Protein 1ABZ (pdb70)

Solvent-accessible surface area: 3815 Å² total; per-residue (Å²): 136,171,45,102,56,109,23,101,110,119,52,96,72,129,76,77,232,16,136,117,44,126,76,120,51,171,48,88,121,65,132,41,151,61,90,86,141,224

Sequence (38 aa):
DWLKARVEQELQALEARGTDSNAELRAMEAKLKAEIQKDWLKARVEQELQALEARGTDSNAELRAMEAKLKAEIQKDWLKARVEQELQALEARGTDSNAELRAMEAKLKAEIQKDWLKARVEQELQALEARGTDSNAELRAMEAKLKAEIQKDWLKARVEQELQALEARGTDSNAELRAMEAKLKAEIQKDWLKARVEQELQALEARGTDSNAELRAMEAKLKAEIQKDWLKARVEQELQALEARGTDSNAELRAMEAKLKAEIQKDWLKARVEQELQALEARGTDSNAELRAMEAKLKAEIQKDWLKARVEQELQALEARGTDSNAELRAMEAKLKAEIQKDWLKARVEQELQALEARGTDSNAELRAMEAKLKAEIQKDWLKARVEQELQALEARGTDSNAELRAMEAKLKAEIQKDWLKARVEQELQALEARGTDSNAELRAMEAKLKAEIQKDWLKARVEQELQALEARGTDSNAELRAMEAKLKAEIQKDWLKARVEQELQALEARGTDSNAELRAMEAKLKAEIQKDWLKARVEQELQALEARGTDSNAELRAMEAKLKAEIQKDWLKARVEQELQALEARGTDSNAELRAMEAKLKAEIQKDWLKARVEQELQALEARGTDSNAELRAMEAKLKAEIQKDWLKARVEQELQALEARGTDSNAELRAMEAKLKAEIQKDWLKARVEQELQALEARGTDSNAELRAMEAKLKAEIQKDWLKARVEQELQALEARGTDSNAELRAMEAKLKAEIQKDWLKARVEQELQALEARGTDSNAELRAMEAKLKAEIQKDWLKARVEQELQALEARGTDSNAELRAMEAKLKAEIQKDWLKARVEQELQALEARGTDSNAELRAMEAKLKAEIQK

Secondary structure (DSSP, 8-state):
-HHHHHHHHHHHHHHHT-SS-SSHHHHHHHHHHHHHT-

Foldseek 3Di:
DCVLVVVVVVCVVCCVVVVVCPDCVVVVNVCSVVVVVD

Radius of gyration: 10.55 Å; Cα contacts (8 Å, |Δi|>4): 6; chains: 1; bounding box: 30×18×12 Å

Structure (mmCIF, N/CA/C/O backbone):
data_1ABZ
#
_entry.id   1ABZ
#
_cell.length_a   1.000
_cell.length_b   1.000
_cell.length_c   1.000
_cell.angle_alpha   90.00
_cell.angle_beta   90.00
_cell.angle_gamma   90.00
#
_symmetry.space_group_name_H-M   'P 1'
#
loop_
_atom_site.group_PDB
_atom_site.id
_atom_site.type_symbol
_atom_site.label_atom_id
_atom_site.label_alt_id
_atom_site.label_comp_id
_atom_site.label_asym_id
_atom_site.label_entity_id
_atom_site.label_seq_id
_atom_site.pdbx_PDB_ins_code
_atom_site.Cartn_x
_atom_site.Cartn_y
_atom_site.Cartn_z
_atom_site.occupancy
_atom_site.B_iso_or_equiv
_atom_site.auth_seq_id
_atom_site.auth_comp_id
_atom_site.auth_asym_id
_atom_site.auth_atom_id
_atom_site.pdbx_PDB_model_num
ATOM 12 N N . ASP A 1 2 ? 12.626 1.670 6.112 1.00 0.00 1 ASP A N 1
ATOM 13 C CA . ASP A 1 2 ? 11.364 1.894 6.869 1.00 0.00 1 ASP A CA 1
ATOM 14 C C . ASP A 1 2 ? 10.596 3.065 6.252 1.00 0.00 1 ASP A C 1
ATOM 15 O O . ASP A 1 2 ? 9.385 3.045 6.159 1.00 0.00 1 ASP A O 1
ATOM 24 N N . TRP A 1 3 ? 11.288 4.091 5.841 1.00 0.00 2 TRP A N 1
ATOM 25 C CA . TRP A 1 3 ? 10.601 5.265 5.241 1.00 0.00 2 TRP A CA 1
ATOM 26 C C . TRP A 1 3 ? 9.689 4.816 4.102 1.00 0.00 2 TRP A C 1
ATOM 27 O O . TRP A 1 3 ? 8.682 5.433 3.823 1.00 0.00 2 TRP A O 1
ATOM 48 N N . LEU A 1 4 ? 10.040 3.758 3.425 1.00 0.00 3 LEU A N 1
ATOM 49 C CA . LEU A 1 4 ? 9.191 3.299 2.294 1.00 0.00 3 LEU A CA 1
ATOM 50 C C . LEU A 1 4 ? 7.781 3.007 2.795 1.00 0.00 3 LEU A C 1
ATOM 51 O O . LEU A 1 4 ? 6.811 3.303 2.128 1.00 0.00 3 LEU A O 1
ATOM 67 N N . LYS A 1 5 ? 7.649 2.444 3.966 1.00 0.00 4 LYS A N 1
ATOM 68 C CA . LYS A 1 5 ? 6.285 2.163 4.493 1.00 0.00 4 LYS A CA 1
ATOM 69 C C . LYS A 1 5 ? 5.427 3.406 4.265 1.00 0.00 4 LYS A C 1
ATOM 70 O O . LYS A 1 5 ? 4.261 3.323 3.937 1.00 0.00 4 LYS A O 1
ATOM 89 N N . ALA A 1 6 ? 6.017 4.563 4.408 1.00 0.00 5 ALA A N 1
ATOM 90 C CA . ALA A 1 6 ? 5.262 5.821 4.170 1.00 0.00 5 ALA A CA 1
ATOM 91 C C . ALA A 1 6 ? 5.059 5.977 2.661 1.00 0.00 5 ALA A C 1
ATOM 92 O O . ALA A 1 6 ? 3.996 6.339 2.198 1.00 0.00 5 ALA A O 1
ATOM 99 N N . ARG A 1 7 ? 6.077 5.687 1.892 1.00 0.00 6 ARG A N 1
ATOM 100 C CA . ARG A 1 7 ? 5.956 5.796 0.411 1.00 0.00 6 ARG A CA 1
ATOM 101 C C . ARG A 1 7 ? 4.716 5.024 -0.046 1.00 0.00 6 ARG A C 1
ATOM 102 O O . ARG A 1 7 ? 4.092 5.352 -1.036 1.00 0.00 6 ARG A O 1
ATOM 123 N N . VAL A 1 8 ? 4.368 3.987 0.666 1.00 0.00 7 VAL A N 1
ATOM 124 C CA . VAL A 1 8 ? 3.190 3.170 0.286 1.00 0.00 7 VAL A CA 1
ATOM 125 C C . VAL A 1 8 ? 1.909 3.816 0.823 1.00 0.00 7 VAL A C 1
ATOM 126 O O . VAL A 1 8 ? 0.889 3.830 0.163 1.00 0.00 7 VAL A O 1
ATOM 139 N N . GLU A 1 9 ? 1.950 4.349 2.014 1.00 0.00 8 GLU A N 1
ATOM 140 C CA . GLU A 1 9 ? 0.729 4.989 2.582 1.00 0.00 8 GLU A CA 1
ATOM 141 C C . GLU A 1 9 ? 0.254 6.096 1.642 1.00 0.00 8 GLU A C 1
ATOM 142 O O . GLU A 1 9 ? -0.875 6.100 1.194 1.00 0.00 8 GLU A O 1
ATOM 154 N N . GLN A 1 10 ? 1.107 7.033 1.333 1.00 0.00 9 GLN A N 1
ATOM 155 C CA . GLN A 1 10 ? 0.702 8.132 0.417 1.00 0.00 9 GLN A CA 1
ATOM 156 C C . GLN A 1 10 ? 0.197 7.529 -0.896 1.00 0.00 9 GLN A C 1
ATOM 157 O O . GLN A 1 10 ? -0.588 8.125 -1.606 1.00 0.00 9 GLN A O 1
ATOM 171 N N . GLU A 1 11 ? 0.645 6.346 -1.221 1.00 0.00 10 GLU A N 1
ATOM 172 C CA . GLU A 1 11 ? 0.200 5.697 -2.484 1.00 0.00 10 GLU A CA 1
ATOM 173 C C . GLU A 1 11 ? -1.282 5.326 -2.381 1.00 0.00 10 GLU A C 1
ATOM 174 O O . GLU A 1 11 ? -2.111 5.839 -3.105 1.00 0.00 10 GLU A O 1
ATOM 186 N N . LEU A 1 12 ? -1.621 4.433 -1.489 1.00 0.00 11 LEU A N 1
ATOM 187 C CA . LEU A 1 12 ? -3.044 4.026 -1.346 1.00 0.00 11 LEU A CA 1
ATOM 188 C C . LEU A 1 12 ? -3.817 5.094 -0.570 1.00 0.00 11 LEU A C 1
ATOM 189 O O . LEU A 1 12 ? -4.986 4.938 -0.279 1.00 0.00 11 LEU A O 1
ATOM 205 N N . GLN A 1 13 ? -3.175 6.178 -0.229 1.00 0.00 12 GLN A N 1
ATOM 206 C CA . GLN A 1 13 ? -3.879 7.249 0.530 1.00 0.00 12 GLN A CA 1
ATOM 207 C C . GLN A 1 13 ? -4.830 8.000 -0.405 1.00 0.00 12 GLN A C 1
ATOM 208 O O . GLN A 1 13 ? -6.017 8.087 -0.161 1.00 0.00 12 GLN A O 1
ATOM 222 N N . ALA A 1 14 ? -4.316 8.546 -1.473 1.00 0.00 13 ALA A N 1
ATOM 223 C CA . ALA A 1 14 ? -5.184 9.294 -2.423 1.00 0.00 13 ALA A CA 1
ATOM 224 C C . ALA A 1 14 ? -6.045 8.314 -3.222 1.00 0.00 13 ALA A C 1
ATOM 225 O O . ALA A 1 14 ? -7.140 8.635 -3.642 1.00 0.00 13 ALA A O 1
ATOM 232 N N . LEU A 1 15 ? -5.560 7.123 -3.443 1.00 0.00 14 LEU A N 1
ATOM 233 C CA . LEU A 1 15 ? -6.352 6.130 -4.221 1.00 0.00 14 LEU A CA 1
ATOM 234 C C . LEU A 1 15 ? -7.593 5.724 -3.422 1.00 0.00 14 LEU A C 1
ATOM 235 O O . LEU A 1 15 ? -8.710 5.862 -3.880 1.00 0.00 14 LEU A O 1
ATOM 251 N N . GLU A 1 16 ? -7.408 5.220 -2.233 1.00 0.00 15 GLU A N 1
ATOM 252 C CA . GLU A 1 16 ? -8.578 4.804 -1.410 1.00 0.00 15 GLU A CA 1
ATOM 253 C C . GLU A 1 16 ? -9.361 6.041 -0.964 1.00 0.00 15 GLU A C 1
ATOM 254 O O . GLU A 1 16 ? -10.489 5.946 -0.524 1.00 0.00 15 GLU A O 1
ATOM 266 N N . ALA A 1 17 ? -8.773 7.200 -1.071 1.00 0.00 16 ALA A N 1
ATOM 267 C CA . ALA A 1 17 ? -9.488 8.438 -0.649 1.00 0.00 16 ALA A CA 1
ATOM 268 C C . ALA A 1 17 ? -10.643 8.714 -1.615 1.00 0.00 16 ALA A C 1
ATOM 269 O O . ALA A 1 17 ? -11.644 9.298 -1.249 1.00 0.00 16 ALA A O 1
ATOM 276 N N . ARG A 1 18 ? -10.513 8.298 -2.845 1.00 0.00 17 ARG A N 1
ATOM 277 C CA . ARG A 1 18 ? -11.605 8.537 -3.831 1.00 0.00 17 ARG A CA 1
ATOM 278 C C . ARG A 1 18 ? -11.925 7.231 -4.560 1.00 0.00 17 ARG A C 1
ATOM 279 O O . ARG A 1 18 ? -12.298 7.230 -5.717 1.00 0.00 17 ARG A O 1
ATOM 300 N N . GLY A 1 19 ? -11.781 6.118 -3.894 1.00 0.00 18 GLY A N 1
ATOM 301 C CA . GLY A 1 19 ? -12.077 4.814 -4.551 1.00 0.00 18 GLY A CA 1
ATOM 302 C C . GLY A 1 19 ? -13.076 4.028 -3.701 1.00 0.00 18 GLY A C 1
ATOM 303 O O . GLY A 1 19 ? -12.763 3.576 -2.617 1.00 0.00 18 GLY A O 1
ATOM 307 N N . THR A 1 20 ? -14.276 3.858 -4.184 1.00 0.00 19 THR A N 1
ATOM 308 C CA . THR A 1 20 ? -15.293 3.098 -3.403 1.00 0.00 19 THR A CA 1
ATOM 309 C C . THR A 1 20 ? -15.410 1.680 -3.967 1.00 0.00 19 THR A C 1
ATOM 310 O O . THR A 1 20 ? -16.493 1.164 -4.156 1.00 0.00 19 THR A O 1
ATOM 321 N N . ASP A 1 21 ? -14.302 1.046 -4.240 1.00 0.00 20 ASP A N 1
ATOM 322 C CA . ASP A 1 21 ? -14.353 -0.336 -4.795 1.00 0.00 20 ASP A CA 1
ATOM 323 C C . ASP A 1 21 ? -12.998 -1.021 -4.598 1.00 0.00 20 ASP A C 1
ATOM 324 O O . ASP A 1 21 ? -12.385 -1.486 -5.538 1.00 0.00 20 ASP A O 1
ATOM 333 N N . SER A 1 22 ? -12.525 -1.089 -3.383 1.00 0.00 21 SER A N 1
ATOM 334 C CA . SER A 1 22 ? -11.215 -1.743 -3.132 1.00 0.00 21 SER A CA 1
ATOM 335 C C . SER A 1 22 ? -11.056 -2.016 -1.635 1.00 0.00 21 SER A C 1
ATOM 336 O O . SER A 1 22 ? -9.975 -1.916 -1.089 1.00 0.00 21 SER A O 1
ATOM 344 N N . ASN A 1 23 ? -12.122 -2.360 -0.967 1.00 0.00 22 ASN A N 1
ATOM 345 C CA . ASN A 1 23 ? -12.026 -2.638 0.494 1.00 0.00 22 ASN A CA 1
ATOM 346 C C . ASN A 1 23 ? -11.664 -4.103 0.715 1.00 0.00 22 ASN A C 1
ATOM 347 O O . ASN A 1 23 ? -11.775 -4.629 1.805 1.00 0.00 22 ASN A O 1
ATOM 358 N N . ALA A 1 24 ? -11.232 -4.760 -0.315 1.00 0.00 23 ALA A N 1
ATOM 359 C CA . ALA A 1 24 ? -10.856 -6.191 -0.191 1.00 0.00 23 ALA A CA 1
ATOM 360 C C . ALA A 1 24 ? -9.408 -6.382 -0.650 1.00 0.00 23 ALA A C 1
ATOM 361 O O . ALA A 1 24 ? -8.637 -7.088 -0.031 1.00 0.00 23 ALA A O 1
ATOM 368 N N . GLU A 1 25 ? -9.035 -5.759 -1.735 1.00 0.00 24 GLU A N 1
ATOM 369 C CA . GLU A 1 25 ? -7.643 -5.903 -2.238 1.00 0.00 24 GLU A CA 1
ATOM 370 C C . GLU A 1 25 ? -6.666 -5.276 -1.239 1.00 0.00 24 GLU A C 1
ATOM 371 O O . GLU A 1 25 ? -5.467 -5.441 -1.344 1.00 0.00 24 GLU A O 1
ATOM 383 N N . LEU A 1 26 ? -7.168 -4.557 -0.273 1.00 0.00 25 LEU A N 1
ATOM 384 C CA . LEU A 1 26 ? -6.267 -3.918 0.728 1.00 0.00 25 LEU A CA 1
ATOM 385 C C . LEU A 1 26 ? -5.331 -4.970 1.326 1.00 0.00 25 LEU A C 1
ATOM 386 O O . LEU A 1 26 ? -4.144 -4.752 1.466 1.00 0.00 25 LEU A O 1
ATOM 402 N N . ARG A 1 27 ? -5.855 -6.110 1.684 1.00 0.00 26 ARG A N 1
ATOM 403 C CA . ARG A 1 27 ? -4.995 -7.173 2.277 1.00 0.00 26 ARG A CA 1
ATOM 404 C C . ARG A 1 27 ? -3.874 -7.536 1.299 1.00 0.00 26 ARG A C 1
ATOM 405 O O . ARG A 1 27 ? -2.706 -7.374 1.591 1.00 0.00 26 ARG A O 1
ATOM 426 N N . ALA A 1 28 ? -4.221 -8.029 0.143 1.00 0.00 27 ALA A N 1
ATOM 427 C CA . ALA A 1 28 ? -3.176 -8.407 -0.851 1.00 0.00 27 ALA A CA 1
ATOM 428 C C . ALA A 1 28 ? -2.116 -7.305 -0.935 1.00 0.00 27 ALA A C 1
ATOM 429 O O . ALA A 1 28 ? -0.982 -7.550 -1.294 1.00 0.00 27 ALA A O 1
ATOM 436 N N . MET A 1 29 ? -2.475 -6.093 -0.608 1.00 0.00 28 MET A N 1
ATOM 437 C CA . MET A 1 29 ? -1.485 -4.979 -0.673 1.00 0.00 28 MET A CA 1
ATOM 438 C C . MET A 1 29 ? -0.451 -5.141 0.445 1.00 0.00 28 MET A C 1
ATOM 439 O O . MET A 1 29 ? 0.739 -5.179 0.202 1.00 0.00 28 MET A O 1
ATOM 453 N N . GLU A 1 30 ? -0.895 -5.232 1.669 1.00 0.00 29 GLU A N 1
ATOM 454 C CA . GLU A 1 30 ? 0.062 -5.385 2.801 1.00 0.00 29 GLU A CA 1
ATOM 455 C C . GLU A 1 30 ? 1.106 -6.449 2.452 1.00 0.00 29 GLU A C 1
ATOM 456 O O . GLU A 1 30 ? 2.257 -6.350 2.830 1.00 0.00 29 GLU A O 1
ATOM 468 N N . ALA A 1 31 ? 0.715 -7.469 1.737 1.00 0.00 30 ALA A N 1
ATOM 469 C CA . ALA A 1 31 ? 1.683 -8.537 1.370 1.00 0.00 30 ALA A CA 1
ATOM 470 C C . ALA A 1 31 ? 2.860 -7.928 0.605 1.00 0.00 30 ALA A C 1
ATOM 471 O O . ALA A 1 31 ? 4.002 -8.057 0.999 1.00 0.00 30 ALA A O 1
ATOM 478 N N . LYS A 1 32 ? 2.592 -7.271 -0.490 1.00 0.00 31 LYS A N 1
ATOM 479 C CA . LYS A 1 32 ? 3.694 -6.660 -1.284 1.00 0.00 31 LYS A CA 1
ATOM 480 C C . LYS A 1 32 ? 4.436 -5.628 -0.431 1.00 0.00 31 LYS A C 1
ATOM 481 O O . LYS A 1 32 ? 5.575 -5.295 -0.694 1.00 0.00 31 LYS A O 1
ATOM 500 N N . LEU A 1 33 ? 3.800 -5.117 0.587 1.00 0.00 32 LEU A N 1
ATOM 501 C CA . LEU A 1 33 ? 4.469 -4.104 1.452 1.00 0.00 32 LEU A CA 1
ATOM 502 C C . LEU A 1 33 ? 5.869 -4.592 1.837 1.00 0.00 32 LEU A C 1
ATOM 503 O O . LEU A 1 33 ? 6.866 -4.067 1.384 1.00 0.00 32 LEU A O 1
ATOM 519 N N . LYS A 1 34 ? 5.951 -5.588 2.676 1.00 0.00 33 LYS A N 1
ATOM 520 C CA . LYS A 1 34 ? 7.284 -6.106 3.097 1.00 0.00 33 LYS A CA 1
ATOM 521 C C . LYS A 1 34 ? 8.090 -6.525 1.865 1.00 0.00 33 LYS A C 1
ATOM 522 O O . LYS A 1 34 ? 9.299 -6.410 1.835 1.00 0.00 33 LYS A O 1
ATOM 541 N N . ALA A 1 35 ? 7.431 -7.015 0.851 1.00 0.00 34 ALA A N 1
ATOM 542 C CA . ALA A 1 35 ? 8.161 -7.446 -0.375 1.00 0.00 34 ALA A CA 1
ATOM 543 C C . ALA A 1 35 ? 9.062 -6.311 -0.866 1.00 0.00 34 ALA A C 1
ATOM 544 O O . ALA A 1 35 ? 10.143 -6.539 -1.371 1.00 0.00 34 ALA A O 1
ATOM 551 N N . GLU A 1 36 ? 8.625 -5.090 -0.725 1.00 0.00 35 GLU A N 1
ATOM 552 C CA . GLU A 1 36 ? 9.457 -3.943 -1.188 1.00 0.00 35 GLU A CA 1
ATOM 553 C C . GLU A 1 36 ? 10.619 -3.720 -0.216 1.00 0.00 35 GLU A C 1
ATOM 554 O O . GLU A 1 36 ? 11.734 -3.454 -0.619 1.00 0.00 35 GLU A O 1
ATOM 566 N N . ILE A 1 37 ? 10.366 -3.821 1.060 1.00 0.00 36 ILE A N 1
ATOM 567 C CA . ILE A 1 37 ? 11.454 -3.608 2.056 1.00 0.00 36 ILE A CA 1
ATOM 568 C C . ILE A 1 37 ? 12.634 -4.531 1.742 1.00 0.00 36 ILE A C 1
ATOM 569 O O . ILE A 1 37 ? 13.753 -4.279 2.142 1.00 0.00 36 ILE A O 1
ATOM 585 N N . GLN A 1 38 ? 12.395 -5.600 1.033 1.00 0.00 37 GLN A N 1
ATOM 586 C CA . GLN A 1 38 ? 13.501 -6.536 0.701 1.00 0.00 37 GLN A CA 1
ATOM 587 C C . GLN A 1 38 ? 14.226 -6.058 -0.559 1.00 0.00 37 GLN A C 1
ATOM 588 O O . GLN A 1 38 ? 14.566 -6.841 -1.424 1.00 0.00 37 GLN A O 1
ATOM 602 N N . LYS A 1 39 ? 14.466 -4.781 -0.670 1.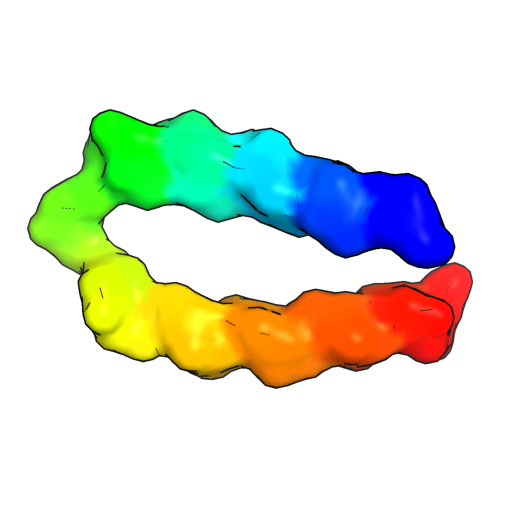00 0.00 38 LYS A N 1
ATOM 603 C CA . LYS A 1 39 ? 15.171 -4.258 -1.875 1.00 0.00 38 LYS A CA 1
ATOM 604 C C . LYS A 1 39 ? 15.061 -2.733 -1.910 1.00 0.00 38 LYS A C 1
ATOM 605 O O . LYS A 1 39 ? 16.043 -2.046 -2.113 1.00 0.00 38 LYS A O 1
ATOM 638 N N . ASP A 1 2 ? 13.273 1.451 3.284 1.00 0.00 1 ASP A N 2
ATOM 639 C CA . ASP A 1 2 ? 12.779 2.124 4.519 1.00 0.00 1 ASP A CA 2
ATOM 640 C C . ASP A 1 2 ? 11.818 3.248 4.135 1.00 0.00 1 ASP A C 2
ATOM 641 O O . ASP A 1 2 ? 10.647 3.208 4.450 1.00 0.00 1 ASP A O 2
ATOM 650 N N . TRP A 1 3 ? 12.301 4.253 3.458 1.00 0.00 2 TRP A N 2
ATOM 651 C CA . TRP A 1 3 ? 11.410 5.368 3.057 1.00 0.00 2 TRP A CA 2
ATOM 652 C C . TRP A 1 3 ? 10.323 4.839 2.121 1.00 0.00 2 TRP A C 2
ATOM 653 O O . TRP A 1 3 ? 9.247 5.392 2.028 1.00 0.00 2 TRP A O 2
ATOM 674 N N . LEU A 1 4 ? 10.611 3.786 1.400 1.00 0.00 3 LEU A N 2
ATOM 675 C CA . LEU A 1 4 ? 9.606 3.245 0.452 1.00 0.00 3 LEU A CA 2
ATOM 676 C C . LEU A 1 4 ? 8.352 2.827 1.226 1.00 0.00 3 LEU A C 2
ATOM 677 O O . LEU A 1 4 ? 7.271 2.771 0.676 1.00 0.00 3 LEU A O 2
ATOM 693 N N . LYS A 1 5 ? 8.472 2.559 2.500 1.00 0.00 4 LYS A N 2
ATOM 694 C CA . LYS A 1 5 ? 7.261 2.186 3.277 1.00 0.00 4 LYS A CA 2
ATOM 695 C C . LYS A 1 5 ? 6.263 3.321 3.098 1.00 0.00 4 LYS A C 2
ATOM 696 O O . LYS A 1 5 ? 5.074 3.120 2.951 1.00 0.00 4 LYS A O 2
ATOM 715 N N . ALA A 1 6 ? 6.770 4.520 3.078 1.00 0.00 5 ALA A N 2
ATOM 716 C CA . ALA A 1 6 ? 5.910 5.710 2.872 1.00 0.00 5 ALA A CA 2
ATOM 717 C C . ALA A 1 6 ? 5.403 5.690 1.426 1.00 0.00 5 ALA A C 2
ATOM 718 O O . ALA A 1 6 ? 4.301 6.107 1.131 1.00 0.00 5 ALA A O 2
ATOM 725 N N . ARG A 1 7 ? 6.209 5.189 0.526 1.00 0.00 6 ARG A N 2
ATOM 726 C CA . ARG A 1 7 ? 5.805 5.111 -0.908 1.00 0.00 6 ARG A CA 2
ATOM 727 C C . ARG A 1 7 ? 4.554 4.238 -1.028 1.00 0.00 6 ARG A C 2
ATOM 728 O O . ARG A 1 7 ? 3.670 4.502 -1.818 1.00 0.00 6 ARG A O 2
ATOM 749 N N . VAL A 1 8 ? 4.482 3.193 -0.249 1.00 0.00 7 VAL A N 2
ATOM 750 C CA . VAL A 1 8 ? 3.304 2.289 -0.308 1.00 0.00 7 VAL A CA 2
ATOM 751 C C . VAL A 1 8 ? 2.112 2.949 0.390 1.00 0.00 7 VAL A C 2
ATOM 752 O O . VAL A 1 8 ? 1.005 2.942 -0.111 1.00 0.00 7 VAL A O 2
ATOM 765 N N . GLU A 1 9 ? 2.330 3.516 1.545 1.00 0.00 8 GLU A N 2
ATOM 766 C CA . GLU A 1 9 ? 1.211 4.174 2.279 1.00 0.00 8 GLU A CA 2
ATOM 767 C C . GLU A 1 9 ? 0.476 5.132 1.339 1.00 0.00 8 GLU A C 2
ATOM 768 O O . GLU A 1 9 ? -0.738 5.152 1.283 1.00 0.00 8 GLU A O 2
ATOM 780 N N . GLN A 1 10 ? 1.200 5.928 0.601 1.00 0.00 9 GLN A N 2
ATOM 781 C CA . GLN A 1 10 ? 0.545 6.885 -0.333 1.00 0.00 9 GLN A CA 2
ATOM 782 C C . GLN A 1 10 ? -0.300 6.115 -1.351 1.00 0.00 9 GLN A C 2
ATOM 783 O O . GLN A 1 10 ? -1.481 6.354 -1.501 1.00 0.00 9 GLN A O 2
ATOM 797 N N . GLU A 1 11 ? 0.301 5.195 -2.056 1.00 0.00 10 GLU A N 2
ATOM 798 C CA . GLU A 1 11 ? -0.460 4.410 -3.070 1.00 0.00 10 GLU A CA 2
ATOM 799 C C . GLU A 1 11 ? -1.784 3.929 -2.470 1.00 0.00 10 GLU A C 2
ATOM 800 O O . GLU A 1 11 ? -2.810 3.939 -3.121 1.00 0.00 10 GLU A O 2
ATOM 812 N N . LEU A 1 12 ? -1.768 3.498 -1.239 1.00 0.00 11 LEU A N 2
ATOM 813 C CA . LEU A 1 12 ? -3.020 3.007 -0.604 1.00 0.00 11 LEU A CA 2
ATOM 814 C C . LEU A 1 12 ? -3.980 4.176 -0.360 1.00 0.00 11 LEU A C 2
ATOM 815 O O . LEU A 1 12 ? -5.177 4.051 -0.523 1.00 0.00 11 LEU A O 2
ATOM 831 N N . GLN A 1 13 ? -3.468 5.310 0.033 1.00 0.00 12 GLN A N 2
ATOM 832 C CA . GLN A 1 13 ? -4.359 6.479 0.290 1.00 0.00 12 GLN A CA 2
ATOM 833 C C . GLN A 1 13 ? -5.046 6.902 -1.010 1.00 0.00 12 GLN A C 2
ATOM 834 O O . GLN A 1 13 ? -6.115 7.480 -0.998 1.00 0.00 12 GLN A O 2
ATOM 848 N N . ALA A 1 14 ? -4.441 6.625 -2.131 1.00 0.00 13 ALA A N 2
ATOM 849 C CA . ALA A 1 14 ? -5.055 7.018 -3.428 1.00 0.00 13 ALA A CA 2
ATOM 850 C C . ALA A 1 14 ? -6.199 6.061 -3.774 1.00 0.00 13 ALA A C 2
ATOM 851 O O . ALA A 1 14 ? -7.314 6.477 -4.018 1.00 0.00 13 ALA A O 2
ATOM 858 N N . LEU A 1 15 ? -5.932 4.785 -3.807 1.00 0.00 14 LEU A N 2
ATOM 859 C CA . LEU A 1 15 ? -7.004 3.807 -4.148 1.00 0.00 14 LEU A CA 2
ATOM 860 C C . LEU A 1 15 ? -7.996 3.691 -2.987 1.00 0.00 14 LEU A C 2
ATOM 861 O O . LEU A 1 15 ? -8.993 3.003 -3.081 1.00 0.00 14 LEU A O 2
ATOM 877 N N . GLU A 1 16 ? -7.733 4.350 -1.892 1.00 0.00 15 GLU A N 2
ATOM 878 C CA . GLU A 1 16 ? -8.668 4.263 -0.733 1.00 0.00 15 GLU A CA 2
ATOM 879 C C . GLU A 1 16 ? -9.295 5.634 -0.459 1.00 0.00 15 GLU A C 2
ATOM 880 O O . GLU A 1 16 ? -10.282 5.744 0.240 1.00 0.00 15 GLU A O 2
ATOM 892 N N . ALA A 1 17 ? -8.730 6.680 -0.997 1.00 0.00 16 ALA A N 2
ATOM 893 C CA . ALA A 1 17 ? -9.294 8.035 -0.757 1.00 0.00 16 ALA A CA 2
ATOM 894 C C . ALA A 1 17 ? -10.340 8.362 -1.827 1.00 0.00 16 ALA A C 2
ATOM 895 O O . ALA A 1 17 ? -10.879 9.450 -1.864 1.00 0.00 16 ALA A O 2
ATOM 902 N N . ARG A 1 18 ? -10.632 7.437 -2.700 1.00 0.00 17 ARG A N 2
ATOM 903 C CA . ARG A 1 18 ? -11.643 7.715 -3.760 1.00 0.00 17 ARG A CA 2
ATOM 904 C C . ARG A 1 18 ? -12.464 6.456 -4.037 1.00 0.00 17 ARG A C 2
ATOM 905 O O . ARG A 1 18 ? -13.046 6.306 -5.093 1.00 0.00 17 ARG A O 2
ATOM 926 N N . GLY A 1 19 ? -12.518 5.556 -3.095 1.00 0.00 18 GLY A N 2
ATOM 927 C CA . GLY A 1 19 ? -13.305 4.303 -3.294 1.00 0.00 18 GLY A CA 2
ATOM 928 C C . GLY A 1 19 ? -13.102 3.788 -4.720 1.00 0.00 18 GLY A C 2
ATOM 929 O O . GLY A 1 19 ? -13.862 4.100 -5.615 1.00 0.00 18 GLY A O 2
ATOM 933 N N . THR A 1 20 ? -12.086 3.000 -4.940 1.00 0.00 19 THR A N 2
ATOM 934 C CA . THR A 1 20 ? -11.842 2.470 -6.310 1.00 0.00 19 THR A CA 2
ATOM 935 C C . THR A 1 20 ? -11.229 1.073 -6.216 1.00 0.00 19 THR A C 2
ATOM 936 O O . THR A 1 20 ? -10.031 0.900 -6.321 1.00 0.00 19 THR A O 2
ATOM 947 N N . ASP A 1 21 ? -12.044 0.074 -6.022 1.00 0.00 20 ASP A N 2
ATOM 948 C CA . ASP A 1 21 ? -11.513 -1.314 -5.924 1.00 0.00 20 ASP A CA 2
ATOM 949 C C . ASP A 1 21 ? -10.508 -1.396 -4.775 1.00 0.00 20 ASP A C 2
ATOM 950 O O . ASP A 1 21 ? -9.351 -1.711 -4.971 1.00 0.00 20 ASP A O 2
ATOM 959 N N . SER A 1 22 ? -10.939 -1.118 -3.576 1.00 0.00 21 SER A N 2
ATOM 960 C CA . SER A 1 22 ? -10.010 -1.185 -2.419 1.00 0.00 21 SER A CA 2
ATOM 961 C C . SER A 1 22 ? -10.808 -1.164 -1.115 1.00 0.00 21 SER A C 2
ATOM 962 O O . SER A 1 22 ? -11.971 -1.514 -1.081 1.00 0.00 21 SER A O 2
ATOM 970 N N . ASN A 1 23 ? -10.189 -0.762 -0.040 1.00 0.00 22 ASN A N 2
ATOM 971 C CA . ASN A 1 23 ? -10.905 -0.724 1.265 1.00 0.00 22 ASN A CA 2
ATOM 972 C C . ASN A 1 23 ? -11.385 -2.130 1.620 1.00 0.00 22 ASN A C 2
ATOM 973 O O . ASN A 1 23 ? -12.223 -2.317 2.479 1.00 0.00 22 ASN A O 2
ATOM 984 N N . ALA A 1 24 ? -10.858 -3.119 0.958 1.00 0.00 23 ALA A N 2
ATOM 985 C CA . ALA A 1 24 ? -11.272 -4.514 1.236 1.00 0.00 23 ALA A CA 2
ATOM 986 C C . ALA A 1 24 ? -10.058 -5.440 1.120 1.00 0.00 23 ALA A C 2
ATOM 987 O O . ALA A 1 24 ? -9.751 -6.196 2.021 1.00 0.00 23 ALA A O 2
ATOM 994 N N . GLU A 1 25 ? -9.370 -5.391 0.011 1.00 0.00 24 GLU A N 2
ATOM 995 C CA . GLU A 1 25 ? -8.184 -6.268 -0.175 1.00 0.00 24 GLU A CA 2
ATOM 996 C C . GLU A 1 25 ? -6.974 -5.673 0.549 1.00 0.00 24 GLU A C 2
ATOM 997 O O . GLU A 1 25 ? -5.866 -6.155 0.422 1.00 0.00 24 GLU A O 2
ATOM 1009 N N . LEU A 1 26 ? -7.171 -4.628 1.306 1.00 0.00 25 LEU A N 2
ATOM 1010 C CA . LEU A 1 26 ? -6.025 -4.010 2.031 1.00 0.00 25 LEU A CA 2
ATOM 1011 C C . LEU A 1 26 ? -5.270 -5.090 2.808 1.00 0.00 25 LEU A C 2
ATOM 1012 O O . LEU A 1 26 ? -4.074 -5.005 3.005 1.00 0.00 25 LEU A O 2
ATOM 1028 N N . ARG A 1 27 ? -5.959 -6.106 3.252 1.00 0.00 26 ARG A N 2
ATOM 1029 C CA . ARG A 1 27 ? -5.278 -7.189 4.015 1.00 0.00 26 ARG A CA 2
ATOM 1030 C C . ARG A 1 27 ? -4.216 -7.846 3.131 1.00 0.00 26 ARG A C 2
ATOM 1031 O O . ARG A 1 27 ? -3.115 -8.118 3.565 1.00 0.00 26 ARG A O 2
ATOM 1052 N N . ALA A 1 28 ? -4.537 -8.106 1.893 1.00 0.00 27 ALA A N 2
ATOM 1053 C CA . ALA A 1 28 ? -3.546 -8.747 0.987 1.00 0.00 27 ALA A CA 2
ATOM 1054 C C . ALA A 1 28 ? -2.327 -7.834 0.833 1.00 0.00 27 ALA A C 2
ATOM 1055 O O . ALA A 1 28 ? -1.202 -8.247 1.033 1.00 0.00 27 ALA A O 2
ATOM 1062 N N . MET A 1 29 ? -2.541 -6.598 0.475 1.00 0.00 28 MET A N 2
ATOM 1063 C CA . MET A 1 29 ? -1.395 -5.660 0.304 1.00 0.00 28 MET A CA 2
ATOM 1064 C C . MET A 1 29 ? -0.612 -5.556 1.614 1.00 0.00 28 MET A C 2
ATOM 1065 O O . MET A 1 29 ? 0.525 -5.128 1.635 1.00 0.00 28 MET A O 2
ATOM 1079 N N . GLU A 1 30 ? -1.207 -5.943 2.709 1.00 0.00 29 GLU A N 2
ATOM 1080 C CA . GLU A 1 30 ? -0.489 -5.863 4.012 1.00 0.00 29 GLU A CA 2
ATOM 1081 C C . GLU A 1 30 ? 0.651 -6.883 4.029 1.00 0.00 29 GLU A C 2
ATOM 1082 O O . GLU A 1 30 ? 1.776 -6.565 4.359 1.00 0.00 29 GLU A O 2
ATOM 1094 N N . ALA A 1 31 ? 0.370 -8.108 3.677 1.00 0.00 30 ALA A N 2
ATOM 1095 C CA . ALA A 1 31 ? 1.434 -9.145 3.672 1.00 0.00 30 ALA A CA 2
ATOM 1096 C C . ALA A 1 31 ? 2.555 -8.725 2.718 1.00 0.00 30 ALA A C 2
ATOM 1097 O O . ALA A 1 31 ? 3.723 -8.812 3.041 1.00 0.00 30 ALA A O 2
ATOM 1104 N N . LYS A 1 32 ? 2.208 -8.274 1.543 1.00 0.00 31 LYS A N 2
ATOM 1105 C CA . LYS A 1 32 ? 3.251 -7.852 0.568 1.00 0.00 31 LYS A CA 2
ATOM 1106 C C . LYS A 1 32 ? 4.065 -6.695 1.152 1.00 0.00 31 LYS A C 2
ATOM 1107 O O . LYS A 1 32 ? 5.168 -6.422 0.722 1.00 0.00 31 LYS A O 2
ATOM 1126 N N . LEU A 1 33 ? 3.528 -6.010 2.125 1.00 0.00 32 LEU A N 2
ATOM 1127 C CA . LEU A 1 33 ? 4.270 -4.868 2.733 1.00 0.00 32 LEU A CA 2
ATOM 1128 C C . LEU A 1 33 ? 5.736 -5.258 2.942 1.00 0.00 32 LEU A C 2
ATOM 1129 O O . LEU A 1 33 ? 6.623 -4.749 2.286 1.00 0.00 32 LEU A O 2
ATOM 1145 N N . LYS A 1 34 ? 5.998 -6.153 3.855 1.00 0.00 33 LYS A N 2
ATOM 1146 C CA . LYS A 1 34 ? 7.406 -6.570 4.109 1.00 0.00 33 LYS A CA 2
ATOM 1147 C C . LYS A 1 34 ? 8.021 -7.134 2.825 1.00 0.00 33 LYS A C 2
ATOM 1148 O O . LYS A 1 34 ? 9.218 -7.084 2.626 1.00 0.00 33 LYS A O 2
ATOM 1167 N N . ALA A 1 35 ? 7.213 -7.675 1.955 1.00 0.00 34 ALA A N 2
ATOM 1168 C CA . ALA A 1 35 ? 7.756 -8.246 0.689 1.00 0.00 34 ALA A CA 2
ATOM 1169 C C . ALA A 1 35 ? 8.605 -7.195 -0.031 1.00 0.00 34 ALA A C 2
ATOM 1170 O O . ALA A 1 35 ? 9.587 -7.511 -0.672 1.00 0.00 34 ALA A O 2
ATOM 1177 N N . GLU A 1 36 ? 8.234 -5.948 0.066 1.00 0.00 35 GLU A N 2
ATOM 1178 C CA . GLU A 1 36 ? 9.020 -4.882 -0.617 1.00 0.00 35 GLU A CA 2
ATOM 1179 C C . GLU A 1 36 ? 10.289 -4.584 0.184 1.00 0.00 35 GLU A C 2
ATOM 1180 O O . GLU A 1 36 ? 11.356 -4.402 -0.369 1.00 0.00 35 GLU A O 2
ATOM 1192 N N . ILE A 1 37 ? 10.183 -4.528 1.483 1.00 0.00 36 ILE A N 2
ATOM 1193 C CA . ILE A 1 37 ? 11.384 -4.237 2.316 1.00 0.00 36 ILE A CA 2
ATOM 1194 C C . ILE A 1 37 ? 12.521 -5.182 1.927 1.00 0.00 36 ILE A C 2
ATOM 1195 O O . ILE A 1 37 ? 13.666 -4.785 1.831 1.00 0.00 36 ILE A O 2
ATOM 1211 N N . GLN A 1 38 ? 12.216 -6.428 1.703 1.00 0.00 37 GLN A N 2
ATOM 1212 C CA . GLN A 1 38 ? 13.280 -7.397 1.319 1.00 0.00 37 GLN A CA 2
ATOM 1213 C C . GLN A 1 38 ? 14.044 -6.859 0.110 1.00 0.00 37 GLN A C 2
ATOM 1214 O O . GLN A 1 38 ? 15.259 -6.880 0.070 1.00 0.00 37 GLN A O 2
ATOM 1228 N N . LYS A 1 39 ? 13.342 -6.377 -0.879 1.00 0.00 38 LYS A N 2
ATOM 1229 C CA . LYS A 1 39 ? 14.025 -5.838 -2.085 1.00 0.00 38 LYS A CA 2
ATOM 1230 C C . LYS A 1 39 ? 14.811 -4.580 -1.710 1.00 0.00 38 LYS A C 2
ATOM 1231 O O . LYS A 1 39 ? 16.000 -4.499 -1.948 1.00 0.00 38 LYS A O 2
ATOM 1264 N N . ASP A 1 2 ? -13.557 2.479 -5.146 1.00 0.00 1 ASP A N 3
ATOM 1265 C CA . ASP A 1 2 ? -12.621 3.033 -6.163 1.00 0.00 1 ASP A CA 3
ATOM 1266 C C . ASP A 1 2 ? -11.77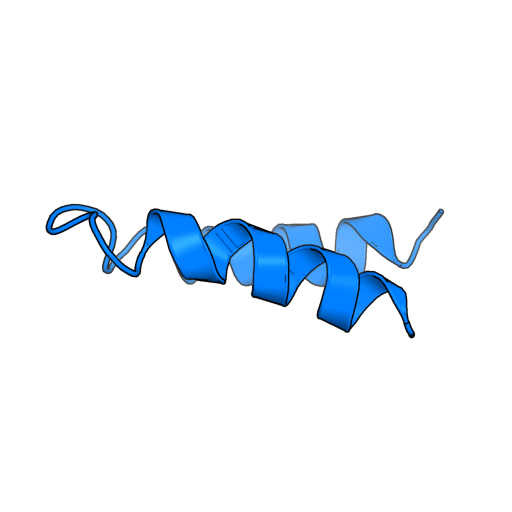7 4.141 -5.533 1.00 0.00 1 ASP A C 3
ATOM 1267 O O . ASP A 1 2 ? -10.584 3.996 -5.356 1.00 0.00 1 ASP A O 3
ATOM 1276 N N . TRP A 1 3 ? -12.378 5.250 -5.196 1.00 0.00 2 TRP A N 3
ATOM 1277 C CA . TRP A 1 3 ? -11.591 6.352 -4.587 1.00 0.00 2 TRP A CA 3
ATOM 1278 C C . TRP A 1 3 ? -10.800 5.816 -3.395 1.00 0.00 2 TRP A C 3
ATOM 1279 O O . TRP A 1 3 ? -9.781 6.361 -3.024 1.00 0.00 2 TRP A O 3
ATOM 1300 N N . LEU A 1 4 ? -11.261 4.757 -2.785 1.00 0.00 3 LEU A N 3
ATOM 1301 C CA . LEU A 1 4 ? -10.529 4.203 -1.626 1.00 0.00 3 LEU A CA 3
ATOM 1302 C C . LEU A 1 4 ? -9.091 3.910 -2.037 1.00 0.00 3 LEU A C 3
ATOM 1303 O O . LEU A 1 4 ? -8.164 4.230 -1.333 1.00 0.00 3 LEU A O 3
ATOM 1319 N N . LYS A 1 5 ? -8.906 3.297 -3.176 1.00 0.00 4 LYS A N 3
ATOM 1320 C CA . LYS A 1 5 ? -7.526 2.978 -3.640 1.00 0.00 4 LYS A CA 3
ATOM 1321 C C . LYS A 1 5 ? -6.611 4.163 -3.335 1.00 0.00 4 LYS A C 3
ATOM 1322 O O . LYS A 1 5 ? -5.457 4.001 -2.990 1.00 0.00 4 LYS A O 3
ATOM 1341 N N . ALA A 1 6 ? -7.128 5.354 -3.443 1.00 0.00 5 ALA A N 3
ATOM 1342 C CA . ALA A 1 6 ? -6.307 6.558 -3.143 1.00 0.00 5 ALA A CA 3
ATOM 1343 C C . ALA A 1 6 ? -6.052 6.620 -1.633 1.00 0.00 5 ALA A C 3
ATOM 1344 O O . ALA A 1 6 ? -4.938 6.812 -1.188 1.00 0.00 5 ALA A O 3
ATOM 1351 N N . ARG A 1 7 ? -7.080 6.450 -0.843 1.00 0.00 6 ARG A N 3
ATOM 1352 C CA . ARG A 1 7 ? -6.906 6.488 0.637 1.00 0.00 6 ARG A CA 3
ATOM 1353 C C . ARG A 1 7 ? -5.811 5.498 1.044 1.00 0.00 6 ARG A C 3
ATOM 1354 O O . ARG A 1 7 ? -4.947 5.801 1.842 1.00 0.00 6 ARG A O 3
ATOM 1375 N N . VAL A 1 8 ? -5.856 4.311 0.504 1.00 0.00 7 VAL A N 3
ATOM 1376 C CA . VAL A 1 8 ? -4.846 3.282 0.848 1.00 0.00 7 VAL A CA 3
ATOM 1377 C C . VAL A 1 8 ? -3.497 3.657 0.232 1.00 0.00 7 VAL A C 3
ATOM 1378 O O . VAL A 1 8 ? -2.452 3.333 0.759 1.00 0.00 7 VAL A O 3
ATOM 1391 N N . GLU A 1 9 ? -3.511 4.338 -0.881 1.00 0.00 8 GLU A N 3
ATOM 1392 C CA . GLU A 1 9 ? -2.228 4.732 -1.526 1.00 0.00 8 GLU A CA 3
ATOM 1393 C C . GLU A 1 9 ? -1.534 5.788 -0.664 1.00 0.00 8 GLU A C 3
ATOM 1394 O O . GLU A 1 9 ? -0.324 5.900 -0.656 1.00 0.00 8 GLU A O 3
ATOM 1406 N N . GLN A 1 10 ? -2.291 6.562 0.065 1.00 0.00 9 GLN A N 3
ATOM 1407 C CA . GLN A 1 10 ? -1.677 7.606 0.927 1.00 0.00 9 GLN A CA 3
ATOM 1408 C C . GLN A 1 10 ? -0.928 6.935 2.080 1.00 0.00 9 GLN A C 3
ATOM 1409 O O . GLN A 1 10 ? 0.231 7.207 2.323 1.00 0.00 9 GLN A O 3
ATOM 1423 N N . GLU A 1 11 ? -1.582 6.058 2.792 1.00 0.00 10 GLU A N 3
ATOM 1424 C CA . GLU A 1 11 ? -0.911 5.369 3.927 1.00 0.00 10 GLU A CA 3
ATOM 1425 C C . GLU A 1 11 ? 0.303 4.596 3.409 1.00 0.00 10 GLU A C 3
ATOM 1426 O O . GLU A 1 11 ? 1.379 4.662 3.970 1.00 0.00 10 GLU A O 3
ATOM 1438 N N . LEU A 1 12 ? 0.142 3.865 2.340 1.00 0.00 11 LEU A N 3
ATOM 1439 C CA . LEU A 1 12 ? 1.287 3.092 1.787 1.00 0.00 11 LEU A CA 3
ATOM 1440 C C . LEU A 1 12 ? 2.415 4.054 1.410 1.00 0.00 11 LEU A C 3
ATOM 1441 O O . LEU A 1 12 ? 3.571 3.684 1.365 1.00 0.00 11 LEU A O 3
ATOM 1457 N N . GLN A 1 13 ? 2.087 5.288 1.138 1.00 0.00 12 GLN A N 3
ATOM 1458 C CA . GLN A 1 13 ? 3.138 6.275 0.762 1.00 0.00 12 GLN A CA 3
ATOM 1459 C C . GLN A 1 13 ? 4.073 6.508 1.951 1.00 0.00 12 GLN A C 3
ATOM 1460 O O . GLN A 1 13 ? 5.269 6.638 1.794 1.00 0.00 12 GLN A O 3
ATOM 1474 N N . ALA A 1 14 ? 3.536 6.566 3.139 1.00 0.00 13 ALA A N 3
ATOM 1475 C CA . ALA A 1 14 ? 4.393 6.796 4.334 1.00 0.00 13 ALA A CA 3
ATOM 1476 C C . ALA A 1 14 ? 5.245 5.553 4.608 1.00 0.00 13 ALA A C 3
ATOM 1477 O O . ALA A 1 14 ? 6.266 5.623 5.262 1.00 0.00 13 ALA A O 3
ATOM 1484 N N . LEU A 1 15 ? 4.833 4.417 4.114 1.00 0.00 14 LEU A N 3
ATOM 1485 C CA . LEU A 1 15 ? 5.620 3.173 4.350 1.00 0.00 14 LEU A CA 3
ATOM 1486 C C . LEU A 1 15 ? 6.868 3.178 3.464 1.00 0.00 14 LEU A C 3
ATOM 1487 O O . LEU A 1 15 ? 7.983 3.142 3.945 1.00 0.00 14 LEU A O 3
ATOM 1503 N N . GLU A 1 16 ? 6.690 3.219 2.172 1.00 0.00 15 GLU A N 3
ATOM 1504 C CA . GLU A 1 16 ? 7.867 3.222 1.258 1.00 0.00 15 GLU A CA 3
ATOM 1505 C C . GLU A 1 16 ? 8.483 4.623 1.215 1.00 0.00 15 GLU A C 3
ATOM 1506 O O . GLU A 1 16 ? 9.506 4.841 0.597 1.00 0.00 15 GLU A O 3
ATOM 1518 N N . ALA A 1 17 ? 7.870 5.574 1.867 1.00 0.00 16 ALA A N 3
ATOM 1519 C CA . ALA A 1 17 ? 8.425 6.957 1.860 1.00 0.00 16 ALA A CA 3
ATOM 1520 C C . ALA A 1 17 ? 9.696 7.003 2.709 1.00 0.00 16 ALA A C 3
ATOM 1521 O O . ALA A 1 17 ? 10.698 7.565 2.313 1.00 0.00 16 ALA A O 3
ATOM 1528 N N . ARG A 1 18 ? 9.665 6.418 3.875 1.00 0.00 17 ARG A N 3
ATOM 1529 C CA . ARG A 1 18 ? 10.874 6.432 4.746 1.00 0.00 17 ARG A CA 3
ATOM 1530 C C . ARG A 1 18 ? 11.769 5.243 4.396 1.00 0.00 17 ARG A C 3
ATOM 1531 O O . ARG A 1 18 ? 12.318 4.590 5.262 1.00 0.00 17 ARG A O 3
ATOM 1552 N N . GLY A 1 19 ? 11.923 4.956 3.132 1.00 0.00 18 GLY A N 3
ATOM 1553 C CA . GLY A 1 19 ? 12.783 3.809 2.728 1.00 0.00 18 GLY A CA 3
ATOM 1554 C C . GLY A 1 19 ? 12.460 2.594 3.597 1.00 0.00 18 GLY A C 3
ATOM 1555 O O . GLY A 1 19 ? 11.554 1.836 3.311 1.00 0.00 18 GLY A O 3
ATOM 1559 N N . THR A 1 20 ? 13.195 2.399 4.658 1.00 0.00 19 THR A N 3
ATOM 1560 C CA . THR A 1 20 ? 12.930 1.230 5.542 1.00 0.00 19 THR A CA 3
ATOM 1561 C C . THR A 1 20 ? 13.201 -0.059 4.767 1.00 0.00 19 THR A C 3
ATOM 1562 O O . THR A 1 20 ? 12.613 -1.089 5.028 1.00 0.00 19 THR A O 3
ATOM 1573 N N . ASP A 1 21 ? 14.089 -0.010 3.812 1.00 0.00 20 ASP A N 3
ATOM 1574 C CA . ASP A 1 21 ? 14.397 -1.231 3.019 1.00 0.00 20 ASP A CA 3
ATOM 1575 C C . ASP A 1 21 ? 13.090 -1.889 2.578 1.00 0.00 20 ASP A C 3
ATOM 1576 O O . ASP A 1 21 ? 12.907 -3.084 2.703 1.00 0.00 20 ASP A O 3
ATOM 1585 N N . SER A 1 22 ? 12.180 -1.112 2.062 1.00 0.00 21 SER A N 3
ATOM 1586 C CA . SER A 1 22 ? 10.883 -1.673 1.609 1.00 0.00 21 SER A CA 3
ATOM 1587 C C . SER A 1 22 ? 10.825 -1.657 0.080 1.00 0.00 21 SER A C 3
ATOM 1588 O O . SER A 1 22 ? 9.780 -1.843 -0.513 1.00 0.00 21 SER A O 3
ATOM 1596 N N . ASN A 1 23 ? 11.939 -1.436 -0.565 1.00 0.00 22 ASN A N 3
ATOM 1597 C CA . ASN A 1 23 ? 11.945 -1.408 -2.055 1.00 0.00 22 ASN A CA 3
ATOM 1598 C C . ASN A 1 23 ? 12.173 -2.821 -2.594 1.00 0.00 22 ASN A C 3
ATOM 1599 O O . ASN A 1 23 ? 12.585 -3.009 -3.721 1.00 0.00 22 ASN A O 3
ATOM 1610 N N . ALA A 1 24 ? 11.901 -3.814 -1.796 1.00 0.00 23 ALA A N 3
ATOM 1611 C CA . ALA A 1 24 ? 12.092 -5.216 -2.251 1.00 0.00 23 ALA A CA 3
ATOM 1612 C C . ALA A 1 24 ? 10.750 -5.946 -2.204 1.00 0.00 23 ALA A C 3
ATOM 1613 O O . ALA A 1 24 ? 10.418 -6.719 -3.080 1.00 0.00 23 ALA A O 3
ATOM 1620 N N . GLU A 1 25 ? 9.975 -5.704 -1.183 1.00 0.00 24 GLU A N 3
ATOM 1621 C CA . GLU A 1 25 ? 8.656 -6.374 -1.067 1.00 0.00 24 GLU A CA 3
ATOM 1622 C C . GLU A 1 25 ? 7.602 -5.565 -1.829 1.00 0.00 24 GLU A C 3
ATOM 1623 O O . GLU A 1 25 ? 6.415 -5.750 -1.649 1.00 0.00 24 GLU A O 3
ATOM 1635 N N . LEU A 1 26 ? 8.028 -4.668 -2.676 1.00 0.00 25 LEU A N 3
ATOM 1636 C CA . LEU A 1 26 ? 7.052 -3.845 -3.447 1.00 0.00 25 LEU A CA 3
ATOM 1637 C C . LEU A 1 26 ? 6.049 -4.761 -4.152 1.00 0.00 25 LEU A C 3
ATOM 1638 O O . LEU A 1 26 ? 4.932 -4.375 -4.430 1.00 0.00 25 LEU A O 3
ATOM 1654 N N . ARG A 1 27 ? 6.440 -5.971 -4.447 1.00 0.00 26 ARG A N 3
ATOM 1655 C CA . ARG A 1 27 ? 5.507 -6.905 -5.138 1.00 0.00 26 ARG A CA 3
ATOM 1656 C C . ARG A 1 27 ? 4.560 -7.535 -4.115 1.00 0.00 26 ARG A C 3
ATOM 1657 O O . ARG A 1 27 ? 3.418 -7.824 -4.410 1.00 0.00 26 ARG A O 3
ATOM 1678 N N . ALA A 1 28 ? 5.025 -7.756 -2.915 1.00 0.00 27 ALA A N 3
ATOM 1679 C CA . ALA A 1 28 ? 4.152 -8.371 -1.881 1.00 0.00 27 ALA A CA 3
ATOM 1680 C C . ALA A 1 28 ? 3.161 -7.330 -1.355 1.00 0.00 27 ALA A C 3
ATOM 1681 O O . ALA A 1 28 ? 2.212 -7.654 -0.670 1.00 0.00 27 ALA A O 3
ATOM 1688 N N . MET A 1 29 ? 3.375 -6.081 -1.665 1.00 0.00 28 MET A N 3
ATOM 1689 C CA . MET A 1 29 ? 2.446 -5.022 -1.178 1.00 0.00 28 MET A CA 3
ATOM 1690 C C . MET A 1 29 ? 1.109 -5.132 -1.915 1.00 0.00 28 MET A C 3
ATOM 1691 O O . MET A 1 29 ? 0.055 -4.959 -1.336 1.00 0.00 28 MET A O 3
ATOM 1705 N N . GLU A 1 30 ? 1.143 -5.417 -3.188 1.00 0.00 29 GLU A N 3
ATOM 1706 C CA . GLU A 1 30 ? -0.126 -5.536 -3.960 1.00 0.00 29 GLU A CA 3
ATOM 1707 C C . GLU A 1 30 ? -1.001 -6.631 -3.346 1.00 0.00 29 GLU A C 3
ATOM 1708 O O . GLU A 1 30 ? -2.213 -6.544 -3.350 1.00 0.00 29 GLU A O 3
ATOM 1720 N N . ALA A 1 31 ? -0.399 -7.663 -2.824 1.00 0.00 30 ALA A N 3
ATOM 1721 C CA . ALA A 1 31 ? -1.194 -8.763 -2.218 1.00 0.00 30 ALA A CA 3
ATOM 1722 C C . ALA A 1 31 ? -2.036 -8.218 -1.061 1.00 0.00 30 ALA A C 3
ATOM 1723 O O . ALA A 1 31 ? -3.250 -8.233 -1.103 1.00 0.00 30 ALA A O 3
ATOM 1730 N N . LYS A 1 32 ? -1.400 -7.743 -0.025 1.00 0.00 31 LYS A N 3
ATOM 1731 C CA . LYS A 1 32 ? -2.161 -7.206 1.137 1.00 0.00 31 LYS A CA 3
ATOM 1732 C C . LYS A 1 32 ? -3.056 -6.050 0.686 1.00 0.00 31 LYS A C 3
ATOM 1733 O O . LYS A 1 32 ? -4.065 -5.760 1.298 1.00 0.00 31 LYS A O 3
ATOM 1752 N N . LEU A 1 33 ? -2.697 -5.384 -0.377 1.00 0.00 32 LEU A N 3
ATOM 1753 C CA . LEU A 1 33 ? -3.531 -4.247 -0.858 1.00 0.00 32 LEU A CA 3
ATOM 1754 C C . LEU A 1 33 ? -4.984 -4.705 -1.006 1.00 0.00 32 LEU A C 3
ATOM 1755 O O . LEU A 1 33 ? -5.891 -4.107 -0.463 1.00 0.00 32 LEU A O 3
ATOM 1771 N N . LYS A 1 34 ? -5.214 -5.762 -1.737 1.00 0.00 33 LYS A N 3
ATOM 1772 C CA . LYS A 1 34 ? -6.608 -6.254 -1.915 1.00 0.00 33 LYS A CA 3
ATOM 1773 C C . LYS A 1 34 ? -7.234 -6.512 -0.543 1.00 0.00 33 LYS A C 3
ATOM 1774 O O . LYS A 1 34 ? -8.423 -6.350 -0.351 1.00 0.00 33 LYS A O 3
ATOM 1793 N N . ALA A 1 35 ? -6.442 -6.913 0.414 1.00 0.00 34 ALA A N 3
ATOM 1794 C CA . ALA A 1 35 ? -6.989 -7.181 1.773 1.00 0.00 34 ALA A CA 3
ATOM 1795 C C . ALA A 1 35 ? -7.448 -5.866 2.406 1.00 0.00 34 ALA A C 3
ATOM 1796 O O . ALA A 1 35 ? -8.402 -5.826 3.158 1.00 0.00 34 ALA A O 3
ATOM 1803 N N . GLU A 1 36 ? -6.777 -4.787 2.107 1.00 0.00 35 GLU A N 3
ATOM 1804 C CA . GLU A 1 36 ? -7.177 -3.476 2.690 1.00 0.00 35 GLU A CA 3
ATOM 1805 C C . GLU A 1 36 ? -8.544 -3.072 2.138 1.00 0.00 35 GLU A C 3
ATOM 1806 O O . GLU A 1 36 ? -9.450 -2.738 2.877 1.00 0.00 35 GLU A O 3
ATOM 1818 N N . ILE A 1 37 ? -8.701 -3.098 0.842 1.00 0.00 36 ILE A N 3
ATOM 1819 C CA . ILE A 1 37 ? -10.009 -2.714 0.242 1.00 0.00 36 ILE A CA 3
ATOM 1820 C C . ILE A 1 37 ? -11.119 -3.583 0.835 1.00 0.00 36 ILE A C 3
ATOM 1821 O O . ILE A 1 37 ? -12.229 -3.134 1.043 1.00 0.00 36 ILE A O 3
ATOM 1837 N N . GLN A 1 38 ? -10.829 -4.825 1.108 1.00 0.00 37 GLN A N 3
ATOM 1838 C CA . GLN A 1 38 ? -11.868 -5.724 1.686 1.00 0.00 37 GLN A CA 3
ATOM 1839 C C . GLN A 1 38 ? -12.490 -5.060 2.916 1.00 0.00 37 GLN A C 3
ATOM 1840 O O . GLN A 1 38 ? -13.688 -4.871 2.992 1.00 0.00 37 GLN A O 3
ATOM 1854 N N . LYS A 1 39 ? -11.686 -4.706 3.882 1.00 0.00 38 LYS A N 3
ATOM 1855 C CA . LYS A 1 39 ? -12.234 -4.056 5.106 1.00 0.00 38 LYS A CA 3
ATOM 1856 C C . LYS A 1 39 ? -13.257 -2.992 4.704 1.00 0.00 38 LYS A C 3
ATOM 1857 O O . LYS A 1 39 ? -14.378 -3.003 5.172 1.00 0.00 38 LYS A O 3
ATOM 1890 N N . ASP A 1 2 ? 13.464 2.352 3.613 1.00 0.00 1 ASP A N 4
ATOM 1891 C CA . ASP A 1 2 ? 12.695 2.949 4.747 1.00 0.00 1 ASP A CA 4
ATOM 1892 C C . ASP A 1 2 ? 11.802 4.078 4.227 1.00 0.00 1 ASP A C 4
ATOM 1893 O O . ASP A 1 2 ? 10.597 4.045 4.376 1.00 0.00 1 ASP A O 4
ATOM 1902 N N . TRP A 1 3 ? 12.379 5.080 3.622 1.00 0.00 2 TRP A N 4
ATOM 1903 C CA . TRP A 1 3 ? 11.561 6.205 3.099 1.00 0.00 2 TRP A CA 4
ATOM 1904 C C . TRP A 1 3 ? 10.390 5.657 2.279 1.00 0.00 2 TRP A C 4
ATOM 1905 O O . TRP A 1 3 ? 9.333 6.251 2.211 1.00 0.00 2 TRP A O 4
ATOM 1926 N N . LEU A 1 4 ? 10.584 4.539 1.636 1.00 0.00 3 LEU A N 4
ATOM 1927 C CA . LEU A 1 4 ? 9.501 3.957 0.797 1.00 0.00 3 LEU A CA 4
ATOM 1928 C C . LEU A 1 4 ? 8.248 3.737 1.641 1.00 0.00 3 LEU A C 4
ATOM 1929 O O . LEU A 1 4 ? 7.152 4.044 1.225 1.00 0.00 3 LEU A O 4
ATOM 1945 N N . LYS A 1 5 ? 8.396 3.208 2.823 1.00 0.00 4 LYS A N 4
ATOM 1946 C CA . LYS A 1 5 ? 7.199 2.978 3.679 1.00 0.00 4 LYS A CA 4
ATOM 1947 C C . LYS A 1 5 ? 6.394 4.273 3.767 1.00 0.00 4 LYS A C 4
ATOM 1948 O O . LYS A 1 5 ? 5.186 4.260 3.890 1.00 0.00 4 LYS A O 4
ATOM 1967 N N . ALA A 1 6 ? 7.058 5.393 3.700 1.00 0.00 5 ALA A N 4
ATOM 1968 C CA . ALA A 1 6 ? 6.338 6.692 3.773 1.00 0.00 5 ALA A CA 4
ATOM 1969 C C . ALA A 1 6 ? 5.789 7.047 2.389 1.00 0.00 5 ALA A C 4
ATOM 1970 O O . ALA A 1 6 ? 4.715 7.599 2.260 1.00 0.00 5 ALA A O 4
ATOM 1977 N N . ARG A 1 7 ? 6.521 6.739 1.352 1.00 0.00 6 ARG A N 4
ATOM 1978 C CA . ARG A 1 7 ? 6.048 7.062 -0.017 1.00 0.00 6 ARG A CA 4
ATOM 1979 C C . ARG A 1 7 ? 5.241 5.887 -0.582 1.00 0.00 6 ARG A C 4
ATOM 1980 O O . ARG A 1 7 ? 4.866 5.882 -1.738 1.00 0.00 6 ARG A O 4
ATOM 2001 N N . VAL A 1 8 ? 4.972 4.891 0.219 1.00 0.00 7 VAL A N 4
ATOM 2002 C CA . VAL A 1 8 ? 4.196 3.728 -0.282 1.00 0.00 7 VAL A CA 4
ATOM 2003 C C . VAL A 1 8 ? 2.703 3.978 -0.065 1.00 0.00 7 VAL A C 4
ATOM 2004 O O . VAL A 1 8 ? 1.897 3.801 -0.956 1.00 0.00 7 VAL A O 4
ATOM 2017 N N . GLU A 1 9 ? 2.327 4.387 1.113 1.00 0.00 8 GLU A N 4
ATOM 2018 C CA . GLU A 1 9 ? 0.887 4.648 1.384 1.00 0.00 8 GLU A CA 4
ATOM 2019 C C . GLU A 1 9 ? 0.430 5.861 0.570 1.00 0.00 8 GLU A C 4
ATOM 2020 O O . GLU A 1 9 ? -0.743 6.043 0.313 1.00 0.00 8 GLU A O 4
ATOM 2032 N N . GLN A 1 10 ? 1.350 6.694 0.167 1.00 0.00 9 GLN A N 4
ATOM 2033 C CA . GLN A 1 10 ? 0.975 7.895 -0.624 1.00 0.00 9 GLN A CA 4
ATOM 2034 C C . GLN A 1 10 ? 0.620 7.486 -2.056 1.00 0.00 9 GLN A C 4
ATOM 2035 O O . GLN A 1 10 ? -0.389 7.894 -2.595 1.00 0.00 9 GLN A O 4
ATOM 2049 N N . GLU A 1 11 ? 1.444 6.689 -2.679 1.00 0.00 10 GLU A N 4
ATOM 2050 C CA . GLU A 1 11 ? 1.156 6.264 -4.076 1.00 0.00 10 GLU A CA 4
ATOM 2051 C C . GLU A 1 11 ? -0.082 5.363 -4.101 1.00 0.00 10 GLU A C 4
ATOM 2052 O O . GLU A 1 11 ? -0.859 5.389 -5.035 1.00 0.00 10 GLU A O 4
ATOM 2064 N N . LEU A 1 12 ? -0.272 4.562 -3.088 1.00 0.00 11 LEU A N 4
ATOM 2065 C CA . LEU A 1 12 ? -1.454 3.661 -3.064 1.00 0.00 11 LEU A CA 4
ATOM 2066 C C . LEU A 1 12 ? -2.698 4.442 -2.632 1.00 0.00 11 LEU A C 4
ATOM 2067 O O . LEU A 1 12 ? -3.813 3.987 -2.793 1.00 0.00 11 LEU A O 4
ATOM 2083 N N . GLN A 1 13 ? -2.519 5.610 -2.080 1.00 0.00 12 GLN A N 4
ATOM 2084 C CA . GLN A 1 13 ? -3.697 6.407 -1.636 1.00 0.00 12 GLN A CA 4
ATOM 2085 C C . GLN A 1 13 ? -4.621 6.666 -2.830 1.00 0.00 12 GLN A C 4
ATOM 2086 O O . GLN A 1 13 ? -5.775 7.012 -2.671 1.00 0.00 12 GLN A O 4
ATOM 2100 N N . ALA A 1 14 ? -4.122 6.502 -4.025 1.00 0.00 13 ALA A N 4
ATOM 2101 C CA . ALA A 1 14 ? -4.965 6.738 -5.228 1.00 0.00 13 ALA A CA 4
ATOM 2102 C C . ALA A 1 14 ? -5.977 5.600 -5.381 1.00 0.00 13 ALA A C 4
ATOM 2103 O O . ALA A 1 14 ? -7.170 5.795 -5.260 1.00 0.00 13 ALA A O 4
ATOM 2110 N N . LEU A 1 15 ? -5.509 4.412 -5.652 1.00 0.00 14 LEU A N 4
ATOM 2111 C CA . LEU A 1 15 ? -6.440 3.260 -5.820 1.00 0.00 14 LEU A CA 4
ATOM 2112 C C . LEU A 1 15 ? -7.319 3.122 -4.575 1.00 0.00 14 LEU A C 4
ATOM 2113 O O . LEU A 1 15 ? -8.512 2.911 -4.668 1.00 0.00 14 LEU A O 4
ATOM 2129 N N . GLU A 1 16 ? -6.742 3.236 -3.410 1.00 0.00 15 GLU A N 4
ATOM 2130 C CA . GLU A 1 16 ? -7.549 3.107 -2.163 1.00 0.00 15 GLU A CA 4
ATOM 2131 C C . GLU A 1 16 ? -8.470 4.320 -2.023 1.00 0.00 15 GLU A C 4
ATOM 2132 O O . GLU A 1 16 ? -9.534 4.239 -1.441 1.00 0.00 15 GLU A O 4
ATOM 2144 N N . ALA A 1 17 ? -8.072 5.444 -2.551 1.00 0.00 16 ALA A N 4
ATOM 2145 C CA . ALA A 1 17 ? -8.927 6.659 -2.446 1.00 0.00 16 ALA A CA 4
ATOM 2146 C C . ALA A 1 17 ? -10.278 6.389 -3.110 1.00 0.00 16 ALA A C 4
ATOM 2147 O O . ALA A 1 17 ? -11.308 6.851 -2.658 1.00 0.00 16 ALA A O 4
ATOM 2154 N N . ARG A 1 18 ? -10.283 5.644 -4.181 1.00 0.00 17 ARG A N 4
ATOM 2155 C CA . ARG A 1 18 ? -11.566 5.342 -4.875 1.00 0.00 17 ARG A CA 4
ATOM 2156 C C . ARG A 1 18 ? -11.438 4.010 -5.617 1.00 0.00 17 ARG A C 4
ATOM 2157 O O . ARG A 1 18 ? -11.447 3.961 -6.831 1.00 0.00 17 ARG A O 4
ATOM 2178 N N . GLY A 1 19 ? -11.315 2.928 -4.896 1.00 0.00 18 GLY A N 4
ATOM 2179 C CA . GLY A 1 19 ? -11.183 1.601 -5.562 1.00 0.00 18 GLY A CA 4
ATOM 2180 C C . GLY A 1 19 ? -12.382 0.722 -5.199 1.00 0.00 18 GLY A C 4
ATOM 2181 O O . GLY A 1 19 ? -12.302 -0.490 -5.219 1.00 0.00 18 GLY A O 4
ATOM 2185 N N . THR A 1 20 ? -13.493 1.321 -4.870 1.00 0.00 19 THR A N 4
ATOM 2186 C CA . THR A 1 20 ? -14.693 0.514 -4.509 1.00 0.00 19 THR A CA 4
ATOM 2187 C C . THR A 1 20 ? -14.488 -0.116 -3.129 1.00 0.00 19 THR A C 4
ATOM 2188 O O . THR A 1 20 ? -14.120 -1.267 -3.012 1.00 0.00 19 THR A O 4
ATOM 2199 N N . ASP A 1 21 ? -14.722 0.631 -2.084 1.00 0.00 20 ASP A N 4
ATOM 2200 C CA . ASP A 1 21 ? -14.540 0.073 -0.714 1.00 0.00 20 ASP A CA 4
ATOM 2201 C C . ASP A 1 21 ? -13.236 -0.728 -0.658 1.00 0.00 20 ASP A C 4
ATOM 2202 O O . ASP A 1 21 ? -13.226 -1.891 -0.309 1.00 0.00 20 ASP A O 4
ATOM 2211 N N . SER A 1 22 ? -12.137 -0.115 -1.004 1.00 0.00 21 SER A N 4
ATOM 2212 C CA . SER A 1 22 ? -10.840 -0.840 -0.977 1.00 0.00 21 SER A CA 4
ATOM 2213 C C . SER A 1 22 ? -10.280 -0.851 0.448 1.00 0.00 21 SER A C 4
ATOM 2214 O O . SER A 1 22 ? -9.146 -1.223 0.674 1.00 0.00 21 SER A O 4
ATOM 2222 N N . ASN A 1 23 ? -11.062 -0.448 1.413 1.00 0.00 22 ASN A N 4
ATOM 2223 C CA . ASN A 1 23 ? -10.563 -0.439 2.817 1.00 0.00 22 ASN A CA 4
ATOM 2224 C C . ASN A 1 23 ? -10.828 -1.799 3.462 1.00 0.00 22 ASN A C 4
ATOM 2225 O O . ASN A 1 23 ? -10.850 -1.932 4.670 1.00 0.00 22 ASN A O 4
ATOM 2236 N N . ALA A 1 24 ? -11.022 -2.809 2.665 1.00 0.00 23 ALA A N 4
ATOM 2237 C CA . ALA A 1 24 ? -11.279 -4.162 3.221 1.00 0.00 23 ALA A CA 4
ATOM 2238 C C . ALA A 1 24 ? -10.177 -5.113 2.753 1.00 0.00 23 ALA A C 4
ATOM 2239 O O . ALA A 1 24 ? -9.612 -5.857 3.531 1.00 0.00 23 ALA A O 4
ATOM 2246 N N . GLU A 1 25 ? -9.864 -5.090 1.486 1.00 0.00 24 GLU A N 4
ATOM 2247 C CA . GLU A 1 25 ? -8.798 -5.983 0.963 1.00 0.00 24 GLU A CA 4
ATOM 2248 C C . GLU A 1 25 ? -7.433 -5.473 1.432 1.00 0.00 24 GLU A C 4
ATOM 2249 O O . GLU A 1 25 ? -6.432 -6.153 1.319 1.00 0.00 24 GLU A O 4
ATOM 2261 N N . LEU A 1 26 ? -7.385 -4.278 1.956 1.00 0.00 25 LEU A N 4
ATOM 2262 C CA . LEU A 1 26 ? -6.086 -3.723 2.431 1.00 0.00 25 LEU A CA 4
ATOM 2263 C C . LEU A 1 26 ? -5.337 -4.790 3.232 1.00 0.00 25 LEU A C 4
ATOM 2264 O O . LEU A 1 26 ? -4.126 -4.774 3.324 1.00 0.00 25 LEU A O 4
ATOM 2280 N N . ARG A 1 27 ? -6.048 -5.718 3.813 1.00 0.00 26 ARG A N 4
ATOM 2281 C CA . ARG A 1 27 ? -5.374 -6.784 4.605 1.00 0.00 26 ARG A CA 4
ATOM 2282 C C . ARG A 1 27 ? -4.353 -7.502 3.723 1.00 0.00 26 ARG A C 4
ATOM 2283 O O . ARG A 1 27 ? -3.166 -7.479 3.983 1.00 0.00 26 ARG A O 4
ATOM 2304 N N . ALA A 1 28 ? -4.805 -8.142 2.680 1.00 0.00 27 ALA A N 4
ATOM 2305 C CA . ALA A 1 28 ? -3.863 -8.862 1.780 1.00 0.00 27 ALA A CA 4
ATOM 2306 C C . ALA A 1 28 ? -2.862 -7.869 1.186 1.00 0.00 27 ALA A C 4
ATOM 2307 O O . ALA A 1 28 ? -1.743 -8.217 0.868 1.00 0.00 27 ALA A O 4
ATOM 2314 N N . MET A 1 29 ? -3.255 -6.633 1.033 1.00 0.00 28 MET A N 4
ATOM 2315 C CA . MET A 1 29 ? -2.323 -5.622 0.460 1.00 0.00 28 MET A CA 4
ATOM 2316 C C . MET A 1 29 ? -1.075 -5.522 1.340 1.00 0.00 28 MET A C 4
ATOM 2317 O O . MET A 1 29 ? 0.020 -5.309 0.859 1.00 0.00 28 MET A O 4
ATOM 2331 N N . GLU A 1 30 ? -1.231 -5.674 2.628 1.00 0.00 29 GLU A N 4
ATOM 2332 C CA . GLU A 1 30 ? -0.053 -5.587 3.535 1.00 0.00 29 GLU A CA 4
ATOM 2333 C C . GLU A 1 30 ? 0.953 -6.680 3.169 1.00 0.00 29 GLU A C 4
ATOM 2334 O O . GLU A 1 30 ? 2.146 -6.453 3.133 1.00 0.00 29 GLU A O 4
ATOM 2346 N N . ALA A 1 31 ? 0.480 -7.865 2.895 1.00 0.00 30 ALA A N 4
ATOM 2347 C CA . ALA A 1 31 ? 1.406 -8.970 2.529 1.00 0.00 30 ALA A CA 4
ATOM 2348 C C . ALA A 1 31 ? 2.256 -8.543 1.332 1.00 0.00 30 ALA A C 4
ATOM 2349 O O . ALA A 1 31 ? 3.470 -8.581 1.375 1.00 0.00 30 ALA A O 4
ATOM 2356 N N . LYS A 1 32 ? 1.628 -8.136 0.263 1.00 0.00 31 LYS A N 4
ATOM 2357 C CA . LYS A 1 32 ? 2.398 -7.706 -0.935 1.00 0.00 31 LYS A CA 4
ATOM 2358 C C . LYS A 1 32 ? 3.250 -6.486 -0.581 1.00 0.00 31 LYS A C 4
ATOM 2359 O O . LYS A 1 32 ? 4.209 -6.169 -1.256 1.00 0.00 31 LYS A O 4
ATOM 2378 N N . LEU A 1 33 ? 2.908 -5.799 0.474 1.00 0.00 32 LEU A N 4
ATOM 2379 C CA . LEU A 1 33 ? 3.696 -4.602 0.870 1.00 0.00 32 LEU A CA 4
ATOM 2380 C C . LEU A 1 33 ? 5.136 -5.018 1.178 1.00 0.00 32 LEU A C 4
ATOM 2381 O O . LEU A 1 33 ? 6.080 -4.369 0.772 1.00 0.00 32 LEU A O 4
ATOM 2397 N N . LYS A 1 34 ? 5.313 -6.096 1.892 1.00 0.00 33 LYS A N 4
ATOM 2398 C CA . LYS A 1 34 ? 6.692 -6.550 2.223 1.00 0.00 33 LYS A CA 4
ATOM 2399 C C . LYS A 1 34 ? 7.500 -6.704 0.933 1.00 0.00 33 LYS A C 4
ATOM 2400 O O . LYS A 1 34 ? 8.637 -6.285 0.847 1.00 0.00 33 LYS A O 4
ATOM 2419 N N . ALA A 1 35 ? 6.920 -7.301 -0.071 1.00 0.00 34 ALA A N 4
ATOM 2420 C CA . ALA A 1 35 ? 7.652 -7.481 -1.356 1.00 0.00 34 ALA A CA 4
ATOM 2421 C C . ALA A 1 35 ? 8.025 -6.111 -1.926 1.00 0.00 34 ALA A C 4
ATOM 2422 O O . ALA A 1 35 ? 9.063 -5.942 -2.534 1.00 0.00 34 ALA A O 4
ATOM 2429 N N . GLU A 1 36 ? 7.187 -5.130 -1.732 1.00 0.00 35 GLU A N 4
ATOM 2430 C CA . GLU A 1 36 ? 7.496 -3.773 -2.261 1.00 0.00 35 GLU A CA 4
ATOM 2431 C C . GLU A 1 36 ? 8.751 -3.234 -1.570 1.00 0.00 35 GLU A C 4
ATOM 2432 O O . GLU A 1 36 ? 9.614 -2.651 -2.196 1.00 0.00 35 GLU A O 4
ATOM 2444 N N . ILE A 1 37 ? 8.861 -3.426 -0.283 1.00 0.00 36 ILE A N 4
ATOM 2445 C CA . ILE A 1 37 ? 10.061 -2.927 0.444 1.00 0.00 36 ILE A CA 4
ATOM 2446 C C . ILE A 1 37 ? 11.322 -3.478 -0.220 1.00 0.00 36 ILE A C 4
ATOM 2447 O O . ILE A 1 37 ? 12.197 -2.740 -0.627 1.00 0.00 36 ILE A O 4
ATOM 2463 N N . GLN A 1 38 ? 11.420 -4.771 -0.331 1.00 0.00 37 GLN A N 4
ATOM 2464 C CA . GLN A 1 38 ? 12.622 -5.376 -0.970 1.00 0.00 37 GLN A CA 4
ATOM 2465 C C . GLN A 1 38 ? 12.864 -4.711 -2.326 1.00 0.00 37 GLN A C 4
ATOM 2466 O O . GLN A 1 38 ? 13.878 -4.079 -2.546 1.00 0.00 37 GLN A O 4
ATOM 2480 N N . LYS A 1 39 ? 11.941 -4.849 -3.238 1.00 0.00 38 LYS A N 4
ATOM 2481 C CA . LYS A 1 39 ? 12.118 -4.226 -4.577 1.00 0.00 38 LYS A CA 4
ATOM 2482 C C . LYS A 1 39 ? 12.045 -2.703 -4.445 1.00 0.00 38 LYS A C 4
ATOM 2483 O O . LYS A 1 39 ? 11.246 -2.063 -5.099 1.00 0.00 38 LYS A O 4
ATOM 2516 N N . ASP A 1 2 ? 13.769 -1.512 5.206 1.00 0.00 1 ASP A N 5
ATOM 2517 C CA . ASP A 1 2 ? 13.083 -1.265 6.498 1.00 0.00 1 ASP A CA 5
ATOM 2518 C C . ASP A 1 2 ? 12.474 0.138 6.490 1.00 0.00 1 ASP A C 5
ATOM 2519 O O . ASP A 1 2 ? 11.302 0.317 6.758 1.00 0.00 1 ASP A O 5
ATOM 2528 N N . TRP A 1 3 ? 13.258 1.136 6.186 1.00 0.00 2 TRP A N 5
ATOM 2529 C CA . TRP A 1 3 ? 12.722 2.522 6.163 1.00 0.00 2 TRP A CA 5
ATOM 2530 C C . TRP A 1 3 ? 11.443 2.564 5.326 1.00 0.00 2 TRP A C 5
ATOM 2531 O O . TRP A 1 3 ? 10.511 3.283 5.627 1.00 0.00 2 TRP A O 5
ATOM 2552 N N . LEU A 1 4 ? 11.411 1.815 4.260 1.00 0.00 3 LEU A N 5
ATOM 2553 C CA . LEU A 1 4 ? 10.215 1.821 3.378 1.00 0.00 3 LEU A CA 5
ATOM 2554 C C . LEU A 1 4 ? 8.972 1.461 4.186 1.00 0.00 3 LEU A C 5
ATOM 2555 O O . LEU A 1 4 ? 7.930 2.060 4.028 1.00 0.00 3 LEU A O 5
ATOM 2571 N N . LYS A 1 5 ? 9.068 0.495 5.055 1.00 0.00 4 LYS A N 5
ATOM 2572 C CA . LYS A 1 5 ? 7.877 0.122 5.866 1.00 0.00 4 LYS A CA 5
ATOM 2573 C C . LYS A 1 5 ? 7.270 1.391 6.464 1.00 0.00 4 LYS A C 5
ATOM 2574 O O . LYS A 1 5 ? 6.070 1.512 6.609 1.00 0.00 4 LYS A O 5
ATOM 2593 N N . ALA A 1 6 ? 8.096 2.343 6.808 1.00 0.00 5 ALA A N 5
ATOM 2594 C CA . ALA A 1 6 ? 7.576 3.611 7.392 1.00 0.00 5 ALA A CA 5
ATOM 2595 C C . ALA A 1 6 ? 6.868 4.426 6.305 1.00 0.00 5 ALA A C 5
ATOM 2596 O O . ALA A 1 6 ? 5.727 4.818 6.456 1.00 0.00 5 ALA A O 5
ATOM 2603 N N . ARG A 1 7 ? 7.535 4.689 5.214 1.00 0.00 6 ARG A N 5
ATOM 2604 C CA . ARG A 1 7 ? 6.903 5.482 4.124 1.00 0.00 6 ARG A CA 5
ATOM 2605 C C . ARG A 1 7 ? 5.904 4.612 3.356 1.00 0.00 6 ARG A C 5
ATOM 2606 O O . ARG A 1 7 ? 5.308 5.045 2.389 1.00 0.00 6 ARG A O 5
ATOM 2627 N N . VAL A 1 8 ? 5.716 3.389 3.771 1.00 0.00 7 VAL A N 5
ATOM 2628 C CA . VAL A 1 8 ? 4.762 2.501 3.061 1.00 0.00 7 VAL A CA 5
ATOM 2629 C C . VAL A 1 8 ? 3.371 2.637 3.685 1.00 0.00 7 VAL A C 5
ATOM 2630 O O . VAL A 1 8 ? 2.366 2.574 3.004 1.00 0.00 7 VAL A O 5
ATOM 2643 N N . GLU A 1 9 ? 3.304 2.821 4.975 1.00 0.00 8 GLU A N 5
ATOM 2644 C CA . GLU A 1 9 ? 1.979 2.959 5.640 1.00 0.00 8 GLU A CA 5
ATOM 2645 C C . GLU A 1 9 ? 1.296 4.241 5.157 1.00 0.00 8 GLU A C 5
ATOM 2646 O O . GLU A 1 9 ? 0.138 4.238 4.790 1.00 0.00 8 GLU A O 5
ATOM 2658 N N . GLN A 1 10 ? 2.003 5.338 5.157 1.00 0.00 9 GLN A N 5
ATOM 2659 C CA . GLN A 1 10 ? 1.393 6.616 4.701 1.00 0.00 9 GLN A CA 5
ATOM 2660 C C . GLN A 1 10 ? 0.978 6.495 3.234 1.00 0.00 9 GLN A C 5
ATOM 2661 O O . GLN A 1 10 ? -0.044 7.007 2.826 1.00 0.00 9 GLN A O 5
ATOM 2675 N N . GLU A 1 11 ? 1.764 5.822 2.436 1.00 0.00 10 GLU A N 5
ATOM 2676 C CA . GLU A 1 11 ? 1.412 5.672 0.997 1.00 0.00 10 GLU A CA 5
ATOM 2677 C C . GLU A 1 11 ? 0.059 4.968 0.871 1.00 0.00 10 GLU A C 5
ATOM 2678 O O . GLU A 1 11 ? -0.797 5.377 0.111 1.00 0.00 10 GLU A O 5
ATOM 2690 N N . LEU A 1 12 ? -0.139 3.908 1.607 1.00 0.00 11 LEU A N 5
ATOM 2691 C CA . LEU A 1 12 ? -1.432 3.172 1.529 1.00 0.00 11 LEU A CA 5
ATOM 2692 C C . LEU A 1 12 ? -2.588 4.120 1.855 1.00 0.00 11 LEU A C 5
ATOM 2693 O O . LEU A 1 12 ? -3.636 4.069 1.242 1.00 0.00 11 LEU A O 5
ATOM 2709 N N . GLN A 1 13 ? -2.408 4.979 2.818 1.00 0.00 12 GLN A N 5
ATOM 2710 C CA . GLN A 1 13 ? -3.498 5.925 3.186 1.00 0.00 12 GLN A CA 5
ATOM 2711 C C . GLN A 1 13 ? -3.571 7.048 2.150 1.00 0.00 12 GLN A C 5
ATOM 2712 O O . GLN A 1 13 ? -4.584 7.700 1.997 1.00 0.00 12 GLN A O 5
ATOM 2726 N N . ALA A 1 14 ? -2.503 7.278 1.437 1.00 0.00 13 ALA A N 5
ATOM 2727 C CA . ALA A 1 14 ? -2.508 8.355 0.412 1.00 0.00 13 ALA A CA 5
ATOM 2728 C C . ALA A 1 14 ? -3.502 7.996 -0.694 1.00 0.00 13 ALA A C 5
ATOM 2729 O O . ALA A 1 14 ? -4.078 8.856 -1.329 1.00 0.00 13 ALA A O 5
ATOM 2736 N N . LEU A 1 15 ? -3.706 6.728 -0.927 1.00 0.00 14 LEU A N 5
ATOM 2737 C CA . LEU A 1 15 ? -4.662 6.309 -1.989 1.00 0.00 14 LEU A CA 5
ATOM 2738 C C . LEU A 1 15 ? -6.093 6.421 -1.461 1.00 0.00 14 LEU A C 5
ATOM 2739 O O . LEU A 1 15 ? -7.016 6.711 -2.196 1.00 0.00 14 LEU A O 5
ATOM 2755 N N . GLU A 1 16 ? -6.285 6.192 -0.191 1.00 0.00 15 GLU A N 5
ATOM 2756 C CA . GLU A 1 16 ? -7.657 6.283 0.384 1.00 0.00 15 GLU A CA 5
ATOM 2757 C C . GLU A 1 16 ? -8.169 7.719 0.264 1.00 0.00 15 GLU A C 5
ATOM 2758 O O . GLU A 1 16 ? -9.270 7.959 -0.191 1.00 0.00 15 GLU A O 5
ATOM 2770 N N . ALA A 1 17 ? -7.381 8.677 0.669 1.00 0.00 16 ALA A N 5
ATOM 2771 C CA . ALA A 1 17 ? -7.826 10.096 0.579 1.00 0.00 16 ALA A CA 5
ATOM 2772 C C . ALA A 1 17 ? -7.958 10.500 -0.891 1.00 0.00 16 ALA A C 5
ATOM 2773 O O . ALA A 1 17 ? -8.458 11.560 -1.210 1.00 0.00 16 ALA A O 5
ATOM 2780 N N . ARG A 1 18 ? -7.513 9.665 -1.790 1.00 0.00 17 ARG A N 5
ATOM 2781 C CA . ARG A 1 18 ? -7.615 10.004 -3.237 1.00 0.00 17 ARG A CA 5
ATOM 2782 C C . ARG A 1 18 ? -8.745 9.195 -3.875 1.00 0.00 17 ARG A C 5
ATOM 2783 O O . ARG A 1 18 ? -8.672 8.809 -5.025 1.00 0.00 17 ARG A O 5
ATOM 2804 N N . GLY A 1 19 ? -9.791 8.933 -3.141 1.00 0.00 18 GLY A N 5
ATOM 2805 C CA . GLY A 1 19 ? -10.921 8.148 -3.712 1.00 0.00 18 GLY A CA 5
ATOM 2806 C C . GLY A 1 19 ? -11.699 7.469 -2.584 1.00 0.00 18 GLY A C 5
ATOM 2807 O O . GLY A 1 19 ? -11.130 7.005 -1.616 1.00 0.00 18 GLY A O 5
ATOM 2811 N N . THR A 1 20 ? -12.997 7.404 -2.704 1.00 0.00 19 THR A N 5
ATOM 2812 C CA . THR A 1 20 ? -13.814 6.753 -1.642 1.00 0.00 19 THR A CA 5
ATOM 2813 C C . THR A 1 20 ? -14.469 5.490 -2.206 1.00 0.00 19 THR A C 5
ATOM 2814 O O . THR A 1 20 ? -15.292 4.866 -1.566 1.00 0.00 19 THR A O 5
ATOM 2825 N N . ASP A 1 21 ? -14.107 5.108 -3.399 1.00 0.00 20 ASP A N 5
ATOM 2826 C CA . ASP A 1 21 ? -14.703 3.886 -4.006 1.00 0.00 20 ASP A CA 5
ATOM 2827 C C . ASP A 1 21 ? -13.591 2.881 -4.314 1.00 0.00 20 ASP A C 5
ATOM 2828 O O . ASP A 1 21 ? -13.422 2.454 -5.439 1.00 0.00 20 ASP A O 5
ATOM 2837 N N . SER A 1 22 ? -12.830 2.502 -3.324 1.00 0.00 21 SER A N 5
ATOM 2838 C CA . SER A 1 22 ? -11.730 1.530 -3.562 1.00 0.00 21 SER A CA 5
ATOM 2839 C C . SER A 1 22 ? -11.037 1.206 -2.237 1.00 0.00 21 SER A C 5
ATOM 2840 O O . SER A 1 22 ? -9.856 0.924 -2.197 1.00 0.00 21 SER A O 5
ATOM 2848 N N . ASN A 1 23 ? -11.760 1.242 -1.151 1.00 0.00 22 ASN A N 5
ATOM 2849 C CA . ASN A 1 23 ? -11.136 0.934 0.167 1.00 0.00 22 ASN A CA 5
ATOM 2850 C C . ASN A 1 23 ? -11.291 -0.553 0.473 1.00 0.00 22 ASN A C 5
ATOM 2851 O O . ASN A 1 23 ? -11.095 -0.998 1.585 1.00 0.00 22 ASN A O 5
ATOM 2862 N N . ALA A 1 24 ? -11.641 -1.316 -0.513 1.00 0.00 23 ALA A N 5
ATOM 2863 C CA . ALA A 1 24 ? -11.815 -2.778 -0.307 1.00 0.00 23 ALA A CA 5
ATOM 2864 C C . ALA A 1 24 ? -10.708 -3.532 -1.047 1.00 0.00 23 ALA A C 5
ATOM 2865 O O . ALA A 1 24 ? -10.335 -4.629 -0.679 1.00 0.00 23 ALA A O 5
ATOM 2872 N N . GLU A 1 25 ? -10.182 -2.953 -2.091 1.00 0.00 24 GLU A N 5
ATOM 2873 C CA . GLU A 1 25 ? -9.105 -3.629 -2.858 1.00 0.00 24 GLU A CA 5
ATOM 2874 C C . GLU A 1 25 ? -7.746 -3.299 -2.238 1.00 0.00 24 GLU A C 5
ATOM 2875 O O . GLU A 1 25 ? -6.709 -3.557 -2.817 1.00 0.00 24 GLU A O 5
ATOM 2887 N N . LEU A 1 26 ? -7.739 -2.729 -1.063 1.00 0.00 25 LEU A N 5
ATOM 2888 C CA . LEU A 1 26 ? -6.445 -2.383 -0.411 1.00 0.00 25 LEU A CA 5
ATOM 2889 C C . LEU A 1 26 ? -5.661 -3.665 -0.121 1.00 0.00 25 LEU A C 5
ATOM 2890 O O . LEU A 1 26 ? -4.464 -3.639 0.086 1.00 0.00 25 LEU A O 5
ATOM 2906 N N . ARG A 1 27 ? -6.325 -4.787 -0.105 1.00 0.00 26 ARG A N 5
ATOM 2907 C CA . ARG A 1 27 ? -5.617 -6.067 0.170 1.00 0.00 26 ARG A CA 5
ATOM 2908 C C . ARG A 1 27 ? -4.862 -6.512 -1.083 1.00 0.00 26 ARG A C 5
ATOM 2909 O O . ARG A 1 27 ? -3.867 -7.206 -1.007 1.00 0.00 26 ARG A O 5
ATOM 2930 N N . ALA A 1 28 ? -5.327 -6.118 -2.237 1.00 0.00 27 ALA A N 5
ATOM 2931 C CA . ALA A 1 28 ? -4.637 -6.520 -3.492 1.00 0.00 27 ALA A CA 5
ATOM 2932 C C . ALA A 1 28 ? -3.227 -5.928 -3.511 1.00 0.00 27 ALA A C 5
ATOM 2933 O O . ALA A 1 28 ? -2.252 -6.631 -3.687 1.00 0.00 27 ALA A O 5
ATOM 2940 N N . MET A 1 29 ? -3.110 -4.642 -3.328 1.00 0.00 28 MET A N 5
ATOM 2941 C CA . MET A 1 29 ? -1.760 -4.010 -3.335 1.00 0.00 28 MET A CA 5
ATOM 2942 C C . MET A 1 29 ? -0.974 -4.478 -2.109 1.00 0.00 28 MET A C 5
ATOM 2943 O O . MET A 1 29 ? 0.232 -4.345 -2.043 1.00 0.00 28 MET A O 5
ATOM 2957 N N . GLU A 1 30 ? -1.650 -5.021 -1.136 1.00 0.00 29 GLU A N 5
ATOM 2958 C CA . GLU A 1 30 ? -0.947 -5.495 0.090 1.00 0.00 29 GLU A CA 5
ATOM 2959 C C . GLU A 1 30 ? -0.011 -6.655 -0.263 1.00 0.00 29 GLU A C 5
ATOM 2960 O O . GLU A 1 30 ? 1.102 -6.732 0.217 1.00 0.00 29 GLU A O 5
ATOM 2972 N N . ALA A 1 31 ? -0.452 -7.559 -1.094 1.00 0.00 30 ALA A N 5
ATOM 2973 C CA . ALA A 1 31 ? 0.412 -8.710 -1.469 1.00 0.00 30 ALA A CA 5
ATOM 2974 C C . ALA A 1 31 ? 1.686 -8.201 -2.149 1.00 0.00 30 ALA A C 5
ATOM 2975 O O . ALA A 1 31 ? 2.777 -8.345 -1.634 1.00 0.00 30 ALA A O 5
ATOM 2982 N N . LYS A 1 32 ? 1.555 -7.610 -3.304 1.00 0.00 31 LYS A N 5
ATOM 2983 C CA . LYS A 1 32 ? 2.756 -7.096 -4.021 1.00 0.00 31 LYS A CA 5
ATOM 2984 C C . LYS A 1 32 ? 3.553 -6.172 -3.097 1.00 0.00 31 LYS A C 5
ATOM 2985 O O . LYS A 1 32 ? 4.746 -6.003 -3.253 1.00 0.00 31 LYS A O 5
ATOM 3004 N N . LEU A 1 33 ? 2.905 -5.570 -2.139 1.00 0.00 32 LEU A N 5
ATOM 3005 C CA . LEU A 1 33 ? 3.626 -4.654 -1.211 1.00 0.00 32 LEU A CA 5
ATOM 3006 C C . LEU A 1 33 ? 4.831 -5.378 -0.606 1.00 0.00 32 LEU A C 5
ATOM 3007 O O . LEU A 1 33 ? 5.967 -5.071 -0.906 1.00 0.00 32 LEU A O 5
ATOM 3023 N N . LYS A 1 34 ? 4.593 -6.335 0.249 1.00 0.00 33 LYS A N 5
ATOM 3024 C CA . LYS A 1 34 ? 5.724 -7.074 0.878 1.00 0.00 33 LYS A CA 5
ATOM 3025 C C . LYS A 1 34 ? 6.555 -7.774 -0.202 1.00 0.00 33 LYS A C 5
ATOM 3026 O O . LYS A 1 34 ? 7.645 -8.247 0.052 1.00 0.00 33 LYS A O 5
ATOM 3045 N N . ALA A 1 35 ? 6.048 -7.851 -1.403 1.00 0.00 34 ALA A N 5
ATOM 3046 C CA . ALA A 1 35 ? 6.809 -8.528 -2.491 1.00 0.00 34 ALA A CA 5
ATOM 3047 C C . ALA A 1 35 ? 7.880 -7.583 -3.043 1.00 0.00 34 ALA A C 5
ATOM 3048 O O . ALA A 1 35 ? 8.918 -8.012 -3.508 1.00 0.00 34 ALA A O 5
ATOM 3055 N N . GLU A 1 36 ? 7.639 -6.302 -3.003 1.00 0.00 35 GLU A N 5
ATOM 3056 C CA . GLU A 1 36 ? 8.645 -5.340 -3.533 1.00 0.00 35 GLU A CA 5
ATOM 3057 C C . GLU A 1 36 ? 9.623 -4.947 -2.423 1.00 0.00 35 GLU A C 5
ATOM 3058 O O . GLU A 1 36 ? 10.769 -4.632 -2.676 1.00 0.00 35 GLU A O 5
ATOM 3070 N N . ILE A 1 37 ? 9.182 -4.959 -1.196 1.00 0.00 36 ILE A N 5
ATOM 3071 C CA . ILE A 1 37 ? 10.089 -4.581 -0.077 1.00 0.00 36 ILE A CA 5
ATOM 3072 C C . ILE A 1 37 ? 11.443 -5.270 -0.259 1.00 0.00 36 ILE A C 5
ATOM 3073 O O . ILE A 1 37 ? 12.473 -4.744 0.111 1.00 0.00 36 ILE A O 5
ATOM 3089 N N . GLN A 1 38 ? 11.449 -6.444 -0.827 1.00 0.00 37 GLN A N 5
ATOM 3090 C CA . GLN A 1 38 ? 12.734 -7.166 -1.033 1.00 0.00 37 GLN A CA 5
ATOM 3091 C C . GLN A 1 38 ? 13.640 -6.348 -1.956 1.00 0.00 37 GLN A C 5
ATOM 3092 O O . GLN A 1 38 ? 14.728 -5.956 -1.585 1.00 0.00 37 GLN A O 5
ATOM 3106 N N . LYS A 1 39 ? 13.199 -6.088 -3.157 1.00 0.00 38 LYS A N 5
ATOM 3107 C CA . LYS A 1 39 ? 14.034 -5.298 -4.104 1.00 0.00 38 LYS A CA 5
ATOM 3108 C C . LYS A 1 39 ? 14.339 -3.926 -3.497 1.00 0.00 38 LYS A C 5
ATOM 3109 O O . LYS A 1 39 ? 15.309 -3.292 -3.861 1.00 0.00 38 LYS A O 5
ATOM 3142 N N . ASP A 1 2 ? 12.608 4.736 -5.181 1.00 0.00 1 ASP A N 6
ATOM 3143 C CA . ASP A 1 2 ? 12.639 3.730 -4.085 1.00 0.00 1 ASP A CA 6
ATOM 3144 C C . ASP A 1 2 ? 12.460 4.430 -2.736 1.00 0.00 1 ASP A C 6
ATOM 3145 O O . ASP A 1 2 ? 11.914 3.872 -1.804 1.00 0.00 1 ASP A O 6
ATOM 3154 N N . TRP A 1 3 ? 12.923 5.644 -2.621 1.00 0.00 2 TRP A N 6
ATOM 3155 C CA . TRP A 1 3 ? 12.788 6.377 -1.334 1.00 0.00 2 TRP A CA 6
ATOM 3156 C C . TRP A 1 3 ? 11.341 6.316 -0.847 1.00 0.00 2 TRP A C 6
ATOM 3157 O O . TRP A 1 3 ? 11.074 6.179 0.330 1.00 0.00 2 TRP A O 6
ATOM 3178 N N . LEU A 1 4 ? 10.406 6.445 -1.744 1.00 0.00 3 LEU A N 6
ATOM 3179 C CA . LEU A 1 4 ? 8.981 6.421 -1.331 1.00 0.00 3 LEU A CA 6
ATOM 3180 C C . LEU A 1 4 ? 8.673 5.082 -0.673 1.00 0.00 3 LEU A C 6
ATOM 3181 O O . LEU A 1 4 ? 7.938 5.011 0.291 1.00 0.00 3 LEU A O 6
ATOM 3197 N N . LYS A 1 5 ? 9.239 4.018 -1.173 1.00 0.00 4 LYS A N 6
ATOM 3198 C CA . LYS A 1 5 ? 8.984 2.691 -0.554 1.00 0.00 4 LYS A CA 6
ATOM 3199 C C . LYS A 1 5 ? 9.122 2.840 0.959 1.00 0.00 4 LYS A C 6
ATOM 3200 O O . LYS A 1 5 ? 8.435 2.194 1.726 1.00 0.00 4 LYS A O 6
ATOM 3219 N N . ALA A 1 6 ? 10.004 3.701 1.392 1.00 0.00 5 ALA A N 6
ATOM 3220 C CA . ALA A 1 6 ? 10.187 3.911 2.854 1.00 0.00 5 ALA A CA 6
ATOM 3221 C C . ALA A 1 6 ? 8.949 4.610 3.431 1.00 0.00 5 ALA A C 6
ATOM 3222 O O . ALA A 1 6 ? 8.446 4.238 4.473 1.00 0.00 5 ALA A O 6
ATOM 3229 N N . ARG A 1 7 ? 8.455 5.621 2.764 1.00 0.00 6 ARG A N 6
ATOM 3230 C CA . ARG A 1 7 ? 7.256 6.341 3.277 1.00 0.00 6 ARG A CA 6
ATOM 3231 C C . ARG A 1 7 ? 5.982 5.704 2.719 1.00 0.00 6 ARG A C 6
ATOM 3232 O O . ARG A 1 7 ? 4.898 6.229 2.874 1.00 0.00 6 ARG A O 6
ATOM 3253 N N . VAL A 1 8 ? 6.099 4.580 2.066 1.00 0.00 7 VAL A N 6
ATOM 3254 C CA . VAL A 1 8 ? 4.892 3.925 1.501 1.00 0.00 7 VAL A CA 6
ATOM 3255 C C . VAL A 1 8 ? 4.259 3.017 2.557 1.00 0.00 7 VAL A C 6
ATOM 3256 O O . VAL A 1 8 ? 3.057 2.849 2.604 1.00 0.00 7 VAL A O 6
ATOM 3269 N N . GLU A 1 9 ? 5.057 2.433 3.408 1.00 0.00 8 GLU A N 6
ATOM 3270 C CA . GLU A 1 9 ? 4.494 1.542 4.461 1.00 0.00 8 GLU A CA 6
ATOM 3271 C C . GLU A 1 9 ? 3.662 2.378 5.436 1.00 0.00 8 GLU A C 6
ATOM 3272 O O . GLU A 1 9 ? 2.477 2.160 5.600 1.00 0.00 8 GLU A O 6
ATOM 3284 N N . GLN A 1 10 ? 4.269 3.337 6.080 1.00 0.00 9 GLN A N 6
ATOM 3285 C CA . GLN A 1 10 ? 3.507 4.187 7.038 1.00 0.00 9 GLN A CA 6
ATOM 3286 C C . GLN A 1 10 ? 2.235 4.696 6.359 1.00 0.00 9 GLN A C 6
ATOM 3287 O O . GLN A 1 10 ? 1.243 4.974 7.002 1.00 0.00 9 GLN A O 6
ATOM 3301 N N . GLU A 1 11 ? 2.259 4.824 5.061 1.00 0.00 10 GLU A N 6
ATOM 3302 C CA . GLU A 1 11 ? 1.058 5.319 4.335 1.00 0.00 10 GLU A CA 6
ATOM 3303 C C . GLU A 1 11 ? -0.097 4.328 4.506 1.00 0.00 10 GLU A C 6
ATOM 3304 O O . GLU A 1 11 ? -1.107 4.636 5.108 1.00 0.00 10 GLU A O 6
ATOM 3316 N N . LEU A 1 12 ? 0.040 3.144 3.975 1.00 0.00 11 LEU A N 6
ATOM 3317 C CA . LEU A 1 12 ? -1.050 2.140 4.100 1.00 0.00 11 LEU A CA 6
ATOM 3318 C C . LEU A 1 12 ? -1.002 1.485 5.482 1.00 0.00 11 LEU A C 6
ATOM 3319 O O . LEU A 1 12 ? -1.727 0.551 5.761 1.00 0.00 11 LEU A O 6
ATOM 3335 N N . GLN A 1 13 ? -0.153 1.963 6.350 1.00 0.00 12 GLN A N 6
ATOM 3336 C CA . GLN A 1 13 ? -0.063 1.362 7.710 1.00 0.00 12 GLN A CA 6
ATOM 3337 C C . GLN A 1 13 ? -1.356 1.642 8.480 1.00 0.00 12 GLN A C 6
ATOM 3338 O O . GLN A 1 13 ? -1.915 0.767 9.110 1.00 0.00 12 GLN A O 6
ATOM 3352 N N . ALA A 1 14 ? -1.834 2.855 8.434 1.00 0.00 13 ALA A N 6
ATOM 3353 C CA . ALA A 1 14 ? -3.088 3.191 9.162 1.00 0.00 13 ALA A CA 6
ATOM 3354 C C . ALA A 1 14 ? -4.258 2.415 8.555 1.00 0.00 13 ALA A C 6
ATOM 3355 O O . ALA A 1 14 ? -5.308 2.288 9.153 1.00 0.00 13 ALA A O 6
ATOM 3362 N N . LEU A 1 15 ? -4.088 1.898 7.369 1.00 0.00 14 LEU A N 6
ATOM 3363 C CA . LEU A 1 15 ? -5.192 1.134 6.723 1.00 0.00 14 LEU A CA 6
ATOM 3364 C C . LEU A 1 15 ? -5.237 -0.287 7.288 1.00 0.00 14 LEU A C 6
ATOM 3365 O O . LEU A 1 15 ? -6.228 -0.711 7.849 1.00 0.00 14 LEU A O 6
ATOM 3381 N N . GLU A 1 16 ? -4.174 -1.029 7.140 1.00 0.00 15 GLU A N 6
ATOM 3382 C CA . GLU A 1 16 ? -4.160 -2.425 7.663 1.00 0.00 15 GLU A CA 6
ATOM 3383 C C . GLU A 1 16 ? -3.990 -2.407 9.184 1.00 0.00 15 GLU A C 6
ATOM 3384 O O . GLU A 1 16 ? -4.040 -3.432 9.835 1.00 0.00 15 GLU A O 6
ATOM 3396 N N . ALA A 1 17 ? -3.786 -1.253 9.758 1.00 0.00 16 ALA A N 6
ATOM 3397 C CA . ALA A 1 17 ? -3.610 -1.176 11.234 1.00 0.00 16 ALA A CA 6
ATOM 3398 C C . ALA A 1 17 ? -4.978 -1.054 11.909 1.00 0.00 16 ALA A C 6
ATOM 3399 O O . ALA A 1 17 ? -5.099 -1.177 13.112 1.00 0.00 16 ALA A O 6
ATOM 3406 N N . ARG A 1 18 ? -6.010 -0.810 11.147 1.00 0.00 17 ARG A N 6
ATOM 3407 C CA . ARG A 1 18 ? -7.366 -0.678 11.752 1.00 0.00 17 ARG A CA 6
ATOM 3408 C C . ARG A 1 18 ? -8.069 -2.037 11.736 1.00 0.00 17 ARG A C 6
ATOM 3409 O O . ARG A 1 18 ? -9.281 -2.120 11.744 1.00 0.00 17 ARG A O 6
ATOM 3430 N N . GLY A 1 19 ? -7.316 -3.102 11.720 1.00 0.00 18 GLY A N 6
ATOM 3431 C CA . GLY A 1 19 ? -7.934 -4.460 11.711 1.00 0.00 18 GLY A CA 6
ATOM 3432 C C . GLY A 1 19 ? -9.119 -4.491 10.741 1.00 0.00 18 GLY A C 6
ATOM 3433 O O . GLY A 1 19 ? -10.230 -4.145 11.091 1.00 0.00 18 GLY A O 6
ATOM 3437 N N . THR A 1 20 ? -8.892 -4.914 9.527 1.00 0.00 19 THR A N 6
ATOM 3438 C CA . THR A 1 20 ? -10.006 -4.978 8.537 1.00 0.00 19 THR A CA 6
ATOM 3439 C C . THR A 1 20 ? -9.764 -6.144 7.577 1.00 0.00 19 THR A C 6
ATOM 3440 O O . THR A 1 20 ? -9.563 -5.955 6.394 1.00 0.00 19 THR A O 6
ATOM 3451 N N . ASP A 1 21 ? -9.776 -7.350 8.080 1.00 0.00 20 ASP A N 6
ATOM 3452 C CA . ASP A 1 21 ? -9.541 -8.530 7.201 1.00 0.00 20 ASP A CA 6
ATOM 3453 C C . ASP A 1 21 ? -8.386 -8.229 6.247 1.00 0.00 20 ASP A C 6
ATOM 3454 O O . ASP A 1 21 ? -8.460 -8.486 5.061 1.00 0.00 20 ASP A O 6
ATOM 3463 N N . SER A 1 22 ? -7.320 -7.682 6.758 1.00 0.00 21 SER A N 6
ATOM 3464 C CA . SER A 1 22 ? -6.157 -7.358 5.894 1.00 0.00 21 SER A CA 6
ATOM 3465 C C . SER A 1 22 ? -5.254 -8.587 5.766 1.00 0.00 21 SER A C 6
ATOM 3466 O O . SER A 1 22 ? -4.202 -8.534 5.161 1.00 0.00 21 SER A O 6
ATOM 3474 N N . ASN A 1 23 ? -5.654 -9.693 6.333 1.00 0.00 22 ASN A N 6
ATOM 3475 C CA . ASN A 1 23 ? -4.814 -10.920 6.242 1.00 0.00 22 ASN A CA 6
ATOM 3476 C C . ASN A 1 23 ? -5.224 -11.725 5.010 1.00 0.00 22 ASN A C 6
ATOM 3477 O O . ASN A 1 23 ? -4.982 -12.912 4.920 1.00 0.00 22 ASN A O 6
ATOM 3488 N N . ALA A 1 24 ? -5.847 -11.086 4.061 1.00 0.00 23 ALA A N 6
ATOM 3489 C CA . ALA A 1 24 ? -6.280 -11.803 2.836 1.00 0.00 23 ALA A CA 6
ATOM 3490 C C . ALA A 1 24 ? -5.839 -11.020 1.597 1.00 0.00 23 ALA A C 6
ATOM 3491 O O . ALA A 1 24 ? -5.355 -11.583 0.635 1.00 0.00 23 ALA A O 6
ATOM 3498 N N . GLU A 1 25 ? -6.008 -9.725 1.610 1.00 0.00 24 GLU A N 6
ATOM 3499 C CA . GLU A 1 25 ? -5.608 -8.906 0.434 1.00 0.00 24 GLU A CA 6
ATOM 3500 C C . GLU A 1 25 ? -4.122 -8.547 0.530 1.00 0.00 24 GLU A C 6
ATOM 3501 O O . GLU A 1 25 ? -3.656 -7.627 -0.112 1.00 0.00 24 GLU A O 6
ATOM 3513 N N . LEU A 1 26 ? -3.372 -9.262 1.324 1.00 0.00 25 LEU A N 6
ATOM 3514 C CA . LEU A 1 26 ? -1.920 -8.953 1.454 1.00 0.00 25 LEU A CA 6
ATOM 3515 C C . LEU A 1 26 ? -1.216 -9.235 0.125 1.00 0.00 25 LEU A C 6
ATOM 3516 O O . LEU A 1 26 ? -0.248 -8.591 -0.225 1.00 0.00 25 LEU A O 6
ATOM 3532 N N . ARG A 1 27 ? -1.693 -10.198 -0.615 1.00 0.00 26 ARG A N 6
ATOM 3533 C CA . ARG A 1 27 ? -1.050 -10.527 -1.917 1.00 0.00 26 ARG A CA 6
ATOM 3534 C C . ARG A 1 27 ? -1.500 -9.523 -2.982 1.00 0.00 26 ARG A C 6
ATOM 3535 O O . ARG A 1 27 ? -0.751 -9.173 -3.873 1.00 0.00 26 ARG A O 6
ATOM 3556 N N . ALA A 1 28 ? -2.718 -9.064 -2.903 1.00 0.00 27 ALA A N 6
ATOM 3557 C CA . ALA A 1 28 ? -3.216 -8.093 -3.913 1.00 0.00 27 ALA A CA 6
ATOM 3558 C C . ALA A 1 28 ? -2.627 -6.706 -3.637 1.00 0.00 27 ALA A C 6
ATOM 3559 O O . ALA A 1 28 ? -2.498 -5.889 -4.526 1.00 0.00 27 ALA A O 6
ATOM 3566 N N . MET A 1 29 ? -2.274 -6.433 -2.411 1.00 0.00 28 MET A N 6
ATOM 3567 C CA . MET A 1 29 ? -1.701 -5.098 -2.079 1.00 0.00 28 MET A CA 6
ATOM 3568 C C . MET A 1 29 ? -0.353 -4.923 -2.783 1.00 0.00 28 MET A C 6
ATOM 3569 O O . MET A 1 29 ? 0.046 -3.824 -3.114 1.00 0.00 28 MET A O 6
ATOM 3583 N N . GLU A 1 30 ? 0.354 -5.995 -3.010 1.00 0.00 29 GLU A N 6
ATOM 3584 C CA . GLU A 1 30 ? 1.677 -5.886 -3.687 1.00 0.00 29 GLU A CA 6
ATOM 3585 C C . GLU A 1 30 ? 1.491 -5.328 -5.101 1.00 0.00 29 GLU A C 6
ATOM 3586 O O . GLU A 1 30 ? 2.207 -4.444 -5.528 1.00 0.00 29 GLU A O 6
ATOM 3598 N N . ALA A 1 31 ? 0.541 -5.842 -5.832 1.00 0.00 30 ALA A N 6
ATOM 3599 C CA . ALA A 1 31 ? 0.315 -5.349 -7.216 1.00 0.00 30 ALA A CA 6
ATOM 3600 C C . ALA A 1 31 ? -0.147 -3.890 -7.181 1.00 0.00 30 ALA A C 6
ATOM 3601 O O . ALA A 1 31 ? 0.384 -3.044 -7.874 1.00 0.00 30 ALA A O 6
ATOM 3608 N N . LYS A 1 32 ? -1.139 -3.589 -6.387 1.00 0.00 31 LYS A N 6
ATOM 3609 C CA . LYS A 1 32 ? -1.641 -2.189 -6.315 1.00 0.00 31 LYS A CA 6
ATOM 3610 C C . LYS A 1 32 ? -0.553 -1.274 -5.745 1.00 0.00 31 LYS A C 6
ATOM 3611 O O . LYS A 1 32 ? -0.653 -0.064 -5.808 1.00 0.00 31 LYS A O 6
ATOM 3630 N N . LEU A 1 33 ? 0.482 -1.838 -5.188 1.00 0.00 32 LEU A N 6
ATOM 3631 C CA . LEU A 1 33 ? 1.569 -0.997 -4.614 1.00 0.00 32 LEU A CA 6
ATOM 3632 C C . LEU A 1 33 ? 2.218 -0.165 -5.724 1.00 0.00 32 LEU A C 6
ATOM 3633 O O . LEU A 1 33 ? 2.453 1.017 -5.571 1.00 0.00 32 LEU A O 6
ATOM 3649 N N . LYS A 1 34 ? 2.515 -0.777 -6.838 1.00 0.00 33 LYS A N 6
ATOM 3650 C CA . LYS A 1 34 ? 3.154 -0.032 -7.956 1.00 0.00 33 LYS A CA 6
ATOM 3651 C C . LYS A 1 34 ? 2.114 0.838 -8.670 1.00 0.00 33 LYS A C 6
ATOM 3652 O O . LYS A 1 34 ? 2.408 1.490 -9.652 1.00 0.00 33 LYS A O 6
ATOM 3671 N N . ALA A 1 35 ? 0.899 0.849 -8.193 1.00 0.00 34 ALA A N 6
ATOM 3672 C CA . ALA A 1 35 ? -0.151 1.670 -8.854 1.00 0.00 34 ALA A CA 6
ATOM 3673 C C . ALA A 1 35 ? -0.147 3.087 -8.274 1.00 0.00 34 ALA A C 6
ATOM 3674 O O . ALA A 1 35 ? -0.161 4.063 -8.998 1.00 0.00 34 ALA A O 6
ATOM 3681 N N . GLU A 1 36 ? -0.136 3.210 -6.975 1.00 0.00 35 GLU A N 6
ATOM 3682 C CA . GLU A 1 36 ? -0.140 4.566 -6.355 1.00 0.00 35 GLU A CA 6
ATOM 3683 C C . GLU A 1 36 ? 1.241 5.209 -6.502 1.00 0.00 35 GLU A C 6
ATOM 3684 O O . GLU A 1 36 ? 1.381 6.415 -6.454 1.00 0.00 35 GLU A O 6
ATOM 3696 N N . ILE A 1 37 ? 2.262 4.416 -6.674 1.00 0.00 36 ILE A N 6
ATOM 3697 C CA . ILE A 1 37 ? 3.630 4.985 -6.817 1.00 0.00 36 ILE A CA 6
ATOM 3698 C C . ILE A 1 37 ? 3.728 5.776 -8.123 1.00 0.00 36 ILE A C 6
ATOM 3699 O O . ILE A 1 37 ? 4.300 6.847 -8.170 1.00 0.00 36 ILE A O 6
ATOM 3715 N N . GLN A 1 38 ? 3.178 5.255 -9.183 1.00 0.00 37 GLN A N 6
ATOM 3716 C CA . GLN A 1 38 ? 3.244 5.973 -10.487 1.00 0.00 37 GLN A CA 6
ATOM 3717 C C . GLN A 1 38 ? 2.816 7.430 -10.291 1.00 0.00 37 GLN A C 6
ATOM 3718 O O . GLN A 1 38 ? 3.500 8.347 -10.699 1.00 0.00 37 GLN A O 6
ATOM 3732 N N . LYS A 1 39 ? 1.688 7.651 -9.672 1.00 0.00 38 LYS A N 6
ATOM 3733 C CA . LYS A 1 39 ? 1.220 9.047 -9.455 1.00 0.00 38 LYS A CA 6
ATOM 3734 C C . LYS A 1 39 ? 2.180 9.768 -8.507 1.00 0.00 38 LYS A C 6
ATOM 3735 O O . LYS A 1 39 ? 2.895 10.663 -8.914 1.00 0.00 38 LYS A O 6
ATOM 3768 N N . ASP A 1 2 ? -13.964 1.996 -6.283 1.00 0.00 1 ASP A N 7
ATOM 3769 C CA . ASP A 1 2 ? -12.529 1.639 -6.408 1.00 0.00 1 ASP A CA 7
ATOM 3770 C C . ASP A 1 2 ? -11.658 2.832 -6.003 1.00 0.00 1 ASP A C 7
ATOM 3771 O O . ASP A 1 2 ? -10.446 2.764 -6.034 1.00 0.00 1 ASP A O 7
ATOM 3780 N N . TRP A 1 3 ? -12.262 3.928 -5.633 1.00 0.00 2 TRP A N 7
ATOM 3781 C CA . TRP A 1 3 ? -11.465 5.120 -5.239 1.00 0.00 2 TRP A CA 7
ATOM 3782 C C . TRP A 1 3 ? -10.475 4.747 -4.138 1.00 0.00 2 TRP A C 7
ATOM 3783 O O . TRP A 1 3 ? -9.390 5.286 -4.057 1.00 0.00 2 TRP A O 7
ATOM 3804 N N . LEU A 1 4 ? -10.845 3.843 -3.276 1.00 0.00 3 LEU A N 7
ATOM 3805 C CA . LEU A 1 4 ? -9.925 3.459 -2.172 1.00 0.00 3 LEU A CA 7
ATOM 3806 C C . LEU A 1 4 ? -8.605 2.959 -2.753 1.00 0.00 3 LEU A C 7
ATOM 3807 O O . LEU A 1 4 ? -7.550 3.212 -2.210 1.00 0.00 3 LEU A O 7
ATOM 3823 N N . LYS A 1 5 ? -8.644 2.267 -3.858 1.00 0.00 4 LYS A N 7
ATOM 3824 C CA . LYS A 1 5 ? -7.370 1.786 -4.459 1.00 0.00 4 LYS A CA 7
ATOM 3825 C C . LYS A 1 5 ? -6.395 2.960 -4.486 1.00 0.00 4 LYS A C 7
ATOM 3826 O O . LYS A 1 5 ? -5.218 2.815 -4.221 1.00 0.00 4 LYS A O 7
ATOM 3845 N N . ALA A 1 6 ? -6.891 4.132 -4.780 1.00 0.00 5 ALA A N 7
ATOM 3846 C CA . ALA A 1 6 ? -6.015 5.332 -4.797 1.00 0.00 5 ALA A CA 7
ATOM 3847 C C . ALA A 1 6 ? -5.654 5.681 -3.351 1.00 0.00 5 ALA A C 7
ATOM 3848 O O . ALA A 1 6 ? -4.538 6.055 -3.047 1.00 0.00 5 ALA A O 7
ATOM 3855 N N . ARG A 1 7 ? -6.596 5.544 -2.455 1.00 0.00 6 ARG A N 7
ATOM 3856 C CA . ARG A 1 7 ? -6.323 5.845 -1.022 1.00 0.00 6 ARG A CA 7
ATOM 3857 C C . ARG A 1 7 ? -5.076 5.078 -0.576 1.00 0.00 6 ARG A C 7
ATOM 3858 O O . ARG A 1 7 ? -4.293 5.550 0.224 1.00 0.00 6 ARG A O 7
ATOM 3879 N N . VAL A 1 8 ? -4.897 3.889 -1.084 1.00 0.00 7 VAL A N 7
ATOM 3880 C CA . VAL A 1 8 ? -3.722 3.072 -0.695 1.00 0.00 7 VAL A CA 7
ATOM 3881 C C . VAL A 1 8 ? -2.485 3.531 -1.472 1.00 0.00 7 VAL A C 7
ATOM 3882 O O . VAL A 1 8 ? -1.374 3.470 -0.982 1.00 0.00 7 VAL A O 7
ATOM 3895 N N . GLU A 1 9 ? -2.667 3.982 -2.682 1.00 0.00 8 GLU A N 7
ATOM 3896 C CA . GLU A 1 9 ? -1.501 4.436 -3.494 1.00 0.00 8 GLU A CA 7
ATOM 3897 C C . GLU A 1 9 ? -0.838 5.642 -2.823 1.00 0.00 8 GLU A C 7
ATOM 3898 O O . GLU A 1 9 ? 0.321 5.605 -2.462 1.00 0.00 8 GLU A O 7
ATOM 3910 N N . GLN A 1 10 ? -1.563 6.714 -2.662 1.00 0.00 9 GLN A N 7
ATOM 3911 C CA . GLN A 1 10 ? -0.972 7.926 -2.024 1.00 0.00 9 GLN A CA 7
ATOM 3912 C C . GLN A 1 10 ? -0.302 7.544 -0.701 1.00 0.00 9 GLN A C 7
ATOM 3913 O O . GLN A 1 10 ? 0.687 8.129 -0.305 1.00 0.00 9 GLN A O 7
ATOM 3927 N N . GLU A 1 11 ? -0.833 6.573 -0.012 1.00 0.00 10 GLU A N 7
ATOM 3928 C CA . GLU A 1 11 ? -0.230 6.162 1.286 1.00 0.00 10 GLU A CA 7
ATOM 3929 C C . GLU A 1 11 ? 1.164 5.573 1.051 1.00 0.00 10 GLU A C 7
ATOM 3930 O O . GLU A 1 11 ? 2.142 6.028 1.609 1.00 0.00 10 GLU A O 7
ATOM 3942 N N . LEU A 1 12 ? 1.261 4.557 0.238 1.00 0.00 11 LEU A N 7
ATOM 3943 C CA . LEU A 1 12 ? 2.588 3.932 -0.024 1.00 0.00 11 LEU A CA 7
ATOM 3944 C C . LEU A 1 12 ? 3.563 4.982 -0.562 1.00 0.00 11 LEU A C 7
ATOM 3945 O O . LEU A 1 12 ? 4.765 4.823 -0.482 1.00 0.00 11 LEU A O 7
ATOM 3961 N N . GLN A 1 13 ? 3.060 6.051 -1.114 1.00 0.00 12 GLN A N 7
ATOM 3962 C CA . GLN A 1 13 ? 3.964 7.102 -1.660 1.00 0.00 12 GLN A CA 7
ATOM 3963 C C . GLN A 1 13 ? 4.826 7.681 -0.536 1.00 0.00 12 GLN A C 7
ATOM 3964 O O . GLN A 1 13 ? 6.035 7.748 -0.640 1.00 0.00 12 GLN A O 7
ATOM 3978 N N . ALA A 1 14 ? 4.215 8.107 0.536 1.00 0.00 13 ALA A N 7
ATOM 3979 C CA . ALA A 1 14 ? 4.997 8.688 1.660 1.00 0.00 13 ALA A CA 7
ATOM 3980 C C . ALA A 1 14 ? 5.684 7.571 2.450 1.00 0.00 13 ALA A C 7
ATOM 3981 O O . ALA A 1 14 ? 6.721 7.773 3.050 1.00 0.00 13 ALA A O 7
ATOM 3988 N N . LEU A 1 15 ? 5.114 6.398 2.462 1.00 0.00 14 LEU A N 7
ATOM 3989 C CA . LEU A 1 15 ? 5.737 5.276 3.221 1.00 0.00 14 LEU A CA 7
ATOM 3990 C C . LEU A 1 15 ? 7.112 4.953 2.631 1.00 0.00 14 LEU A C 7
ATOM 3991 O O . LEU A 1 15 ? 8.066 4.727 3.348 1.00 0.00 14 LEU A O 7
ATOM 4007 N N . GLU A 1 16 ? 7.224 4.927 1.331 1.00 0.00 15 GLU A N 7
ATOM 4008 C CA . GLU A 1 16 ? 8.541 4.615 0.704 1.00 0.00 15 GLU A CA 7
ATOM 4009 C C . GLU A 1 16 ? 9.433 5.857 0.741 1.00 0.00 15 GLU A C 7
ATOM 4010 O O . GLU A 1 16 ? 10.638 5.771 0.613 1.00 0.00 15 GLU A O 7
ATOM 4022 N N . ALA A 1 17 ? 8.853 7.012 0.913 1.00 0.00 16 ALA A N 7
ATOM 4023 C CA . ALA A 1 17 ? 9.670 8.257 0.956 1.00 0.00 16 ALA A CA 7
ATOM 4024 C C . ALA A 1 17 ? 10.852 8.060 1.909 1.00 0.00 16 ALA A C 7
ATOM 4025 O O . ALA A 1 17 ? 11.998 8.200 1.529 1.00 0.00 16 ALA A O 7
ATOM 4032 N N . ARG A 1 18 ? 10.584 7.736 3.144 1.00 0.00 17 ARG A N 7
ATOM 4033 C CA . ARG A 1 18 ? 11.693 7.530 4.119 1.00 0.00 17 ARG A CA 7
ATOM 4034 C C . ARG A 1 18 ? 11.371 6.327 5.007 1.00 0.00 17 ARG A C 7
ATOM 4035 O O . ARG A 1 18 ? 11.174 6.458 6.199 1.00 0.00 17 ARG A O 7
ATOM 4056 N N . GLY A 1 19 ? 11.315 5.154 4.437 1.00 0.00 18 GLY A N 7
ATOM 4057 C CA . GLY A 1 19 ? 11.003 3.945 5.250 1.00 0.00 18 GLY A CA 7
ATOM 4058 C C . GLY A 1 19 ? 12.279 3.438 5.924 1.00 0.00 18 GLY A C 7
ATOM 4059 O O . GLY A 1 19 ? 12.873 4.114 6.740 1.00 0.00 18 GLY A O 7
ATOM 4063 N N . THR A 1 20 ? 12.704 2.251 5.590 1.00 0.00 19 THR A N 7
ATOM 4064 C CA . THR A 1 20 ? 13.940 1.699 6.212 1.00 0.00 19 THR A CA 7
ATOM 4065 C C . THR A 1 20 ? 14.080 0.222 5.842 1.00 0.00 19 THR A C 7
ATOM 4066 O O . THR A 1 20 ? 13.594 -0.649 6.535 1.00 0.00 19 THR A O 7
ATOM 4077 N N . ASP A 1 21 ? 14.737 -0.067 4.752 1.00 0.00 20 ASP A N 7
ATOM 4078 C CA . ASP A 1 21 ? 14.904 -1.489 4.339 1.00 0.00 20 ASP A CA 7
ATOM 4079 C C . ASP A 1 21 ? 13.529 -2.099 4.058 1.00 0.00 20 ASP A C 7
ATOM 4080 O O . ASP A 1 21 ? 13.098 -3.016 4.728 1.00 0.00 20 ASP A O 7
ATOM 4089 N N . SER A 1 22 ? 12.837 -1.598 3.071 1.00 0.00 21 SER A N 7
ATOM 4090 C CA . SER A 1 22 ? 11.493 -2.149 2.748 1.00 0.00 21 SER A CA 7
ATOM 4091 C C . SER A 1 22 ? 10.926 -1.429 1.522 1.00 0.00 21 SER A C 7
ATOM 4092 O O . SER A 1 22 ? 9.760 -1.094 1.472 1.00 0.00 21 SER A O 7
ATOM 4100 N N . ASN A 1 23 ? 11.743 -1.190 0.532 1.00 0.00 22 ASN A N 7
ATOM 4101 C CA . ASN A 1 23 ? 11.247 -0.494 -0.690 1.00 0.00 22 ASN A CA 7
ATOM 4102 C C . ASN A 1 23 ? 10.992 -1.516 -1.792 1.00 0.00 22 ASN A C 7
ATOM 4103 O O . ASN A 1 23 ? 10.846 -1.182 -2.951 1.00 0.00 22 ASN A O 7
ATOM 4114 N N . ALA A 1 24 ? 10.939 -2.759 -1.431 1.00 0.00 23 ALA A N 7
ATOM 4115 C CA . ALA A 1 24 ? 10.696 -3.825 -2.436 1.00 0.00 23 ALA A CA 7
ATOM 4116 C C . ALA A 1 24 ? 9.430 -4.600 -2.062 1.00 0.00 23 ALA A C 7
ATOM 4117 O O . ALA A 1 24 ? 8.638 -4.960 -2.909 1.00 0.00 23 ALA A O 7
ATOM 4124 N N . GLU A 1 25 ? 9.236 -4.859 -0.798 1.00 0.00 24 GLU A N 7
ATOM 4125 C CA . GLU A 1 25 ? 8.024 -5.610 -0.368 1.00 0.00 24 GLU A CA 7
ATOM 4126 C C . GLU A 1 25 ? 6.770 -4.835 -0.778 1.00 0.00 24 GLU A C 7
ATOM 4127 O O . GLU A 1 25 ? 5.682 -5.375 -0.822 1.00 0.00 24 GLU A O 7
ATOM 4139 N N . LEU A 1 26 ? 6.912 -3.573 -1.075 1.00 0.00 25 LEU A N 7
ATOM 4140 C CA . LEU A 1 26 ? 5.729 -2.760 -1.477 1.00 0.00 25 LEU A CA 7
ATOM 4141 C C . LEU A 1 26 ? 5.005 -3.441 -2.641 1.00 0.00 25 LEU A C 7
ATOM 4142 O O . LEU A 1 26 ? 3.815 -3.280 -2.822 1.00 0.00 25 LEU A O 7
ATOM 4158 N N . ARG A 1 27 ? 5.712 -4.199 -3.433 1.00 0.00 26 ARG A N 7
ATOM 4159 C CA . ARG A 1 27 ? 5.059 -4.886 -4.582 1.00 0.00 26 ARG A CA 7
ATOM 4160 C C . ARG A 1 27 ? 4.246 -6.076 -4.070 1.00 0.00 26 ARG A C 7
ATOM 4161 O O . ARG A 1 27 ? 3.150 -6.334 -4.527 1.00 0.00 26 ARG A O 7
ATOM 4182 N N . ALA A 1 28 ? 4.775 -6.805 -3.126 1.00 0.00 27 ALA A N 7
ATOM 4183 C CA . ALA A 1 28 ? 4.037 -7.978 -2.588 1.00 0.00 27 ALA A CA 7
ATOM 4184 C C . ALA A 1 28 ? 2.814 -7.504 -1.799 1.00 0.00 27 ALA A C 7
ATOM 4185 O O . ALA A 1 28 ? 1.869 -8.242 -1.599 1.00 0.00 27 ALA A O 7
ATOM 4192 N N . MET A 1 29 ? 2.823 -6.280 -1.345 1.00 0.00 28 MET A N 7
ATOM 4193 C CA . MET A 1 29 ? 1.660 -5.766 -0.567 1.00 0.00 28 MET A CA 7
ATOM 4194 C C . MET A 1 29 ? 0.409 -5.768 -1.447 1.00 0.00 28 MET A C 7
ATOM 4195 O O . MET A 1 29 ? -0.701 -5.873 -0.964 1.00 0.00 28 MET A O 7
ATOM 4209 N N . GLU A 1 30 ? 0.577 -5.648 -2.735 1.00 0.00 29 GLU A N 7
ATOM 4210 C CA . GLU A 1 30 ? -0.604 -5.639 -3.645 1.00 0.00 29 GLU A CA 7
ATOM 4211 C C . GLU A 1 30 ? -1.460 -6.882 -3.394 1.00 0.00 29 GLU A C 7
ATOM 4212 O O . GLU A 1 30 ? -2.672 -6.813 -3.342 1.00 0.00 29 GLU A O 7
ATOM 4224 N N . ALA A 1 31 ? -0.841 -8.020 -3.246 1.00 0.00 30 ALA A N 7
ATOM 4225 C CA . ALA A 1 31 ? -1.615 -9.268 -3.007 1.00 0.00 30 ALA A CA 7
ATOM 4226 C C . ALA A 1 31 ? -2.524 -9.093 -1.788 1.00 0.00 30 ALA A C 7
ATOM 4227 O O . ALA A 1 31 ? -3.681 -9.467 -1.806 1.00 0.00 30 ALA A O 7
ATOM 4234 N N . LYS A 1 32 ? -2.009 -8.541 -0.724 1.00 0.00 31 LYS A N 7
ATOM 4235 C CA . LYS A 1 32 ? -2.837 -8.356 0.497 1.00 0.00 31 LYS A CA 7
ATOM 4236 C C . LYS A 1 32 ? -3.747 -7.135 0.338 1.00 0.00 31 LYS A C 7
ATOM 4237 O O . LYS A 1 32 ? -4.692 -6.956 1.081 1.00 0.00 31 LYS A O 7
ATOM 4256 N N . LEU A 1 33 ? -3.472 -6.291 -0.617 1.00 0.00 32 LEU A N 7
ATOM 4257 C CA . LEU A 1 33 ? -4.326 -5.084 -0.809 1.00 0.00 32 LEU A CA 7
ATOM 4258 C C . LEU A 1 33 ? -5.795 -5.503 -0.892 1.00 0.00 32 LEU A C 7
ATOM 4259 O O . LEU A 1 33 ? -6.670 -4.837 -0.376 1.00 0.00 32 LEU A O 7
ATOM 4275 N N . LYS A 1 34 ? -6.074 -6.601 -1.540 1.00 0.00 33 LYS A N 7
ATOM 4276 C CA . LYS A 1 34 ? -7.485 -7.057 -1.658 1.00 0.00 33 LYS A CA 7
ATOM 4277 C C . LYS A 1 34 ? -8.034 -7.405 -0.272 1.00 0.00 33 LYS A C 7
ATOM 4278 O O . LYS A 1 34 ? -9.102 -6.970 0.110 1.00 0.00 33 LYS A O 7
ATOM 4297 N N . ALA A 1 35 ? -7.314 -8.189 0.483 1.00 0.00 34 ALA A N 7
ATOM 4298 C CA . ALA A 1 35 ? -7.799 -8.567 1.842 1.00 0.00 34 ALA A CA 7
ATOM 4299 C C . ALA A 1 35 ? -7.964 -7.311 2.700 1.00 0.00 34 ALA A C 7
ATOM 4300 O O . ALA A 1 35 ? -8.588 -7.339 3.742 1.00 0.00 34 ALA A O 7
ATOM 4307 N N . GLU A 1 36 ? -7.410 -6.209 2.274 1.00 0.00 35 GLU A N 7
ATOM 4308 C CA . GLU A 1 36 ? -7.538 -4.957 3.070 1.00 0.00 35 GLU A CA 7
ATOM 4309 C C . GLU A 1 36 ? -8.884 -4.296 2.766 1.00 0.00 35 GLU A C 7
ATOM 4310 O O . GLU A 1 36 ? -9.495 -3.686 3.621 1.00 0.00 35 GLU A O 7
ATOM 4322 N N . ILE A 1 37 ? -9.350 -4.413 1.553 1.00 0.00 36 ILE A N 7
ATOM 4323 C CA . ILE A 1 37 ? -10.655 -3.793 1.191 1.00 0.00 36 ILE A CA 7
ATOM 4324 C C . ILE A 1 37 ? -11.736 -4.263 2.166 1.00 0.00 36 ILE A C 7
ATOM 4325 O O . ILE A 1 37 ? -12.698 -3.566 2.422 1.00 0.00 36 ILE A O 7
ATOM 4341 N N . GLN A 1 38 ? -11.588 -5.439 2.711 1.00 0.00 37 GLN A N 7
ATOM 4342 C CA . GLN A 1 38 ? -12.610 -5.949 3.668 1.00 0.00 37 GLN A CA 7
ATOM 4343 C C . GLN A 1 38 ? -12.837 -4.913 4.770 1.00 0.00 37 GLN A C 7
ATOM 4344 O O . GLN A 1 38 ? -13.951 -4.504 5.030 1.00 0.00 37 GLN A O 7
ATOM 4358 N N . LYS A 1 39 ? -11.789 -4.483 5.420 1.00 0.00 38 LYS A N 7
ATOM 4359 C CA . LYS A 1 39 ? -11.947 -3.472 6.503 1.00 0.00 38 LYS A CA 7
ATOM 4360 C C . LYS A 1 39 ? -12.762 -2.288 5.979 1.00 0.00 38 LYS A C 7
ATOM 4361 O O . LYS A 1 39 ? -13.072 -1.375 6.719 1.00 0.00 38 LYS A O 7
ATOM 4394 N N . ASP A 1 2 ? 9.052 11.077 -2.490 1.00 0.00 1 ASP A N 8
ATOM 4395 C CA . ASP A 1 2 ? 7.766 11.153 -1.744 1.00 0.00 1 ASP A CA 8
ATOM 4396 C C . ASP A 1 2 ? 6.601 10.881 -2.699 1.00 0.00 1 ASP A C 8
ATOM 4397 O O . ASP A 1 2 ? 5.660 10.190 -2.362 1.00 0.00 1 ASP A O 8
ATOM 4406 N N . TRP A 1 3 ? 6.650 11.424 -3.885 1.00 0.00 2 TRP A N 8
ATOM 4407 C CA . TRP A 1 3 ? 5.541 11.199 -4.851 1.00 0.00 2 TRP A CA 8
ATOM 4408 C C . TRP A 1 3 ? 5.185 9.711 -4.891 1.00 0.00 2 TRP A C 8
ATOM 4409 O O . TRP A 1 3 ? 4.043 9.338 -5.067 1.00 0.00 2 TRP A O 8
ATOM 4430 N N . LEU A 1 4 ? 6.165 8.862 -4.750 1.00 0.00 3 LEU A N 8
ATOM 4431 C CA . LEU A 1 4 ? 5.901 7.399 -4.801 1.00 0.00 3 LEU A CA 8
ATOM 4432 C C . LEU A 1 4 ? 4.847 7.030 -3.760 1.00 0.00 3 LEU A C 8
ATOM 4433 O O . LEU A 1 4 ? 3.913 6.311 -4.043 1.00 0.00 3 LEU A O 8
ATOM 4449 N N . LYS A 1 5 ? 4.983 7.517 -2.560 1.00 0.00 4 LYS A N 8
ATOM 4450 C CA . LYS A 1 5 ? 3.976 7.187 -1.513 1.00 0.00 4 LYS A CA 8
ATOM 4451 C C . LYS A 1 5 ? 2.574 7.390 -2.088 1.00 0.00 4 LYS A C 8
ATOM 4452 O O . LYS A 1 5 ? 1.645 6.680 -1.755 1.00 0.00 4 LYS A O 8
ATOM 4471 N N . ALA A 1 6 ? 2.415 8.354 -2.951 1.00 0.00 5 ALA A N 8
ATOM 4472 C CA . ALA A 1 6 ? 1.076 8.604 -3.552 1.00 0.00 5 ALA A CA 8
ATOM 4473 C C . ALA A 1 6 ? 0.820 7.589 -4.669 1.00 0.00 5 ALA A C 8
ATOM 4474 O O . ALA A 1 6 ? -0.282 7.107 -4.840 1.00 0.00 5 ALA A O 8
ATOM 4481 N N . ARG A 1 7 ? 1.828 7.265 -5.435 1.00 0.00 6 ARG A N 8
ATOM 4482 C CA . ARG A 1 7 ? 1.638 6.290 -6.540 1.00 0.00 6 ARG A CA 8
ATOM 4483 C C . ARG A 1 7 ? 1.902 4.870 -6.032 1.00 0.00 6 ARG A C 8
ATOM 4484 O O . ARG A 1 7 ? 1.944 3.927 -6.797 1.00 0.00 6 ARG A O 8
ATOM 4505 N N . VAL A 1 8 ? 2.077 4.706 -4.749 1.00 0.00 7 VAL A N 8
ATOM 4506 C CA . VAL A 1 8 ? 2.332 3.349 -4.205 1.00 0.00 7 VAL A CA 8
ATOM 4507 C C . VAL A 1 8 ? 1.001 2.692 -3.843 1.00 0.00 7 VAL A C 8
ATOM 4508 O O . VAL A 1 8 ? 0.540 1.788 -4.509 1.00 0.00 7 VAL A O 8
ATOM 4521 N N . GLU A 1 9 ? 0.375 3.142 -2.791 1.00 0.00 8 GLU A N 8
ATOM 4522 C CA . GLU A 1 9 ? -0.929 2.544 -2.391 1.00 0.00 8 GLU A CA 8
ATOM 4523 C C . GLU A 1 9 ? -1.842 2.460 -3.616 1.00 0.00 8 GLU A C 8
ATOM 4524 O O . GLU A 1 9 ? -2.756 1.661 -3.668 1.00 0.00 8 GLU A O 8
ATOM 4536 N N . GLN A 1 10 ? -1.603 3.281 -4.602 1.00 0.00 9 GLN A N 8
ATOM 4537 C CA . GLN A 1 10 ? -2.454 3.254 -5.821 1.00 0.00 9 GLN A CA 8
ATOM 4538 C C . GLN A 1 10 ? -2.230 1.944 -6.579 1.00 0.00 9 GLN A C 8
ATOM 4539 O O . GLN A 1 10 ? -3.162 1.221 -6.875 1.00 0.00 9 GLN A O 8
ATOM 4553 N N . GLU A 1 11 ? -1.004 1.632 -6.902 1.00 0.00 10 GLU A N 8
ATOM 4554 C CA . GLU A 1 11 ? -0.727 0.372 -7.645 1.00 0.00 10 GLU A CA 8
ATOM 4555 C C . GLU A 1 11 ? -1.153 -0.831 -6.797 1.00 0.00 10 GLU A C 8
ATOM 4556 O O . GLU A 1 11 ? -1.714 -1.787 -7.296 1.00 0.00 10 GLU A O 8
ATOM 4568 N N . LEU A 1 12 ? -0.886 -0.793 -5.521 1.00 0.00 11 LEU A N 8
ATOM 4569 C CA . LEU A 1 12 ? -1.267 -1.932 -4.642 1.00 0.00 11 LEU A CA 8
ATOM 4570 C C . LEU A 1 12 ? -2.790 -1.982 -4.488 1.00 0.00 11 LEU A C 8
ATOM 4571 O O . LEU A 1 12 ? -3.350 -2.989 -4.103 1.00 0.00 11 LEU A O 8
ATOM 4587 N N . GLN A 1 13 ? -3.464 -0.904 -4.780 1.00 0.00 12 GLN A N 8
ATOM 4588 C CA . GLN A 1 13 ? -4.948 -0.894 -4.642 1.00 0.00 12 GLN A CA 8
ATOM 4589 C C . GLN A 1 13 ? -5.558 -1.978 -5.535 1.00 0.00 12 GLN A C 8
ATOM 4590 O O . GLN A 1 13 ? -6.658 -2.437 -5.302 1.00 0.00 12 GLN A O 8
ATOM 4604 N N . ALA A 1 14 ? -4.854 -2.390 -6.553 1.00 0.00 13 ALA A N 8
ATOM 4605 C CA . ALA A 1 14 ? -5.395 -3.442 -7.456 1.00 0.00 13 ALA A CA 8
ATOM 4606 C C . ALA A 1 14 ? -5.522 -4.758 -6.687 1.00 0.00 13 ALA A C 8
ATOM 4607 O O . ALA A 1 14 ? -6.602 -5.289 -6.521 1.00 0.00 13 ALA A O 8
ATOM 4614 N N . LEU A 1 15 ? -4.428 -5.289 -6.214 1.00 0.00 14 LEU A N 8
ATOM 4615 C CA . LEU A 1 15 ? -4.491 -6.569 -5.456 1.00 0.00 14 LEU A CA 8
ATOM 4616 C C . LEU A 1 15 ? -5.227 -6.337 -4.135 1.00 0.00 14 LEU A C 8
ATOM 4617 O O . LEU A 1 15 ? -5.650 -7.266 -3.477 1.00 0.00 14 LEU A O 8
ATOM 4633 N N . GLU A 1 16 ? -5.385 -5.102 -3.746 1.00 0.00 15 GLU A N 8
ATOM 4634 C CA . GLU A 1 16 ? -6.097 -4.807 -2.471 1.00 0.00 15 GLU A CA 8
ATOM 4635 C C . GLU A 1 16 ? -7.597 -5.030 -2.670 1.00 0.00 15 GLU A C 8
ATOM 4636 O O . GLU A 1 16 ? -8.338 -5.219 -1.726 1.00 0.00 15 GLU A O 8
ATOM 4648 N N . ALA A 1 17 ? -8.047 -5.010 -3.894 1.00 0.00 16 ALA A N 8
ATOM 4649 C CA . ALA A 1 17 ? -9.496 -5.222 -4.161 1.00 0.00 16 ALA A CA 8
ATOM 4650 C C . ALA A 1 17 ? -9.954 -6.522 -3.496 1.00 0.00 16 ALA A C 8
ATOM 4651 O O . ALA A 1 17 ? -10.529 -6.515 -2.426 1.00 0.00 16 ALA A O 8
ATOM 4658 N N . ARG A 1 18 ? -9.699 -7.640 -4.119 1.00 0.00 17 ARG A N 8
ATOM 4659 C CA . ARG A 1 18 ? -10.115 -8.941 -3.522 1.00 0.00 17 ARG A CA 8
ATOM 4660 C C . ARG A 1 18 ? -11.578 -8.864 -3.076 1.00 0.00 17 ARG A C 8
ATOM 4661 O O . ARG A 1 18 ? -11.995 -9.552 -2.166 1.00 0.00 17 ARG A O 8
ATOM 4682 N N . GLY A 1 19 ? -12.361 -8.036 -3.711 1.00 0.00 18 GLY A N 8
ATOM 4683 C CA . GLY A 1 19 ? -13.797 -7.923 -3.323 1.00 0.00 18 GLY A CA 8
ATOM 4684 C C . GLY A 1 19 ? -13.915 -7.211 -1.974 1.00 0.00 18 GLY A C 8
ATOM 4685 O O . GLY A 1 19 ? -13.262 -6.217 -1.726 1.00 0.00 18 GLY A O 8
ATOM 4689 N N . THR A 1 20 ? -14.748 -7.711 -1.101 1.00 0.00 19 THR A N 8
ATOM 4690 C CA . THR A 1 20 ? -14.913 -7.063 0.231 1.00 0.00 19 THR A CA 8
ATOM 4691 C C . THR A 1 20 ? -14.278 -7.941 1.311 1.00 0.00 19 THR A C 8
ATOM 4692 O O . THR A 1 20 ? -14.942 -8.404 2.216 1.00 0.00 19 THR A O 8
ATOM 4703 N N . ASP A 1 21 ? -12.997 -8.173 1.225 1.00 0.00 20 ASP A N 8
ATOM 4704 C CA . ASP A 1 21 ? -12.326 -9.020 2.250 1.00 0.00 20 ASP A CA 8
ATOM 4705 C C . ASP A 1 21 ? -10.880 -8.557 2.429 1.00 0.00 20 ASP A C 8
ATOM 4706 O O . ASP A 1 21 ? -9.947 -9.251 2.076 1.00 0.00 20 ASP A O 8
ATOM 4715 N N . SER A 1 22 ? -10.686 -7.388 2.977 1.00 0.00 21 SER A N 8
ATOM 4716 C CA . SER A 1 22 ? -9.299 -6.883 3.179 1.00 0.00 21 SER A CA 8
ATOM 4717 C C . SER A 1 22 ? -9.341 -5.395 3.535 1.00 0.00 21 SER A C 8
ATOM 4718 O O . SER A 1 22 ? -8.508 -4.622 3.107 1.00 0.00 21 SER A O 8
ATOM 4726 N N . ASN A 1 23 ? -10.303 -4.987 4.318 1.00 0.00 22 ASN A N 8
ATOM 4727 C CA . ASN A 1 23 ? -10.392 -3.549 4.701 1.00 0.00 22 ASN A CA 8
ATOM 4728 C C . ASN A 1 23 ? -9.658 -3.330 6.024 1.00 0.00 22 ASN A C 8
ATOM 4729 O O . ASN A 1 23 ? -9.887 -2.363 6.722 1.00 0.00 22 ASN A O 8
ATOM 4740 N N . ALA A 1 24 ? -8.777 -4.224 6.371 1.00 0.00 23 ALA A N 8
ATOM 4741 C CA . ALA A 1 24 ? -8.025 -4.080 7.644 1.00 0.00 23 ALA A CA 8
ATOM 4742 C C . ALA A 1 24 ? -6.522 -4.138 7.358 1.00 0.00 23 ALA A C 8
ATOM 4743 O O . ALA A 1 24 ? -5.747 -3.379 7.904 1.00 0.00 23 ALA A O 8
ATOM 4750 N N . GLU A 1 25 ? -6.105 -5.035 6.506 1.00 0.00 24 GLU A N 8
ATOM 4751 C CA . GLU A 1 25 ? -4.654 -5.143 6.185 1.00 0.00 24 GLU A CA 8
ATOM 4752 C C . GLU A 1 25 ? -4.152 -3.805 5.638 1.00 0.00 24 GLU A C 8
ATOM 4753 O O . GLU A 1 25 ? -2.975 -3.507 5.683 1.00 0.00 24 GLU A O 8
ATOM 4765 N N . LEU A 1 26 ? -5.036 -2.999 5.118 1.00 0.00 25 LEU A N 8
ATOM 4766 C CA . LEU A 1 26 ? -4.615 -1.681 4.564 1.00 0.00 25 LEU A CA 8
ATOM 4767 C C . LEU A 1 26 ? -3.766 -0.937 5.596 1.00 0.00 25 LEU A C 8
ATOM 4768 O O . LEU A 1 26 ? -2.842 -0.225 5.257 1.00 0.00 25 LEU A O 8
ATOM 4784 N N . ARG A 1 27 ? -4.075 -1.091 6.854 1.00 0.00 26 ARG A N 8
ATOM 4785 C CA . ARG A 1 27 ? -3.289 -0.389 7.906 1.00 0.00 26 ARG A CA 8
ATOM 4786 C C . ARG A 1 27 ? -1.939 -1.085 8.089 1.00 0.00 26 ARG A C 8
ATOM 4787 O O . ARG A 1 27 ? -0.913 -0.446 8.211 1.00 0.00 26 ARG A O 8
ATOM 4808 N N . ALA A 1 28 ? -1.931 -2.389 8.115 1.00 0.00 27 ALA A N 8
ATOM 4809 C CA . ALA A 1 28 ? -0.652 -3.125 8.296 1.00 0.00 27 ALA A CA 8
ATOM 4810 C C . ALA A 1 28 ? 0.227 -2.948 7.055 1.00 0.00 27 ALA A C 8
ATOM 4811 O O . ALA A 1 28 ? 1.374 -3.348 7.034 1.00 0.00 27 ALA A O 8
ATOM 4818 N N . MET A 1 29 ? -0.300 -2.355 6.019 1.00 0.00 28 MET A N 8
ATOM 4819 C CA . MET A 1 29 ? 0.509 -2.159 4.784 1.00 0.00 28 MET A CA 8
ATOM 4820 C C . MET A 1 29 ? 1.524 -1.036 5.009 1.00 0.00 28 MET A C 8
ATOM 4821 O O . MET A 1 29 ? 2.689 -1.166 4.690 1.00 0.00 28 MET A O 8
ATOM 4835 N N . GLU A 1 30 ? 1.091 0.068 5.554 1.00 0.00 29 GLU A N 8
ATOM 4836 C CA . GLU A 1 30 ? 2.032 1.198 5.797 1.00 0.00 29 GLU A CA 8
ATOM 4837 C C . GLU A 1 30 ? 3.301 0.672 6.472 1.00 0.00 29 GLU A C 8
ATOM 4838 O O . GLU A 1 30 ? 4.354 1.271 6.387 1.00 0.00 29 GLU A O 8
ATOM 4850 N N . ALA A 1 31 ? 3.208 -0.443 7.145 1.00 0.00 30 ALA A N 8
ATOM 4851 C CA . ALA A 1 31 ? 4.403 -1.004 7.827 1.00 0.00 30 ALA A CA 8
ATOM 4852 C C . ALA A 1 31 ? 5.464 -1.371 6.788 1.00 0.00 30 ALA A C 8
ATOM 4853 O O . ALA A 1 31 ? 6.504 -0.749 6.702 1.00 0.00 30 ALA A O 8
ATOM 4860 N N . LYS A 1 32 ? 5.209 -2.381 6.003 1.00 0.00 31 LYS A N 8
ATOM 4861 C CA . LYS A 1 32 ? 6.200 -2.796 4.974 1.00 0.00 31 LYS A CA 8
ATOM 4862 C C . LYS A 1 32 ? 6.369 -1.683 3.937 1.00 0.00 31 LYS A C 8
ATOM 4863 O O . LYS A 1 32 ? 7.285 -1.701 3.140 1.00 0.00 31 LYS A O 8
ATOM 4882 N N . LEU A 1 33 ? 5.491 -0.719 3.935 1.00 0.00 32 LEU A N 8
ATOM 4883 C CA . LEU A 1 33 ? 5.607 0.386 2.944 1.00 0.00 32 LEU A CA 8
ATOM 4884 C C . LEU A 1 33 ? 6.971 1.063 3.084 1.00 0.00 32 LEU A C 8
ATOM 4885 O O . LEU A 1 33 ? 7.679 1.254 2.118 1.00 0.00 32 LEU A O 8
ATOM 4901 N N . LYS A 1 34 ? 7.341 1.436 4.279 1.00 0.00 33 LYS A N 8
ATOM 4902 C CA . LYS A 1 34 ? 8.654 2.111 4.478 1.00 0.00 33 LYS A CA 8
ATOM 4903 C C . LYS A 1 34 ? 9.797 1.155 4.125 1.00 0.00 33 LYS A C 8
ATOM 4904 O O . LYS A 1 34 ? 10.929 1.563 3.961 1.00 0.00 33 LYS A O 8
ATOM 4923 N N . ALA A 1 35 ? 9.515 -0.113 4.014 1.00 0.00 34 ALA A N 8
ATOM 4924 C CA . ALA A 1 35 ? 10.592 -1.088 3.679 1.00 0.00 34 ALA A CA 8
ATOM 4925 C C . ALA A 1 35 ? 11.009 -0.921 2.215 1.00 0.00 34 ALA A C 8
ATOM 4926 O O . ALA A 1 35 ? 12.179 -0.827 1.901 1.00 0.00 34 ALA A O 8
ATOM 4933 N N . GLU A 1 36 ? 10.064 -0.892 1.315 1.00 0.00 35 GLU A N 8
ATOM 4934 C CA . GLU A 1 36 ? 10.412 -0.740 -0.126 1.00 0.00 35 GLU A CA 8
ATOM 4935 C C . GLU A 1 36 ? 10.682 0.733 -0.443 1.00 0.00 35 GLU A C 8
ATOM 4936 O O . GLU A 1 36 ? 11.520 1.058 -1.260 1.00 0.00 35 GLU A O 8
ATOM 4948 N N . ILE A 1 37 ? 9.976 1.625 0.193 1.00 0.00 36 ILE A N 8
ATOM 4949 C CA . ILE A 1 37 ? 10.186 3.076 -0.073 1.00 0.00 36 ILE A CA 8
ATOM 4950 C C . ILE A 1 37 ? 11.658 3.433 0.151 1.00 0.00 36 ILE A C 8
ATOM 4951 O O . ILE A 1 37 ? 12.145 4.431 -0.342 1.00 0.00 36 ILE A O 8
ATOM 4967 N N . GLN A 1 38 ? 12.369 2.629 0.894 1.00 0.00 37 GLN A N 8
ATOM 4968 C CA . GLN A 1 38 ? 13.807 2.927 1.149 1.00 0.00 37 GLN A CA 8
ATOM 4969 C C . GLN A 1 38 ? 14.493 3.309 -0.165 1.00 0.00 37 GLN A C 8
ATOM 4970 O O . GLN A 1 38 ? 15.387 4.130 -0.192 1.00 0.00 37 GLN A O 8
ATOM 4984 N N . LYS A 1 39 ? 14.082 2.720 -1.254 1.00 0.00 38 LYS A N 8
ATOM 4985 C CA . LYS A 1 39 ? 14.711 3.050 -2.561 1.00 0.00 38 LYS A CA 8
ATOM 4986 C C . LYS A 1 39 ? 13.883 2.441 -3.694 1.00 0.00 38 LYS A C 8
ATOM 4987 O O . LYS A 1 39 ? 13.926 1.248 -3.920 1.00 0.00 38 LYS A O 8
ATOM 5020 N N . ASP A 1 2 ? 13.956 5.457 2.840 1.00 0.00 1 ASP A N 9
ATOM 5021 C CA . ASP A 1 2 ? 12.910 5.645 3.883 1.00 0.00 1 ASP A CA 9
ATOM 5022 C C . ASP A 1 2 ? 11.805 6.557 3.342 1.00 0.00 1 ASP A C 9
ATOM 5023 O O . ASP A 1 2 ? 10.640 6.384 3.643 1.00 0.00 1 ASP A O 9
ATOM 5032 N N . TRP A 1 3 ? 12.162 7.532 2.550 1.00 0.00 2 TRP A N 9
ATOM 5033 C CA . TRP A 1 3 ? 11.137 8.458 1.996 1.00 0.00 2 TRP A CA 9
ATOM 5034 C C . TRP A 1 3 ? 9.954 7.660 1.443 1.00 0.00 2 TRP A C 9
ATOM 5035 O O . TRP A 1 3 ? 8.817 8.080 1.515 1.00 0.00 2 TRP A O 9
ATOM 5056 N N . LEU A 1 4 ? 10.224 6.522 0.867 1.00 0.00 3 LEU A N 9
ATOM 5057 C CA . LEU A 1 4 ? 9.131 5.703 0.281 1.00 0.00 3 LEU A CA 9
ATOM 5058 C C . LEU A 1 4 ? 8.092 5.390 1.352 1.00 0.00 3 LEU A C 9
ATOM 5059 O O . LEU A 1 4 ? 6.909 5.524 1.133 1.00 0.00 3 LEU A O 9
ATOM 5075 N N . LYS A 1 5 ? 8.520 4.974 2.509 1.00 0.00 4 LYS A N 9
ATOM 5076 C CA . LYS A 1 5 ? 7.541 4.657 3.585 1.00 0.00 4 LYS A CA 9
ATOM 5077 C C . LYS A 1 5 ? 6.560 5.822 3.734 1.00 0.00 4 LYS A C 9
ATOM 5078 O O . LYS A 1 5 ? 5.418 5.642 4.107 1.00 0.00 4 LYS A O 9
ATOM 5097 N N . ALA A 1 6 ? 6.997 7.015 3.443 1.00 0.00 5 ALA A N 9
ATOM 5098 C CA . ALA A 1 6 ? 6.093 8.190 3.564 1.00 0.00 5 ALA A CA 9
ATOM 5099 C C . ALA A 1 6 ? 5.222 8.299 2.309 1.00 0.00 5 ALA A C 9
ATOM 5100 O O . ALA A 1 6 ? 4.056 8.633 2.380 1.00 0.00 5 ALA A O 9
ATOM 5107 N N . ARG A 1 7 ? 5.778 8.025 1.159 1.00 0.00 6 ARG A N 9
ATOM 5108 C CA . ARG A 1 7 ? 4.982 8.119 -0.093 1.00 0.00 6 ARG A CA 9
ATOM 5109 C C . ARG A 1 7 ? 4.290 6.783 -0.373 1.00 0.00 6 ARG A C 9
ATOM 5110 O O . ARG A 1 7 ? 3.644 6.610 -1.387 1.00 0.00 6 ARG A O 9
ATOM 5131 N N . VAL A 1 8 ? 4.413 5.836 0.517 1.00 0.00 7 VAL A N 9
ATOM 5132 C CA . VAL A 1 8 ? 3.761 4.521 0.293 1.00 0.00 7 VAL A CA 9
ATOM 5133 C C . VAL A 1 8 ? 2.353 4.542 0.889 1.00 0.00 7 VAL A C 9
ATOM 5134 O O . VAL A 1 8 ? 1.409 4.063 0.293 1.00 0.00 7 VAL A O 9
ATOM 5147 N N . GLU A 1 9 ? 2.203 5.096 2.060 1.00 0.00 8 GLU A N 9
ATOM 5148 C CA . GLU A 1 9 ? 0.855 5.149 2.690 1.00 0.00 8 GLU A CA 9
ATOM 5149 C C . GLU A 1 9 ? -0.094 5.932 1.782 1.00 0.00 8 GLU A C 9
ATOM 5150 O O . GLU A 1 9 ? -1.138 5.447 1.394 1.00 0.00 8 GLU A O 9
ATOM 5162 N N . GLN A 1 10 ? 0.263 7.138 1.436 1.00 0.00 9 GLN A N 9
ATOM 5163 C CA . GLN A 1 10 ? -0.616 7.948 0.549 1.00 0.00 9 GLN A CA 9
ATOM 5164 C C . GLN A 1 10 ? -0.851 7.189 -0.758 1.00 0.00 9 GLN A C 9
ATOM 5165 O O . GLN A 1 10 ? -1.914 7.253 -1.343 1.00 0.00 9 GLN A O 9
ATOM 5179 N N . GLU A 1 11 ? 0.135 6.469 -1.220 1.00 0.00 10 GLU A N 9
ATOM 5180 C CA . GLU A 1 11 ? -0.029 5.705 -2.486 1.00 0.00 10 GLU A CA 9
ATOM 5181 C C . GLU A 1 11 ? -1.220 4.753 -2.354 1.00 0.00 10 GLU A C 9
ATOM 5182 O O . GLU A 1 11 ? -2.155 4.803 -3.128 1.00 0.00 10 GLU A O 9
ATOM 5194 N N . LEU A 1 12 ? -1.192 3.885 -1.379 1.00 0.00 11 LEU A N 9
ATOM 5195 C CA . LEU A 1 12 ? -2.319 2.932 -1.197 1.00 0.00 11 LEU A CA 9
ATOM 5196 C C . LEU A 1 12 ? -3.583 3.704 -0.813 1.00 0.00 11 LEU A C 9
ATOM 5197 O O . LEU A 1 12 ? -4.672 3.165 -0.801 1.00 0.00 11 LEU A O 9
ATOM 5213 N N . GLN A 1 13 ? -3.446 4.963 -0.497 1.00 0.00 12 GLN A N 9
ATOM 5214 C CA . GLN A 1 13 ? -4.638 5.771 -0.111 1.00 0.00 12 GLN A CA 9
ATOM 5215 C C . GLN A 1 13 ? -5.596 5.873 -1.299 1.00 0.00 12 GLN A C 9
ATOM 5216 O O . GLN A 1 13 ? -6.799 5.935 -1.136 1.00 0.00 12 GLN A O 9
ATOM 5230 N N . ALA A 1 14 ? -5.074 5.897 -2.494 1.00 0.00 13 ALA A N 9
ATOM 5231 C CA . ALA A 1 14 ? -5.952 6.000 -3.691 1.00 0.00 13 ALA A CA 9
ATOM 5232 C C . ALA A 1 14 ? -6.839 4.756 -3.791 1.00 0.00 13 ALA A C 9
ATOM 5233 O O . ALA A 1 14 ? -8.020 4.845 -4.061 1.00 0.00 13 ALA A O 9
ATOM 5240 N N . LEU A 1 15 ? -6.279 3.597 -3.579 1.00 0.00 14 LEU A N 9
ATOM 5241 C CA . LEU A 1 15 ? -7.089 2.349 -3.665 1.00 0.00 14 LEU A CA 9
ATOM 5242 C C . LEU A 1 15 ? -8.107 2.314 -2.523 1.00 0.00 14 LEU A C 9
ATOM 5243 O O . LEU A 1 15 ? -9.131 1.665 -2.612 1.00 0.00 14 LEU A O 9
ATOM 5259 N N . GLU A 1 16 ? -7.837 3.004 -1.450 1.00 0.00 15 GLU A N 9
ATOM 5260 C CA . GLU A 1 16 ? -8.791 3.005 -0.305 1.00 0.00 15 GLU A CA 9
ATOM 5261 C C . GLU A 1 16 ? -9.552 4.333 -0.271 1.00 0.00 15 GLU A C 9
ATOM 5262 O O . GLU A 1 16 ? -10.331 4.588 0.625 1.00 0.00 15 GLU A O 9
ATOM 5274 N N . ALA A 1 17 ? -9.330 5.182 -1.236 1.00 0.00 16 ALA A N 9
ATOM 5275 C CA . ALA A 1 17 ? -10.039 6.492 -1.254 1.00 0.00 16 ALA A CA 9
ATOM 5276 C C . ALA A 1 17 ? -11.418 6.323 -1.897 1.00 0.00 16 ALA A C 9
ATOM 5277 O O . ALA A 1 17 ? -12.313 7.117 -1.683 1.00 0.00 16 ALA A O 9
ATOM 5284 N N . ARG A 1 18 ? -11.597 5.298 -2.684 1.00 0.00 17 ARG A N 9
ATOM 5285 C CA . ARG A 1 18 ? -12.918 5.084 -3.339 1.00 0.00 17 ARG A CA 9
ATOM 5286 C C . ARG A 1 18 ? -13.305 3.607 -3.238 1.00 0.00 17 ARG A C 9
ATOM 5287 O O . ARG A 1 18 ? -14.040 3.090 -4.056 1.00 0.00 17 ARG A O 9
ATOM 5308 N N . GLY A 1 19 ? -12.816 2.923 -2.241 1.00 0.00 18 GLY A N 9
ATOM 5309 C CA . GLY A 1 19 ? -13.157 1.481 -2.087 1.00 0.00 18 GLY A CA 9
ATOM 5310 C C . GLY A 1 19 ? -12.761 0.723 -3.355 1.00 0.00 18 GLY A C 9
ATOM 5311 O O . GLY A 1 19 ? -11.598 0.619 -3.690 1.00 0.00 18 GLY A O 9
ATOM 5315 N N . THR A 1 20 ? -13.720 0.189 -4.061 1.00 0.00 19 THR A N 9
ATOM 5316 C CA . THR A 1 20 ? -13.400 -0.565 -5.306 1.00 0.00 19 THR A CA 9
ATOM 5317 C C . THR A 1 20 ? -12.856 -1.945 -4.937 1.00 0.00 19 THR A C 9
ATOM 5318 O O . THR A 1 20 ? -11.813 -2.358 -5.404 1.00 0.00 19 THR A O 9
ATOM 5329 N N . ASP A 1 21 ? -13.554 -2.662 -4.100 1.00 0.00 20 ASP A N 9
ATOM 5330 C CA . ASP A 1 21 ? -13.077 -4.016 -3.700 1.00 0.00 20 ASP A CA 9
ATOM 5331 C C . ASP A 1 21 ? -11.605 -3.934 -3.291 1.00 0.00 20 ASP A C 9
ATOM 5332 O O . ASP A 1 21 ? -10.781 -4.703 -3.743 1.00 0.00 20 ASP A O 9
ATOM 5341 N N . SER A 1 22 ? -11.272 -3.006 -2.438 1.00 0.00 21 SER A N 9
ATOM 5342 C CA . SER A 1 22 ? -9.861 -2.870 -1.999 1.00 0.00 21 SER A CA 9
ATOM 5343 C C . SER A 1 22 ? -9.753 -3.187 -0.505 1.00 0.00 21 SER A C 9
ATOM 5344 O O . SER A 1 22 ? -8.681 -3.170 0.065 1.00 0.00 21 SER A O 9
ATOM 5352 N N . ASN A 1 23 ? -10.855 -3.476 0.134 1.00 0.00 22 ASN A N 9
ATOM 5353 C CA . ASN A 1 23 ? -10.811 -3.791 1.590 1.00 0.00 22 ASN A CA 9
ATOM 5354 C C . ASN A 1 23 ? -10.603 -5.289 1.783 1.00 0.00 22 ASN A C 9
ATOM 5355 O O . ASN A 1 23 ? -10.816 -5.829 2.850 1.00 0.00 22 ASN A O 9
ATOM 5366 N N . ALA A 1 24 ? -10.187 -5.957 0.755 1.00 0.00 23 ALA A N 9
ATOM 5367 C CA . ALA A 1 24 ? -9.956 -7.422 0.856 1.00 0.00 23 ALA A CA 9
ATOM 5368 C C . ALA A 1 24 ? -8.472 -7.719 0.637 1.00 0.00 23 ALA A C 9
ATOM 5369 O O . ALA A 1 24 ? -7.870 -8.488 1.360 1.00 0.00 23 ALA A O 9
ATOM 5376 N N . GLU A 1 25 ? -7.877 -7.116 -0.355 1.00 0.00 24 GLU A N 9
ATOM 5377 C CA . GLU A 1 25 ? -6.436 -7.362 -0.621 1.00 0.00 24 GLU A CA 9
ATOM 5378 C C . GLU A 1 25 ? -5.586 -6.549 0.360 1.00 0.00 24 GLU A C 9
ATOM 5379 O O . GLU A 1 25 ? -4.378 -6.676 0.401 1.00 0.00 24 GLU A O 9
ATOM 5391 N N . LEU A 1 26 ? -6.206 -5.714 1.148 1.00 0.00 25 LEU A N 9
ATOM 5392 C CA . LEU A 1 26 ? -5.432 -4.894 2.122 1.00 0.00 25 LEU A CA 9
ATOM 5393 C C . LEU A 1 26 ? -4.553 -5.809 2.977 1.00 0.00 25 LEU A C 9
ATOM 5394 O O . LEU A 1 26 ? -3.481 -5.431 3.407 1.00 0.00 25 LEU A O 9
ATOM 5410 N N . ARG A 1 27 ? -4.995 -7.011 3.227 1.00 0.00 26 ARG A N 9
ATOM 5411 C CA . ARG A 1 27 ? -4.180 -7.947 4.052 1.00 0.00 26 ARG A CA 9
ATOM 5412 C C . ARG A 1 27 ? -2.976 -8.425 3.238 1.00 0.00 26 ARG A C 9
ATOM 5413 O O . ARG A 1 27 ? -1.858 -8.439 3.713 1.00 0.00 26 ARG A O 9
ATOM 5434 N N . ALA A 1 28 ? -3.200 -8.820 2.015 1.00 0.00 27 ALA A N 9
ATOM 5435 C CA . ALA A 1 28 ? -2.076 -9.302 1.168 1.00 0.00 27 ALA A CA 9
ATOM 5436 C C . ALA A 1 28 ? -1.156 -8.131 0.819 1.00 0.00 27 ALA A C 9
ATOM 5437 O O . ALA A 1 28 ? -0.041 -8.316 0.373 1.00 0.00 27 ALA A O 9
ATOM 5444 N N . MET A 1 29 ? -1.614 -6.925 1.014 1.00 0.00 28 MET A N 9
ATOM 5445 C CA . MET A 1 29 ? -0.764 -5.744 0.690 1.00 0.00 28 MET A CA 9
ATOM 5446 C C . MET A 1 29 ? 0.401 -5.667 1.678 1.00 0.00 28 MET A C 9
ATOM 5447 O O . MET A 1 29 ? 1.504 -5.300 1.324 1.00 0.00 28 MET A O 9
ATOM 5461 N N . GLU A 1 30 ? 0.170 -6.011 2.915 1.00 0.00 29 GLU A N 9
ATOM 5462 C CA . GLU A 1 30 ? 1.272 -5.956 3.915 1.00 0.00 29 GLU A CA 9
ATOM 5463 C C . GLU A 1 30 ? 2.500 -6.670 3.349 1.00 0.00 29 GLU A C 9
ATOM 5464 O O . GLU A 1 30 ? 3.614 -6.199 3.465 1.00 0.00 29 GLU A O 9
ATOM 5476 N N . ALA A 1 31 ? 2.305 -7.804 2.732 1.00 0.00 30 ALA A N 9
ATOM 5477 C CA . ALA A 1 31 ? 3.456 -8.545 2.156 1.00 0.00 30 ALA A CA 9
ATOM 5478 C C . ALA A 1 31 ? 4.088 -7.713 1.039 1.00 0.00 30 ALA A C 9
ATOM 5479 O O . ALA A 1 31 ? 5.287 -7.525 0.993 1.00 0.00 30 ALA A O 9
ATOM 5486 N N . LYS A 1 32 ? 3.288 -7.214 0.136 1.00 0.00 31 LYS A N 9
ATOM 5487 C CA . LYS A 1 32 ? 3.837 -6.397 -0.981 1.00 0.00 31 LYS A CA 9
ATOM 5488 C C . LYS A 1 32 ? 4.639 -5.221 -0.414 1.00 0.00 31 LYS A C 9
ATOM 5489 O O . LYS A 1 32 ? 5.534 -4.705 -1.053 1.00 0.00 31 LYS A O 9
ATOM 5508 N N . LEU A 1 33 ? 4.328 -4.794 0.781 1.00 0.00 32 LEU A N 9
ATOM 5509 C CA . LEU A 1 33 ? 5.077 -3.654 1.381 1.00 0.00 32 LEU A CA 9
ATOM 5510 C C . LEU A 1 33 ? 6.567 -4.003 1.444 1.00 0.00 32 LEU A C 9
ATOM 5511 O O . LEU A 1 33 ? 7.388 -3.380 0.801 1.00 0.00 32 LEU A O 9
ATOM 5527 N N . LYS A 1 34 ? 6.920 -4.996 2.214 1.00 0.00 33 LYS A N 9
ATOM 5528 C CA . LYS A 1 34 ? 8.353 -5.386 2.321 1.00 0.00 33 LYS A CA 9
ATOM 5529 C C . LYS A 1 34 ? 8.877 -5.793 0.942 1.00 0.00 33 LYS A C 9
ATOM 5530 O O . LYS A 1 34 ? 9.975 -5.441 0.556 1.00 0.00 33 LYS A O 9
ATOM 5549 N N . ALA A 1 35 ? 8.103 -6.534 0.198 1.00 0.00 34 ALA A N 9
ATOM 5550 C CA . ALA A 1 35 ? 8.560 -6.963 -1.152 1.00 0.00 34 ALA A CA 9
ATOM 5551 C C . ALA A 1 35 ? 8.966 -5.734 -1.967 1.00 0.00 34 ALA A C 9
ATOM 5552 O O . ALA A 1 35 ? 9.759 -5.819 -2.884 1.00 0.00 34 ALA A O 9
ATOM 5559 N N . GLU A 1 36 ? 8.430 -4.591 -1.639 1.00 0.00 35 GLU A N 9
ATOM 5560 C CA . GLU A 1 36 ? 8.787 -3.357 -2.392 1.00 0.00 35 GLU A CA 9
ATOM 5561 C C . GLU A 1 36 ? 10.162 -2.864 -1.937 1.00 0.00 35 GLU A C 9
ATOM 5562 O O . GLU A 1 36 ? 11.093 -2.786 -2.714 1.00 0.00 35 GLU A O 9
ATOM 5574 N N . ILE A 1 37 ? 10.298 -2.531 -0.683 1.00 0.00 36 ILE A N 9
ATOM 5575 C CA . ILE A 1 37 ? 11.613 -2.044 -0.180 1.00 0.00 36 ILE A CA 9
ATOM 5576 C C . ILE A 1 37 ? 12.726 -2.934 -0.731 1.00 0.00 36 ILE A C 9
ATOM 5577 O O . ILE A 1 37 ? 13.827 -2.486 -0.984 1.00 0.00 36 ILE A O 9
ATOM 5593 N N . GLN A 1 38 ? 12.448 -4.193 -0.921 1.00 0.00 37 GLN A N 9
ATOM 5594 C CA . GLN A 1 38 ? 13.486 -5.114 -1.458 1.00 0.00 37 GLN A CA 9
ATOM 5595 C C . GLN A 1 38 ? 14.042 -4.544 -2.765 1.00 0.00 37 GLN A C 9
ATOM 5596 O O . GLN A 1 38 ? 15.161 -4.076 -2.823 1.00 0.00 37 GLN A O 9
ATOM 5610 N N . LYS A 1 39 ? 13.268 -4.582 -3.816 1.00 0.00 38 LYS A N 9
ATOM 5611 C CA . LYS A 1 39 ? 13.751 -4.046 -5.116 1.00 0.00 38 LYS A CA 9
ATOM 5612 C C . LYS A 1 39 ? 13.807 -2.518 -5.049 1.00 0.00 38 LYS A C 9
ATOM 5613 O O . LYS A 1 39 ? 13.118 -1.841 -5.786 1.00 0.00 38 LYS A O 9
ATOM 5646 N N . ASP A 1 2 ? -14.288 2.201 -2.878 1.00 0.00 1 ASP A N 10
ATOM 5647 C CA . ASP A 1 2 ? -13.424 2.822 -3.915 1.00 0.00 1 ASP A CA 10
ATOM 5648 C C . ASP A 1 2 ? -12.615 3.960 -3.287 1.00 0.00 1 ASP A C 10
ATOM 5649 O O . ASP A 1 2 ? -11.462 4.164 -3.608 1.00 0.00 1 ASP A O 10
ATOM 5658 N N . TRP A 1 3 ? -13.210 4.703 -2.395 1.00 0.00 2 TRP A N 10
ATOM 5659 C CA . TRP A 1 3 ? -12.477 5.821 -1.748 1.00 0.00 2 TRP A CA 10
ATOM 5660 C C . TRP A 1 3 ? -11.232 5.274 -1.045 1.00 0.00 2 TRP A C 10
ATOM 5661 O O . TRP A 1 3 ? -10.196 5.905 -1.004 1.00 0.00 2 TRP A O 10
ATOM 5682 N N . LEU A 1 4 ? -11.348 4.110 -0.466 1.00 0.00 3 LEU A N 10
ATOM 5683 C CA . LEU A 1 4 ? -10.197 3.513 0.266 1.00 0.00 3 LEU A CA 10
A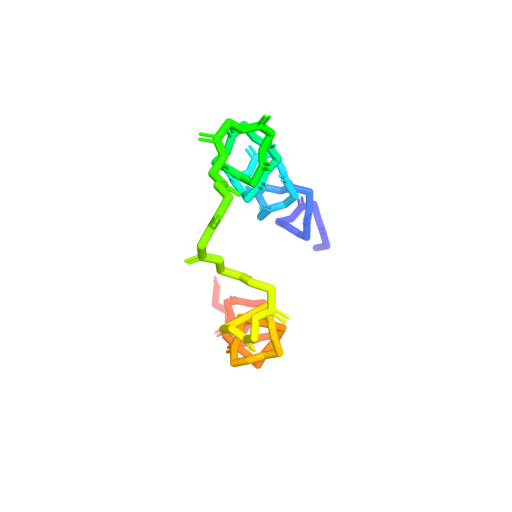TOM 5684 C C . LEU A 1 4 ? -8.985 3.395 -0.657 1.00 0.00 3 LEU A C 10
ATOM 5685 O O . LEU A 1 4 ? -7.858 3.407 -0.212 1.00 0.00 3 L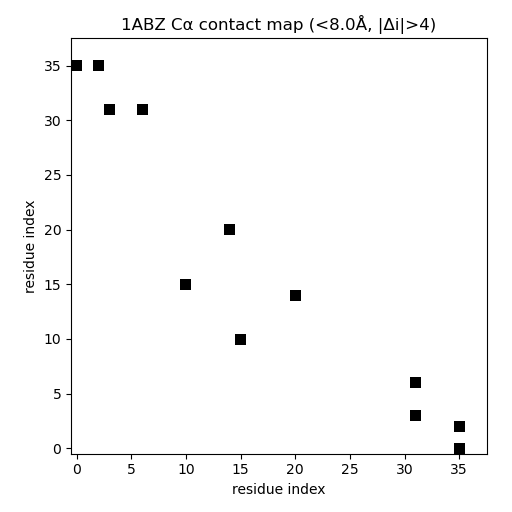EU A O 10
ATOM 5701 N N . LYS A 1 5 ? -9.198 3.282 -1.937 1.00 0.00 4 LYS A N 10
ATOM 5702 C CA . LYS A 1 5 ? -8.039 3.170 -2.865 1.00 0.00 4 LYS A CA 10
ATOM 5703 C C . LYS A 1 5 ? -7.227 4.462 -2.801 1.00 0.00 4 LYS A C 10
ATOM 5704 O O . LYS A 1 5 ? -6.015 4.455 -2.889 1.00 0.00 4 LYS A O 10
ATOM 5723 N N . ALA A 1 6 ? -7.889 5.573 -2.637 1.00 0.00 5 ALA A N 10
ATOM 5724 C CA . ALA A 1 6 ? -7.166 6.871 -2.553 1.00 0.00 5 ALA A CA 10
ATOM 5725 C C . ALA A 1 6 ? -6.566 7.022 -1.155 1.00 0.00 5 ALA A C 10
ATOM 5726 O O . ALA A 1 6 ? -5.405 7.344 -0.996 1.00 0.00 5 ALA A O 10
ATOM 5733 N N . ARG A 1 7 ? -7.352 6.796 -0.138 1.00 0.00 6 ARG A N 10
ATOM 5734 C CA . ARG A 1 7 ? -6.838 6.930 1.251 1.00 0.00 6 ARG A CA 10
ATOM 5735 C C . ARG A 1 7 ? -5.875 5.780 1.567 1.00 0.00 6 ARG A C 10
ATOM 5736 O O . ARG A 1 7 ? -5.200 5.787 2.577 1.00 0.00 6 ARG A O 10
ATOM 5757 N N . VAL A 1 8 ? -5.801 4.794 0.713 1.00 0.00 7 VAL A N 10
ATOM 5758 C CA . VAL A 1 8 ? -4.879 3.657 0.970 1.00 0.00 7 VAL A CA 10
ATOM 5759 C C . VAL A 1 8 ? -3.517 3.954 0.333 1.00 0.00 7 VAL A C 10
ATOM 5760 O O . VAL A 1 8 ? -2.500 3.968 0.998 1.00 0.00 7 VAL A O 10
ATOM 5773 N N . GLU A 1 9 ? -3.491 4.188 -0.950 1.00 0.00 8 GLU A N 10
ATOM 5774 C CA . GLU A 1 9 ? -2.198 4.480 -1.632 1.00 0.00 8 GLU A CA 10
ATOM 5775 C C . GLU A 1 9 ? -1.411 5.510 -0.819 1.00 0.00 8 GLU A C 10
ATOM 5776 O O . GLU A 1 9 ? -0.215 5.394 -0.642 1.00 0.00 8 GLU A O 10
ATOM 5788 N N . GLN A 1 10 ? -2.074 6.518 -0.326 1.00 0.00 9 GLN A N 10
ATOM 5789 C CA . GLN A 1 10 ? -1.370 7.558 0.472 1.00 0.00 9 GLN A CA 10
ATOM 5790 C C . GLN A 1 10 ? -0.780 6.929 1.737 1.00 0.00 9 GLN A C 10
ATOM 5791 O O . GLN A 1 10 ? 0.376 7.123 2.057 1.00 0.00 9 GLN A O 10
ATOM 5805 N N . GLU A 1 11 ? -1.567 6.182 2.461 1.00 0.00 10 GLU A N 10
ATOM 5806 C CA . GLU A 1 11 ? -1.055 5.545 3.707 1.00 0.00 10 GLU A CA 10
ATOM 5807 C C . GLU A 1 11 ? 0.200 4.725 3.395 1.00 0.00 10 GLU A C 10
ATOM 5808 O O . GLU A 1 11 ? 1.124 4.662 4.182 1.00 0.00 10 GLU A O 10
ATOM 5820 N N . LEU A 1 12 ? 0.240 4.089 2.257 1.00 0.00 11 LEU A N 10
ATOM 5821 C CA . LEU A 1 12 ? 1.429 3.269 1.901 1.00 0.00 11 LEU A CA 10
ATOM 5822 C C . LEU A 1 12 ? 2.607 4.180 1.544 1.00 0.00 11 LEU A C 10
ATOM 5823 O O . LEU A 1 12 ? 3.750 3.858 1.799 1.00 0.00 11 LEU A O 10
ATOM 5839 N N . GLN A 1 13 ? 2.340 5.312 0.949 1.00 0.00 12 GLN A N 10
ATOM 5840 C CA . GLN A 1 13 ? 3.449 6.235 0.569 1.00 0.00 12 GLN A CA 10
ATOM 5841 C C . GLN A 1 13 ? 4.161 6.743 1.827 1.00 0.00 12 GLN A C 10
ATOM 5842 O O . GLN A 1 13 ? 5.339 7.040 1.805 1.00 0.00 12 GLN A O 10
ATOM 5856 N N . ALA A 1 14 ? 3.457 6.854 2.921 1.00 0.00 13 ALA A N 10
ATOM 5857 C CA . ALA A 1 14 ? 4.096 7.350 4.171 1.00 0.00 13 ALA A CA 10
ATOM 5858 C C . ALA A 1 14 ? 5.216 6.397 4.597 1.00 0.00 13 ALA A C 10
ATOM 5859 O O . ALA A 1 14 ? 6.354 6.793 4.754 1.00 0.00 13 ALA A O 10
ATOM 5866 N N . LEU A 1 15 ? 4.902 5.145 4.789 1.00 0.00 14 LEU A N 10
ATOM 5867 C CA . LEU A 1 15 ? 5.949 4.171 5.210 1.00 0.00 14 LEU A CA 10
ATOM 5868 C C . LEU A 1 15 ? 6.871 3.865 4.028 1.00 0.00 14 LEU A C 10
ATOM 5869 O O . LEU A 1 15 ? 7.917 3.268 4.184 1.00 0.00 14 LEU A O 10
ATOM 5885 N N . GLU A 1 16 ? 6.492 4.267 2.847 1.00 0.00 15 GLU A N 10
ATOM 5886 C CA . GLU A 1 16 ? 7.349 3.995 1.659 1.00 0.00 15 GLU A CA 10
ATOM 5887 C C . GLU A 1 16 ? 8.245 5.205 1.390 1.00 0.00 15 GLU A C 10
ATOM 5888 O O . GLU A 1 16 ? 9.181 5.137 0.617 1.00 0.00 15 GLU A O 10
ATOM 5900 N N . ALA A 1 17 ? 7.969 6.312 2.023 1.00 0.00 16 ALA A N 10
ATOM 5901 C CA . ALA A 1 17 ? 8.807 7.524 1.804 1.00 0.00 16 ALA A CA 10
ATOM 5902 C C . ALA A 1 17 ? 10.276 7.183 2.066 1.00 0.00 16 ALA A C 10
ATOM 5903 O O . ALA A 1 17 ? 11.149 7.520 1.292 1.00 0.00 16 ALA A O 10
ATOM 5910 N N . ARG A 1 18 ? 10.554 6.516 3.153 1.00 0.00 17 ARG A N 10
ATOM 5911 C CA . ARG A 1 18 ? 11.966 6.154 3.464 1.00 0.00 17 ARG A CA 10
ATOM 5912 C C . ARG A 1 18 ? 11.985 4.945 4.401 1.00 0.00 17 ARG A C 10
ATOM 5913 O O . ARG A 1 18 ? 12.401 5.035 5.539 1.00 0.00 17 ARG A O 10
ATOM 5934 N N . GLY A 1 19 ? 11.535 3.813 3.931 1.00 0.00 18 GLY A N 10
ATOM 5935 C CA . GLY A 1 19 ? 11.523 2.597 4.794 1.00 0.00 18 GLY A CA 10
ATOM 5936 C C . GLY A 1 19 ? 12.839 1.834 4.628 1.00 0.00 18 GLY A C 10
ATOM 5937 O O . GLY A 1 19 ? 12.861 0.621 4.566 1.00 0.00 18 GLY A O 10
ATOM 5941 N N . THR A 1 20 ? 13.937 2.535 4.559 1.00 0.00 19 THR A N 10
ATOM 5942 C CA . THR A 1 20 ? 15.250 1.848 4.401 1.00 0.00 19 THR A CA 10
ATOM 5943 C C . THR A 1 20 ? 15.152 0.803 3.287 1.00 0.00 19 THR A C 10
ATOM 5944 O O . THR A 1 20 ? 15.079 -0.383 3.540 1.00 0.00 19 THR A O 10
ATOM 5955 N N . ASP A 1 21 ? 15.152 1.233 2.055 1.00 0.00 20 ASP A N 10
ATOM 5956 C CA . ASP A 1 21 ? 15.063 0.265 0.925 1.00 0.00 20 ASP A CA 10
ATOM 5957 C C . ASP A 1 21 ? 13.626 -0.245 0.794 1.00 0.00 20 ASP A C 10
ATOM 5958 O O . ASP A 1 21 ? 13.379 -1.434 0.772 1.00 0.00 20 ASP A O 10
ATOM 5967 N N . SER A 1 22 ? 12.676 0.645 0.706 1.00 0.00 21 SER A N 10
ATOM 5968 C CA . SER A 1 22 ? 11.261 0.213 0.576 1.00 0.00 21 SER A CA 10
ATOM 5969 C C . SER A 1 22 ? 10.871 0.166 -0.903 1.00 0.00 21 SER A C 10
ATOM 5970 O O . SER A 1 22 ? 9.707 0.204 -1.248 1.00 0.00 21 SER A O 10
ATOM 5978 N N . ASN A 1 23 ? 11.834 0.084 -1.780 1.00 0.00 22 ASN A N 10
ATOM 5979 C CA . ASN A 1 23 ? 11.513 0.035 -3.235 1.00 0.00 22 ASN A CA 10
ATOM 5980 C C . ASN A 1 23 ? 11.384 -1.422 -3.679 1.00 0.00 22 ASN A C 10
ATOM 5981 O O . ASN A 1 23 ? 11.572 -1.750 -4.833 1.00 0.00 22 ASN A O 10
ATOM 5992 N N . ALA A 1 24 ? 11.067 -2.298 -2.768 1.00 0.00 23 ALA A N 10
ATOM 5993 C CA . ALA A 1 24 ? 10.927 -3.731 -3.128 1.00 0.00 23 ALA A CA 10
ATOM 5994 C C . ALA A 1 24 ? 9.553 -4.235 -2.683 1.00 0.00 23 ALA A C 10
ATOM 5995 O O . ALA A 1 24 ? 8.858 -4.908 -3.418 1.00 0.00 23 ALA A O 10
ATOM 6002 N N . GLU A 1 25 ? 9.156 -3.913 -1.482 1.00 0.00 24 GLU A N 10
ATOM 6003 C CA . GLU A 1 25 ? 7.830 -4.371 -0.988 1.00 0.00 24 GLU A CA 10
ATOM 6004 C C . GLU A 1 25 ? 6.731 -3.827 -1.903 1.00 0.00 24 GLU A C 10
ATOM 6005 O O . GLU A 1 25 ? 5.604 -4.281 -1.874 1.00 0.00 24 GLU A O 10
ATOM 6017 N N . LEU A 1 26 ? 7.051 -2.857 -2.716 1.00 0.00 25 LEU A N 10
ATOM 6018 C CA . LEU A 1 26 ? 6.027 -2.283 -3.633 1.00 0.00 25 LEU A CA 10
ATOM 6019 C C . LEU A 1 26 ? 5.232 -3.416 -4.286 1.00 0.00 25 LEU A C 10
ATOM 6020 O O . LEU A 1 26 ? 4.071 -3.265 -4.610 1.00 0.00 25 LEU A O 10
ATOM 6036 N N . ARG A 1 27 ? 5.848 -4.551 -4.483 1.00 0.00 26 ARG A N 10
ATOM 6037 C CA . ARG A 1 27 ? 5.125 -5.691 -5.115 1.00 0.00 26 ARG A CA 10
ATOM 6038 C C . ARG A 1 27 ? 4.080 -6.238 -4.141 1.00 0.00 26 ARG A C 10
ATOM 6039 O O . ARG A 1 27 ? 2.936 -6.444 -4.493 1.00 0.00 26 ARG A O 10
ATOM 6060 N N . ALA A 1 28 ? 4.466 -6.478 -2.918 1.00 0.00 27 ALA A N 10
ATOM 6061 C CA . ALA A 1 28 ? 3.499 -7.013 -1.921 1.00 0.00 27 ALA A CA 10
ATOM 6062 C C . ALA A 1 28 ? 2.344 -6.026 -1.739 1.00 0.00 27 ALA A C 10
ATOM 6063 O O . ALA A 1 28 ? 1.324 -6.350 -1.164 1.00 0.00 27 ALA A O 10
ATOM 6070 N N . MET A 1 29 ? 2.497 -4.823 -2.220 1.00 0.00 28 MET A N 10
ATOM 6071 C CA . MET A 1 29 ? 1.409 -3.815 -2.070 1.00 0.00 28 MET A CA 10
ATOM 6072 C C . MET A 1 29 ? 0.160 -4.286 -2.818 1.00 0.00 28 MET A C 10
ATOM 6073 O O . MET A 1 29 ? -0.949 -4.138 -2.346 1.00 0.00 28 MET A O 10
ATOM 6087 N N . GLU A 1 30 ? 0.330 -4.846 -3.984 1.00 0.00 29 GLU A N 10
ATOM 6088 C CA . GLU A 1 30 ? -0.850 -5.319 -4.763 1.00 0.00 29 GLU A CA 10
ATOM 6089 C C . GLU A 1 30 ? -1.658 -6.316 -3.927 1.00 0.00 29 GLU A C 10
ATOM 6090 O O . GLU A 1 30 ? -2.865 -6.222 -3.829 1.00 0.00 29 GLU A O 10
ATOM 6102 N N . ALA A 1 31 ? -1.003 -7.273 -3.329 1.00 0.00 30 ALA A N 10
ATOM 6103 C CA . ALA A 1 31 ? -1.730 -8.279 -2.510 1.00 0.00 30 ALA A CA 10
ATOM 6104 C C . ALA A 1 31 ? -2.335 -7.609 -1.272 1.00 0.00 30 ALA A C 10
ATOM 6105 O O . ALA A 1 31 ? -3.419 -7.949 -0.840 1.00 0.00 30 ALA A O 10
ATOM 6112 N N . LYS A 1 32 ? -1.641 -6.669 -0.692 1.00 0.00 31 LYS A N 10
ATOM 6113 C CA . LYS A 1 32 ? -2.173 -5.990 0.522 1.00 0.00 31 LYS A CA 10
ATOM 6114 C C . LYS A 1 32 ? -3.459 -5.233 0.178 1.00 0.00 31 LYS A C 10
ATOM 6115 O O . LYS A 1 32 ? -4.355 -5.116 0.990 1.00 0.00 31 LYS A O 10
ATOM 6134 N N . LEU A 1 33 ? -3.557 -4.713 -1.014 1.00 0.00 32 LEU A N 10
ATOM 6135 C CA . LEU A 1 33 ? -4.785 -3.961 -1.398 1.00 0.00 32 LEU A CA 10
ATOM 6136 C C . LEU A 1 33 ? -6.019 -4.834 -1.158 1.00 0.00 32 LEU A C 10
ATOM 6137 O O . LEU A 1 33 ? -6.901 -4.483 -0.399 1.00 0.00 32 LEU A O 10
ATOM 6153 N N . LYS A 1 34 ? -6.091 -5.967 -1.800 1.00 0.00 33 LYS A N 10
ATOM 6154 C CA . LYS A 1 34 ? -7.268 -6.858 -1.611 1.00 0.00 33 LYS A CA 10
ATOM 6155 C C . LYS A 1 34 ? -7.383 -7.256 -0.138 1.00 0.00 33 LYS A C 10
ATOM 6156 O O . LYS A 1 34 ? -8.429 -7.668 0.324 1.00 0.00 33 LYS A O 10
ATOM 6175 N N . ALA A 1 35 ? -6.316 -7.141 0.604 1.00 0.00 34 ALA A N 10
ATOM 6176 C CA . ALA A 1 35 ? -6.367 -7.517 2.045 1.00 0.00 34 ALA A CA 10
ATOM 6177 C C . ALA A 1 35 ? -7.270 -6.541 2.802 1.00 0.00 34 ALA A C 10
ATOM 6178 O O . ALA A 1 35 ? -7.932 -6.903 3.754 1.00 0.00 34 ALA A O 10
ATOM 6185 N N . GLU A 1 36 ? -7.299 -5.304 2.389 1.00 0.00 35 GLU A N 10
ATOM 6186 C CA . GLU A 1 36 ? -8.155 -4.305 3.086 1.00 0.00 35 GLU A CA 10
ATOM 6187 C C . GLU A 1 36 ? -9.557 -4.306 2.471 1.00 0.00 35 GLU A C 10
ATOM 6188 O O . GLU A 1 36 ? -10.532 -4.618 3.125 1.00 0.00 35 GLU A O 10
ATOM 6200 N N . ILE A 1 37 ? -9.667 -3.953 1.218 1.00 0.00 36 ILE A N 10
ATOM 6201 C CA . ILE A 1 37 ? -11.008 -3.928 0.567 1.00 0.00 36 ILE A CA 10
ATOM 6202 C C . ILE A 1 37 ? -11.739 -5.242 0.845 1.00 0.00 36 ILE A C 10
ATOM 6203 O O . ILE A 1 37 ? -12.944 -5.273 0.999 1.00 0.00 36 ILE A O 10
ATOM 6219 N N . GLN A 1 38 ? -11.021 -6.327 0.910 1.00 0.00 37 GLN A N 10
ATOM 6220 C CA . GLN A 1 38 ? -11.675 -7.638 1.177 1.00 0.00 37 GLN A CA 10
ATOM 6221 C C . GLN A 1 38 ? -12.675 -7.482 2.325 1.00 0.00 37 GLN A C 10
ATOM 6222 O O . GLN A 1 38 ? -13.865 -7.655 2.152 1.00 0.00 37 GLN A O 10
ATOM 6236 N N . LYS A 1 39 ? -12.202 -7.155 3.497 1.00 0.00 38 LYS A N 10
ATOM 6237 C CA . LYS A 1 39 ? -13.124 -6.989 4.651 1.00 0.00 38 LYS A CA 10
ATOM 6238 C C . LYS A 1 39 ? -13.918 -5.691 4.487 1.00 0.00 38 LYS A C 10
ATOM 6239 O O . LYS A 1 39 ? -13.772 -4.773 5.270 1.00 0.00 38 LYS A O 10
ATOM 6272 N N . ASP A 1 2 ? -14.132 2.268 -5.609 1.00 0.00 1 ASP A N 11
ATOM 6273 C CA . ASP A 1 2 ? -12.853 1.983 -6.315 1.00 0.00 1 ASP A CA 11
ATOM 6274 C C . ASP A 1 2 ? -11.837 3.084 -6.004 1.00 0.00 1 ASP A C 11
ATOM 6275 O O . ASP A 1 2 ? -10.663 2.826 -5.827 1.00 0.00 1 ASP A O 11
ATOM 6284 N N . TRP A 1 3 ? -12.276 4.311 -5.947 1.00 0.00 2 TRP A N 11
ATOM 6285 C CA . TRP A 1 3 ? -11.337 5.428 -5.659 1.00 0.00 2 TRP A CA 11
ATOM 6286 C C . TRP A 1 3 ? -10.571 5.151 -4.367 1.00 0.00 2 TRP A C 11
ATOM 6287 O O . TRP A 1 3 ? -9.431 5.541 -4.217 1.00 0.00 2 TRP A O 11
ATOM 6308 N N . LEU A 1 4 ? -11.191 4.499 -3.424 1.00 0.00 3 LEU A N 11
ATOM 6309 C CA . LEU A 1 4 ? -10.495 4.222 -2.142 1.00 0.00 3 LEU A CA 11
ATOM 6310 C C . LEU A 1 4 ? -9.197 3.466 -2.412 1.00 0.00 3 LEU A C 11
ATOM 6311 O O . LEU A 1 4 ? -8.198 3.695 -1.763 1.00 0.00 3 LEU A O 11
ATOM 6327 N N . LYS A 1 5 ? -9.190 2.576 -3.368 1.00 0.00 4 LYS A N 11
ATOM 6328 C CA . LYS A 1 5 ? -7.932 1.838 -3.667 1.00 0.00 4 LYS A CA 11
ATOM 6329 C C . LYS A 1 5 ? -6.794 2.855 -3.725 1.00 0.00 4 LYS A C 11
ATOM 6330 O O . LYS A 1 5 ? -5.707 2.624 -3.232 1.00 0.00 4 LYS A O 11
ATOM 6349 N N . ALA A 1 6 ? -7.055 3.995 -4.307 1.00 0.00 5 ALA A N 11
ATOM 6350 C CA . ALA A 1 6 ? -6.015 5.054 -4.382 1.00 0.00 5 ALA A CA 11
ATOM 6351 C C . ALA A 1 6 ? -5.796 5.612 -2.973 1.00 0.00 5 ALA A C 11
ATOM 6352 O O . ALA A 1 6 ? -4.684 5.873 -2.559 1.00 0.00 5 ALA A O 11
ATOM 6359 N N . ARG A 1 7 ? -6.859 5.784 -2.232 1.00 0.00 6 ARG A N 11
ATOM 6360 C CA . ARG A 1 7 ? -6.733 6.308 -0.842 1.00 0.00 6 ARG A CA 11
ATOM 6361 C C . ARG A 1 7 ? -5.711 5.463 -0.076 1.00 0.00 6 ARG A C 11
ATOM 6362 O O . ARG A 1 7 ? -4.992 5.953 0.771 1.00 0.00 6 ARG A O 11
ATOM 6383 N N . VAL A 1 8 ? -5.659 4.190 -0.363 1.00 0.00 7 VAL A N 11
ATOM 6384 C CA . VAL A 1 8 ? -4.710 3.294 0.344 1.00 0.00 7 VAL A CA 11
ATOM 6385 C C . VAL A 1 8 ? -3.326 3.378 -0.304 1.00 0.00 7 VAL A C 11
ATOM 6386 O O . VAL A 1 8 ? -2.314 3.221 0.349 1.00 0.00 7 VAL A O 11
ATOM 6399 N N . GLU A 1 9 ? -3.274 3.618 -1.585 1.00 0.00 8 GLU A N 11
ATOM 6400 C CA . GLU A 1 9 ? -1.955 3.702 -2.273 1.00 0.00 8 GLU A CA 11
ATOM 6401 C C . GLU A 1 9 ? -1.156 4.882 -1.716 1.00 0.00 8 GLU A C 11
ATOM 6402 O O . GLU A 1 9 ? -0.080 4.716 -1.177 1.00 0.00 8 GLU A O 11
ATOM 6414 N N . GLN A 1 10 ? -1.670 6.074 -1.846 1.00 0.00 9 GLN A N 11
ATOM 6415 C CA . GLN A 1 10 ? -0.935 7.261 -1.327 1.00 0.00 9 GLN A CA 11
ATOM 6416 C C . GLN A 1 10 ? -0.500 7.007 0.118 1.00 0.00 9 GLN A C 11
ATOM 6417 O O . GLN A 1 10 ? 0.560 7.427 0.539 1.00 0.00 9 GLN A O 11
ATOM 6431 N N . GLU A 1 11 ? -1.310 6.328 0.881 1.00 0.00 10 GLU A N 11
ATOM 6432 C CA . GLU A 1 11 ? -0.941 6.054 2.296 1.00 0.00 10 GLU A CA 11
ATOM 6433 C C . GLU A 1 11 ? 0.375 5.273 2.344 1.00 0.00 10 GLU A C 11
ATOM 6434 O O . GLU A 1 11 ? 1.341 5.704 2.942 1.00 0.00 10 GLU A O 11
ATOM 6446 N N . LEU A 1 12 ? 0.420 4.125 1.726 1.00 0.00 11 LEU A N 11
ATOM 6447 C CA . LEU A 1 12 ? 1.670 3.317 1.744 1.00 0.00 11 LEU A CA 11
ATOM 6448 C C . LEU A 1 12 ? 2.781 4.057 0.995 1.00 0.00 11 LEU A C 11
ATOM 6449 O O . LEU A 1 12 ? 3.944 3.725 1.109 1.00 0.00 11 LEU A O 11
ATOM 6465 N N . GLN A 1 13 ? 2.438 5.059 0.231 1.00 0.00 12 GLN A N 11
ATOM 6466 C CA . GLN A 1 13 ? 3.484 5.813 -0.518 1.00 0.00 12 GLN A CA 11
ATOM 6467 C C . GLN A 1 13 ? 4.492 6.397 0.472 1.00 0.00 12 GLN A C 11
ATOM 6468 O O . GLN A 1 13 ? 5.689 6.294 0.288 1.00 0.00 12 GLN A O 11
ATOM 6482 N N . ALA A 1 14 ? 4.020 7.009 1.523 1.00 0.00 13 ALA A N 11
ATOM 6483 C CA . ALA A 1 14 ? 4.949 7.595 2.525 1.00 0.00 13 ALA A CA 11
ATOM 6484 C C . ALA A 1 14 ? 5.628 6.468 3.306 1.00 0.00 13 ALA A C 11
ATOM 6485 O O . ALA A 1 14 ? 6.750 6.597 3.755 1.00 0.00 13 ALA A O 11
ATOM 6492 N N . LEU A 1 15 ? 4.956 5.360 3.468 1.00 0.00 14 LEU A N 11
ATOM 6493 C CA . LEU A 1 15 ? 5.561 4.223 4.217 1.00 0.00 14 LEU A CA 11
ATOM 6494 C C . LEU A 1 15 ? 6.815 3.742 3.485 1.00 0.00 14 LEU A C 11
ATOM 6495 O O . LEU A 1 15 ? 7.797 3.367 4.094 1.00 0.00 14 LEU A O 11
ATOM 6511 N N . GLU A 1 16 ? 6.789 3.752 2.181 1.00 0.00 15 GLU A N 11
ATOM 6512 C CA . GLU A 1 16 ? 7.979 3.297 1.408 1.00 0.00 15 GLU A CA 11
ATOM 6513 C C . GLU A 1 16 ? 8.879 4.497 1.103 1.00 0.00 15 GLU A C 11
ATOM 6514 O O . GLU A 1 16 ? 9.911 4.366 0.476 1.00 0.00 15 GLU A O 11
ATOM 6526 N N . ALA A 1 17 ? 8.497 5.666 1.540 1.00 0.00 16 ALA A N 11
ATOM 6527 C CA . ALA A 1 17 ? 9.332 6.870 1.273 1.00 0.00 16 ALA A CA 11
ATOM 6528 C C . ALA A 1 17 ? 10.572 6.837 2.169 1.00 0.00 16 ALA A C 11
ATOM 6529 O O . ALA A 1 17 ? 11.561 7.488 1.899 1.00 0.00 16 ALA A O 11
ATOM 6536 N N . ARG A 1 18 ? 10.527 6.082 3.232 1.00 0.00 17 ARG A N 11
ATOM 6537 C CA . ARG A 1 18 ? 11.703 6.007 4.143 1.00 0.00 17 ARG A CA 11
ATOM 6538 C C . ARG A 1 18 ? 11.355 5.139 5.353 1.00 0.00 17 ARG A C 11
ATOM 6539 O O . ARG A 1 18 ? 11.082 5.636 6.428 1.00 0.00 17 ARG A O 11
ATOM 6560 N N . GLY A 1 19 ? 11.362 3.844 5.187 1.00 0.00 18 GLY A N 11
ATOM 6561 C CA . GLY A 1 19 ? 11.032 2.944 6.328 1.00 0.00 18 GLY A CA 11
ATOM 6562 C C . GLY A 1 19 ? 12.205 1.997 6.586 1.00 0.00 18 GLY A C 11
ATOM 6563 O O . GLY A 1 19 ? 13.043 2.247 7.429 1.00 0.00 18 GLY A O 11
ATOM 6567 N N . THR A 1 20 ? 12.273 0.909 5.867 1.00 0.00 19 THR A N 11
ATOM 6568 C CA . THR A 1 20 ? 13.395 -0.050 6.076 1.00 0.00 19 THR A CA 11
ATOM 6569 C C . THR A 1 20 ? 13.239 -1.239 5.126 1.00 0.00 19 THR A C 11
ATOM 6570 O O . THR A 1 20 ? 12.563 -2.203 5.428 1.00 0.00 19 THR A O 11
ATOM 6581 N N . ASP A 1 21 ? 13.864 -1.183 3.981 1.00 0.00 20 ASP A N 11
ATOM 6582 C CA . ASP A 1 21 ? 13.756 -2.314 3.016 1.00 0.00 20 ASP A CA 11
ATOM 6583 C C . ASP A 1 21 ? 12.285 -2.579 2.687 1.00 0.00 20 ASP A C 11
ATOM 6584 O O . ASP A 1 21 ? 11.793 -3.679 2.841 1.00 0.00 20 ASP A O 11
ATOM 6593 N N . SER A 1 22 ? 11.577 -1.582 2.232 1.00 0.00 21 SER A N 11
ATOM 6594 C CA . SER A 1 22 ? 10.146 -1.782 1.893 1.00 0.00 21 SER A CA 11
ATOM 6595 C C . SER A 1 22 ? 10.006 -2.051 0.392 1.00 0.00 21 SER A C 11
ATOM 6596 O O . SER A 1 22 ? 8.918 -2.237 -0.115 1.00 0.00 21 SER A O 11
ATOM 6604 N N . ASN A 1 23 ? 11.099 -2.074 -0.323 1.00 0.00 22 ASN A N 11
ATOM 6605 C CA . ASN A 1 23 ? 11.023 -2.332 -1.789 1.00 0.00 22 ASN A CA 11
ATOM 6606 C C . ASN A 1 23 ? 11.223 -3.824 -2.055 1.00 0.00 22 ASN A C 11
ATOM 6607 O O . ASN A 1 23 ? 11.578 -4.232 -3.143 1.00 0.00 22 ASN A O 11
ATOM 6618 N N . ALA A 1 24 ? 10.992 -4.640 -1.067 1.00 0.00 23 ALA A N 11
ATOM 6619 C CA . ALA A 1 24 ? 11.160 -6.104 -1.253 1.00 0.00 23 ALA A CA 11
ATOM 6620 C C . ALA A 1 24 ? 9.831 -6.801 -0.963 1.00 0.00 23 ALA A C 11
ATOM 6621 O O . ALA A 1 24 ? 9.421 -7.702 -1.667 1.00 0.00 23 ALA A O 11
ATOM 6628 N N . GLU A 1 25 ? 9.154 -6.385 0.072 1.00 0.00 24 GLU A N 11
ATOM 6629 C CA . GLU A 1 25 ? 7.851 -7.010 0.416 1.00 0.00 24 GLU A CA 11
ATOM 6630 C C . GLU A 1 25 ? 6.774 -6.519 -0.554 1.00 0.00 24 GLU A C 11
ATOM 6631 O O . GLU A 1 25 ? 5.627 -6.904 -0.465 1.00 0.00 24 GLU A O 11
ATOM 6643 N N . LEU A 1 26 ? 7.135 -5.669 -1.476 1.00 0.00 25 LEU A N 11
ATOM 6644 C CA . LEU A 1 26 ? 6.132 -5.149 -2.448 1.00 0.00 25 LEU A CA 11
ATOM 6645 C C . LEU A 1 26 ? 5.236 -6.291 -2.936 1.00 0.00 25 LEU A C 11
ATOM 6646 O O . LEU A 1 26 ? 4.085 -6.088 -3.267 1.00 0.00 25 LEU A O 11
ATOM 6662 N N . ARG A 1 27 ? 5.750 -7.490 -2.982 1.00 0.00 26 ARG A N 11
ATOM 6663 C CA . ARG A 1 27 ? 4.916 -8.635 -3.450 1.00 0.00 26 ARG A CA 11
ATOM 6664 C C . ARG A 1 27 ? 3.820 -8.920 -2.421 1.00 0.00 26 ARG A C 11
ATOM 6665 O O . ARG A 1 27 ? 2.644 -8.836 -2.714 1.00 0.00 26 ARG A O 11
ATOM 6686 N N . ALA A 1 28 ? 4.195 -9.255 -1.216 1.00 0.00 27 ALA A N 11
ATOM 6687 C CA . ALA A 1 28 ? 3.177 -9.543 -0.170 1.00 0.00 27 ALA A CA 11
ATOM 6688 C C . ALA A 1 28 ? 2.393 -8.268 0.152 1.00 0.00 27 ALA A C 11
ATOM 6689 O O . ALA A 1 28 ? 1.411 -8.296 0.868 1.00 0.00 27 ALA A O 11
ATOM 6696 N N . MET A 1 29 ? 2.818 -7.148 -0.368 1.00 0.00 28 MET A N 11
ATOM 6697 C CA . MET A 1 29 ? 2.098 -5.876 -0.088 1.00 0.00 28 MET A CA 11
ATOM 6698 C C . MET A 1 29 ? 0.804 -5.830 -0.902 1.00 0.00 28 MET A C 11
ATOM 6699 O O . MET A 1 29 ? -0.243 -5.475 -0.398 1.00 0.00 28 MET A O 11
ATOM 6713 N N . GLU A 1 30 ? 0.863 -6.186 -2.158 1.00 0.00 29 GLU A N 11
ATOM 6714 C CA . GLU A 1 30 ? -0.371 -6.159 -2.992 1.00 0.00 29 GLU A CA 11
ATOM 6715 C C . GLU A 1 30 ? -1.464 -6.971 -2.295 1.00 0.00 29 GLU A C 11
ATOM 6716 O O . GLU A 1 30 ? -2.628 -6.622 -2.327 1.00 0.00 29 GLU A O 11
ATOM 6728 N N . ALA A 1 31 ? -1.097 -8.049 -1.659 1.00 0.00 30 ALA A N 11
ATOM 6729 C CA . ALA A 1 31 ? -2.105 -8.881 -0.956 1.00 0.00 30 ALA A CA 11
ATOM 6730 C C . ALA A 1 31 ? -2.761 -8.052 0.150 1.00 0.00 30 ALA A C 11
ATOM 6731 O O . ALA A 1 31 ? -3.969 -7.946 0.227 1.00 0.00 30 ALA A O 11
ATOM 6738 N N . LYS A 1 32 ? -1.972 -7.462 1.006 1.00 0.00 31 LYS A N 11
ATOM 6739 C CA . LYS A 1 32 ? -2.544 -6.638 2.105 1.00 0.00 31 LYS A CA 11
ATOM 6740 C C . LYS A 1 32 ? -3.353 -5.484 1.508 1.00 0.00 31 LYS A C 11
ATOM 6741 O O . LYS A 1 32 ? -4.207 -4.912 2.156 1.00 0.00 31 LYS A O 11
ATOM 6760 N N . LEU A 1 33 ? -3.092 -5.138 0.277 1.00 0.00 32 LEU A N 11
ATOM 6761 C CA . LEU A 1 33 ? -3.845 -4.023 -0.360 1.00 0.00 32 LEU A CA 11
ATOM 6762 C C . LEU A 1 33 ? -5.330 -4.388 -0.433 1.00 0.00 32 LEU A C 11
ATOM 6763 O O . LEU A 1 33 ? -6.179 -3.680 0.071 1.00 0.00 32 LEU A O 11
ATOM 6779 N N . LYS A 1 34 ? -5.650 -5.488 -1.059 1.00 0.00 33 LYS A N 11
ATOM 6780 C CA . LYS A 1 34 ? -7.077 -5.897 -1.167 1.00 0.00 33 LYS A CA 11
ATOM 6781 C C . LYS A 1 34 ? -7.647 -6.152 0.230 1.00 0.00 33 LYS A C 11
ATOM 6782 O O . LYS A 1 34 ? -8.829 -5.993 0.467 1.00 0.00 33 LYS A O 11
ATOM 6801 N N . ALA A 1 35 ? -6.820 -6.549 1.158 1.00 0.00 34 ALA A N 11
ATOM 6802 C CA . ALA A 1 35 ? -7.320 -6.815 2.536 1.00 0.00 34 ALA A CA 11
ATOM 6803 C C . ALA A 1 35 ? -7.852 -5.516 3.146 1.00 0.00 34 ALA A C 11
ATOM 6804 O O . ALA A 1 35 ? -8.924 -5.481 3.717 1.00 0.00 34 ALA A O 11
ATOM 6811 N N . GLU A 1 36 ? -7.112 -4.447 3.029 1.00 0.00 35 GLU A N 11
ATOM 6812 C CA . GLU A 1 36 ? -7.578 -3.153 3.601 1.00 0.00 35 GLU A CA 11
ATOM 6813 C C . GLU A 1 36 ? -8.855 -2.707 2.884 1.00 0.00 35 GLU A C 11
ATOM 6814 O O . GLU A 1 36 ? -9.894 -2.544 3.492 1.00 0.00 35 GLU A O 11
ATOM 6826 N N . ILE A 1 37 ? -8.786 -2.508 1.596 1.00 0.00 36 ILE A N 11
ATOM 6827 C CA . ILE A 1 37 ? -9.994 -2.072 0.841 1.00 0.00 36 ILE A CA 11
ATOM 6828 C C . ILE A 1 37 ? -11.133 -3.066 1.079 1.00 0.00 36 ILE A C 11
ATOM 6829 O O . ILE A 1 37 ? -12.295 -2.741 0.936 1.00 0.00 36 ILE A O 11
ATOM 6845 N N . GLN A 1 38 ? -10.808 -4.277 1.438 1.00 0.00 37 GLN A N 11
ATOM 6846 C CA . GLN A 1 38 ? -11.869 -5.294 1.684 1.00 0.00 37 GLN A CA 11
ATOM 6847 C C . GLN A 1 38 ? -13.006 -4.665 2.493 1.00 0.00 37 GLN A C 11
ATOM 6848 O O . GLN A 1 38 ? -14.169 -4.912 2.242 1.00 0.00 37 GLN A O 11
ATOM 6862 N N . LYS A 1 39 ? -12.680 -3.853 3.462 1.00 0.00 38 LYS A N 11
ATOM 6863 C CA . LYS A 1 39 ? -13.744 -3.211 4.284 1.00 0.00 38 LYS A CA 11
ATOM 6864 C C . LYS A 1 39 ? -14.848 -2.684 3.366 1.00 0.00 38 LYS A C 11
ATOM 6865 O O . LYS A 1 39 ? -16.006 -3.008 3.539 1.00 0.00 38 LYS A O 11
ATOM 6898 N N . ASP A 1 2 ? -14.659 1.092 -4.449 1.00 0.00 1 ASP A N 12
ATOM 6899 C CA . ASP A 1 2 ? -13.502 0.927 -5.371 1.00 0.00 1 ASP A CA 12
ATOM 6900 C C . ASP A 1 2 ? -12.645 2.195 -5.359 1.00 0.00 1 ASP A C 12
ATOM 6901 O O . ASP A 1 2 ? -11.477 2.168 -5.689 1.00 0.00 1 ASP A O 12
ATOM 6910 N N . TRP A 1 3 ? -13.218 3.308 -4.989 1.00 0.00 2 TRP A N 12
ATOM 6911 C CA . TRP A 1 3 ? -12.442 4.576 -4.962 1.00 0.00 2 TRP A CA 12
ATOM 6912 C C . TRP A 1 3 ? -11.253 4.443 -4.006 1.00 0.00 2 TRP A C 12
ATOM 6913 O O . TRP A 1 3 ? -10.181 4.956 -4.253 1.00 0.00 2 TRP A O 12
ATOM 6934 N N . LEU A 1 4 ? -11.450 3.777 -2.902 1.00 0.00 3 LEU A N 12
ATOM 6935 C CA . LEU A 1 4 ? -10.349 3.628 -1.911 1.00 0.00 3 LEU A CA 12
ATOM 6936 C C . LEU A 1 4 ? -9.136 2.967 -2.566 1.00 0.00 3 LEU A C 12
ATOM 6937 O O . LEU A 1 4 ? -8.024 3.100 -2.098 1.00 0.00 3 LEU A O 12
ATOM 6953 N N . LYS A 1 5 ? -9.332 2.262 -3.643 1.00 0.00 4 LYS A N 12
ATOM 6954 C CA . LYS A 1 5 ? -8.173 1.611 -4.315 1.00 0.00 4 LYS A CA 12
ATOM 6955 C C . LYS A 1 5 ? -7.290 2.692 -4.935 1.00 0.00 4 LYS A C 12
ATOM 6956 O O . LYS A 1 5 ? -6.080 2.580 -4.971 1.00 0.00 4 LYS A O 12
ATOM 6975 N N . ALA A 1 6 ? -7.890 3.741 -5.423 1.00 0.00 5 ALA A N 12
ATOM 6976 C CA . ALA A 1 6 ? -7.100 4.838 -6.041 1.00 0.00 5 ALA A CA 12
ATOM 6977 C C . ALA A 1 6 ? -6.624 5.808 -4.955 1.00 0.00 5 ALA A C 12
ATOM 6978 O O . ALA A 1 6 ? -5.605 6.455 -5.094 1.00 0.00 5 ALA A O 12
ATOM 6985 N N . ARG A 1 7 ? -7.355 5.923 -3.877 1.00 0.00 6 ARG A N 12
ATOM 6986 C CA . ARG A 1 7 ? -6.944 6.858 -2.797 1.00 0.00 6 ARG A CA 12
ATOM 6987 C C . ARG A 1 7 ? -6.045 6.136 -1.785 1.00 0.00 6 ARG A C 12
ATOM 6988 O O . ARG A 1 7 ? -5.448 6.754 -0.925 1.00 0.00 6 ARG A O 12
ATOM 7009 N N . VAL A 1 8 ? -5.942 4.837 -1.874 1.00 0.00 7 VAL A N 12
ATOM 7010 C CA . VAL A 1 8 ? -5.084 4.097 -0.912 1.00 0.00 7 VAL A CA 12
ATOM 7011 C C . VAL A 1 8 ? -3.663 3.976 -1.468 1.00 0.00 7 VAL A C 12
ATOM 7012 O O . VAL A 1 8 ? -2.697 3.986 -0.731 1.00 0.00 7 VAL A O 12
ATOM 7025 N N . GLU A 1 9 ? -3.526 3.858 -2.760 1.00 0.00 8 GLU A N 12
ATOM 7026 C CA . GLU A 1 9 ? -2.166 3.732 -3.354 1.00 0.00 8 GLU A CA 12
ATOM 7027 C C . GLU A 1 9 ? -1.407 5.050 -3.188 1.00 0.00 8 GLU A C 12
ATOM 7028 O O . GLU A 1 9 ? -0.223 5.066 -2.915 1.00 0.00 8 GLU A O 12
ATOM 7040 N N . GLN A 1 10 ? -2.078 6.157 -3.352 1.00 0.00 9 GLN A N 12
ATOM 7041 C CA . GLN A 1 10 ? -1.393 7.471 -3.206 1.00 0.00 9 GLN A CA 12
ATOM 7042 C C . GLN A 1 10 ? -0.752 7.566 -1.820 1.00 0.00 9 GLN A C 12
ATOM 7043 O O . GLN A 1 10 ? 0.390 7.958 -1.680 1.00 0.00 9 GLN A O 12
ATOM 7057 N N . GLU A 1 11 ? -1.476 7.215 -0.792 1.00 0.00 10 GLU A N 12
ATOM 7058 C CA . GLU A 1 11 ? -0.905 7.291 0.579 1.00 0.00 10 GLU A CA 12
ATOM 7059 C C . GLU A 1 11 ? 0.232 6.275 0.721 1.00 0.00 10 GLU A C 12
ATOM 7060 O O . GLU A 1 11 ? 1.287 6.579 1.242 1.00 0.00 10 GLU A O 12
ATOM 7072 N N . LEU A 1 12 ? 0.024 5.069 0.266 1.00 0.00 11 LEU A N 12
ATOM 7073 C CA . LEU A 1 12 ? 1.089 4.036 0.379 1.00 0.00 11 LEU A CA 12
ATOM 7074 C C . LEU A 1 12 ? 2.260 4.399 -0.535 1.00 0.00 11 LEU A C 12
ATOM 7075 O O . LEU A 1 12 ? 3.312 3.792 -0.484 1.00 0.00 11 LEU A O 12
ATOM 7091 N N . GLN A 1 13 ? 2.086 5.381 -1.375 1.00 0.00 12 GLN A N 12
ATOM 7092 C CA . GLN A 1 13 ? 3.188 5.778 -2.297 1.00 0.00 12 GLN A CA 12
ATOM 7093 C C . GLN A 1 13 ? 4.275 6.519 -1.514 1.00 0.00 12 GLN A C 12
ATOM 7094 O O . GLN A 1 13 ? 5.434 6.157 -1.549 1.00 0.00 12 GLN A O 12
ATOM 7108 N N . ALA A 1 14 ? 3.910 7.557 -0.813 1.00 0.00 13 ALA A N 12
ATOM 7109 C CA . ALA A 1 14 ? 4.918 8.326 -0.034 1.00 0.00 13 ALA A CA 12
ATOM 7110 C C . ALA A 1 14 ? 5.567 7.419 1.013 1.00 0.00 13 ALA A C 12
ATOM 7111 O O . ALA A 1 14 ? 6.637 7.704 1.516 1.00 0.00 13 ALA A O 12
ATOM 7118 N N . LEU A 1 15 ? 4.931 6.332 1.351 1.00 0.00 14 LEU A N 12
ATOM 7119 C CA . LEU A 1 15 ? 5.515 5.414 2.369 1.00 0.00 14 LEU A CA 12
ATOM 7120 C C . LEU A 1 15 ? 6.655 4.608 1.741 1.00 0.00 14 LEU A C 12
ATOM 7121 O O . LEU A 1 15 ? 7.711 4.453 2.322 1.00 0.00 14 LEU A O 12
ATOM 7137 N N . GLU A 1 16 ? 6.451 4.091 0.560 1.00 0.00 15 GLU A N 12
ATOM 7138 C CA . GLU A 1 16 ? 7.525 3.295 -0.097 1.00 0.00 15 GLU A CA 12
ATOM 7139 C C . GLU A 1 16 ? 8.544 4.240 -0.739 1.00 0.00 15 GLU A C 12
ATOM 7140 O O . GLU A 1 16 ? 9.638 3.844 -1.089 1.00 0.00 15 GLU A O 12
ATOM 7152 N N . ALA A 1 17 ? 8.194 5.488 -0.897 1.00 0.00 16 ALA A N 12
ATOM 7153 C CA . ALA A 1 17 ? 9.143 6.455 -1.515 1.00 0.00 16 ALA A CA 12
ATOM 7154 C C . ALA A 1 17 ? 10.208 6.851 -0.490 1.00 0.00 16 ALA A C 12
ATOM 7155 O O . ALA A 1 17 ? 11.388 6.860 -0.779 1.00 0.00 16 ALA A O 12
ATOM 7162 N N . ARG A 1 18 ? 9.802 7.177 0.706 1.00 0.00 17 ARG A N 12
ATOM 7163 C CA . ARG A 1 18 ? 10.793 7.571 1.747 1.00 0.00 17 ARG A CA 12
ATOM 7164 C C . ARG A 1 18 ? 11.036 6.391 2.689 1.00 0.00 17 ARG A C 12
ATOM 7165 O O . ARG A 1 18 ? 10.958 6.519 3.894 1.00 0.00 17 ARG A O 12
ATOM 7186 N N . GLY A 1 19 ? 11.329 5.240 2.148 1.00 0.00 18 GLY A N 12
ATOM 7187 C CA . GLY A 1 19 ? 11.575 4.053 3.013 1.00 0.00 18 GLY A CA 12
ATOM 7188 C C . GLY A 1 19 ? 13.065 3.715 3.008 1.00 0.00 18 GLY A C 12
ATOM 7189 O O . GLY A 1 19 ? 13.857 4.362 2.352 1.00 0.00 18 GLY A O 12
ATOM 7193 N N . THR A 1 20 ? 13.454 2.704 3.735 1.00 0.00 19 THR A N 12
ATOM 7194 C CA . THR A 1 20 ? 14.893 2.322 3.773 1.00 0.00 19 THR A CA 12
ATOM 7195 C C . THR A 1 20 ? 15.045 0.873 3.309 1.00 0.00 19 THR A C 12
ATOM 7196 O O . THR A 1 20 ? 16.043 0.228 3.568 1.00 0.00 19 THR A O 12
ATOM 7207 N N . ASP A 1 21 ? 14.062 0.355 2.624 1.00 0.00 20 ASP A N 12
ATOM 7208 C CA . ASP A 1 21 ? 14.146 -1.053 2.143 1.00 0.00 20 ASP A CA 12
ATOM 7209 C C . ASP A 1 21 ? 13.074 -1.292 1.078 1.00 0.00 20 ASP A C 12
ATOM 7210 O O . ASP A 1 21 ? 12.300 -2.224 1.160 1.00 0.00 20 ASP A O 12
ATOM 7219 N N . SER A 1 22 ? 13.020 -0.453 0.081 1.00 0.00 21 SER A N 12
ATOM 7220 C CA . SER A 1 22 ? 11.997 -0.626 -0.985 1.00 0.00 21 SER A CA 12
ATOM 7221 C C . SER A 1 22 ? 12.314 -1.877 -1.808 1.00 0.00 21 SER A C 12
ATOM 7222 O O . SER A 1 22 ? 13.164 -2.669 -1.452 1.00 0.00 21 SER A O 12
ATOM 7230 N N . ASN A 1 23 ? 11.634 -2.059 -2.907 1.00 0.00 22 ASN A N 12
ATOM 7231 C CA . ASN A 1 23 ? 11.890 -3.256 -3.757 1.00 0.00 22 ASN A CA 12
ATOM 7232 C C . ASN A 1 23 ? 11.748 -4.520 -2.911 1.00 0.00 22 ASN A C 12
ATOM 7233 O O . ASN A 1 23 ? 12.237 -5.575 -3.261 1.00 0.00 22 ASN A O 12
ATOM 7244 N N . ALA A 1 24 ? 11.085 -4.415 -1.797 1.00 0.00 23 ALA A N 12
ATOM 7245 C CA . ALA A 1 24 ? 10.906 -5.594 -0.916 1.00 0.00 23 ALA A CA 12
ATOM 7246 C C . ALA A 1 24 ? 9.462 -5.640 -0.408 1.00 0.00 23 ALA A C 12
ATOM 7247 O O . ALA A 1 24 ? 8.838 -6.682 -0.375 1.00 0.00 23 ALA A O 12
ATOM 7254 N N . GLU A 1 25 ? 8.928 -4.518 -0.006 1.00 0.00 24 GLU A N 12
ATOM 7255 C CA . GLU A 1 25 ? 7.534 -4.491 0.504 1.00 0.00 24 GLU A CA 12
ATOM 7256 C C . GLU A 1 25 ? 6.551 -4.343 -0.661 1.00 0.00 24 GLU A C 12
ATOM 7257 O O . GLU A 1 25 ? 5.440 -3.885 -0.489 1.00 0.00 24 GLU A O 12
ATOM 7269 N N . LEU A 1 26 ? 6.946 -4.727 -1.845 1.00 0.00 25 LEU A N 12
ATOM 7270 C CA . LEU A 1 26 ? 6.027 -4.605 -3.011 1.00 0.00 25 LEU A CA 12
ATOM 7271 C C . LEU A 1 26 ? 5.022 -5.759 -2.987 1.00 0.00 25 LEU A C 12
ATOM 7272 O O . LEU A 1 26 ? 3.839 -5.560 -2.798 1.00 0.00 25 LEU A O 12
ATOM 7288 N N . ARG A 1 27 ? 5.485 -6.965 -3.173 1.00 0.00 26 ARG A N 12
ATOM 7289 C CA . ARG A 1 27 ? 4.556 -8.130 -3.158 1.00 0.00 26 ARG A CA 12
ATOM 7290 C C . ARG A 1 27 ? 3.868 -8.214 -1.794 1.00 0.00 26 ARG A C 12
ATOM 7291 O O . ARG A 1 27 ? 2.702 -8.541 -1.695 1.00 0.00 26 ARG A O 12
ATOM 7312 N N . ALA A 1 28 ? 4.582 -7.924 -0.741 1.00 0.00 27 ALA A N 12
ATOM 7313 C CA . ALA A 1 28 ? 3.970 -7.988 0.615 1.00 0.00 27 ALA A CA 12
ATOM 7314 C C . ALA A 1 28 ? 2.828 -6.975 0.709 1.00 0.00 27 ALA A C 12
ATOM 7315 O O . ALA A 1 28 ? 1.849 -7.190 1.397 1.00 0.00 27 ALA A O 12
ATOM 7322 N N . MET A 1 29 ? 2.944 -5.870 0.026 1.00 0.00 28 MET A N 12
ATOM 7323 C CA . MET A 1 29 ? 1.865 -4.843 0.079 1.00 0.00 28 MET A CA 12
ATOM 7324 C C . MET A 1 29 ? 0.591 -5.405 -0.555 1.00 0.00 28 MET A C 12
ATOM 7325 O O . MET A 1 29 ? -0.504 -4.965 -0.265 1.00 0.00 28 MET A O 12
ATOM 7339 N N . GLU A 1 30 ? 0.725 -6.370 -1.422 1.00 0.00 29 GLU A N 12
ATOM 7340 C CA . GLU A 1 30 ? -0.478 -6.956 -2.078 1.00 0.00 29 GLU A CA 12
ATOM 7341 C C . GLU A 1 30 ? -1.360 -7.636 -1.027 1.00 0.00 29 GLU A C 12
ATOM 7342 O O . GLU A 1 30 ? -2.551 -7.407 -0.962 1.00 0.00 29 GLU A O 12
ATOM 7354 N N . ALA A 1 31 ? -0.789 -8.475 -0.208 1.00 0.00 30 ALA A N 12
ATOM 7355 C CA . ALA A 1 31 ? -1.597 -9.170 0.828 1.00 0.00 30 ALA A CA 12
ATOM 7356 C C . ALA A 1 31 ? -2.140 -8.151 1.833 1.00 0.00 30 ALA A C 12
ATOM 7357 O O . ALA A 1 31 ? -3.334 -8.028 2.022 1.00 0.00 30 ALA A O 12
ATOM 7364 N N . LYS A 1 32 ? -1.274 -7.424 2.484 1.00 0.00 31 LYS A N 12
ATOM 7365 C CA . LYS A 1 32 ? -1.741 -6.419 3.480 1.00 0.00 31 LYS A CA 12
ATOM 7366 C C . LYS A 1 32 ? -2.721 -5.448 2.817 1.00 0.00 31 LYS A C 12
ATOM 7367 O O . LYS A 1 32 ? -3.493 -4.783 3.480 1.00 0.00 31 LYS A O 12
ATOM 7386 N N . LEU A 1 33 ? -2.694 -5.356 1.516 1.00 0.00 32 LEU A N 12
ATOM 7387 C CA . LEU A 1 33 ? -3.618 -4.424 0.814 1.00 0.00 32 LEU A CA 12
ATOM 7388 C C . LEU A 1 33 ? -5.065 -4.889 1.002 1.00 0.00 32 LEU A C 12
ATOM 7389 O O . LEU A 1 33 ? -5.936 -4.115 1.349 1.00 0.00 32 LEU A O 12
ATOM 7405 N N . LYS A 1 34 ? -5.329 -6.145 0.768 1.00 0.00 33 LYS A N 12
ATOM 7406 C CA . LYS A 1 34 ? -6.715 -6.661 0.922 1.00 0.00 33 LYS A CA 12
ATOM 7407 C C . LYS A 1 34 ? -7.058 -6.809 2.407 1.00 0.00 33 LYS A C 12
ATOM 7408 O O . LYS A 1 34 ? -8.212 -6.824 2.787 1.00 0.00 33 LYS A O 12
ATOM 7427 N N . ALA A 1 35 ? -6.069 -6.928 3.250 1.00 0.00 34 ALA A N 12
ATOM 7428 C CA . ALA A 1 35 ? -6.346 -7.086 4.706 1.00 0.00 34 ALA A CA 12
ATOM 7429 C C . ALA A 1 35 ? -6.653 -5.722 5.332 1.00 0.00 34 ALA A C 12
ATOM 7430 O O . ALA A 1 35 ? -7.377 -5.625 6.303 1.00 0.00 34 ALA A O 12
ATOM 7437 N N . GLU A 1 36 ? -6.107 -4.668 4.791 1.00 0.00 35 GLU A N 12
ATOM 7438 C CA . GLU A 1 36 ? -6.370 -3.319 5.367 1.00 0.00 35 GLU A CA 12
ATOM 7439 C C . GLU A 1 36 ? -7.632 -2.727 4.737 1.00 0.00 35 GLU A C 12
ATOM 7440 O O . GLU A 1 36 ? -8.456 -2.141 5.410 1.00 0.00 35 GLU A O 12
ATOM 7452 N N . ILE A 1 37 ? -7.789 -2.872 3.451 1.00 0.00 36 ILE A N 12
ATOM 7453 C CA . ILE A 1 37 ? -8.994 -2.315 2.778 1.00 0.00 36 ILE A CA 12
ATOM 7454 C C . ILE A 1 37 ? -10.258 -2.869 3.442 1.00 0.00 36 ILE A C 12
ATOM 7455 O O . ILE A 1 37 ? -11.276 -2.210 3.510 1.00 0.00 36 ILE A O 12
ATOM 7471 N N . GLN A 1 38 ? -10.199 -4.077 3.930 1.00 0.00 37 GLN A N 12
ATOM 7472 C CA . GLN A 1 38 ? -11.394 -4.678 4.590 1.00 0.00 37 GLN A CA 12
ATOM 7473 C C . GLN A 1 38 ? -12.045 -3.644 5.512 1.00 0.00 37 GLN A C 12
ATOM 7474 O O . GLN A 1 38 ? -13.253 -3.565 5.615 1.00 0.00 37 GLN A O 12
ATOM 7488 N N . LYS A 1 39 ? -11.255 -2.852 6.183 1.00 0.00 38 LYS A N 12
ATOM 7489 C CA . LYS A 1 39 ? -11.829 -1.827 7.096 1.00 0.00 38 LYS A CA 12
ATOM 7490 C C . LYS A 1 39 ? -10.707 -0.940 7.637 1.00 0.00 38 LYS A C 12
ATOM 7491 O O . LYS A 1 39 ? -10.956 0.146 8.124 1.00 0.00 38 LYS A O 12
ATOM 7524 N N . ASP A 1 2 ? 13.128 4.079 6.375 1.00 0.00 1 ASP A N 13
ATOM 7525 C CA . ASP A 1 2 ? 12.061 4.651 7.241 1.00 0.00 1 ASP A CA 13
ATOM 7526 C C . ASP A 1 2 ? 11.095 5.480 6.393 1.00 0.00 1 ASP A C 13
ATOM 7527 O O . ASP A 1 2 ? 9.905 5.239 6.388 1.00 0.00 1 ASP A O 13
ATOM 7536 N N . TRP A 1 3 ? 11.586 6.460 5.684 1.00 0.00 2 TRP A N 13
ATOM 7537 C CA . TRP A 1 3 ? 10.676 7.292 4.856 1.00 0.00 2 TRP A CA 13
ATOM 7538 C C . TRP A 1 3 ? 9.876 6.396 3.910 1.00 0.00 2 TRP A C 13
ATOM 7539 O O . TRP A 1 3 ? 8.805 6.752 3.462 1.00 0.00 2 TRP A O 13
ATOM 7560 N N . LEU A 1 4 ? 10.390 5.239 3.597 1.00 0.00 3 LEU A N 13
ATOM 7561 C CA . LEU A 1 4 ? 9.657 4.329 2.676 1.00 0.00 3 LEU A CA 13
ATOM 7562 C C . LEU A 1 4 ? 8.214 4.196 3.151 1.00 0.00 3 LEU A C 13
ATOM 7563 O O . LEU A 1 4 ? 7.289 4.184 2.367 1.00 0.00 3 LEU A O 13
ATOM 7579 N N . LYS A 1 5 ? 8.020 4.091 4.434 1.00 0.00 4 LYS A N 13
ATOM 7580 C CA . LYS A 1 5 ? 6.639 3.954 4.971 1.00 0.00 4 LYS A CA 13
ATOM 7581 C C . LYS A 1 5 ? 5.759 5.074 4.412 1.00 0.00 4 LYS A C 13
ATOM 7582 O O . LYS A 1 5 ? 4.636 4.848 4.006 1.00 0.00 4 LYS A O 13
ATOM 7601 N N . ALA A 1 6 ? 6.258 6.278 4.385 1.00 0.00 5 ALA A N 13
ATOM 7602 C CA . ALA A 1 6 ? 5.446 7.407 3.851 1.00 0.00 5 ALA A CA 13
ATOM 7603 C C . ALA A 1 6 ? 5.296 7.263 2.334 1.00 0.00 5 ALA A C 13
ATOM 7604 O O . ALA A 1 6 ? 4.222 7.430 1.790 1.00 0.00 5 ALA A O 13
ATOM 7611 N N . ARG A 1 7 ? 6.364 6.965 1.642 1.00 0.00 6 ARG A N 13
ATOM 7612 C CA . ARG A 1 7 ? 6.275 6.824 0.165 1.00 0.00 6 ARG A CA 13
ATOM 7613 C C . ARG A 1 7 ? 5.619 5.486 -0.195 1.00 0.00 6 ARG A C 13
ATOM 7614 O O . ARG A 1 7 ? 5.404 5.184 -1.352 1.00 0.00 6 ARG A O 13
ATOM 7635 N N . VAL A 1 8 ? 5.295 4.685 0.784 1.00 0.00 7 VAL A N 13
ATOM 7636 C CA . VAL A 1 8 ? 4.652 3.380 0.490 1.00 0.00 7 VAL A CA 13
ATOM 7637 C C . VAL A 1 8 ? 3.133 3.557 0.474 1.00 0.00 7 VAL A C 13
ATOM 7638 O O . VAL A 1 8 ? 2.469 3.221 -0.486 1.00 0.00 7 VAL A O 13
ATOM 7651 N N . GLU A 1 9 ? 2.578 4.087 1.529 1.00 0.00 8 GLU A N 13
ATOM 7652 C CA . GLU A 1 9 ? 1.103 4.290 1.570 1.00 0.00 8 GLU A CA 13
ATOM 7653 C C . GLU A 1 9 ? 0.713 5.351 0.539 1.00 0.00 8 GLU A C 13
ATOM 7654 O O . GLU A 1 9 ? -0.348 5.299 -0.049 1.00 0.00 8 GLU A O 13
ATOM 7666 N N . GLN A 1 10 ? 1.566 6.314 0.316 1.00 0.00 9 GLN A N 13
ATOM 7667 C CA . GLN A 1 10 ? 1.248 7.377 -0.674 1.00 0.00 9 GLN A CA 13
ATOM 7668 C C . GLN A 1 10 ? 1.186 6.766 -2.076 1.00 0.00 9 GLN A C 13
ATOM 7669 O O . GLN A 1 10 ? 0.466 7.232 -2.936 1.00 0.00 9 GLN A O 13
ATOM 7683 N N . GLU A 1 11 ? 1.940 5.727 -2.312 1.00 0.00 10 GLU A N 13
ATOM 7684 C CA . GLU A 1 11 ? 1.929 5.087 -3.654 1.00 0.00 10 GLU A CA 13
ATOM 7685 C C . GLU A 1 11 ? 0.654 4.257 -3.820 1.00 0.00 10 GLU A C 13
ATOM 7686 O O . GLU A 1 11 ? -0.135 4.485 -4.715 1.00 0.00 10 GLU A O 13
ATOM 7698 N N . LEU A 1 12 ? 0.448 3.292 -2.966 1.00 0.00 11 LEU A N 13
ATOM 7699 C CA . LEU A 1 12 ? -0.772 2.443 -3.074 1.00 0.00 11 LEU A CA 13
ATOM 7700 C C . LEU A 1 12 ? -2.024 3.319 -2.968 1.00 0.00 11 LEU A C 13
ATOM 7701 O O . LEU A 1 12 ? -3.079 2.971 -3.459 1.00 0.00 11 LEU A O 13
ATOM 7717 N N . GLN A 1 13 ? -1.917 4.449 -2.325 1.00 0.00 12 GLN A N 13
ATOM 7718 C CA . GLN A 1 13 ? -3.103 5.342 -2.182 1.00 0.00 12 GLN A CA 13
ATOM 7719 C C . GLN A 1 13 ? -3.389 6.040 -3.513 1.00 0.00 12 GLN A C 13
ATOM 7720 O O . GLN A 1 13 ? -4.513 6.392 -3.810 1.00 0.00 12 GLN A O 13
ATOM 7734 N N . ALA A 1 14 ? -2.382 6.247 -4.316 1.00 0.00 13 ALA A N 13
ATOM 7735 C CA . ALA A 1 14 ? -2.597 6.926 -5.623 1.00 0.00 13 ALA A CA 13
ATOM 7736 C C . ALA A 1 14 ? -3.421 6.023 -6.545 1.00 0.00 13 ALA A C 13
ATOM 7737 O O . ALA A 1 14 ? -3.914 6.453 -7.570 1.00 0.00 13 ALA A O 13
ATOM 7744 N N . LEU A 1 15 ? -3.572 4.776 -6.193 1.00 0.00 14 LEU A N 13
ATOM 7745 C CA . LEU A 1 15 ? -4.361 3.849 -7.051 1.00 0.00 14 LEU A CA 13
ATOM 7746 C C . LEU A 1 15 ? -5.830 3.877 -6.625 1.00 0.00 14 LEU A C 13
ATOM 7747 O O . LEU A 1 15 ? -6.726 3.788 -7.441 1.00 0.00 14 LEU A O 13
ATOM 7763 N N . GLU A 1 16 ? -6.084 3.993 -5.351 1.00 0.00 15 GLU A N 13
ATOM 7764 C CA . GLU A 1 16 ? -7.494 4.019 -4.869 1.00 0.00 15 GLU A CA 13
ATOM 7765 C C . GLU A 1 16 ? -8.037 5.449 -4.935 1.00 0.00 15 GLU A C 13
ATOM 7766 O O . GLU A 1 16 ? -9.219 5.681 -4.774 1.00 0.00 15 GLU A O 13
ATOM 7778 N N . ALA A 1 17 ? -7.186 6.410 -5.171 1.00 0.00 16 ALA A N 13
ATOM 7779 C CA . ALA A 1 17 ? -7.660 7.821 -5.245 1.00 0.00 16 ALA A CA 13
ATOM 7780 C C . ALA A 1 17 ? -8.465 8.025 -6.531 1.00 0.00 16 ALA A C 13
ATOM 7781 O O . ALA A 1 17 ? -9.028 9.077 -6.761 1.00 0.00 16 ALA A O 13
ATOM 7788 N N . ARG A 1 18 ? -8.527 7.027 -7.370 1.00 0.00 17 ARG A N 13
ATOM 7789 C CA . ARG A 1 18 ? -9.297 7.165 -8.638 1.00 0.00 17 ARG A CA 13
ATOM 7790 C C . ARG A 1 18 ? -9.953 5.827 -8.984 1.00 0.00 17 ARG A C 13
ATOM 7791 O O . ARG A 1 18 ? -9.668 5.232 -10.004 1.00 0.00 17 ARG A O 13
ATOM 7812 N N . GLY A 1 19 ? -10.827 5.348 -8.142 1.00 0.00 18 GLY A N 13
ATOM 7813 C CA . GLY A 1 19 ? -11.498 4.047 -8.424 1.00 0.00 18 GLY A CA 13
ATOM 7814 C C . GLY A 1 19 ? -12.626 3.824 -7.416 1.00 0.00 18 GLY A C 13
ATOM 7815 O O . GLY A 1 19 ? -12.544 4.238 -6.276 1.00 0.00 18 GLY A O 13
ATOM 7819 N N . THR A 1 20 ? -13.678 3.171 -7.826 1.00 0.00 19 THR A N 13
ATOM 7820 C CA . THR A 1 20 ? -14.810 2.919 -6.892 1.00 0.00 19 THR A CA 13
ATOM 7821 C C . THR A 1 20 ? -15.030 1.411 -6.751 1.00 0.00 19 THR A C 13
ATOM 7822 O O . THR A 1 20 ? -16.103 0.961 -6.403 1.00 0.00 19 THR A O 13
ATOM 7833 N N . ASP A 1 21 ? -14.020 0.627 -7.016 1.00 0.00 20 ASP A N 13
ATOM 7834 C CA . ASP A 1 21 ? -14.171 -0.850 -6.895 1.00 0.00 20 ASP A CA 13
ATOM 7835 C C . ASP A 1 21 ? -12.879 -1.449 -6.335 1.00 0.00 20 ASP A C 13
ATOM 7836 O O . ASP A 1 21 ? -12.208 -2.223 -6.988 1.00 0.00 20 ASP A O 13
ATOM 7845 N N . SER A 1 22 ? -12.527 -1.098 -5.128 1.00 0.00 21 SER A N 13
ATOM 7846 C CA . SER A 1 22 ? -11.282 -1.645 -4.524 1.00 0.00 21 SER A CA 13
ATOM 7847 C C . SER A 1 22 ? -11.207 -1.242 -3.050 1.00 0.00 21 SER A C 13
ATOM 7848 O O . SER A 1 22 ? -10.138 -1.117 -2.486 1.00 0.00 21 SER A O 13
ATOM 7856 N N . ASN A 1 23 ? -12.332 -1.041 -2.419 1.00 0.00 22 ASN A N 13
ATOM 7857 C CA . ASN A 1 23 ? -12.320 -0.651 -0.981 1.00 0.00 22 ASN A CA 13
ATOM 7858 C C . ASN A 1 23 ? -12.521 -1.897 -0.123 1.00 0.00 22 ASN A C 13
ATOM 7859 O O . ASN A 1 23 ? -12.870 -1.821 1.039 1.00 0.00 22 ASN A O 13
ATOM 7870 N N . ALA A 1 24 ? -12.301 -3.045 -0.693 1.00 0.00 23 ALA A N 13
ATOM 7871 C CA . ALA A 1 24 ? -12.472 -4.310 0.069 1.00 0.00 23 ALA A CA 13
ATOM 7872 C C . ALA A 1 24 ? -11.138 -5.060 0.124 1.00 0.00 23 ALA A C 13
ATOM 7873 O O . ALA A 1 24 ? -10.830 -5.728 1.091 1.00 0.00 23 ALA A O 13
ATOM 7880 N N . GLU A 1 25 ? -10.346 -4.957 -0.909 1.00 0.00 24 GLU A N 13
ATOM 7881 C CA . GLU A 1 25 ? -9.038 -5.661 -0.925 1.00 0.00 24 GLU A CA 13
ATOM 7882 C C . GLU A 1 25 ? -7.968 -4.787 -0.260 1.00 0.00 24 GLU A C 13
ATOM 7883 O O . GLU A 1 25 ? -6.793 -4.908 -0.544 1.00 0.00 24 GLU A O 13
ATOM 7895 N N . LEU A 1 26 ? -8.364 -3.907 0.620 1.00 0.00 25 LEU A N 13
ATOM 7896 C CA . LEU A 1 26 ? -7.370 -3.028 1.297 1.00 0.00 25 LEU A CA 13
ATOM 7897 C C . LEU A 1 26 ? -6.711 -3.789 2.449 1.00 0.00 25 LEU A C 13
ATOM 7898 O O . LEU A 1 26 ? -5.656 -3.421 2.925 1.00 0.00 25 LEU A O 13
ATOM 7914 N N . ARG A 1 27 ? -7.325 -4.846 2.904 1.00 0.00 26 ARG A N 13
ATOM 7915 C CA . ARG A 1 27 ? -6.734 -5.627 4.026 1.00 0.00 26 ARG A CA 13
ATOM 7916 C C . ARG A 1 27 ? -5.567 -6.470 3.505 1.00 0.00 26 ARG A C 13
ATOM 7917 O O . ARG A 1 27 ? -4.557 -6.624 4.164 1.00 0.00 26 ARG A O 13
ATOM 7938 N N . ALA A 1 28 ? -5.698 -7.019 2.329 1.00 0.00 27 ALA A N 13
ATOM 7939 C CA . ALA A 1 28 ? -4.600 -7.853 1.768 1.00 0.00 27 ALA A CA 13
ATOM 7940 C C . ALA A 1 28 ? -3.363 -6.985 1.526 1.00 0.00 27 ALA A C 13
ATOM 7941 O O . ALA A 1 28 ? -2.255 -7.477 1.445 1.00 0.00 27 ALA A O 13
ATOM 7948 N N . MET A 1 29 ? -3.543 -5.698 1.410 1.00 0.00 28 MET A N 13
ATOM 7949 C CA . MET A 1 29 ? -2.375 -4.803 1.173 1.00 0.00 28 MET A CA 13
ATOM 7950 C C . MET A 1 29 ? -1.570 -4.660 2.466 1.00 0.00 28 MET A C 13
ATOM 7951 O O . MET A 1 29 ? -0.405 -4.315 2.448 1.00 0.00 28 MET A O 13
ATOM 7965 N N . GLU A 1 30 ? -2.180 -4.923 3.589 1.00 0.00 29 GLU A N 13
ATOM 7966 C CA . GLU A 1 30 ? -1.449 -4.802 4.881 1.00 0.00 29 GLU A CA 13
ATOM 7967 C C . GLU A 1 30 ? -0.241 -5.742 4.875 1.00 0.00 29 GLU A C 13
ATOM 7968 O O . GLU A 1 30 ? 0.880 -5.329 5.098 1.00 0.00 29 GLU A O 13
ATOM 7980 N N . ALA A 1 31 ? -0.460 -7.004 4.625 1.00 0.00 30 ALA A N 13
ATOM 7981 C CA . ALA A 1 31 ? 0.670 -7.967 4.608 1.00 0.00 30 ALA A CA 13
ATOM 7982 C C . ALA A 1 31 ? 1.591 -7.663 3.424 1.00 0.00 30 ALA A C 13
ATOM 7983 O O . ALA A 1 31 ? 2.797 -7.611 3.561 1.00 0.00 30 ALA A O 13
ATOM 7990 N N . LYS A 1 32 ? 1.033 -7.468 2.261 1.00 0.00 31 LYS A N 13
ATOM 7991 C CA . LYS A 1 32 ? 1.875 -7.174 1.069 1.00 0.00 31 LYS A CA 13
ATOM 7992 C C . LYS A 1 32 ? 2.675 -5.890 1.300 1.00 0.00 31 LYS A C 13
ATOM 7993 O O . LYS A 1 32 ? 3.628 -5.609 0.601 1.00 0.00 31 LYS A O 13
ATOM 8012 N N . LEU A 1 33 ? 2.296 -5.107 2.271 1.00 0.00 32 LEU A N 13
ATOM 8013 C CA . LEU A 1 33 ? 3.038 -3.844 2.538 1.00 0.00 32 LEU A CA 13
ATOM 8014 C C . LEU A 1 33 ? 4.520 -4.159 2.755 1.00 0.00 32 LEU A C 13
ATOM 8015 O O . LEU A 1 33 ? 5.368 -3.766 1.979 1.00 0.00 32 LEU A O 13
ATOM 8031 N N . LYS A 1 34 ? 4.839 -4.864 3.806 1.00 0.00 33 LYS A N 13
ATOM 8032 C CA . LYS A 1 34 ? 6.263 -5.202 4.073 1.00 0.00 33 LYS A CA 13
ATOM 8033 C C . LYS A 1 34 ? 6.798 -6.104 2.959 1.00 0.00 33 LYS A C 13
ATOM 8034 O O . LYS A 1 34 ? 7.968 -6.074 2.632 1.00 0.00 33 LYS A O 13
ATOM 8053 N N . ALA A 1 35 ? 5.953 -6.906 2.372 1.00 0.00 34 ALA A N 13
ATOM 8054 C CA . ALA A 1 35 ? 6.419 -7.808 1.281 1.00 0.00 34 ALA A CA 13
ATOM 8055 C C . ALA A 1 35 ? 7.066 -6.978 0.171 1.00 0.00 34 ALA A C 13
ATOM 8056 O O . ALA A 1 35 ? 7.997 -7.412 -0.479 1.00 0.00 34 ALA A O 13
ATOM 8063 N N . GLU A 1 36 ? 6.583 -5.786 -0.054 1.00 0.00 35 GLU A N 13
ATOM 8064 C CA . GLU A 1 36 ? 7.173 -4.935 -1.124 1.00 0.00 35 GLU A CA 13
ATOM 8065 C C . GLU A 1 36 ? 8.464 -4.292 -0.612 1.00 0.00 35 GLU A C 13
ATOM 8066 O O . GLU A 1 36 ? 9.434 -4.168 -1.333 1.00 0.00 35 GLU A O 13
ATOM 8078 N N . ILE A 1 37 ? 8.484 -3.880 0.626 1.00 0.00 36 ILE A N 13
ATOM 8079 C CA . ILE A 1 37 ? 9.713 -3.245 1.178 1.00 0.00 36 ILE A CA 13
ATOM 8080 C C . ILE A 1 37 ? 10.933 -4.094 0.813 1.00 0.00 36 ILE A C 13
ATOM 8081 O O . ILE A 1 37 ? 12.010 -3.583 0.580 1.00 0.00 36 ILE A O 13
ATOM 8097 N N . GLN A 1 38 ? 10.771 -5.387 0.764 1.00 0.00 37 GLN A N 13
ATOM 8098 C CA . GLN A 1 38 ? 11.915 -6.270 0.416 1.00 0.00 37 GLN A CA 13
ATOM 8099 C C . GLN A 1 38 ? 12.221 -6.146 -1.078 1.00 0.00 37 GLN A C 13
ATOM 8100 O O . GLN A 1 38 ? 13.233 -5.599 -1.471 1.00 0.00 37 GLN A O 13
ATOM 8114 N N . LYS A 1 39 ? 11.354 -6.649 -1.913 1.00 0.00 38 LYS A N 13
ATOM 8115 C CA . LYS A 1 39 ? 11.593 -6.561 -3.380 1.00 0.00 38 LYS A CA 13
ATOM 8116 C C . LYS A 1 39 ? 11.894 -5.111 -3.764 1.00 0.00 38 LYS A C 13
ATOM 8117 O O . LYS A 1 39 ? 12.507 -4.854 -4.781 1.00 0.00 38 LYS A O 13
ATOM 8150 N N . ASP A 1 2 ? 12.704 3.972 3.838 1.00 0.00 1 ASP A N 14
ATOM 8151 C CA . ASP A 1 2 ? 11.783 4.506 4.879 1.00 0.00 1 ASP A CA 14
ATOM 8152 C C . ASP A 1 2 ? 10.809 5.496 4.237 1.00 0.00 1 ASP A C 14
ATOM 8153 O O . ASP A 1 2 ? 9.639 5.530 4.561 1.00 0.00 1 ASP A O 14
ATOM 8162 N N . TRP A 1 3 ? 11.286 6.305 3.332 1.00 0.00 2 TRP A N 14
ATOM 8163 C CA . TRP A 1 3 ? 10.397 7.295 2.669 1.00 0.00 2 TRP A CA 14
ATOM 8164 C C . TRP A 1 3 ? 9.189 6.581 2.055 1.00 0.00 2 TRP A C 14
ATOM 8165 O O . TRP A 1 3 ? 8.105 7.123 1.980 1.00 0.00 2 TRP A O 14
ATOM 8186 N N . LEU A 1 4 ? 9.382 5.378 1.591 1.00 0.00 3 LEU A N 14
ATOM 8187 C CA . LEU A 1 4 ? 8.264 4.629 0.952 1.00 0.00 3 LEU A CA 14
ATOM 8188 C C . LEU A 1 4 ? 7.067 4.553 1.898 1.00 0.00 3 LEU A C 14
ATOM 8189 O O . LEU A 1 4 ? 5.934 4.583 1.471 1.00 0.00 3 LEU A O 14
ATOM 8205 N N . LYS A 1 5 ? 7.301 4.449 3.174 1.00 0.00 4 LYS A N 14
ATOM 8206 C CA . LYS A 1 5 ? 6.158 4.369 4.128 1.00 0.00 4 LYS A CA 14
ATOM 8207 C C . LYS A 1 5 ? 5.262 5.596 3.954 1.00 0.00 4 LYS A C 14
ATOM 8208 O O . LYS A 1 5 ? 4.056 5.518 4.073 1.00 0.00 4 LYS A O 14
ATOM 8227 N N . ALA A 1 6 ? 5.842 6.730 3.674 1.00 0.00 5 ALA A N 14
ATOM 8228 C CA . ALA A 1 6 ? 5.024 7.960 3.494 1.00 0.00 5 ALA A CA 14
ATOM 8229 C C . ALA A 1 6 ? 4.400 7.963 2.095 1.00 0.00 5 ALA A C 14
ATOM 8230 O O . ALA A 1 6 ? 3.253 8.323 1.919 1.00 0.00 5 ALA A O 14
ATOM 8237 N N . ARG A 1 7 ? 5.147 7.572 1.098 1.00 0.00 6 ARG A N 14
ATOM 8238 C CA . ARG A 1 7 ? 4.598 7.562 -0.284 1.00 0.00 6 ARG A CA 14
ATOM 8239 C C . ARG A 1 7 ? 3.758 6.300 -0.506 1.00 0.00 6 ARG A C 14
ATOM 8240 O O . ARG A 1 7 ? 3.170 6.115 -1.553 1.00 0.00 6 ARG A O 14
ATOM 8261 N N . VAL A 1 8 ? 3.694 5.432 0.467 1.00 0.00 7 VAL A N 14
ATOM 8262 C CA . VAL A 1 8 ? 2.892 4.192 0.303 1.00 0.00 7 VAL A CA 14
ATOM 8263 C C . VAL A 1 8 ? 1.466 4.432 0.805 1.00 0.00 7 VAL A C 14
ATOM 8264 O O . VAL A 1 8 ? 0.505 3.992 0.208 1.00 0.00 7 VAL A O 14
ATOM 8277 N N . GLU A 1 9 ? 1.324 5.123 1.903 1.00 0.00 8 GLU A N 14
ATOM 8278 C CA . GLU A 1 9 ? -0.036 5.385 2.450 1.00 0.00 8 GLU A CA 14
ATOM 8279 C C . GLU A 1 9 ? -0.844 6.208 1.447 1.00 0.00 8 GLU A C 14
ATOM 8280 O O . GLU A 1 9 ? -1.872 5.779 0.963 1.00 0.00 8 GLU A O 14
ATOM 8292 N N . GLN A 1 10 ? -0.390 7.389 1.134 1.00 0.00 9 GLN A N 14
ATOM 8293 C CA . GLN A 1 10 ? -1.135 8.240 0.164 1.00 0.00 9 GLN A CA 14
ATOM 8294 C C . GLN A 1 10 ? -1.481 7.418 -1.078 1.00 0.00 9 GLN A C 14
ATOM 8295 O O . GLN A 1 10 ? -2.435 7.700 -1.775 1.00 0.00 9 GLN A O 14
ATOM 8309 N N . GLU A 1 11 ? -0.711 6.406 -1.365 1.00 0.00 10 GLU A N 14
ATOM 8310 C CA . GLU A 1 11 ? -0.992 5.572 -2.563 1.00 0.00 10 GLU A CA 14
ATOM 8311 C C . GLU A 1 11 ? -2.282 4.775 -2.350 1.00 0.00 10 GLU A C 14
ATOM 8312 O O . GLU A 1 11 ? -3.257 4.955 -3.052 1.00 0.00 10 GLU A O 14
ATOM 8324 N N . LEU A 1 12 ? -2.291 3.889 -1.393 1.00 0.00 11 LEU A N 14
ATOM 8325 C CA . LEU A 1 12 ? -3.510 3.072 -1.140 1.00 0.00 11 LEU A CA 14
ATOM 8326 C C . LEU A 1 12 ? -4.663 3.973 -0.688 1.00 0.00 11 LEU A C 14
ATOM 8327 O O . LEU A 1 12 ? -5.803 3.555 -0.634 1.00 0.00 11 LEU A O 14
ATOM 8343 N N . GLN A 1 13 ? -4.381 5.204 -0.359 1.00 0.00 12 GLN A N 14
ATOM 8344 C CA . GLN A 1 13 ? -5.467 6.119 0.091 1.00 0.00 12 GLN A CA 14
ATOM 8345 C C . GLN A 1 13 ? -6.177 6.716 -1.126 1.00 0.00 12 GLN A C 14
ATOM 8346 O O . GLN A 1 13 ? -7.390 6.738 -1.201 1.00 0.00 12 GLN A O 14
ATOM 8360 N N . ALA A 1 14 ? -5.432 7.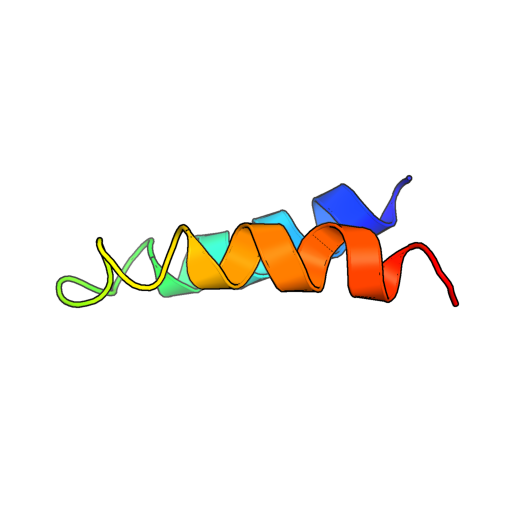204 -2.079 1.00 0.00 13 ALA A N 14
ATOM 8361 C CA . ALA A 1 14 ? -6.061 7.802 -3.287 1.00 0.00 13 ALA A CA 14
ATOM 8362 C C . ALA A 1 14 ? -6.928 6.755 -3.990 1.00 0.00 13 ALA A C 14
ATOM 8363 O O . ALA A 1 14 ? -7.891 7.079 -4.656 1.00 0.00 13 ALA A O 14
ATOM 8370 N N . LEU A 1 15 ? -6.595 5.501 -3.850 1.00 0.00 14 LEU A N 14
ATOM 8371 C CA . LEU A 1 15 ? -7.402 4.439 -4.514 1.00 0.00 14 LEU A CA 14
ATOM 8372 C C . LEU A 1 15 ? -8.788 4.372 -3.868 1.00 0.00 14 LEU A C 14
ATOM 8373 O O . LEU A 1 15 ? -9.788 4.658 -4.495 1.00 0.00 14 LEU A O 14
ATOM 8389 N N . GLU A 1 16 ? -8.855 3.994 -2.620 1.00 0.00 15 GLU A N 14
ATOM 8390 C CA . GLU A 1 16 ? -10.178 3.908 -1.939 1.00 0.00 15 GLU A CA 14
ATOM 8391 C C . GLU A 1 16 ? -10.812 5.299 -1.871 1.00 0.00 15 GLU A C 14
ATOM 8392 O O . GLU A 1 16 ? -11.977 5.446 -1.561 1.00 0.00 15 GLU A O 14
ATOM 8404 N N . ALA A 1 17 ? -10.053 6.321 -2.158 1.00 0.00 16 ALA A N 14
ATOM 8405 C CA . ALA A 1 17 ? -10.613 7.701 -2.109 1.00 0.00 16 ALA A CA 14
ATOM 8406 C C . ALA A 1 17 ? -11.864 7.779 -2.989 1.00 0.00 16 ALA A C 14
ATOM 8407 O O . ALA A 1 17 ? -12.732 8.603 -2.778 1.00 0.00 16 ALA A O 14
ATOM 8414 N N . ARG A 1 18 ? -11.965 6.928 -3.974 1.00 0.00 17 ARG A N 14
ATOM 8415 C CA . ARG A 1 18 ? -13.161 6.957 -4.863 1.00 0.00 17 ARG A CA 14
ATOM 8416 C C . ARG A 1 18 ? -13.146 5.732 -5.779 1.00 0.00 17 ARG A C 14
ATOM 8417 O O . ARG A 1 18 ? -13.227 5.846 -6.986 1.00 0.00 17 ARG A O 14
ATOM 8438 N N . GLY A 1 19 ? -13.044 4.559 -5.216 1.00 0.00 18 GLY A N 14
ATOM 8439 C CA . GLY A 1 19 ? -13.025 3.329 -6.057 1.00 0.00 18 GLY A CA 14
ATOM 8440 C C . GLY A 1 19 ? -14.089 2.352 -5.558 1.00 0.00 18 GLY A C 14
ATOM 8441 O O . GLY A 1 19 ? -14.735 1.673 -6.332 1.00 0.00 18 GLY A O 14
ATOM 8445 N N . THR A 1 20 ? -14.278 2.273 -4.270 1.00 0.00 19 THR A N 14
ATOM 8446 C CA . THR A 1 20 ? -15.301 1.338 -3.723 1.00 0.00 19 THR A CA 14
ATOM 8447 C C . THR A 1 20 ? -15.125 -0.042 -4.361 1.00 0.00 19 THR A C 14
ATOM 8448 O O . THR A 1 20 ? -16.042 -0.838 -4.405 1.00 0.00 19 THR A O 14
ATOM 8459 N N . ASP A 1 21 ? -13.951 -0.335 -4.854 1.00 0.00 20 ASP A N 14
ATOM 8460 C CA . ASP A 1 21 ? -13.719 -1.665 -5.485 1.00 0.00 20 ASP A CA 14
ATOM 8461 C C . ASP A 1 21 ? -12.307 -2.146 -5.154 1.00 0.00 20 ASP A C 14
ATOM 8462 O O . ASP A 1 21 ? -11.567 -2.577 -6.015 1.00 0.00 20 ASP A O 14
ATOM 8471 N N . SER A 1 22 ? -11.931 -2.076 -3.909 1.00 0.00 21 SER A N 14
ATOM 8472 C CA . SER A 1 22 ? -10.570 -2.527 -3.511 1.00 0.00 21 SER A CA 14
ATOM 8473 C C . SER A 1 22 ? -10.345 -2.213 -2.031 1.00 0.00 21 SER A C 14
ATOM 8474 O O . SER A 1 22 ? -9.248 -1.898 -1.614 1.00 0.00 21 SER A O 14
ATOM 8482 N N . ASN A 1 23 ? -11.375 -2.296 -1.234 1.00 0.00 22 ASN A N 14
ATOM 8483 C CA . ASN A 1 23 ? -11.216 -2.003 0.218 1.00 0.00 22 ASN A CA 14
ATOM 8484 C C . ASN A 1 23 ? -10.864 -3.293 0.956 1.00 0.00 22 ASN A C 14
ATOM 8485 O O . ASN A 1 23 ? -11.001 -3.394 2.159 1.00 0.00 22 ASN A O 14
ATOM 8496 N N . ALA A 1 24 ? -10.412 -4.278 0.237 1.00 0.00 23 ALA A N 14
ATOM 8497 C CA . ALA A 1 24 ? -10.046 -5.568 0.877 1.00 0.00 23 ALA A CA 14
ATOM 8498 C C . ALA A 1 24 ? -8.587 -5.905 0.553 1.00 0.00 23 ALA A C 14
ATOM 8499 O O . ALA A 1 24 ? -7.857 -6.409 1.383 1.00 0.00 23 ALA A O 14
ATOM 8506 N N . GLU A 1 25 ? -8.160 -5.633 -0.651 1.00 0.00 24 GLU A N 14
ATOM 8507 C CA . GLU A 1 25 ? -6.756 -5.937 -1.036 1.00 0.00 24 GLU A CA 14
ATOM 8508 C C . GLU A 1 25 ? -5.793 -5.026 -0.268 1.00 0.00 24 GLU A C 14
ATOM 8509 O O . GLU A 1 25 ? -4.590 -5.173 -0.352 1.00 0.00 24 GLU A O 14
ATOM 8521 N N . LEU A 1 26 ? -6.306 -4.085 0.478 1.00 0.00 25 LEU A N 14
ATOM 8522 C CA . LEU A 1 26 ? -5.410 -3.172 1.244 1.00 0.00 25 LEU A CA 14
ATOM 8523 C C . LEU A 1 26 ? -4.571 -3.984 2.234 1.00 0.00 25 LEU A C 14
ATOM 8524 O O . LEU A 1 26 ? -3.373 -3.810 2.336 1.00 0.00 25 LEU A O 14
ATOM 8540 N N . ARG A 1 27 ? -5.191 -4.868 2.968 1.00 0.00 26 ARG A N 14
ATOM 8541 C CA . ARG A 1 27 ? -4.427 -5.686 3.952 1.00 0.00 26 ARG A CA 14
ATOM 8542 C C . ARG A 1 27 ? -3.436 -6.587 3.212 1.00 0.00 26 ARG A C 14
ATOM 8543 O O . ARG A 1 27 ? -2.323 -6.795 3.653 1.00 0.00 26 ARG A O 14
ATOM 8564 N N . ALA A 1 28 ? -3.831 -7.125 2.090 1.00 0.00 27 ALA A N 14
ATOM 8565 C CA . ALA A 1 28 ? -2.913 -8.011 1.325 1.00 0.00 27 ALA A CA 14
ATOM 8566 C C . ALA A 1 28 ? -1.789 -7.176 0.707 1.00 0.00 27 ALA A C 14
ATOM 8567 O O . ALA A 1 28 ? -0.838 -7.703 0.165 1.00 0.00 27 ALA A O 14
ATOM 8574 N N . MET A 1 29 ? -1.891 -5.877 0.781 1.00 0.00 28 MET A N 14
ATOM 8575 C CA . MET A 1 29 ? -0.829 -5.012 0.196 1.00 0.00 28 MET A CA 14
ATOM 8576 C C . MET A 1 29 ? 0.434 -5.098 1.056 1.00 0.00 28 MET A C 14
ATOM 8577 O O . MET A 1 29 ? 1.540 -5.019 0.560 1.00 0.00 28 MET A O 14
ATOM 8591 N N . GLU A 1 30 ? 0.278 -5.259 2.341 1.00 0.00 29 GLU A N 14
ATOM 8592 C CA . GLU A 1 30 ? 1.469 -5.348 3.234 1.00 0.00 29 GLU A CA 14
ATOM 8593 C C . GLU A 1 30 ? 2.418 -6.433 2.718 1.00 0.00 29 GLU A C 14
ATOM 8594 O O . GLU A 1 30 ? 3.623 -6.316 2.820 1.00 0.00 29 GLU A O 14
ATOM 8606 N N . ALA A 1 31 ? 1.884 -7.491 2.171 1.00 0.00 30 ALA A N 14
ATOM 8607 C CA . ALA A 1 31 ? 2.752 -8.583 1.656 1.00 0.00 30 ALA A CA 14
ATOM 8608 C C . ALA A 1 31 ? 3.721 -8.026 0.611 1.00 0.00 30 ALA A C 14
ATOM 8609 O O . ALA A 1 31 ? 4.924 -8.131 0.748 1.00 0.00 30 ALA A O 14
ATOM 8616 N N . LYS A 1 32 ? 3.208 -7.438 -0.435 1.00 0.00 31 LYS A N 14
ATOM 8617 C CA . LYS A 1 32 ? 4.099 -6.879 -1.490 1.00 0.00 31 LYS A CA 14
ATOM 8618 C C . LYS A 1 32 ? 5.021 -5.822 -0.878 1.00 0.00 31 LYS A C 14
ATOM 8619 O O . LYS A 1 32 ? 6.071 -5.518 -1.408 1.00 0.00 31 LYS A O 14
ATOM 8638 N N . LEU A 1 33 ? 4.634 -5.257 0.232 1.00 0.00 32 LEU A N 14
ATOM 8639 C CA . LEU A 1 33 ? 5.483 -4.217 0.876 1.00 0.00 32 LEU A CA 14
ATOM 8640 C C . LEU A 1 33 ? 6.860 -4.801 1.202 1.00 0.00 32 LEU A C 14
ATOM 8641 O O . LEU A 1 33 ? 7.853 -4.453 0.594 1.00 0.00 32 LEU A O 14
ATOM 8657 N N . LYS A 1 34 ? 6.928 -5.682 2.162 1.00 0.00 33 LYS A N 14
ATOM 8658 C CA . LYS A 1 34 ? 8.239 -6.282 2.534 1.00 0.00 33 LYS A CA 14
ATOM 8659 C C . LYS A 1 34 ? 8.838 -7.013 1.329 1.00 0.00 33 LYS A C 14
ATOM 8660 O O . LYS A 1 34 ? 10.002 -7.362 1.321 1.00 0.00 33 LYS A O 14
ATOM 8679 N N . ALA A 1 35 ? 8.055 -7.250 0.313 1.00 0.00 34 ALA A N 14
ATOM 8680 C CA . ALA A 1 35 ? 8.586 -7.961 -0.884 1.00 0.00 34 ALA A CA 14
ATOM 8681 C C . ALA A 1 35 ? 9.532 -7.038 -1.657 1.00 0.00 34 ALA A C 14
ATOM 8682 O O . ALA A 1 35 ? 10.521 -7.473 -2.213 1.00 0.00 34 ALA A O 14
ATOM 8689 N N . GLU A 1 36 ? 9.236 -5.768 -1.700 1.00 0.00 35 GLU A N 14
ATOM 8690 C CA . GLU A 1 36 ? 10.117 -4.823 -2.442 1.00 0.00 35 GLU A CA 14
ATOM 8691 C C . GLU A 1 36 ? 11.253 -4.350 -1.532 1.00 0.00 35 GLU A C 14
ATOM 8692 O O . GLU A 1 36 ? 12.413 -4.423 -1.884 1.00 0.00 35 GLU A O 14
ATOM 8704 N N . ILE A 1 37 ? 10.930 -3.859 -0.366 1.00 0.00 36 ILE A N 14
ATOM 8705 C CA . ILE A 1 37 ? 11.994 -3.377 0.561 1.00 0.00 36 ILE A CA 14
ATOM 8706 C C . ILE A 1 37 ? 13.067 -4.456 0.720 1.00 0.00 36 ILE A C 14
ATOM 8707 O O . ILE A 1 37 ? 14.189 -4.177 1.095 1.00 0.00 36 ILE A O 14
ATOM 8723 N N . GLN A 1 38 ? 12.736 -5.687 0.439 1.00 0.00 37 GLN A N 14
ATOM 8724 C CA . GLN A 1 38 ? 13.742 -6.776 0.577 1.00 0.00 37 GLN A CA 14
ATOM 8725 C C . GLN A 1 38 ? 14.978 -6.433 -0.257 1.00 0.00 37 GLN A C 14
ATOM 8726 O O . GLN A 1 38 ? 16.000 -6.032 0.263 1.00 0.00 37 GLN A O 14
ATOM 8740 N N . LYS A 1 39 ? 14.891 -6.590 -1.549 1.00 0.00 38 LYS A N 14
ATOM 8741 C CA . LYS A 1 39 ? 16.054 -6.278 -2.419 1.00 0.00 38 LYS A CA 14
ATOM 8742 C C . LYS A 1 39 ? 16.147 -4.764 -2.628 1.00 0.00 38 LYS A C 14
ATOM 8743 O O . LYS A 1 39 ? 16.699 -4.308 -3.609 1.00 0.00 38 LYS A O 14
ATOM 8776 N N . ASP A 1 2 ? 14.783 5.945 0.374 1.00 0.00 1 ASP A N 15
ATOM 8777 C CA . ASP A 1 2 ? 13.805 6.846 1.040 1.00 0.00 1 ASP A CA 15
ATOM 8778 C C . ASP A 1 2 ? 12.688 7.193 0.054 1.00 0.00 1 ASP A C 15
ATOM 8779 O O . ASP A 1 2 ? 11.518 7.104 0.369 1.00 0.00 1 ASP A O 15
ATOM 8788 N N . TRP A 1 3 ? 13.040 7.586 -1.139 1.00 0.00 2 TRP A N 15
ATOM 8789 C CA . TRP A 1 3 ? 12.005 7.934 -2.145 1.00 0.00 2 TRP A CA 15
ATOM 8790 C C . TRP A 1 3 ? 11.083 6.738 -2.364 1.00 0.00 2 TRP A C 15
ATOM 8791 O O . TRP A 1 3 ? 9.915 6.879 -2.666 1.00 0.00 2 TRP A O 15
ATOM 8812 N N . LEU A 1 4 ? 11.621 5.558 -2.243 1.00 0.00 3 LEU A N 15
ATOM 8813 C CA . LEU A 1 4 ? 10.819 4.341 -2.467 1.00 0.00 3 LEU A CA 15
ATOM 8814 C C . LEU A 1 4 ? 9.641 4.320 -1.491 1.00 0.00 3 LEU A C 15
ATOM 8815 O O . LEU A 1 4 ? 8.569 3.849 -1.811 1.00 0.00 3 LEU A O 15
ATOM 8831 N N . LYS A 1 5 ? 9.816 4.844 -0.311 1.00 0.00 4 LYS A N 15
ATOM 8832 C CA . LYS A 1 5 ? 8.683 4.863 0.651 1.00 0.00 4 LYS A CA 15
ATOM 8833 C C . LYS A 1 5 ? 7.485 5.501 -0.046 1.00 0.00 4 LYS A C 15
ATOM 8834 O O . LYS A 1 5 ? 6.353 5.102 0.143 1.00 0.00 4 LYS A O 15
ATOM 8853 N N . ALA A 1 6 ? 7.735 6.482 -0.871 1.00 0.00 5 ALA A N 15
ATOM 8854 C CA . ALA A 1 6 ? 6.624 7.141 -1.607 1.00 0.00 5 ALA A CA 15
ATOM 8855 C C . ALA A 1 6 ? 6.041 6.146 -2.612 1.00 0.00 5 ALA A C 15
ATOM 8856 O O . ALA A 1 6 ? 4.848 6.095 -2.830 1.00 0.00 5 ALA A O 15
ATOM 8863 N N . ARG A 1 7 ? 6.876 5.343 -3.219 1.00 0.00 6 ARG A N 15
ATOM 8864 C CA . ARG A 1 7 ? 6.371 4.341 -4.200 1.00 0.00 6 ARG A CA 15
ATOM 8865 C C . ARG A 1 7 ? 5.209 3.573 -3.568 1.00 0.00 6 ARG A C 15
ATOM 8866 O O . ARG A 1 7 ? 4.213 3.293 -4.203 1.00 0.00 6 ARG A O 15
ATOM 8887 N N . VAL A 1 8 ? 5.342 3.222 -2.317 1.00 0.00 7 VAL A N 15
ATOM 8888 C CA . VAL A 1 8 ? 4.264 2.462 -1.631 1.00 0.00 7 VAL A CA 15
ATOM 8889 C C . VAL A 1 8 ? 3.096 3.392 -1.299 1.00 0.00 7 VAL A C 15
ATOM 8890 O O . VAL A 1 8 ? 1.947 3.006 -1.366 1.00 0.00 7 VAL A O 15
ATOM 8903 N N . GLU A 1 9 ? 3.378 4.613 -0.934 1.00 0.00 8 GLU A N 15
ATOM 8904 C CA . GLU A 1 9 ? 2.278 5.557 -0.591 1.00 0.00 8 GLU A CA 15
ATOM 8905 C C . GLU A 1 9 ? 1.329 5.689 -1.781 1.00 0.00 8 GLU A C 15
ATOM 8906 O O . GLU A 1 9 ? 0.155 5.392 -1.689 1.00 0.00 8 GLU A O 15
ATOM 8918 N N . GLN A 1 10 ? 1.830 6.133 -2.898 1.00 0.00 9 GLN A N 15
ATOM 8919 C CA . GLN A 1 10 ? 0.959 6.285 -4.095 1.00 0.00 9 GLN A CA 15
ATOM 8920 C C . GLN A 1 10 ? 0.280 4.950 -4.401 1.00 0.00 9 GLN A C 15
ATOM 8921 O O . GLN A 1 10 ? -0.759 4.899 -5.029 1.00 0.00 9 GLN A O 15
ATOM 8935 N N . GLU A 1 11 ? 0.861 3.867 -3.965 1.00 0.00 10 GLU A N 15
ATOM 8936 C CA . GLU A 1 11 ? 0.255 2.536 -4.231 1.00 0.00 10 GLU A CA 15
ATOM 8937 C C . GLU A 1 11 ? -1.039 2.388 -3.425 1.00 0.00 10 GLU A C 15
ATOM 8938 O O . GLU A 1 11 ? -2.107 2.212 -3.977 1.00 0.00 10 GLU A O 15
ATOM 8950 N N . LEU A 1 12 ? -0.952 2.453 -2.124 1.00 0.00 11 LEU A N 15
ATOM 8951 C CA . LEU A 1 12 ? -2.173 2.310 -1.289 1.00 0.00 11 LEU A CA 15
ATOM 8952 C C . LEU A 1 12 ? -2.947 3.630 -1.268 1.00 0.00 11 LEU A C 15
ATOM 8953 O O . LEU A 1 12 ? -3.933 3.769 -0.573 1.00 0.00 11 LEU A O 15
ATOM 8969 N N . GLN A 1 13 ? -2.509 4.600 -2.023 1.00 0.00 12 GLN A N 15
ATOM 8970 C CA . GLN A 1 13 ? -3.224 5.907 -2.040 1.00 0.00 12 GLN A CA 15
ATOM 8971 C C . GLN A 1 13 ? -4.607 5.724 -2.667 1.00 0.00 12 GLN A C 15
ATOM 8972 O O . GLN A 1 13 ? -5.621 5.908 -2.024 1.00 0.00 12 GLN A O 15
ATOM 8986 N N . ALA A 1 14 ? -4.656 5.369 -3.921 1.00 0.00 13 ALA A N 15
ATOM 8987 C CA . ALA A 1 14 ? -5.968 5.180 -4.593 1.00 0.00 13 ALA A CA 15
ATOM 8988 C C . ALA A 1 14 ? -6.581 3.842 -4.168 1.00 0.00 13 ALA A C 15
ATOM 8989 O O . ALA A 1 14 ? -7.757 3.601 -4.357 1.00 0.00 13 ALA A O 15
ATOM 8996 N N . LEU A 1 15 ? -5.795 2.969 -3.599 1.00 0.00 14 LEU A N 15
ATOM 8997 C CA . LEU A 1 15 ? -6.337 1.648 -3.168 1.00 0.00 14 LEU A CA 15
ATOM 8998 C C . LEU A 1 15 ? -7.335 1.851 -2.026 1.00 0.00 14 LEU A C 15
ATOM 8999 O O . LEU A 1 15 ? -8.364 1.207 -1.968 1.00 0.00 14 LEU A O 15
ATOM 9015 N N . GLU A 1 16 ? -7.042 2.740 -1.117 1.00 0.00 15 GLU A N 15
ATOM 9016 C CA . GLU A 1 16 ? -7.979 2.979 0.017 1.00 0.00 15 GLU A CA 15
ATOM 9017 C C . GLU A 1 16 ? -8.949 4.104 -0.352 1.00 0.00 15 GLU A C 15
ATOM 9018 O O . GLU A 1 16 ? -10.133 4.026 -0.091 1.00 0.00 15 GLU A O 15
ATOM 9030 N N . ALA A 1 17 ? -8.457 5.149 -0.960 1.00 0.00 16 ALA A N 15
ATOM 9031 C CA . ALA A 1 17 ? -9.353 6.275 -1.346 1.00 0.00 16 ALA A CA 15
ATOM 9032 C C . ALA A 1 17 ? -10.489 5.744 -2.223 1.00 0.00 16 ALA A C 15
ATOM 9033 O O . ALA A 1 17 ? -11.648 6.029 -1.995 1.00 0.00 16 ALA A O 15
ATOM 9040 N N . ARG A 1 18 ? -10.165 4.972 -3.224 1.00 0.00 17 ARG A N 15
ATOM 9041 C CA . ARG A 1 18 ? -11.226 4.423 -4.114 1.00 0.00 17 ARG A CA 15
ATOM 9042 C C . ARG A 1 18 ? -10.947 2.943 -4.387 1.00 0.00 17 ARG A C 15
ATOM 9043 O O . ARG A 1 18 ? -10.637 2.554 -5.496 1.00 0.00 17 ARG A O 15
ATOM 9064 N N . GLY A 1 19 ? -11.054 2.115 -3.384 1.00 0.00 18 GLY A N 15
ATOM 9065 C CA . GLY A 1 19 ? -10.795 0.662 -3.587 1.00 0.00 18 GLY A CA 15
ATOM 9066 C C . GLY A 1 19 ? -12.122 -0.073 -3.781 1.00 0.00 18 GLY A C 15
ATOM 9067 O O . GLY A 1 19 ? -12.199 -1.277 -3.635 1.00 0.00 18 GLY A O 15
ATOM 9071 N N . THR A 1 20 ? -13.164 0.644 -4.112 1.00 0.00 19 THR A N 15
ATOM 9072 C CA . THR A 1 20 ? -14.493 -0.003 -4.320 1.00 0.00 19 THR A CA 15
ATOM 9073 C C . THR A 1 20 ? -14.710 -1.094 -3.270 1.00 0.00 19 THR A C 15
ATOM 9074 O O . THR A 1 20 ? -14.632 -2.272 -3.560 1.00 0.00 19 THR A O 15
ATOM 9085 N N . ASP A 1 21 ? -14.980 -0.714 -2.052 1.00 0.00 20 ASP A N 15
ATOM 9086 C CA . ASP A 1 21 ? -15.198 -1.732 -0.986 1.00 0.00 20 ASP A CA 15
ATOM 9087 C C . ASP A 1 21 ? -13.851 -2.321 -0.565 1.00 0.00 20 ASP A C 15
ATOM 9088 O O . ASP A 1 21 ? -13.655 -3.520 -0.580 1.00 0.00 20 ASP A O 15
ATOM 9097 N N . SER A 1 22 ? -12.920 -1.487 -0.192 1.00 0.00 21 SER A N 15
ATOM 9098 C CA . SER A 1 22 ? -11.590 -1.995 0.226 1.00 0.00 21 SER A CA 15
ATOM 9099 C C . SER A 1 22 ? -11.299 -1.557 1.663 1.00 0.00 21 SER A C 15
ATOM 9100 O O . SER A 1 22 ? -10.162 -1.514 2.089 1.00 0.00 21 SER A O 15
ATOM 9108 N N . ASN A 1 23 ? -12.315 -1.231 2.415 1.00 0.00 22 ASN A N 15
ATOM 9109 C CA . ASN A 1 23 ? -12.088 -0.796 3.822 1.00 0.00 22 ASN A CA 15
ATOM 9110 C C . ASN A 1 23 ? -12.055 -2.015 4.739 1.00 0.00 22 ASN A C 15
ATOM 9111 O O . ASN A 1 23 ? -12.119 -1.906 5.947 1.00 0.00 22 ASN A O 15
ATOM 9122 N N . ALA A 1 24 ? -11.952 -3.172 4.166 1.00 0.00 23 ALA A N 15
ATOM 9123 C CA . ALA A 1 24 ? -11.910 -4.414 4.980 1.00 0.00 23 ALA A CA 15
ATOM 9124 C C . ALA A 1 24 ? -10.632 -5.190 4.656 1.00 0.00 23 ALA A C 15
ATOM 9125 O O . ALA A 1 24 ? -9.938 -5.659 5.536 1.00 0.00 23 ALA A O 15
ATOM 9132 N N . GLU A 1 25 ? -10.317 -5.329 3.397 1.00 0.00 24 GLU A N 15
ATOM 9133 C CA . GLU A 1 25 ? -9.089 -6.072 3.013 1.00 0.00 24 GLU A CA 15
ATOM 9134 C C . GLU A 1 25 ? -7.859 -5.191 3.253 1.00 0.00 24 GLU A C 15
ATOM 9135 O O . GLU A 1 25 ? -6.742 -5.584 2.982 1.00 0.00 24 GLU A O 15
ATOM 9147 N N . LEU A 1 26 ? -8.055 -4.002 3.756 1.00 0.00 25 LEU A N 15
ATOM 9148 C CA . LEU A 1 26 ? -6.896 -3.099 4.008 1.00 0.00 25 LEU A CA 15
ATOM 9149 C C . LEU A 1 26 ? -5.885 -3.800 4.918 1.00 0.00 25 LEU A C 15
ATOM 9150 O O . LEU A 1 26 ? -4.726 -3.439 4.966 1.00 0.00 25 LEU A O 15
ATOM 9166 N N . ARG A 1 27 ? -6.313 -4.798 5.639 1.00 0.00 26 ARG A N 15
ATOM 9167 C CA . ARG A 1 27 ? -5.375 -5.519 6.545 1.00 0.00 26 ARG A CA 15
ATOM 9168 C C . ARG A 1 27 ? -4.347 -6.287 5.710 1.00 0.00 26 ARG A C 15
ATOM 9169 O O . ARG A 1 27 ? -3.156 -6.183 5.926 1.00 0.00 26 ARG A O 15
ATOM 9190 N N . ALA A 1 28 ? -4.798 -7.060 4.761 1.00 0.00 27 ALA A N 15
ATOM 9191 C CA . ALA A 1 28 ? -3.849 -7.837 3.915 1.00 0.00 27 ALA A CA 15
ATOM 9192 C C . ALA A 1 28 ? -2.806 -6.895 3.310 1.00 0.00 27 ALA A C 15
ATOM 9193 O O . ALA A 1 28 ? -1.703 -7.296 2.995 1.00 0.00 27 ALA A O 15
ATOM 9200 N N . MET A 1 29 ? -3.144 -5.646 3.141 1.00 0.00 28 MET A N 15
ATOM 9201 C CA . MET A 1 29 ? -2.171 -4.683 2.553 1.00 0.00 28 MET A CA 15
ATOM 9202 C C . MET A 1 29 ? -0.991 -4.495 3.510 1.00 0.00 28 MET A C 15
ATOM 9203 O O . MET A 1 29 ? 0.151 -4.432 3.099 1.00 0.00 28 MET A O 15
ATOM 9217 N N . GLU A 1 30 ? -1.258 -4.401 4.784 1.00 0.00 29 GLU A N 15
ATOM 9218 C CA . GLU A 1 30 ? -0.154 -4.214 5.768 1.00 0.00 29 GLU A CA 15
ATOM 9219 C C . GLU A 1 30 ? 0.895 -5.313 5.584 1.00 0.00 29 GLU A C 15
ATOM 9220 O O . GLU A 1 30 ? 2.082 -5.078 5.701 1.00 0.00 29 GLU A O 15
ATOM 9232 N N . ALA A 1 31 ? 0.468 -6.514 5.307 1.00 0.00 30 ALA A N 15
ATOM 9233 C CA . ALA A 1 31 ? 1.433 -7.630 5.125 1.00 0.00 30 ALA A CA 15
ATOM 9234 C C . ALA A 1 31 ? 2.315 -7.366 3.902 1.00 0.00 30 ALA A C 15
ATOM 9235 O O . ALA A 1 31 ? 3.524 -7.284 4.002 1.00 0.00 30 ALA A O 15
ATOM 9242 N N . LYS A 1 32 ? 1.722 -7.243 2.746 1.00 0.00 31 LYS A N 15
ATOM 9243 C CA . LYS A 1 32 ? 2.523 -6.998 1.516 1.00 0.00 31 LYS A CA 15
ATOM 9244 C C . LYS A 1 32 ? 3.141 -5.598 1.558 1.00 0.00 31 LYS A C 15
ATOM 9245 O O . LYS A 1 32 ? 3.902 -5.222 0.689 1.00 0.00 31 LYS A O 15
ATOM 9264 N N . LEU A 1 33 ? 2.817 -4.817 2.553 1.00 0.00 32 LEU A N 15
ATOM 9265 C CA . LEU A 1 33 ? 3.385 -3.445 2.632 1.00 0.00 32 LEU A CA 15
ATOM 9266 C C . LEU A 1 33 ? 4.850 -3.508 3.073 1.00 0.00 32 LEU A C 15
ATOM 9267 O O . LEU A 1 33 ? 5.750 -3.287 2.290 1.00 0.00 32 LEU A O 15
ATOM 9283 N N . LYS A 1 34 ? 5.097 -3.794 4.323 1.00 0.00 33 LYS A N 15
ATOM 9284 C CA . LYS A 1 34 ? 6.503 -3.855 4.811 1.00 0.00 33 LYS A CA 15
ATOM 9285 C C . LYS A 1 34 ? 7.234 -5.031 4.157 1.00 0.00 33 LYS A C 15
ATOM 9286 O O . LYS A 1 34 ? 8.431 -5.180 4.295 1.00 0.00 33 LYS A O 15
ATOM 9305 N N . ALA A 1 35 ? 6.526 -5.869 3.452 1.00 0.00 34 ALA A N 15
ATOM 9306 C CA . ALA A 1 35 ? 7.187 -7.032 2.800 1.00 0.00 34 ALA A CA 15
ATOM 9307 C C . ALA A 1 35 ? 7.731 -6.620 1.430 1.00 0.00 34 ALA A C 15
ATOM 9308 O O . ALA A 1 35 ? 8.839 -6.960 1.064 1.00 0.00 34 ALA A O 15
ATOM 9315 N N . GLU A 1 36 ? 6.959 -5.898 0.665 1.00 0.00 35 GLU A N 15
ATOM 9316 C CA . GLU A 1 36 ? 7.430 -5.474 -0.684 1.00 0.00 35 GLU A CA 15
ATOM 9317 C C . GLU A 1 36 ? 8.335 -4.246 -0.559 1.00 0.00 35 GLU A C 15
ATOM 9318 O O . GLU A 1 36 ? 9.211 -4.025 -1.371 1.00 0.00 35 GLU A O 15
ATOM 9330 N N . ILE A 1 37 ? 8.127 -3.443 0.447 1.00 0.00 36 ILE A N 15
ATOM 9331 C CA . ILE A 1 37 ? 8.968 -2.230 0.620 1.00 0.00 36 ILE A CA 15
ATOM 9332 C C . ILE A 1 37 ? 10.332 -2.626 1.189 1.00 0.00 36 ILE A C 15
ATOM 9333 O O . ILE A 1 37 ? 11.345 -2.036 0.868 1.00 0.00 36 ILE A O 15
ATOM 9349 N N . GLN A 1 38 ? 10.365 -3.620 2.032 1.00 0.00 37 GLN A N 15
ATOM 9350 C CA . GLN A 1 38 ? 11.663 -4.055 2.623 1.00 0.00 37 GLN A CA 15
ATOM 9351 C C . GLN A 1 38 ? 12.696 -4.234 1.508 1.00 0.00 37 GLN A C 15
ATOM 9352 O O . GLN A 1 38 ? 13.871 -3.989 1.692 1.00 0.00 37 GLN A O 15
ATOM 9366 N N . LYS A 1 39 ? 12.266 -4.662 0.353 1.00 0.00 38 LYS A N 15
ATOM 9367 C CA . LYS A 1 39 ? 13.222 -4.858 -0.773 1.00 0.00 38 LYS A CA 15
ATOM 9368 C C . LYS A 1 39 ? 12.532 -5.635 -1.897 1.00 0.00 38 LYS A C 15
ATOM 9369 O O . LYS A 1 39 ? 12.979 -6.698 -2.280 1.00 0.00 38 LYS A O 15
ATOM 9402 N N . ASP A 1 2 ? -13.887 5.590 1.255 1.00 0.00 1 ASP A N 16
ATOM 9403 C CA . ASP A 1 2 ? -12.931 6.236 0.313 1.00 0.00 1 ASP A CA 16
ATOM 9404 C C . ASP A 1 2 ? -11.713 6.742 1.088 1.00 0.00 1 ASP A C 16
ATOM 9405 O O . ASP A 1 2 ? -10.615 6.796 0.571 1.00 0.00 1 ASP A O 16
ATOM 9414 N N . TRP A 1 3 ? -11.900 7.119 2.324 1.00 0.00 2 TRP A N 16
ATOM 9415 C CA . TRP A 1 3 ? -10.759 7.627 3.130 1.00 0.00 2 TRP A CA 16
ATOM 9416 C C . TRP A 1 3 ? -9.669 6.558 3.224 1.00 0.00 2 TRP A C 16
ATOM 9417 O O . TRP A 1 3 ? -8.497 6.859 3.276 1.00 0.00 2 TRP A O 16
ATOM 9438 N N . LEU A 1 4 ? -10.056 5.314 3.276 1.00 0.00 3 LEU A N 16
ATOM 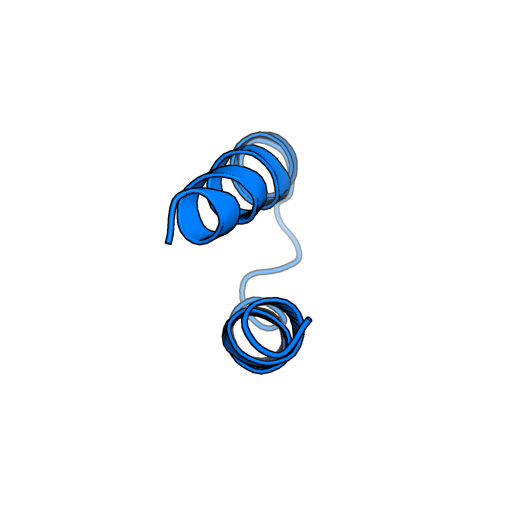9439 C CA . LEU A 1 4 ? -9.054 4.217 3.400 1.00 0.00 3 LEU A CA 16
ATOM 9440 C C . LEU A 1 4 ? -7.994 4.334 2.304 1.00 0.00 3 LEU A C 16
ATOM 9441 O O . LEU A 1 4 ? -6.885 3.864 2.456 1.00 0.00 3 LEU A O 16
ATOM 9457 N N . LYS A 1 5 ? -8.313 4.954 1.206 1.00 0.00 4 LYS A N 16
ATOM 9458 C CA . LYS A 1 5 ? -7.302 5.090 0.119 1.00 0.00 4 LYS A CA 16
ATOM 9459 C C . LYS A 1 5 ? -6.184 6.023 0.588 1.00 0.00 4 LYS A C 16
ATOM 9460 O O . LYS A 1 5 ? -5.020 5.801 0.318 1.00 0.00 4 LYS A O 16
ATOM 9479 N N . ALA A 1 6 ? -6.531 7.066 1.291 1.00 0.00 5 ALA A N 16
ATOM 9480 C CA . ALA A 1 6 ? -5.497 8.018 1.784 1.00 0.00 5 ALA A CA 16
ATOM 9481 C C . ALA A 1 6 ? -4.843 7.456 3.049 1.00 0.00 5 ALA A C 16
ATOM 9482 O O . ALA A 1 6 ? -3.691 7.719 3.335 1.00 0.00 5 ALA A O 16
ATOM 9489 N N . ARG A 1 7 ? -5.574 6.690 3.810 1.00 0.00 6 ARG A N 16
ATOM 9490 C CA . ARG A 1 7 ? -5.015 6.114 5.058 1.00 0.00 6 ARG A CA 16
ATOM 9491 C C . ARG A 1 7 ? -4.173 4.874 4.717 1.00 0.00 6 ARG A C 16
ATOM 9492 O O . ARG A 1 7 ? -3.348 4.437 5.494 1.00 0.00 6 ARG A O 16
ATOM 9513 N N . VAL A 1 8 ? -4.370 4.311 3.556 1.00 0.00 7 VAL A N 16
ATOM 9514 C CA . VAL A 1 8 ? -3.579 3.115 3.167 1.00 0.00 7 VAL A CA 16
ATOM 9515 C C . VAL A 1 8 ? -2.219 3.564 2.631 1.00 0.00 7 VAL A C 16
ATOM 9516 O O . VAL A 1 8 ? -1.210 2.924 2.851 1.00 0.00 7 VAL A O 16
ATOM 9529 N N . GLU A 1 9 ? -2.184 4.665 1.930 1.00 0.00 8 GLU A N 16
ATOM 9530 C CA . GLU A 1 9 ? -0.892 5.162 1.382 1.00 0.00 8 GLU A CA 16
ATOM 9531 C C . GLU A 1 9 ? 0.086 5.403 2.534 1.00 0.00 8 GLU A C 16
ATOM 9532 O O . GLU A 1 9 ? 1.288 5.374 2.359 1.00 0.00 8 GLU A O 16
ATOM 9544 N N . GLN A 1 10 ? -0.422 5.642 3.711 1.00 0.00 9 GLN A N 16
ATOM 9545 C CA . GLN A 1 10 ? 0.471 5.888 4.874 1.00 0.00 9 GLN A CA 16
ATOM 9546 C C . GLN A 1 10 ? 1.268 4.620 5.191 1.00 0.00 9 GLN A C 16
ATOM 9547 O O . GLN A 1 10 ? 2.479 4.599 5.106 1.00 0.00 9 GLN A O 16
ATOM 9561 N N . GLU A 1 11 ? 0.597 3.561 5.558 1.00 0.00 10 GLU A N 16
ATOM 9562 C CA . GLU A 1 11 ? 1.318 2.298 5.884 1.00 0.00 10 GLU A CA 16
ATOM 9563 C C . GLU A 1 11 ? 2.265 1.937 4.737 1.00 0.00 10 GLU A C 16
ATOM 9564 O O . GLU A 1 11 ? 3.393 1.542 4.951 1.00 0.00 10 GLU A O 16
ATOM 9576 N N . LEU A 1 12 ? 1.813 2.066 3.519 1.00 0.00 11 LEU A N 16
ATOM 9577 C CA . LEU A 1 12 ? 2.685 1.726 2.360 1.00 0.00 11 LEU A CA 16
ATOM 9578 C C . LEU A 1 12 ? 3.994 2.513 2.451 1.00 0.00 11 LEU A C 16
ATOM 9579 O O . LEU A 1 12 ? 5.071 1.958 2.362 1.00 0.00 11 LEU A O 16
ATOM 9595 N N . GLN A 1 13 ? 3.911 3.804 2.625 1.00 0.00 12 GLN A N 16
ATOM 9596 C CA . GLN A 1 13 ? 5.152 4.624 2.718 1.00 0.00 12 GLN A CA 16
ATOM 9597 C C . GLN A 1 13 ? 5.959 4.193 3.944 1.00 0.00 12 GLN A C 16
ATOM 9598 O O . GLN A 1 13 ? 7.151 4.414 4.024 1.00 0.00 12 GLN A O 16
ATOM 9612 N N . ALA A 1 14 ? 5.318 3.582 4.903 1.00 0.00 13 ALA A N 16
ATOM 9613 C CA . ALA A 1 14 ? 6.043 3.141 6.124 1.00 0.00 13 ALA A CA 16
ATOM 9614 C C . ALA A 1 14 ? 6.933 1.940 5.792 1.00 0.00 13 ALA A C 16
ATOM 9615 O O . ALA A 1 14 ? 7.983 1.756 6.375 1.00 0.00 13 ALA A O 16
ATOM 9622 N N . LEU A 1 15 ? 6.522 1.119 4.864 1.00 0.00 14 LEU A N 16
ATOM 9623 C CA . LEU A 1 15 ? 7.347 -0.068 4.504 1.00 0.00 14 LEU A CA 16
ATOM 9624 C C . LEU A 1 15 ? 8.506 0.362 3.601 1.00 0.00 14 LEU A C 16
ATOM 9625 O O . LEU A 1 15 ? 9.639 -0.027 3.801 1.00 0.00 14 LEU A O 16
ATOM 9641 N N . GLU A 1 16 ? 8.231 1.162 2.606 1.00 0.00 15 GLU A N 16
ATOM 9642 C CA . GLU A 1 16 ? 9.319 1.613 1.691 1.00 0.00 15 GLU A CA 16
ATOM 9643 C C . GLU A 1 16 ? 10.284 2.522 2.454 1.00 0.00 15 GLU A C 16
ATOM 9644 O O . GLU A 1 16 ? 11.447 2.630 2.118 1.00 0.00 15 GLU A O 16
ATOM 9656 N N . ALA A 1 17 ? 9.812 3.179 3.477 1.00 0.00 16 ALA A N 16
ATOM 9657 C CA . ALA A 1 17 ? 10.701 4.082 4.259 1.00 0.00 16 ALA A CA 16
ATOM 9658 C C . ALA A 1 17 ? 11.737 3.251 5.019 1.00 0.00 16 ALA A C 16
ATOM 9659 O O . ALA A 1 17 ? 12.683 3.776 5.572 1.00 0.00 16 ALA A O 16
ATOM 9666 N N . ARG A 1 18 ? 11.568 1.957 5.054 1.00 0.00 17 ARG A N 16
ATOM 9667 C CA . ARG A 1 18 ? 12.545 1.098 5.782 1.00 0.00 17 ARG A CA 16
ATOM 9668 C C . ARG A 1 18 ? 12.699 -0.237 5.051 1.00 0.00 17 ARG A C 16
ATOM 9669 O O . ARG A 1 18 ? 12.461 -1.291 5.607 1.00 0.00 17 ARG A O 16
ATOM 9690 N N . GLY A 1 19 ? 13.096 -0.203 3.809 1.00 0.00 18 GLY A N 16
ATOM 9691 C CA . GLY A 1 19 ? 13.265 -1.471 3.045 1.00 0.00 18 GLY A CA 16
ATOM 9692 C C . GLY A 1 19 ? 14.370 -1.295 2.002 1.00 0.00 18 GLY A C 16
ATOM 9693 O O . GLY A 1 19 ? 14.396 -0.327 1.269 1.00 0.00 18 GLY A O 16
ATOM 9697 N N . THR A 1 20 ? 15.285 -2.224 1.930 1.00 0.00 19 THR A N 16
ATOM 9698 C CA . THR A 1 20 ? 16.388 -2.107 0.934 1.00 0.00 19 THR A CA 16
ATOM 9699 C C . THR A 1 20 ? 16.242 -3.201 -0.126 1.00 0.00 19 THR A C 16
ATOM 9700 O O . THR A 1 20 ? 17.110 -3.395 -0.954 1.00 0.00 19 THR A O 16
ATOM 9711 N N . ASP A 1 21 ? 15.152 -3.916 -0.108 1.00 0.00 20 ASP A N 16
ATOM 9712 C CA . ASP A 1 21 ? 14.955 -4.996 -1.116 1.00 0.00 20 ASP A CA 16
ATOM 9713 C C . ASP A 1 21 ? 13.460 -5.278 -1.273 1.00 0.00 20 ASP A C 16
ATOM 9714 O O . ASP A 1 21 ? 12.982 -6.346 -0.946 1.00 0.00 20 ASP A O 16
ATOM 9723 N N . SER A 1 22 ? 12.718 -4.330 -1.773 1.00 0.00 21 SER A N 16
ATOM 9724 C CA . SER A 1 22 ? 11.257 -4.544 -1.952 1.00 0.00 21 SER A CA 16
ATOM 9725 C C . SER A 1 22 ? 10.624 -3.283 -2.543 1.00 0.00 21 SER A C 16
ATOM 9726 O O . SER A 1 22 ? 9.484 -2.962 -2.270 1.00 0.00 21 SER A O 16
ATOM 9734 N N . ASN A 1 23 ? 11.353 -2.566 -3.356 1.00 0.00 22 ASN A N 16
ATOM 9735 C CA . ASN A 1 23 ? 10.789 -1.329 -3.965 1.00 0.00 22 ASN A CA 16
ATOM 9736 C C . ASN A 1 23 ? 10.202 -1.666 -5.335 1.00 0.00 22 ASN A C 16
ATOM 9737 O O . ASN A 1 23 ? 10.040 -0.812 -6.183 1.00 0.00 22 ASN A O 16
ATOM 9748 N N . ALA A 1 24 ? 9.883 -2.911 -5.554 1.00 0.00 23 ALA A N 16
ATOM 9749 C CA . ALA A 1 24 ? 9.307 -3.318 -6.860 1.00 0.00 23 ALA A CA 16
ATOM 9750 C C . ALA A 1 24 ? 7.978 -4.037 -6.626 1.00 0.00 23 ALA A C 16
ATOM 9751 O O . ALA A 1 24 ? 7.007 -3.811 -7.320 1.00 0.00 23 ALA A O 16
ATOM 9758 N N . GLU A 1 25 ? 7.927 -4.904 -5.652 1.00 0.00 24 GLU A N 16
ATOM 9759 C CA . GLU A 1 25 ? 6.662 -5.637 -5.373 1.00 0.00 24 GLU A CA 16
ATOM 9760 C C . GLU A 1 25 ? 5.534 -4.631 -5.139 1.00 0.00 24 GLU A C 16
ATOM 9761 O O . GLU A 1 25 ? 4.374 -4.924 -5.352 1.00 0.00 24 GLU A O 16
ATOM 9773 N N . LEU A 1 26 ? 5.864 -3.446 -4.703 1.00 0.00 25 LEU A N 16
ATOM 9774 C CA . LEU A 1 26 ? 4.810 -2.422 -4.458 1.00 0.00 25 LEU A CA 16
ATOM 9775 C C . LEU A 1 26 ? 3.913 -2.314 -5.691 1.00 0.00 25 LEU A C 16
ATOM 9776 O O . LEU A 1 26 ? 2.707 -2.207 -5.585 1.00 0.00 25 LEU A O 16
ATOM 9792 N N . ARG A 1 27 ? 4.489 -2.345 -6.861 1.00 0.00 26 ARG A N 16
ATOM 9793 C CA . ARG A 1 27 ? 3.663 -2.249 -8.097 1.00 0.00 26 ARG A CA 16
ATOM 9794 C C . ARG A 1 27 ? 2.535 -3.279 -8.028 1.00 0.00 26 ARG A C 16
ATOM 9795 O O . ARG A 1 27 ? 1.378 -2.962 -8.219 1.00 0.00 26 ARG A O 16
ATOM 9816 N N . ALA A 1 28 ? 2.863 -4.512 -7.752 1.00 0.00 27 ALA A N 16
ATOM 9817 C CA . ALA A 1 28 ? 1.812 -5.561 -7.668 1.00 0.00 27 ALA A CA 16
ATOM 9818 C C . ALA A 1 28 ? 0.883 -5.258 -6.490 1.00 0.00 27 ALA A C 16
ATOM 9819 O O . ALA A 1 28 ? -0.289 -5.579 -6.513 1.00 0.00 27 ALA A O 16
ATOM 9826 N N . MET A 1 29 ? 1.397 -4.642 -5.460 1.00 0.00 28 MET A N 16
ATOM 9827 C CA . MET A 1 29 ? 0.544 -4.318 -4.282 1.00 0.00 28 MET A CA 16
ATOM 9828 C C . MET A 1 29 ? -0.576 -3.369 -4.712 1.00 0.00 28 MET A C 16
ATOM 9829 O O . MET A 1 29 ? -1.639 -3.343 -4.125 1.00 0.00 28 MET A O 16
ATOM 9843 N N . GLU A 1 30 ? -0.347 -2.590 -5.734 1.00 0.00 29 GLU A N 16
ATOM 9844 C CA . GLU A 1 30 ? -1.402 -1.647 -6.201 1.00 0.00 29 GLU A CA 16
ATOM 9845 C C . GLU A 1 30 ? -2.699 -2.421 -6.437 1.00 0.00 29 GLU A C 16
ATOM 9846 O O . GLU A 1 30 ? -3.751 -2.051 -5.955 1.00 0.00 29 GLU A O 16
ATOM 9858 N N . ALA A 1 31 ? -2.633 -3.497 -7.174 1.00 0.00 30 ALA A N 16
ATOM 9859 C CA . ALA A 1 31 ? -3.856 -4.296 -7.439 1.00 0.00 30 ALA A CA 16
ATOM 9860 C C . ALA A 1 31 ? -4.432 -4.797 -6.112 1.00 0.00 30 ALA A C 16
ATOM 9861 O O . ALA A 1 31 ? -5.628 -4.789 -5.900 1.00 0.00 30 ALA A O 16
ATOM 9868 N N . LYS A 1 32 ? -3.587 -5.234 -5.219 1.00 0.00 31 LYS A N 16
ATOM 9869 C CA . LYS A 1 32 ? -4.080 -5.737 -3.907 1.00 0.00 31 LYS A CA 16
ATOM 9870 C C . LYS A 1 32 ? -4.890 -4.642 -3.209 1.00 0.00 31 LYS A C 16
ATOM 9871 O O . LYS A 1 32 ? -5.756 -4.916 -2.402 1.00 0.00 31 LYS A O 16
ATOM 9890 N N . LEU A 1 33 ? -4.615 -3.401 -3.510 1.00 0.00 32 LEU A N 16
ATOM 9891 C CA . LEU A 1 33 ? -5.368 -2.293 -2.861 1.00 0.00 32 LEU A CA 16
ATOM 9892 C C . LEU A 1 33 ? -6.855 -2.411 -3.205 1.00 0.00 32 LEU A C 16
ATOM 9893 O O . LEU A 1 33 ? -7.710 -2.321 -2.346 1.00 0.00 32 LEU A O 16
ATOM 9909 N N . LYS A 1 34 ? -7.171 -2.605 -4.456 1.00 0.00 33 LYS A N 16
ATOM 9910 C CA . LYS A 1 34 ? -8.600 -2.722 -4.859 1.00 0.00 33 LYS A CA 16
ATOM 9911 C C . LYS A 1 34 ? -9.240 -3.925 -4.160 1.00 0.00 33 LYS A C 16
ATOM 9912 O O . LYS A 1 34 ? -10.435 -3.963 -3.941 1.00 0.00 33 LYS A O 16
ATOM 9931 N N . ALA A 1 35 ? -8.458 -4.910 -3.814 1.00 0.00 34 ALA A N 16
ATOM 9932 C CA . ALA A 1 35 ? -9.028 -6.110 -3.138 1.00 0.00 34 ALA A CA 16
ATOM 9933 C C . ALA A 1 35 ? -9.667 -5.702 -1.808 1.00 0.00 34 ALA A C 16
ATOM 9934 O O . ALA A 1 35 ? -10.589 -6.335 -1.333 1.00 0.00 34 ALA A O 16
ATOM 9941 N N . GLU A 1 36 ? -9.184 -4.654 -1.198 1.00 0.00 35 GLU A N 16
ATOM 9942 C CA . GLU A 1 36 ? -9.766 -4.216 0.101 1.00 0.00 35 GLU A CA 16
ATOM 9943 C C . GLU A 1 36 ? -10.903 -3.220 -0.147 1.00 0.00 35 GLU A C 16
ATOM 9944 O O . GLU A 1 36 ? -12.048 -3.483 0.160 1.00 0.00 35 GLU A O 16
ATOM 9956 N N . ILE A 1 37 ? -10.594 -2.076 -0.694 1.00 0.00 36 ILE A N 16
ATOM 9957 C CA . ILE A 1 37 ? -11.656 -1.061 -0.954 1.00 0.00 36 ILE A CA 16
ATOM 9958 C C . ILE A 1 37 ? -12.861 -1.727 -1.620 1.00 0.00 36 ILE A C 16
ATOM 9959 O O . ILE A 1 37 ? -13.971 -1.239 -1.544 1.00 0.00 36 ILE A O 16
ATOM 9975 N N . GLN A 1 38 ? -12.655 -2.836 -2.276 1.00 0.00 37 GLN A N 16
ATOM 9976 C CA . GLN A 1 38 ? -13.795 -3.524 -2.946 1.00 0.00 37 GLN A CA 16
ATOM 9977 C C . GLN A 1 38 ? -14.989 -3.586 -1.991 1.00 0.00 37 GLN A C 16
ATOM 9978 O O . GLN A 1 38 ? -16.094 -3.221 -2.340 1.00 0.00 37 GLN A O 16
ATOM 9992 N N . LYS A 1 39 ? -14.777 -4.046 -0.789 1.00 0.00 38 LYS A N 16
ATOM 9993 C CA . LYS A 1 39 ? -15.902 -4.131 0.185 1.00 0.00 38 LYS A CA 16
ATOM 9994 C C . LYS A 1 39 ? -16.635 -2.788 0.236 1.00 0.00 38 LYS A C 16
ATOM 9995 O O . LYS A 1 39 ? -17.799 -2.706 -0.103 1.00 0.00 38 LYS A O 16
ATOM 10028 N N . ASP A 1 2 ? 14.689 -2.785 -1.209 1.00 0.00 1 ASP A N 17
ATOM 10029 C CA . ASP A 1 2 ? 14.410 -2.387 0.197 1.00 0.00 1 ASP A CA 17
ATOM 10030 C C . ASP A 1 2 ? 13.968 -0.922 0.242 1.00 0.00 1 ASP A C 17
ATOM 10031 O O . ASP A 1 2 ? 13.012 -0.575 0.907 1.00 0.00 1 ASP A O 17
ATOM 10040 N N . TRP A 1 3 ? 14.659 -0.056 -0.449 1.00 0.00 2 TRP A N 17
ATOM 10041 C CA . TRP A 1 3 ? 14.276 1.379 -0.427 1.00 0.00 2 TRP A CA 17
ATOM 10042 C C . TRP A 1 3 ? 12.794 1.527 -0.775 1.00 0.00 2 TRP A C 17
ATOM 10043 O O . TRP A 1 3 ? 12.162 2.508 -0.436 1.00 0.00 2 TRP A O 17
ATOM 10064 N N . LEU A 1 4 ? 12.237 0.567 -1.459 1.00 0.00 3 LEU A N 17
ATOM 10065 C CA . LEU A 1 4 ? 10.800 0.663 -1.838 1.00 0.00 3 LEU A CA 17
ATOM 10066 C C . LEU A 1 4 ? 9.963 0.873 -0.577 1.00 0.00 3 LEU A C 17
ATOM 10067 O O . LEU A 1 4 ? 9.092 1.718 -0.530 1.00 0.00 3 LEU A O 17
ATOM 10083 N N . LYS A 1 5 ? 10.219 0.103 0.443 1.00 0.00 4 LYS A N 17
ATOM 10084 C CA . LYS A 1 5 ? 9.439 0.247 1.705 1.00 0.00 4 LYS A CA 17
ATOM 10085 C C . LYS A 1 5 ? 9.334 1.728 2.079 1.00 0.00 4 LYS A C 17
ATOM 10086 O O . LYS A 1 5 ? 8.321 2.182 2.572 1.00 0.00 4 LYS A O 17
ATOM 10105 N N . ALA A 1 6 ? 10.371 2.486 1.846 1.00 0.00 5 ALA A N 17
ATOM 10106 C CA . ALA A 1 6 ? 10.322 3.935 2.188 1.00 0.00 5 ALA A CA 17
ATOM 10107 C C . ALA A 1 6 ? 9.477 4.675 1.150 1.00 0.00 5 ALA A C 17
ATOM 10108 O O . ALA A 1 6 ? 8.704 5.554 1.475 1.00 0.00 5 ALA A O 17
ATOM 10115 N N . ARG A 1 7 ? 9.626 4.331 -0.100 1.00 0.00 6 ARG A N 17
ATOM 10116 C CA . ARG A 1 7 ? 8.844 5.014 -1.161 1.00 0.00 6 ARG A CA 17
ATOM 10117 C C . ARG A 1 7 ? 7.494 4.314 -1.348 1.00 0.00 6 ARG A C 17
ATOM 10118 O O . ARG A 1 7 ? 6.752 4.615 -2.261 1.00 0.00 6 ARG A O 17
ATOM 10139 N N . VAL A 1 8 ? 7.170 3.380 -0.497 1.00 0.00 7 VAL A N 17
ATOM 10140 C CA . VAL A 1 8 ? 5.875 2.665 -0.639 1.00 0.00 7 VAL A CA 17
ATOM 10141 C C . VAL A 1 8 ? 4.783 3.407 0.135 1.00 0.00 7 VAL A C 17
ATOM 10142 O O . VAL A 1 8 ? 3.785 3.818 -0.423 1.00 0.00 7 VAL A O 17
ATOM 10155 N N . GLU A 1 9 ? 4.962 3.583 1.416 1.00 0.00 8 GLU A N 17
ATOM 10156 C CA . GLU A 1 9 ? 3.932 4.299 2.222 1.00 0.00 8 GLU A CA 17
ATOM 10157 C C . GLU A 1 9 ? 3.617 5.647 1.568 1.00 0.00 8 GLU A C 17
ATOM 10158 O O . GLU A 1 9 ? 2.472 5.993 1.353 1.00 0.00 8 GLU A O 17
ATOM 10170 N N . GLN A 1 10 ? 4.626 6.411 1.253 1.00 0.00 9 GLN A N 17
ATOM 10171 C CA . GLN A 1 10 ? 4.391 7.737 0.617 1.00 0.00 9 GLN A CA 17
ATOM 10172 C C . GLN A 1 10 ? 3.620 7.555 -0.693 1.00 0.00 9 GLN A C 17
ATOM 10173 O O . GLN A 1 10 ? 2.886 8.425 -1.117 1.00 0.00 9 GLN A O 17
ATOM 10187 N N . GLU A 1 11 ? 3.789 6.435 -1.341 1.00 0.00 10 GLU A N 17
ATOM 10188 C CA . GLU A 1 11 ? 3.077 6.203 -2.627 1.00 0.00 10 GLU A CA 17
ATOM 10189 C C . GLU A 1 11 ? 1.577 6.020 -2.374 1.00 0.00 10 GLU A C 17
ATOM 10190 O O . GLU A 1 11 ? 0.756 6.718 -2.936 1.00 0.00 10 GLU A O 17
ATOM 10202 N N . LEU A 1 12 ? 1.209 5.078 -1.546 1.00 0.00 11 LEU A N 17
ATOM 10203 C CA . LEU A 1 12 ? -0.235 4.846 -1.277 1.00 0.00 11 LEU A CA 17
ATOM 10204 C C . LEU A 1 12 ? -0.722 5.774 -0.162 1.00 0.00 11 LEU A C 17
ATOM 10205 O O . LEU A 1 12 ? -1.736 5.525 0.460 1.00 0.00 11 LEU A O 17
ATOM 10221 N N . GLN A 1 13 ? -0.018 6.841 0.102 1.00 0.00 12 GLN A N 17
ATOM 10222 C CA . GLN A 1 13 ? -0.463 7.767 1.182 1.00 0.00 12 GLN A CA 17
ATOM 10223 C C . GLN A 1 13 ? -1.645 8.604 0.683 1.00 0.00 12 GLN A C 17
ATOM 10224 O O . GLN A 1 13 ? -2.608 8.818 1.392 1.00 0.00 12 GLN A O 17
ATOM 10238 N N . ALA A 1 14 ? -1.582 9.076 -0.533 1.00 0.00 13 ALA A N 17
ATOM 10239 C CA . ALA A 1 14 ? -2.700 9.893 -1.076 1.00 0.00 13 ALA A CA 17
ATOM 10240 C C . ALA A 1 14 ? -3.843 8.970 -1.507 1.00 0.00 13 ALA A C 17
ATOM 10241 O O . ALA A 1 14 ? -4.933 9.415 -1.808 1.00 0.00 13 ALA A O 17
ATOM 10248 N N . LEU A 1 15 ? -3.602 7.687 -1.541 1.00 0.00 14 LEU A N 17
ATOM 10249 C CA . LEU A 1 15 ? -4.674 6.738 -1.955 1.00 0.00 14 LEU A CA 17
ATOM 10250 C C . LEU A 1 15 ? -5.726 6.643 -0.847 1.00 0.00 14 LEU A C 17
ATOM 10251 O O . LEU A 1 15 ? -6.913 6.692 -1.099 1.00 0.00 14 LEU A O 17
ATOM 10267 N N . GLU A 1 16 ? -5.298 6.509 0.379 1.00 0.00 15 GLU A N 17
ATOM 10268 C CA . GLU A 1 16 ? -6.273 6.412 1.501 1.00 0.00 15 GLU A CA 17
ATOM 10269 C C . GLU A 1 16 ? -6.894 7.786 1.759 1.00 0.00 15 GLU A C 17
ATOM 10270 O O . GLU A 1 16 ? -7.966 7.898 2.322 1.00 0.00 15 GLU A O 17
ATOM 10282 N N . ALA A 1 17 ? -6.231 8.833 1.352 1.00 0.00 16 ALA A N 17
ATOM 10283 C CA . ALA A 1 17 ? -6.783 10.199 1.575 1.00 0.00 16 ALA A CA 17
ATOM 10284 C C . ALA A 1 17 ? -8.023 10.398 0.703 1.00 0.00 16 ALA A C 17
ATOM 10285 O O . ALA A 1 17 ? -8.933 11.122 1.056 1.00 0.00 16 ALA A O 17
ATOM 10292 N N . ARG A 1 18 ? -8.067 9.763 -0.436 1.00 0.00 17 ARG A N 17
ATOM 10293 C CA . ARG A 1 18 ? -9.247 9.920 -1.329 1.00 0.00 17 ARG A CA 17
ATOM 10294 C C . ARG A 1 18 ? -9.880 8.552 -1.588 1.00 0.00 17 ARG A C 17
ATOM 10295 O O . ARG A 1 18 ? -10.008 8.119 -2.716 1.00 0.00 17 ARG A O 17
ATOM 10316 N N . GLY A 1 19 ? -10.279 7.868 -0.551 1.00 0.00 18 GLY A N 17
ATOM 10317 C CA . GLY A 1 19 ? -10.905 6.530 -0.738 1.00 0.00 18 GLY A CA 17
ATOM 10318 C C . GLY A 1 19 ? -12.197 6.452 0.077 1.00 0.00 18 GLY A C 17
ATOM 10319 O O . GLY A 1 19 ? -12.204 6.680 1.271 1.00 0.00 18 GLY A O 17
ATOM 10323 N N . THR A 1 20 ? -13.290 6.130 -0.557 1.00 0.00 19 THR A N 17
ATOM 10324 C CA . THR A 1 20 ? -14.580 6.036 0.183 1.00 0.00 19 THR A CA 17
ATOM 10325 C C . THR A 1 20 ? -14.782 4.600 0.665 1.00 0.00 19 THR A C 17
ATOM 10326 O O . THR A 1 20 ? -15.869 4.208 1.042 1.00 0.00 19 THR A O 17
ATOM 10337 N N . ASP A 1 21 ? -13.742 3.813 0.657 1.00 0.00 20 ASP A N 17
ATOM 10338 C CA . ASP A 1 21 ? -13.869 2.402 1.115 1.00 0.00 20 ASP A CA 17
ATOM 10339 C C . ASP A 1 21 ? -12.581 1.982 1.824 1.00 0.00 20 ASP A C 17
ATOM 10340 O O . ASP A 1 21 ? -11.721 1.348 1.246 1.00 0.00 20 ASP A O 17
ATOM 10349 N N . SER A 1 22 ? -12.441 2.329 3.075 1.00 0.00 21 SER A N 17
ATOM 10350 C CA . SER A 1 22 ? -11.214 1.952 3.818 1.00 0.00 21 SER A CA 17
ATOM 10351 C C . SER A 1 22 ? -11.555 1.728 5.293 1.00 0.00 21 SER A C 17
ATOM 10352 O O . SER A 1 22 ? -12.644 1.309 5.632 1.00 0.00 21 SER A O 17
ATOM 10360 N N . ASN A 1 23 ? -10.631 2.002 6.173 1.00 0.00 22 ASN A N 17
ATOM 10361 C CA . ASN A 1 23 ? -10.898 1.802 7.625 1.00 0.00 22 ASN A CA 17
ATOM 10362 C C . ASN A 1 23 ? -11.227 0.334 7.883 1.00 0.00 22 ASN A C 17
ATOM 10363 O O . ASN A 1 23 ? -11.763 -0.026 8.913 1.00 0.00 22 ASN A O 17
ATOM 10374 N N . ALA A 1 24 ? -10.915 -0.513 6.948 1.00 0.00 23 ALA A N 17
ATOM 10375 C CA . ALA A 1 24 ? -11.207 -1.956 7.115 1.00 0.00 23 ALA A CA 17
ATOM 10376 C C . ALA A 1 24 ? -10.100 -2.782 6.456 1.00 0.00 23 ALA A C 17
ATOM 10377 O O . ALA A 1 24 ? -9.543 -3.682 7.052 1.00 0.00 23 ALA A O 17
ATOM 10384 N N . GLU A 1 25 ? -9.786 -2.486 5.224 1.00 0.00 24 GLU A N 17
ATOM 10385 C CA . GLU A 1 25 ? -8.727 -3.251 4.518 1.00 0.00 24 GLU A CA 17
ATOM 10386 C C . GLU A 1 25 ? -7.347 -2.733 4.932 1.00 0.00 24 GLU A C 17
ATOM 10387 O O . GLU A 1 25 ? -6.331 -3.272 4.541 1.00 0.00 24 GLU A O 17
ATOM 10399 N N . LEU A 1 26 ? -7.301 -1.693 5.718 1.00 0.00 25 LEU A N 17
ATOM 10400 C CA . LEU A 1 26 ? -5.983 -1.148 6.151 1.00 0.00 25 LEU A CA 17
ATOM 10401 C C . LEU A 1 26 ? -5.075 -2.299 6.588 1.00 0.00 25 LEU A C 17
ATOM 10402 O O . LEU A 1 26 ? -3.876 -2.265 6.393 1.00 0.00 25 LEU A O 17
ATOM 10418 N N . ARG A 1 27 ? -5.636 -3.320 7.178 1.00 0.00 26 ARG A N 17
ATOM 10419 C CA . ARG A 1 27 ? -4.803 -4.471 7.626 1.00 0.00 26 ARG A CA 17
ATOM 10420 C C . ARG A 1 27 ? -4.382 -5.301 6.411 1.00 0.00 26 ARG A C 17
ATOM 10421 O O . ARG A 1 27 ? -3.235 -5.678 6.272 1.00 0.00 26 ARG A O 17
ATOM 10442 N N . ALA A 1 28 ? -5.300 -5.592 5.530 1.00 0.00 27 ALA A N 17
ATOM 10443 C CA . ALA A 1 28 ? -4.951 -6.399 4.329 1.00 0.00 27 ALA A CA 17
ATOM 10444 C C . ALA A 1 28 ? -3.894 -5.661 3.504 1.00 0.00 27 ALA A C 17
ATOM 10445 O O . ALA A 1 28 ? -3.273 -6.227 2.626 1.00 0.00 27 ALA A O 17
ATOM 10452 N N . MET A 1 29 ? -3.685 -4.403 3.777 1.00 0.00 28 MET A N 17
ATOM 10453 C CA . MET A 1 29 ? -2.669 -3.632 3.006 1.00 0.00 28 MET A CA 17
ATOM 10454 C C . MET A 1 29 ? -1.283 -4.238 3.237 1.00 0.00 28 MET A C 17
ATOM 10455 O O . MET A 1 29 ? -0.482 -4.346 2.330 1.00 0.00 28 MET A O 17
ATOM 10469 N N . GLU A 1 30 ? -0.992 -4.634 4.446 1.00 0.00 29 GLU A N 17
ATOM 10470 C CA . GLU A 1 30 ? 0.341 -5.232 4.735 1.00 0.00 29 GLU A CA 17
ATOM 10471 C C . GLU A 1 30 ? 0.540 -6.480 3.872 1.00 0.00 29 GLU A C 17
ATOM 10472 O O . GLU A 1 30 ? 1.621 -6.745 3.385 1.00 0.00 29 GLU A O 17
ATOM 10484 N N . ALA A 1 31 ? -0.495 -7.251 3.683 1.00 0.00 30 ALA A N 17
ATOM 10485 C CA . ALA A 1 31 ? -0.370 -8.482 2.858 1.00 0.00 30 ALA A CA 17
ATOM 10486 C C . ALA A 1 31 ? 0.059 -8.112 1.436 1.00 0.00 30 ALA A C 17
ATOM 10487 O O . ALA A 1 31 ? 1.101 -8.522 0.966 1.00 0.00 30 ALA A O 17
ATOM 10494 N N . LYS A 1 32 ? -0.741 -7.348 0.744 1.00 0.00 31 LYS A N 17
ATOM 10495 C CA . LYS A 1 32 ? -0.386 -6.961 -0.649 1.00 0.00 31 LYS A CA 17
ATOM 10496 C C . LYS A 1 32 ? 0.902 -6.133 -0.647 1.00 0.00 31 LYS A C 17
ATOM 10497 O O . LYS A 1 32 ? 1.555 -5.988 -1.661 1.00 0.00 31 LYS A O 17
ATOM 10516 N N . LEU A 1 33 ? 1.272 -5.588 0.479 1.00 0.00 32 LEU A N 17
ATOM 10517 C CA . LEU A 1 33 ? 2.518 -4.771 0.536 1.00 0.00 32 LEU A CA 17
ATOM 10518 C C . LEU A 1 33 ? 3.677 -5.561 -0.074 1.00 0.00 32 LEU A C 17
ATOM 10519 O O . LEU A 1 33 ? 4.203 -5.211 -1.111 1.00 0.00 32 LEU A O 17
ATOM 10535 N N . LYS A 1 34 ? 4.081 -6.625 0.564 1.00 0.00 33 LYS A N 17
ATOM 10536 C CA . LYS A 1 34 ? 5.208 -7.437 0.025 1.00 0.00 33 LYS A CA 17
ATOM 10537 C C . LYS A 1 34 ? 4.887 -7.875 -1.405 1.00 0.00 33 LYS A C 17
ATOM 10538 O O . LYS A 1 34 ? 5.763 -8.253 -2.159 1.00 0.00 33 LYS A O 17
ATOM 10557 N N . ALA A 1 35 ? 3.640 -7.828 -1.787 1.00 0.00 34 ALA A N 17
ATOM 10558 C CA . ALA A 1 35 ? 3.269 -8.243 -3.169 1.00 0.00 34 ALA A CA 17
ATOM 10559 C C . ALA A 1 35 ? 3.713 -7.168 -4.163 1.00 0.00 34 ALA A C 17
ATOM 10560 O O . ALA A 1 35 ? 4.175 -7.465 -5.246 1.00 0.00 34 ALA A O 17
ATOM 10567 N N . GLU A 1 36 ? 3.575 -5.921 -3.806 1.00 0.00 35 GLU A N 17
ATOM 10568 C CA . GLU A 1 36 ? 3.988 -4.833 -4.736 1.00 0.00 35 GLU A CA 17
ATOM 10569 C C . GLU A 1 36 ? 5.515 -4.771 -4.808 1.00 0.00 35 GLU A C 17
ATOM 10570 O O . GLU A 1 36 ? 6.096 -4.794 -5.875 1.00 0.00 35 GLU A O 17
ATOM 10582 N N . ILE A 1 37 ? 6.172 -4.690 -3.682 1.00 0.00 36 ILE A N 17
ATOM 10583 C CA . ILE A 1 37 ? 7.659 -4.622 -3.696 1.00 0.00 36 ILE A CA 17
ATOM 10584 C C . ILE A 1 37 ? 8.222 -5.843 -4.425 1.00 0.00 36 ILE A C 17
ATOM 10585 O O . ILE A 1 37 ? 9.243 -5.770 -5.078 1.00 0.00 36 ILE A O 17
ATOM 10601 N N . GLN A 1 38 ? 7.564 -6.964 -4.321 1.00 0.00 37 GLN A N 17
ATOM 10602 C CA . GLN A 1 38 ? 8.063 -8.186 -5.011 1.00 0.00 37 GLN A CA 17
ATOM 10603 C C . GLN A 1 38 ? 8.178 -7.906 -6.510 1.00 0.00 37 GLN A C 17
ATOM 10604 O O . GLN A 1 38 ? 9.229 -8.055 -7.102 1.00 0.00 37 GLN A O 17
ATOM 10618 N N . LYS A 1 39 ? 7.103 -7.501 -7.129 1.00 0.00 38 LYS A N 17
ATOM 10619 C CA . LYS A 1 39 ? 7.146 -7.208 -8.586 1.00 0.00 38 LYS A CA 17
ATOM 10620 C C . LYS A 1 39 ? 7.959 -5.934 -8.825 1.00 0.00 38 LYS A C 17
ATOM 10621 O O . LYS A 1 39 ? 7.465 -4.985 -9.400 1.00 0.00 38 LYS A O 17
ATOM 10654 N N . ASP A 1 2 ? 13.370 4.957 4.812 1.00 0.00 1 ASP A N 18
ATOM 10655 C CA . ASP A 1 2 ? 12.154 5.359 5.568 1.00 0.00 1 ASP A CA 18
ATOM 10656 C C . ASP A 1 2 ? 11.213 6.140 4.646 1.00 0.00 1 ASP A C 18
ATOM 10657 O O . ASP A 1 2 ? 10.009 5.986 4.697 1.00 0.00 1 ASP A O 18
ATOM 10666 N N . TRP A 1 3 ? 11.753 6.982 3.806 1.00 0.00 2 TRP A N 18
ATOM 10667 C CA . TRP A 1 3 ? 10.895 7.776 2.888 1.00 0.00 2 TRP A CA 18
ATOM 10668 C C . TRP A 1 3 ? 10.151 6.848 1.926 1.00 0.00 2 TRP A C 18
ATOM 10669 O O . TRP A 1 3 ? 9.047 7.128 1.510 1.00 0.00 2 TRP A O 18
ATOM 10690 N N . LEU A 1 4 ? 10.761 5.760 1.548 1.00 0.00 3 LEU A N 18
ATOM 10691 C CA . LEU A 1 4 ? 10.101 4.829 0.590 1.00 0.00 3 LEU A CA 18
ATOM 10692 C C . LEU A 1 4 ? 8.776 4.326 1.162 1.00 0.00 3 LEU A C 18
ATOM 10693 O O . LEU A 1 4 ? 7.936 3.826 0.444 1.00 0.00 3 LEU A O 18
ATOM 10709 N N . LYS A 1 5 ? 8.573 4.454 2.443 1.00 0.00 4 LYS A N 18
ATOM 10710 C CA . LYS A 1 5 ? 7.291 3.982 3.034 1.00 0.00 4 LYS A CA 18
ATOM 10711 C C . LYS A 1 5 ? 6.185 4.973 2.677 1.00 0.00 4 LYS A C 18
ATOM 10712 O O . LYS A 1 5 ? 5.038 4.610 2.510 1.00 0.00 4 LYS A O 18
ATOM 10731 N N . ALA A 1 6 ? 6.527 6.225 2.555 1.00 0.00 5 ALA A N 18
ATOM 10732 C CA . ALA A 1 6 ? 5.510 7.249 2.203 1.00 0.00 5 ALA A CA 18
ATOM 10733 C C . ALA A 1 6 ? 5.401 7.358 0.680 1.00 0.00 5 ALA A C 18
ATOM 10734 O O . ALA A 1 6 ? 4.362 7.691 0.145 1.00 0.00 5 ALA A O 18
ATOM 10741 N N . ARG A 1 7 ? 6.468 7.084 -0.023 1.00 0.00 6 ARG A N 18
ATOM 10742 C CA . ARG A 1 7 ? 6.429 7.178 -1.505 1.00 0.00 6 ARG A CA 18
ATOM 10743 C C . ARG A 1 7 ? 5.955 5.847 -2.098 1.00 0.00 6 ARG A C 18
ATOM 10744 O O . ARG A 1 7 ? 5.545 5.776 -3.239 1.00 0.00 6 ARG A O 18
ATOM 10765 N N . VAL A 1 8 ? 6.008 4.792 -1.331 1.00 0.00 7 VAL A N 18
ATOM 10766 C CA . VAL A 1 8 ? 5.562 3.474 -1.847 1.00 0.00 7 VAL A CA 18
ATOM 10767 C C . VAL A 1 8 ? 4.050 3.340 -1.657 1.00 0.00 7 VAL A C 18
ATOM 10768 O O . VAL A 1 8 ? 3.384 2.621 -2.376 1.00 0.00 7 VAL A O 18
ATOM 10781 N N . GLU A 1 9 ? 3.503 4.028 -0.694 1.00 0.00 8 GLU A N 18
ATOM 10782 C CA . GLU A 1 9 ? 2.035 3.942 -0.456 1.00 0.00 8 GLU A CA 18
ATOM 10783 C C . GLU A 1 9 ? 1.291 4.597 -1.621 1.00 0.00 8 GLU A C 18
ATOM 10784 O O . GLU A 1 9 ? 0.376 4.030 -2.183 1.00 0.00 8 GLU A O 18
ATOM 10796 N N . GLN A 1 10 ? 1.675 5.789 -1.986 1.00 0.00 9 GLN A N 18
ATOM 10797 C CA . GLN A 1 10 ? 0.990 6.482 -3.111 1.00 0.00 9 GLN A CA 18
ATOM 10798 C C . GLN A 1 10 ? 1.034 5.602 -4.363 1.00 0.00 9 GLN A C 18
ATOM 10799 O O . GLN A 1 10 ? 0.052 5.452 -5.062 1.00 0.00 9 GLN A O 18
ATOM 10813 N N . GLU A 1 11 ? 2.167 5.023 -4.654 1.00 0.00 10 GLU A N 18
ATOM 10814 C CA . GLU A 1 11 ? 2.274 4.159 -5.861 1.00 0.00 10 GLU A CA 18
ATOM 10815 C C . GLU A 1 11 ? 1.296 2.987 -5.748 1.00 0.00 10 GLU A C 18
ATOM 10816 O O . GLU A 1 11 ? 0.564 2.688 -6.669 1.00 0.00 10 GLU A O 18
ATOM 10828 N N . LEU A 1 12 ? 1.285 2.317 -4.628 1.00 0.00 11 LEU A N 18
ATOM 10829 C CA . LEU A 1 12 ? 0.362 1.162 -4.457 1.00 0.00 11 LEU A CA 18
ATOM 10830 C C . LEU A 1 12 ? -1.089 1.641 -4.536 1.00 0.00 11 LEU A C 18
ATOM 10831 O O . LEU A 1 12 ? -2.006 0.854 -4.660 1.00 0.00 11 LEU A O 18
ATOM 10847 N N . GLN A 1 13 ? -1.308 2.925 -4.459 1.00 0.00 12 GLN A N 18
ATOM 10848 C CA . GLN A 1 13 ? -2.702 3.449 -4.524 1.00 0.00 12 GLN A CA 18
ATOM 10849 C C . GLN A 1 13 ? -3.303 3.159 -5.901 1.00 0.00 12 GLN A C 18
ATOM 10850 O O . GLN A 1 13 ? -4.504 3.181 -6.081 1.00 0.00 12 GLN A O 18
ATOM 10864 N N . ALA A 1 14 ? -2.479 2.887 -6.875 1.00 0.00 13 ALA A N 18
ATOM 10865 C CA . ALA A 1 14 ? -3.005 2.598 -8.236 1.00 0.00 13 ALA A CA 18
ATOM 10866 C C . ALA A 1 14 ? -3.890 1.350 -8.184 1.00 0.00 13 ALA A C 18
ATOM 10867 O O . ALA A 1 14 ? -4.686 1.104 -9.068 1.00 0.00 13 ALA A O 18
ATOM 10874 N N . LEU A 1 15 ? -3.756 0.562 -7.153 1.00 0.00 14 LEU A N 18
ATOM 10875 C CA . LEU A 1 15 ? -4.587 -0.669 -7.041 1.00 0.00 14 LEU A CA 18
ATOM 10876 C C . LEU A 1 15 ? -6.014 -0.290 -6.639 1.00 0.00 14 LEU A C 18
ATOM 10877 O O . LEU A 1 15 ? -6.923 -0.309 -7.445 1.00 0.00 14 LEU A O 18
ATOM 10893 N N . GLU A 1 16 ? -6.218 0.056 -5.397 1.00 0.00 15 GLU A N 18
ATOM 10894 C CA . GLU A 1 16 ? -7.587 0.436 -4.943 1.00 0.00 15 GLU A CA 18
ATOM 10895 C C . GLU A 1 16 ? -8.171 1.476 -5.900 1.00 0.00 15 GLU A C 18
ATOM 10896 O O . GLU A 1 16 ? -9.371 1.642 -5.995 1.00 0.00 15 GLU A O 18
ATOM 10908 N N . ALA A 1 17 ? -7.332 2.179 -6.610 1.00 0.00 16 ALA A N 18
ATOM 10909 C CA . ALA A 1 17 ? -7.840 3.208 -7.559 1.00 0.00 16 ALA A CA 18
ATOM 10910 C C . ALA A 1 17 ? -8.920 2.590 -8.449 1.00 0.00 16 ALA A C 18
ATOM 10911 O O . ALA A 1 17 ? -10.068 2.988 -8.416 1.00 0.00 16 ALA A O 18
ATOM 10918 N N . ARG A 1 18 ? -8.562 1.620 -9.244 1.00 0.00 17 ARG A N 18
ATOM 10919 C CA . ARG A 1 18 ? -9.568 0.976 -10.135 1.00 0.00 17 ARG A CA 18
ATOM 10920 C C . ARG A 1 18 ? -9.963 -0.383 -9.555 1.00 0.00 17 ARG A C 18
ATOM 10921 O O . ARG A 1 18 ? -10.046 -1.370 -10.260 1.00 0.00 17 ARG A O 18
ATOM 10942 N N . GLY A 1 19 ? -10.206 -0.441 -8.274 1.00 0.00 18 GLY A N 18
ATOM 10943 C CA . GLY A 1 19 ? -10.595 -1.736 -7.647 1.00 0.00 18 GLY A CA 18
ATOM 10944 C C . GLY A 1 19 ? -11.606 -1.478 -6.529 1.00 0.00 18 GLY A C 18
ATOM 10945 O O . GLY A 1 19 ? -11.312 -0.819 -5.552 1.00 0.00 18 GLY A O 18
ATOM 10949 N N . THR A 1 20 ? -12.798 -1.992 -6.666 1.00 0.00 19 THR A N 18
ATOM 10950 C CA . THR A 1 20 ? -13.829 -1.775 -5.613 1.00 0.00 19 THR A CA 18
ATOM 10951 C C . THR A 1 20 ? -14.023 -3.066 -4.815 1.00 0.00 19 THR A C 18
ATOM 10952 O O . THR A 1 20 ? -14.991 -3.224 -4.097 1.00 0.00 19 THR A O 18
ATOM 10963 N N . ASP A 1 21 ? -13.110 -3.990 -4.933 1.00 0.00 20 ASP A N 18
ATOM 10964 C CA . ASP A 1 21 ? -13.244 -5.269 -4.180 1.00 0.00 20 ASP A CA 18
ATOM 10965 C C . ASP A 1 21 ? -12.093 -5.392 -3.179 1.00 0.00 20 ASP A C 18
ATOM 10966 O O . ASP A 1 21 ? -11.285 -6.297 -3.256 1.00 0.00 20 ASP A O 18
ATOM 10975 N N . SER A 1 22 ? -12.012 -4.490 -2.238 1.00 0.00 21 SER A N 18
ATOM 10976 C CA . SER A 1 22 ? -10.914 -4.558 -1.234 1.00 0.00 21 SER A CA 18
ATOM 10977 C C . SER A 1 22 ? -11.007 -3.357 -0.290 1.00 0.00 21 SER A C 18
ATOM 10978 O O . SER A 1 22 ? -10.008 -2.806 0.128 1.00 0.00 21 SER A O 18
ATOM 10986 N N . ASN A 1 23 ? -12.198 -2.948 0.051 1.00 0.00 22 ASN A N 18
ATOM 10987 C CA . ASN A 1 23 ? -12.352 -1.785 0.970 1.00 0.00 22 ASN A CA 18
ATOM 10988 C C . ASN A 1 23 ? -12.414 -2.282 2.410 1.00 0.00 22 ASN A C 18
ATOM 10989 O O . ASN A 1 23 ? -12.825 -1.577 3.311 1.00 0.00 22 ASN A O 18
ATOM 11000 N N . ALA A 1 24 ? -12.010 -3.493 2.625 1.00 0.00 23 ALA A N 18
ATOM 11001 C CA . ALA A 1 24 ? -12.036 -4.064 3.996 1.00 0.00 23 ALA A CA 18
ATOM 11002 C C . ALA A 1 24 ? -10.619 -4.469 4.407 1.00 0.00 23 ALA A C 18
ATOM 11003 O O . ALA A 1 24 ? -10.212 -4.282 5.535 1.00 0.00 23 ALA A O 18
ATOM 11010 N N . GLU A 1 25 ? -9.866 -5.024 3.497 1.00 0.00 24 GLU A N 18
ATOM 11011 C CA . GLU A 1 25 ? -8.481 -5.441 3.831 1.00 0.00 24 GLU A CA 18
ATOM 11012 C C . GLU A 1 25 ? -7.541 -4.239 3.709 1.00 0.00 24 GLU A C 18
ATOM 11013 O O . GLU A 1 25 ? -6.335 -4.375 3.751 1.00 0.00 24 GLU A O 18
ATOM 11025 N N . LEU A 1 26 ? -8.086 -3.061 3.559 1.00 0.00 25 LEU A N 18
ATOM 11026 C CA . LEU A 1 26 ? -7.226 -1.850 3.436 1.00 0.00 25 LEU A CA 18
ATOM 11027 C C . LEU A 1 26 ? -6.280 -1.772 4.635 1.00 0.00 25 LEU A C 18
ATOM 11028 O O . LEU A 1 26 ? -5.169 -1.291 4.531 1.00 0.00 25 LEU A O 18
ATOM 11044 N N . ARG A 1 27 ? -6.712 -2.240 5.774 1.00 0.00 26 ARG A N 18
ATOM 11045 C CA . ARG A 1 27 ? -5.837 -2.191 6.978 1.00 0.00 26 ARG A CA 18
ATOM 11046 C C . ARG A 1 27 ? -4.777 -3.290 6.879 1.00 0.00 26 ARG A C 18
ATOM 11047 O O . ARG A 1 27 ? -3.615 -3.072 7.163 1.00 0.00 26 ARG A O 18
ATOM 11068 N N . ALA A 1 28 ? -5.166 -4.470 6.479 1.00 0.00 27 ALA A N 18
ATOM 11069 C CA . ALA A 1 28 ? -4.181 -5.578 6.362 1.00 0.00 27 ALA A CA 18
ATOM 11070 C C . ALA A 1 28 ? -3.198 -5.270 5.231 1.00 0.00 27 ALA A C 18
ATOM 11071 O O . ALA A 1 28 ? -2.173 -5.910 5.095 1.00 0.00 27 ALA A O 18
ATOM 11078 N N . MET A 1 29 ? -3.500 -4.295 4.418 1.00 0.00 28 MET A N 18
ATOM 11079 C CA . MET A 1 29 ? -2.580 -3.948 3.298 1.00 0.00 28 MET A CA 18
ATOM 11080 C C . MET A 1 29 ? -1.284 -3.370 3.866 1.00 0.00 28 MET A C 18
ATOM 11081 O O . MET A 1 29 ? -0.221 -3.531 3.300 1.00 0.00 28 MET A O 18
ATOM 11095 N N . GLU A 1 30 ? -1.361 -2.699 4.982 1.00 0.00 29 GLU A N 18
ATOM 11096 C CA . GLU A 1 30 ? -0.131 -2.114 5.584 1.00 0.00 29 GLU A CA 18
ATOM 11097 C C . GLU A 1 30 ? 0.866 -3.235 5.884 1.00 0.00 29 GLU A C 18
ATOM 11098 O O . GLU A 1 30 ? 2.063 -3.056 5.788 1.00 0.00 29 GLU A O 18
ATOM 11110 N N . ALA A 1 31 ? 0.382 -4.391 6.248 1.00 0.00 30 ALA A N 18
ATOM 11111 C CA . ALA A 1 31 ? 1.297 -5.520 6.553 1.00 0.00 30 ALA A CA 18
ATOM 11112 C C . ALA A 1 31 ? 2.069 -5.908 5.290 1.00 0.00 30 ALA A C 18
ATOM 11113 O O . ALA A 1 31 ? 3.274 -6.058 5.308 1.00 0.00 30 ALA A O 18
ATOM 11120 N N . LYS A 1 32 ? 1.381 -6.076 4.194 1.00 0.00 31 LYS A N 18
ATOM 11121 C CA . LYS A 1 32 ? 2.069 -6.459 2.931 1.00 0.00 31 LYS A CA 18
ATOM 11122 C C . LYS A 1 32 ? 3.048 -5.356 2.523 1.00 0.00 31 LYS A C 18
ATOM 11123 O O . LYS A 1 32 ? 3.964 -5.580 1.757 1.00 0.00 31 LYS A O 18
ATOM 11142 N N . LEU A 1 33 ? 2.860 -4.166 3.021 1.00 0.00 32 LEU A N 18
ATOM 11143 C CA . LEU A 1 33 ? 3.779 -3.052 2.655 1.00 0.00 32 LEU A CA 18
ATOM 11144 C C . LEU A 1 33 ? 5.222 -3.441 2.989 1.00 0.00 32 LEU A C 18
ATOM 11145 O O . LEU A 1 33 ? 6.138 -3.162 2.241 1.00 0.00 32 LEU A O 18
ATOM 11161 N N . LYS A 1 34 ? 5.434 -4.078 4.109 1.00 0.00 33 LYS A N 18
ATOM 11162 C CA . LYS A 1 34 ? 6.819 -4.477 4.489 1.00 0.00 33 LYS A CA 18
ATOM 11163 C C . LYS A 1 34 ? 7.427 -5.347 3.386 1.00 0.00 33 LYS A C 18
ATOM 11164 O O . LYS A 1 34 ? 8.621 -5.337 3.164 1.00 0.00 33 LYS A O 18
ATOM 11183 N N . ALA A 1 35 ? 6.617 -6.102 2.695 1.00 0.00 34 ALA A N 18
ATOM 11184 C CA . ALA A 1 35 ? 7.155 -6.973 1.609 1.00 0.00 34 ALA A CA 18
ATOM 11185 C C . ALA A 1 35 ? 7.818 -6.105 0.536 1.00 0.00 34 ALA A C 18
ATOM 11186 O O . ALA A 1 35 ? 8.795 -6.495 -0.072 1.00 0.00 34 ALA A O 18
ATOM 11193 N N . GLU A 1 36 ? 7.297 -4.933 0.297 1.00 0.00 35 GLU A N 18
ATOM 11194 C CA . GLU A 1 36 ? 7.901 -4.045 -0.738 1.00 0.00 35 GLU A CA 18
ATOM 11195 C C . GLU A 1 36 ? 9.204 -3.446 -0.202 1.00 0.00 35 GLU A C 18
ATOM 11196 O O . GLU A 1 36 ? 10.272 -3.686 -0.731 1.00 0.00 35 GLU A O 18
ATOM 11208 N N . ILE A 1 37 ? 9.128 -2.668 0.844 1.00 0.00 36 ILE A N 18
ATOM 11209 C CA . ILE A 1 37 ? 10.366 -2.056 1.410 1.00 0.00 36 ILE A CA 18
ATOM 11210 C C . ILE A 1 37 ? 11.421 -3.143 1.624 1.00 0.00 36 ILE A C 18
ATOM 11211 O O . ILE A 1 37 ? 12.607 -2.880 1.618 1.00 0.00 36 ILE A O 18
ATOM 11227 N N . GLN A 1 38 ? 11.001 -4.364 1.815 1.00 0.00 37 GLN A N 18
ATOM 11228 C CA . GLN A 1 38 ? 11.983 -5.464 2.030 1.00 0.00 37 GLN A CA 18
ATOM 11229 C C . GLN A 1 38 ? 13.116 -5.343 1.010 1.00 0.00 37 GLN A C 18
ATOM 11230 O O . GLN A 1 38 ? 14.272 -5.218 1.364 1.00 0.00 37 GLN A O 18
ATOM 11244 N N . LYS A 1 39 ? 12.794 -5.380 -0.253 1.00 0.00 38 LYS A N 18
ATOM 11245 C CA . LYS A 1 39 ? 13.851 -5.270 -1.293 1.00 0.00 38 LYS A CA 18
ATOM 11246 C C . LYS A 1 39 ? 14.514 -3.894 -1.205 1.00 0.00 38 LYS A C 18
ATOM 11247 O O . LYS A 1 39 ? 15.696 -3.762 -1.451 1.00 0.00 38 LYS A O 18
ATOM 11280 N N . ASP A 1 2 ? -14.065 -0.849 -2.674 1.00 0.00 1 ASP A N 19
ATOM 11281 C CA . ASP A 1 2 ? -13.641 -0.647 -4.087 1.00 0.00 1 ASP A CA 19
ATOM 11282 C C . ASP A 1 2 ? -12.951 0.712 -4.224 1.00 0.00 1 ASP A C 19
ATOM 11283 O O . ASP A 1 2 ? -11.826 0.805 -4.673 1.00 0.00 1 ASP A O 19
ATOM 11292 N N . TRP A 1 3 ? -13.618 1.766 -3.844 1.00 0.00 2 TRP A N 19
ATOM 11293 C CA . TRP A 1 3 ? -13.004 3.116 -3.953 1.00 0.00 2 TRP A CA 19
ATOM 11294 C C . TRP A 1 3 ? -11.618 3.105 -3.308 1.00 0.00 2 TRP A C 19
ATOM 11295 O O . TRP A 1 3 ? -10.710 3.784 -3.743 1.00 0.00 2 TRP A O 19
ATOM 11316 N N . LEU A 1 4 ? -11.462 2.354 -2.254 1.00 0.00 3 LEU A N 19
ATOM 11317 C CA . LEU A 1 4 ? -10.151 2.309 -1.557 1.00 0.00 3 LEU A CA 19
ATOM 11318 C C . LEU A 1 4 ? -9.052 1.953 -2.552 1.00 0.00 3 LEU A C 19
ATOM 11319 O O . LEU A 1 4 ? -7.986 2.529 -2.541 1.00 0.00 3 LEU A O 19
ATOM 11335 N N . LYS A 1 5 ? -9.300 1.010 -3.416 1.00 0.00 4 LYS A N 19
ATOM 11336 C CA . LYS A 1 5 ? -8.258 0.630 -4.410 1.00 0.00 4 LYS A CA 19
ATOM 11337 C C . LYS A 1 5 ? -7.664 1.899 -5.021 1.00 0.00 4 LYS A C 19
ATOM 11338 O O . LYS A 1 5 ? -6.477 1.988 -5.264 1.00 0.00 4 LYS A O 19
ATOM 11357 N N . ALA A 1 6 ? -8.482 2.885 -5.269 1.00 0.00 5 ALA A N 19
ATOM 11358 C CA . ALA A 1 6 ? -7.966 4.151 -5.861 1.00 0.00 5 ALA A CA 19
ATOM 11359 C C . ALA A 1 6 ? -7.121 4.897 -4.825 1.00 0.00 5 ALA A C 19
ATOM 11360 O O . ALA A 1 6 ? -6.005 5.298 -5.092 1.00 0.00 5 ALA A O 19
ATOM 11367 N N . ARG A 1 7 ? -7.645 5.094 -3.645 1.00 0.00 6 ARG A N 19
ATOM 11368 C CA . ARG A 1 7 ? -6.877 5.820 -2.599 1.00 0.00 6 ARG A CA 19
ATOM 11369 C C . ARG A 1 7 ? -5.833 4.890 -1.974 1.00 0.00 6 ARG A C 19
ATOM 11370 O O . ARG A 1 7 ? -5.148 5.254 -1.039 1.00 0.00 6 ARG A O 19
ATOM 11391 N N . VAL A 1 8 ? -5.701 3.694 -2.482 1.00 0.00 7 VAL A N 19
ATOM 11392 C CA . VAL A 1 8 ? -4.704 2.753 -1.912 1.00 0.00 7 VAL A CA 19
ATOM 11393 C C . VAL A 1 8 ? -3.344 2.978 -2.578 1.00 0.00 7 VAL A C 19
ATOM 11394 O O . VAL A 1 8 ? -2.408 3.440 -1.957 1.00 0.00 7 VAL A O 19
ATOM 11407 N N . GLU A 1 9 ? -3.227 2.658 -3.838 1.00 0.00 8 GLU A N 19
ATOM 11408 C CA . GLU A 1 9 ? -1.926 2.858 -4.536 1.00 0.00 8 GLU A CA 19
ATOM 11409 C C . GLU A 1 9 ? -1.370 4.238 -4.184 1.00 0.00 8 GLU A C 19
ATOM 11410 O O . GLU A 1 9 ? -0.189 4.403 -3.953 1.00 0.00 8 GLU A O 19
ATOM 11422 N N . GLN A 1 10 ? -2.215 5.232 -4.140 1.00 0.00 9 GLN A N 19
ATOM 11423 C CA . GLN A 1 10 ? -1.739 6.600 -3.802 1.00 0.00 9 GLN A CA 19
ATOM 11424 C C . GLN A 1 10 ? -1.176 6.607 -2.379 1.00 0.00 9 GLN A C 19
ATOM 11425 O O . GLN A 1 10 ? -0.101 7.115 -2.129 1.00 0.00 9 GLN A O 19
ATOM 11439 N N . GLU A 1 11 ? -1.895 6.048 -1.444 1.00 0.00 10 GLU A N 19
ATOM 11440 C CA . GLU A 1 11 ? -1.402 6.024 -0.039 1.00 0.00 10 GLU A CA 19
ATOM 11441 C C . GLU A 1 11 ? 0.007 5.427 0.001 1.00 0.00 10 GLU A C 19
ATOM 11442 O O . GLU A 1 11 ? 0.905 5.971 0.612 1.00 0.00 10 GLU A O 19
ATOM 11454 N N . LEU A 1 12 ? 0.207 4.310 -0.643 1.00 0.00 11 LEU A N 19
ATOM 11455 C CA . LEU A 1 12 ? 1.555 3.678 -0.638 1.00 0.00 11 LEU A CA 19
ATOM 11456 C C . LEU A 1 12 ? 2.588 4.668 -1.182 1.00 0.00 11 LEU A C 19
ATOM 11457 O O . LEU A 1 12 ? 3.708 4.728 -0.718 1.00 0.00 11 LEU A O 19
ATOM 11473 N N . GLN A 1 13 ? 2.220 5.444 -2.164 1.00 0.00 12 GLN A N 19
ATOM 11474 C CA . GLN A 1 13 ? 3.181 6.427 -2.738 1.00 0.00 12 GLN A CA 19
ATOM 11475 C C . GLN A 1 13 ? 3.688 7.352 -1.630 1.00 0.00 12 GLN A C 19
ATOM 11476 O O . GLN A 1 13 ? 4.842 7.733 -1.604 1.00 0.00 12 GLN A O 19
ATOM 11490 N N . ALA A 1 14 ? 2.833 7.719 -0.716 1.00 0.00 13 ALA A N 19
ATOM 11491 C CA . ALA A 1 14 ? 3.260 8.620 0.388 1.00 0.00 13 ALA A CA 19
ATOM 11492 C C . ALA A 1 14 ? 4.150 7.851 1.366 1.00 0.00 13 ALA A C 19
ATOM 11493 O O . ALA A 1 14 ? 5.007 8.417 2.016 1.00 0.00 13 ALA A O 19
ATOM 11500 N N . LEU A 1 15 ? 3.953 6.567 1.478 1.00 0.00 14 LEU A N 19
ATOM 11501 C CA . LEU A 1 15 ? 4.785 5.763 2.417 1.00 0.00 14 LEU A CA 19
ATOM 11502 C C . LEU A 1 15 ? 6.227 5.709 1.910 1.00 0.00 14 LEU A C 19
ATOM 11503 O O . LEU A 1 15 ? 7.166 5.688 2.681 1.00 0.00 14 LEU A O 19
ATOM 11519 N N . GLU A 1 16 ? 6.413 5.686 0.619 1.00 0.00 15 GLU A N 19
ATOM 11520 C CA . GLU A 1 16 ? 7.795 5.633 0.067 1.00 0.00 15 GLU A CA 19
ATOM 11521 C C . GLU A 1 16 ? 8.281 7.053 -0.234 1.00 0.00 15 GLU A C 19
ATOM 11522 O O . GLU A 1 16 ? 9.428 7.267 -0.574 1.00 0.00 15 GLU A O 19
ATOM 11534 N N . ALA A 1 17 ? 7.417 8.024 -0.114 1.00 0.00 16 ALA A N 19
ATOM 11535 C CA . ALA A 1 17 ? 7.830 9.428 -0.395 1.00 0.00 16 ALA A CA 19
ATOM 11536 C C . ALA A 1 17 ? 8.761 9.919 0.715 1.00 0.00 16 ALA A C 19
ATOM 11537 O O . ALA A 1 17 ? 9.425 10.928 0.580 1.00 0.00 16 ALA A O 19
ATOM 11544 N N . ARG A 1 18 ? 8.816 9.215 1.813 1.00 0.00 17 ARG A N 19
ATOM 11545 C CA . ARG A 1 18 ? 9.705 9.644 2.930 1.00 0.00 17 ARG A CA 19
ATOM 11546 C C . ARG A 1 18 ? 9.826 8.511 3.950 1.00 0.00 17 ARG A C 19
ATOM 11547 O O . ARG A 1 18 ? 9.578 8.691 5.126 1.00 0.00 17 ARG A O 19
ATOM 11568 N N . GLY A 1 19 ? 10.205 7.343 3.510 1.00 0.00 18 GLY A N 19
ATOM 11569 C CA . GLY A 1 19 ? 10.341 6.200 4.455 1.00 0.00 18 GLY A CA 19
ATOM 11570 C C . GLY A 1 19 ? 11.818 5.989 4.790 1.00 0.00 18 GLY A C 19
ATOM 11571 O O . GLY A 1 19 ? 12.690 6.614 4.220 1.00 0.00 18 GLY A O 19
ATOM 11575 N N . THR A 1 20 ? 12.108 5.111 5.711 1.00 0.00 19 THR A N 19
ATOM 11576 C CA . THR A 1 20 ? 13.529 4.861 6.080 1.00 0.00 19 THR A CA 19
ATOM 11577 C C . THR A 1 20 ? 13.918 3.439 5.669 1.00 0.00 19 THR A C 19
ATOM 11578 O O . THR A 1 20 ? 14.878 2.880 6.160 1.00 0.00 19 THR A O 19
ATOM 11589 N N . ASP A 1 21 ? 13.177 2.850 4.771 1.00 0.00 20 ASP A N 19
ATOM 11590 C CA . ASP A 1 21 ? 13.500 1.465 4.327 1.00 0.00 20 ASP A CA 19
ATOM 11591 C C . ASP A 1 21 ? 12.586 1.084 3.161 1.00 0.00 20 ASP A C 19
ATOM 11592 O O . ASP A 1 21 ? 11.947 0.051 3.170 1.00 0.00 20 ASP A O 19
ATOM 11601 N N . SER A 1 22 ? 12.514 1.918 2.159 1.00 0.00 21 SER A N 19
ATOM 11602 C CA . SER A 1 22 ? 11.640 1.617 0.996 1.00 0.00 21 SER A CA 19
ATOM 11603 C C . SER A 1 22 ? 12.331 0.614 0.068 1.00 0.00 21 SER A C 19
ATOM 11604 O O . SER A 1 22 ? 13.350 0.042 0.402 1.00 0.00 21 SER A O 19
ATOM 11612 N N . ASN A 1 23 ? 11.781 0.398 -1.096 1.00 0.00 22 ASN A N 19
ATOM 11613 C CA . ASN A 1 23 ? 12.396 -0.568 -2.051 1.00 0.00 22 ASN A CA 19
ATOM 11614 C C . ASN A 1 23 ? 12.505 -1.939 -1.389 1.00 0.00 22 ASN A C 19
ATOM 11615 O O . ASN A 1 23 ? 13.237 -2.801 -1.832 1.00 0.00 22 ASN A O 19
ATOM 11626 N N . ALA A 1 24 ? 11.781 -2.143 -0.329 1.00 0.00 23 ALA A N 19
ATOM 11627 C CA . ALA A 1 24 ? 11.830 -3.446 0.374 1.00 0.00 23 ALA A CA 19
ATOM 11628 C C . ALA A 1 24 ? 10.421 -3.835 0.824 1.00 0.00 23 ALA A C 19
ATOM 11629 O O . ALA A 1 24 ? 9.993 -4.960 0.659 1.00 0.00 23 ALA A O 19
ATOM 11636 N N . GLU A 1 25 ? 9.698 -2.910 1.397 1.00 0.00 24 GLU A N 19
ATOM 11637 C CA . GLU A 1 25 ? 8.322 -3.219 1.864 1.00 0.00 24 GLU A CA 19
ATOM 11638 C C . GLU A 1 25 ? 7.334 -3.098 0.700 1.00 0.00 24 GLU A C 19
ATOM 11639 O O . GLU A 1 25 ? 6.136 -3.052 0.897 1.00 0.00 24 GLU A O 19
ATOM 11651 N N . LEU A 1 26 ? 7.819 -3.046 -0.511 1.00 0.00 25 LEU A N 19
ATOM 11652 C CA . LEU A 1 26 ? 6.895 -2.929 -1.674 1.00 0.00 25 LEU A CA 19
ATOM 11653 C C . LEU A 1 26 ? 6.153 -4.253 -1.867 1.00 0.00 25 LEU A C 19
ATOM 11654 O O . LEU A 1 26 ? 4.978 -4.366 -1.577 1.00 0.00 25 LEU A O 19
ATOM 11670 N N . ARG A 1 27 ? 6.829 -5.258 -2.352 1.00 0.00 26 ARG A N 19
ATOM 11671 C CA . ARG A 1 27 ? 6.162 -6.573 -2.560 1.00 0.00 26 ARG A CA 19
ATOM 11672 C C . ARG A 1 27 ? 5.619 -7.083 -1.223 1.00 0.00 26 ARG A C 19
ATOM 11673 O O . ARG A 1 27 ? 4.542 -7.639 -1.150 1.00 0.00 26 ARG A O 19
ATOM 11694 N N . ALA A 1 28 ? 6.360 -6.897 -0.164 1.00 0.00 27 ALA A N 19
ATOM 11695 C CA . ALA A 1 28 ? 5.891 -7.370 1.166 1.00 0.00 27 ALA A CA 19
ATOM 11696 C C . ALA A 1 28 ? 4.590 -6.654 1.534 1.00 0.00 27 ALA A C 19
ATOM 11697 O O . ALA A 1 28 ? 3.687 -7.237 2.099 1.00 0.00 27 ALA A O 19
ATOM 11704 N N . MET A 1 29 ? 4.488 -5.392 1.218 1.00 0.00 28 MET A N 19
ATOM 11705 C CA . MET A 1 29 ? 3.247 -4.637 1.550 1.00 0.00 28 MET A CA 19
ATOM 11706 C C . MET A 1 29 ? 2.102 -5.117 0.656 1.00 0.00 28 MET A C 19
ATOM 11707 O O . MET A 1 29 ? 0.944 -4.869 0.928 1.00 0.00 28 MET A O 19
ATOM 11721 N N . GLU A 1 30 ? 2.415 -5.802 -0.410 1.00 0.00 29 GLU A N 19
ATOM 11722 C CA . GLU A 1 30 ? 1.344 -6.295 -1.320 1.00 0.00 29 GLU A CA 19
ATOM 11723 C C . GLU A 1 30 ? 0.483 -7.326 -0.586 1.00 0.00 29 GLU A C 19
ATOM 11724 O O . GLU A 1 30 ? -0.714 -7.403 -0.783 1.00 0.00 29 GLU A O 19
ATOM 11736 N N . ALA A 1 31 ? 1.082 -8.123 0.256 1.00 0.00 30 ALA A N 19
ATOM 11737 C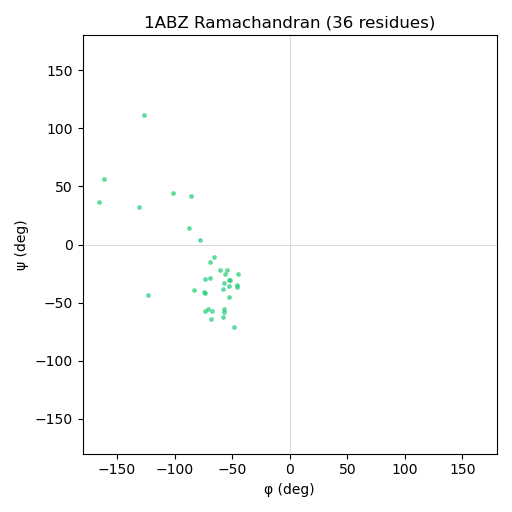 CA . ALA A 1 31 ? 0.302 -9.147 0.997 1.00 0.00 30 ALA A CA 19
ATOM 11738 C C . ALA A 1 31 ? -0.676 -8.461 1.954 1.00 0.00 30 ALA A C 19
ATOM 11739 O O . ALA A 1 31 ? -1.736 -8.978 2.248 1.00 0.00 30 ALA A O 19
ATOM 11746 N N . LYS A 1 32 ? -0.328 -7.304 2.446 1.00 0.00 31 LYS A N 19
ATOM 11747 C CA . LYS A 1 32 ? -1.233 -6.591 3.38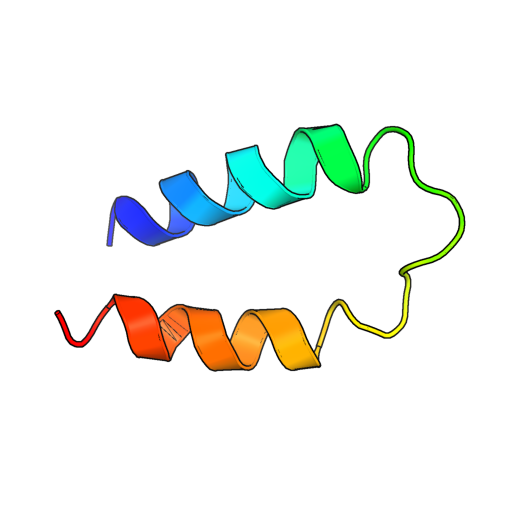5 1.00 0.00 31 LYS A CA 19
ATOM 11748 C C . LYS A 1 32 ? -2.277 -5.795 2.597 1.00 0.00 31 LYS A C 19
ATOM 11749 O O . LYS A 1 32 ? -3.279 -5.365 3.134 1.00 0.00 31 LYS A O 19
ATOM 11768 N N . LEU A 1 33 ? -2.050 -5.590 1.328 1.00 0.00 32 LEU A N 19
ATOM 11769 C CA . LEU A 1 33 ? -3.029 -4.817 0.511 1.00 0.00 32 LEU A CA 19
ATOM 11770 C C . LEU A 1 33 ? -4.424 -5.428 0.661 1.00 0.00 32 LEU A C 19
ATOM 11771 O O . LEU A 1 33 ? -5.323 -4.819 1.206 1.00 0.00 32 LEU A O 19
ATOM 11787 N N . LYS A 1 34 ? -4.616 -6.627 0.178 1.00 0.00 33 LYS A N 19
ATOM 11788 C CA . LYS A 1 34 ? -5.953 -7.273 0.288 1.00 0.00 33 LYS A CA 19
ATOM 11789 C C . LYS A 1 34 ? -6.293 -7.515 1.762 1.00 0.00 33 LYS A C 19
ATOM 11790 O O . LYS A 1 34 ? -7.401 -7.882 2.100 1.00 0.00 33 LYS A O 19
ATOM 11809 N N . ALA A 1 35 ? -5.352 -7.314 2.645 1.00 0.00 34 ALA A N 19
ATOM 11810 C CA . ALA A 1 35 ? -5.632 -7.533 4.091 1.00 0.00 34 ALA A CA 19
ATOM 11811 C C . ALA A 1 35 ? -6.388 -6.326 4.651 1.00 0.00 34 ALA A C 19
ATOM 11812 O O . ALA A 1 35 ? -7.113 -6.431 5.620 1.00 0.00 34 ALA A O 19
ATOM 11819 N N . GLU A 1 36 ? -6.225 -5.179 4.048 1.00 0.00 35 GLU A N 19
ATOM 11820 C CA . GLU A 1 36 ? -6.934 -3.968 4.545 1.00 0.00 35 GLU A CA 19
ATOM 11821 C C . GLU A 1 36 ? -8.294 -3.851 3.852 1.00 0.00 35 GLU A C 19
ATOM 11822 O O . GLU A 1 36 ? -9.285 -3.505 4.463 1.00 0.00 35 GLU A O 19
ATOM 11834 N N . ILE A 1 37 ? -8.348 -4.137 2.580 1.00 0.00 36 ILE A N 19
ATOM 11835 C CA . ILE A 1 37 ? -9.643 -4.041 1.847 1.00 0.00 36 ILE A CA 19
ATOM 11836 C C . ILE A 1 37 ? -10.738 -4.745 2.650 1.00 0.00 36 ILE A C 19
ATOM 11837 O O . ILE A 1 37 ? -11.881 -4.334 2.653 1.00 0.00 36 ILE A O 19
ATOM 11853 N N . GLN A 1 38 ? -10.398 -5.804 3.330 1.00 0.00 37 GLN A N 19
ATOM 11854 C CA . GLN A 1 38 ? -11.420 -6.533 4.131 1.00 0.00 37 GLN A CA 19
ATOM 11855 C C . GLN A 1 38 ? -12.161 -5.539 5.026 1.00 0.00 37 GLN A C 19
ATOM 11856 O O . GLN A 1 38 ? -13.323 -5.249 4.818 1.00 0.00 37 GLN A O 19
ATOM 11870 N N . LYS A 1 39 ? -11.498 -5.013 6.019 1.00 0.00 38 LYS A N 19
ATOM 11871 C CA . LYS A 1 39 ? -12.160 -4.039 6.924 1.00 0.00 38 LYS A CA 19
ATOM 11872 C C . LYS A 1 39 ? -12.061 -2.635 6.325 1.00 0.00 38 LYS A C 19
ATOM 11873 O O . LYS A 1 39 ? -11.723 -1.692 7.012 1.00 0.00 38 LYS A O 19
ATOM 11906 N N . ASP A 1 2 ? 14.769 1.049 3.480 1.00 0.00 1 ASP A N 20
ATOM 11907 C CA . ASP A 1 2 ? 13.867 1.069 4.664 1.00 0.00 1 ASP A CA 20
ATOM 11908 C C . ASP A 1 2 ? 12.951 2.293 4.588 1.00 0.00 1 ASP A C 20
ATOM 11909 O O . ASP A 1 2 ? 11.793 2.236 4.950 1.00 0.00 1 ASP A O 20
ATOM 11918 N N . TRP A 1 3 ? 13.463 3.402 4.127 1.00 0.00 2 TRP A N 20
ATOM 11919 C CA . TRP A 1 3 ? 12.628 4.629 4.034 1.00 0.00 2 TRP A CA 20
ATOM 11920 C C . TRP A 1 3 ? 11.396 4.363 3.167 1.00 0.00 2 TRP A C 20
ATOM 11921 O O . TRP A 1 3 ? 10.304 4.798 3.471 1.00 0.00 2 TRP A O 20
ATOM 11942 N N . LEU A 1 4 ? 11.571 3.671 2.077 1.00 0.00 3 LEU A N 20
ATOM 11943 C CA . LEU A 1 4 ? 10.420 3.392 1.173 1.00 0.00 3 LEU A CA 20
ATOM 11944 C C . LEU A 1 4 ? 9.253 2.820 1.978 1.00 0.00 3 LEU A C 20
ATOM 11945 O O . LEU A 1 4 ? 8.105 2.971 1.615 1.00 0.00 3 LEU A O 20
ATOM 11961 N N . LYS A 1 5 ? 9.533 2.168 3.070 1.00 0.00 4 LYS A N 20
ATOM 11962 C CA . LYS A 1 5 ? 8.431 1.597 3.892 1.00 0.00 4 LYS A CA 20
ATOM 11963 C C . LYS A 1 5 ? 7.547 2.736 4.398 1.00 0.00 4 LYS A C 20
ATOM 11964 O O . LYS A 1 5 ? 6.335 2.661 4.366 1.00 0.00 4 LYS A O 20
ATOM 11983 N N . ALA A 1 6 ? 8.151 3.791 4.866 1.00 0.00 5 ALA A N 20
ATOM 11984 C CA . ALA A 1 6 ? 7.361 4.944 5.379 1.00 0.00 5 ALA A CA 20
ATOM 11985 C C . ALA A 1 6 ? 6.781 5.741 4.206 1.00 0.00 5 ALA A C 20
ATOM 11986 O O . ALA A 1 6 ? 5.717 6.320 4.307 1.00 0.00 5 ALA A O 20
ATOM 11993 N N . ARG A 1 7 ? 7.471 5.787 3.097 1.00 0.00 6 ARG A N 20
ATOM 11994 C CA . ARG A 1 7 ? 6.956 6.556 1.934 1.00 0.00 6 ARG A CA 20
ATOM 11995 C C . ARG A 1 7 ? 6.026 5.675 1.091 1.00 0.00 6 ARG A C 20
ATOM 11996 O O . ARG A 1 7 ? 5.412 6.131 0.147 1.00 0.00 6 ARG A O 20
ATOM 12017 N N . VAL A 1 8 ? 5.916 4.417 1.423 1.00 0.00 7 VAL A N 20
ATOM 12018 C CA . VAL A 1 8 ? 5.029 3.518 0.642 1.00 0.00 7 VAL A CA 20
ATOM 12019 C C . VAL A 1 8 ? 3.622 3.545 1.246 1.00 0.00 7 VAL A C 20
ATOM 12020 O O . VAL A 1 8 ? 2.633 3.468 0.545 1.00 0.00 7 VAL A O 20
ATOM 12033 N N . GLU A 1 9 ? 3.526 3.651 2.543 1.00 0.00 8 GLU A N 20
ATOM 12034 C CA . GLU A 1 9 ? 2.185 3.680 3.191 1.00 0.00 8 GLU A CA 20
ATOM 12035 C C . GLU A 1 9 ? 1.446 4.958 2.786 1.00 0.00 8 GLU A C 20
ATOM 12036 O O . GLU A 1 9 ? 0.339 4.915 2.288 1.00 0.00 8 GLU A O 20
ATOM 12048 N N . GLN A 1 10 ? 2.049 6.096 2.997 1.00 0.00 9 GLN A N 20
ATOM 12049 C CA . GLN A 1 10 ? 1.383 7.374 2.627 1.00 0.00 9 GLN A CA 20
ATOM 12050 C C . GLN A 1 10 ? 1.156 7.422 1.114 1.00 0.00 9 GLN A C 20
ATOM 12051 O O . GLN A 1 10 ? 0.406 8.238 0.616 1.00 0.00 9 GLN A O 20
ATOM 12065 N N . GLU A 1 11 ? 1.803 6.562 0.378 1.00 0.00 10 GLU A N 20
ATOM 12066 C CA . GLU A 1 11 ? 1.628 6.566 -1.098 1.00 0.00 10 GLU A CA 20
ATOM 12067 C C . GLU A 1 11 ? 0.362 5.791 -1.471 1.00 0.00 10 GLU A C 20
ATOM 12068 O O . GLU A 1 11 ? -0.475 6.269 -2.211 1.00 0.00 10 GLU A O 20
ATOM 12080 N N . LEU A 1 12 ? 0.220 4.594 -0.972 1.00 0.00 11 LEU A N 20
ATOM 12081 C CA . LEU A 1 12 ? -0.984 3.784 -1.303 1.00 0.00 11 LEU A CA 20
ATOM 12082 C C . LEU A 1 12 ? -2.233 4.441 -0.710 1.00 0.00 11 LEU A C 20
ATOM 12083 O O . LEU A 1 12 ? -3.330 4.262 -1.200 1.00 0.00 11 LEU A O 20
ATOM 12099 N N . GLN A 1 13 ? -2.079 5.198 0.341 1.00 0.00 12 GLN A N 20
ATOM 12100 C CA . GLN A 1 13 ? -3.262 5.861 0.958 1.00 0.00 12 GLN A CA 20
ATOM 12101 C C . GLN A 1 13 ? -4.029 6.638 -0.114 1.00 0.00 12 GLN A C 20
ATOM 12102 O O . GLN A 1 13 ? -5.193 6.951 0.046 1.00 0.00 12 GLN A O 20
ATOM 12116 N N . ALA A 1 14 ? -3.388 6.952 -1.206 1.00 0.00 13 ALA A N 20
ATOM 12117 C CA . ALA A 1 14 ? -4.077 7.707 -2.287 1.00 0.00 13 ALA A CA 20
ATOM 12118 C C . ALA A 1 14 ? -5.256 6.886 -2.816 1.00 0.00 13 ALA A C 20
ATOM 12119 O O . ALA A 1 14 ? -6.369 7.366 -2.902 1.00 0.00 13 ALA A O 20
ATOM 12126 N N . LEU A 1 15 ? -5.020 5.653 -3.173 1.00 0.00 14 LEU A N 20
ATOM 12127 C CA . LEU A 1 15 ? -6.127 4.805 -3.698 1.00 0.00 14 LEU A CA 20
ATOM 12128 C C . LEU A 1 15 ? -7.044 4.391 -2.545 1.00 0.00 14 LEU A C 20
ATOM 12129 O O . LEU A 1 15 ? -8.190 4.041 -2.746 1.00 0.00 14 LEU A O 20
ATOM 12145 N N . GLU A 1 16 ? -6.550 4.430 -1.337 1.00 0.00 15 GLU A N 20
ATOM 12146 C CA . GLU A 1 16 ? -7.395 4.040 -0.173 1.00 0.00 15 GLU A CA 20
ATOM 12147 C C . GLU A 1 16 ? -8.079 5.283 0.402 1.00 0.00 15 GLU A C 20
ATOM 12148 O O . GLU A 1 16 ? -8.874 5.198 1.317 1.00 0.00 15 GLU A O 20
ATOM 12160 N N . ALA A 1 17 ? -7.775 6.438 -0.125 1.00 0.00 16 ALA A N 20
ATOM 12161 C CA . ALA A 1 17 ? -8.406 7.683 0.392 1.00 0.00 16 ALA A CA 20
ATOM 12162 C C . ALA A 1 17 ? -9.785 7.864 -0.246 1.00 0.00 16 ALA A C 20
ATOM 12163 O O . ALA A 1 17 ? -10.616 8.597 0.252 1.00 0.00 16 ALA A O 20
ATOM 12170 N N . ARG A 1 18 ? -10.035 7.205 -1.344 1.00 0.00 17 ARG A N 20
ATOM 12171 C CA . ARG A 1 18 ? -11.362 7.345 -2.009 1.00 0.00 17 ARG A CA 20
ATOM 12172 C C . ARG A 1 18 ? -11.457 6.360 -3.176 1.00 0.00 17 ARG A C 20
ATOM 12173 O O . ARG A 1 18 ? -11.248 6.715 -4.319 1.00 0.00 17 ARG A O 20
ATOM 12194 N N . GLY A 1 19 ? -11.771 5.124 -2.897 1.00 0.00 18 GLY A N 20
ATOM 12195 C CA . GLY A 1 19 ? -11.879 4.118 -3.992 1.00 0.00 18 GLY A CA 20
ATOM 12196 C C . GLY A 1 19 ? -13.275 3.495 -3.980 1.00 0.00 18 GLY A C 20
ATOM 12197 O O . GLY A 1 19 ? -14.153 3.927 -3.260 1.00 0.00 18 GLY A O 20
ATOM 12201 N N . THR A 1 20 ? -13.488 2.480 -4.773 1.00 0.00 19 THR A N 20
ATOM 12202 C CA . THR A 1 20 ? -14.825 1.829 -4.807 1.00 0.00 19 THR A CA 20
ATOM 12203 C C . THR A 1 20 ? -14.865 0.696 -3.780 1.00 0.00 19 THR A C 20
ATOM 12204 O O . THR A 1 20 ? -14.964 0.927 -2.591 1.00 0.00 19 THR A O 20
ATOM 12215 N N . ASP A 1 21 ? -14.786 -0.522 -4.224 1.00 0.00 20 ASP A N 20
ATOM 12216 C CA . ASP A 1 21 ? -14.818 -1.669 -3.272 1.00 0.00 20 ASP A CA 20
ATOM 12217 C C . ASP A 1 21 ? -13.390 -2.014 -2.842 1.00 0.00 20 ASP A C 20
ATOM 12218 O O . ASP A 1 21 ? -12.956 -3.143 -2.947 1.00 0.00 20 ASP A O 20
ATOM 12227 N N . SER A 1 22 ? -12.655 -1.048 -2.361 1.00 0.00 21 SER A N 20
ATOM 12228 C CA . SER A 1 22 ? -11.259 -1.318 -1.929 1.00 0.00 21 SER A CA 20
ATOM 12229 C C . SER A 1 22 ? -11.247 -1.812 -0.480 1.00 0.00 21 SER A C 20
ATOM 12230 O O . SER A 1 22 ? -10.233 -1.771 0.189 1.00 0.00 21 SER A O 20
ATOM 12238 N N . ASN A 1 23 ? -12.362 -2.281 0.013 1.00 0.00 22 ASN A N 20
ATOM 12239 C CA . ASN A 1 23 ? -12.402 -2.776 1.417 1.00 0.00 22 ASN A CA 20
ATOM 12240 C C . ASN A 1 23 ? -12.083 -4.271 1.436 1.00 0.00 22 ASN A C 20
ATOM 12241 O O . ASN A 1 23 ? -12.441 -4.983 2.353 1.00 0.00 22 ASN A O 20
ATOM 12252 N N . ALA A 1 24 ? -11.412 -4.750 0.428 1.00 0.00 23 ALA A N 20
ATOM 12253 C CA . ALA A 1 24 ? -11.067 -6.193 0.377 1.00 0.00 23 ALA A CA 20
ATOM 12254 C C . ALA A 1 24 ? -9.559 -6.351 0.178 1.00 0.00 23 ALA A C 20
ATOM 12255 O O . ALA A 1 24 ? -8.909 -7.118 0.862 1.00 0.00 23 ALA A O 20
ATOM 12262 N N . GLU A 1 25 ? -8.996 -5.633 -0.755 1.00 0.00 24 GLU A N 20
ATOM 12263 C CA . GLU A 1 25 ? -7.533 -5.743 -0.999 1.00 0.00 24 GLU A CA 20
ATOM 12264 C C . GLU A 1 25 ? -6.770 -5.299 0.251 1.00 0.00 24 GLU A C 20
ATOM 12265 O O . GLU A 1 25 ? -5.579 -5.507 0.367 1.00 0.00 24 GLU A O 20
ATOM 12277 N N . LEU A 1 26 ? -7.446 -4.687 1.185 1.00 0.00 25 LEU A N 20
ATOM 12278 C CA . LEU A 1 26 ? -6.758 -4.228 2.425 1.00 0.00 25 LEU A CA 20
ATOM 12279 C C . LEU A 1 26 ? -5.809 -5.321 2.920 1.00 0.00 25 LEU A C 20
ATOM 12280 O O . LEU A 1 26 ? -4.725 -5.047 3.394 1.00 0.00 25 LEU A O 20
ATOM 12296 N N . ARG A 1 27 ? -6.205 -6.560 2.811 1.00 0.00 26 ARG A N 20
ATOM 12297 C CA . ARG A 1 27 ? -5.320 -7.666 3.273 1.00 0.00 26 ARG A CA 20
ATOM 12298 C C . ARG A 1 27 ? -4.127 -7.788 2.323 1.00 0.00 26 ARG A C 20
ATOM 12299 O O . ARG A 1 27 ? -2.993 -7.886 2.746 1.00 0.00 26 ARG A O 20
ATOM 12320 N N . ALA A 1 28 ? -4.374 -7.779 1.042 1.00 0.00 27 ALA A N 20
ATOM 12321 C CA . ALA A 1 28 ? -3.257 -7.888 0.068 1.00 0.00 27 ALA A CA 20
ATOM 12322 C C . ALA A 1 28 ? -2.440 -6.594 0.084 1.00 0.00 27 ALA A C 20
ATOM 12323 O O . ALA A 1 28 ? -1.411 -6.489 -0.553 1.00 0.00 27 ALA A O 20
ATOM 12330 N N . MET A 1 29 ? -2.891 -5.606 0.810 1.00 0.00 28 MET A N 20
ATOM 12331 C CA . MET A 1 29 ? -2.143 -4.319 0.867 1.00 0.00 28 MET A CA 20
ATOM 12332 C C . MET A 1 29 ? -0.893 -4.496 1.730 1.00 0.00 28 MET A C 20
ATOM 12333 O O . MET A 1 29 ? 0.179 -4.036 1.388 1.00 0.00 28 MET A O 20
ATOM 12347 N N . GLU A 1 30 ? -1.019 -5.161 2.846 1.00 0.00 29 GLU A N 20
ATOM 12348 C CA . GLU A 1 30 ? 0.164 -5.367 3.727 1.00 0.00 29 GLU A CA 20
ATOM 12349 C C . GLU A 1 30 ? 1.148 -6.315 3.039 1.00 0.00 29 GLU A C 20
ATOM 12350 O O . GLU A 1 30 ? 2.349 -6.177 3.162 1.00 0.00 29 GLU A O 20
ATOM 12362 N N . ALA A 1 31 ? 0.648 -7.280 2.317 1.00 0.00 30 ALA A N 20
ATOM 12363 C CA . ALA A 1 31 ? 1.546 -8.239 1.624 1.00 0.00 30 ALA A CA 20
ATOM 12364 C C . ALA A 1 31 ? 2.360 -7.504 0.556 1.00 0.00 30 ALA A C 20
ATOM 12365 O O . ALA A 1 31 ? 3.574 -7.544 0.553 1.00 0.00 30 ALA A O 20
ATOM 12372 N N . LYS A 1 32 ? 1.702 -6.837 -0.353 1.00 0.00 31 LYS A N 20
ATOM 12373 C CA . LYS A 1 32 ? 2.440 -6.106 -1.419 1.00 0.00 31 LYS A CA 20
ATOM 12374 C C . LYS A 1 32 ? 3.320 -5.026 -0.787 1.00 0.00 31 LYS A C 20
ATOM 12375 O O . LYS A 1 32 ? 4.217 -4.498 -1.414 1.00 0.00 31 LYS A O 20
ATOM 12394 N N . LEU A 1 33 ? 3.071 -4.693 0.450 1.00 0.00 32 LEU A N 20
ATOM 12395 C CA . LEU A 1 33 ? 3.893 -3.647 1.120 1.00 0.00 32 LEU A CA 20
ATOM 12396 C C . LEU A 1 33 ? 5.373 -4.028 1.033 1.00 0.00 32 LEU A C 20
ATOM 12397 O O . LEU A 1 33 ? 6.134 -3.437 0.292 1.00 0.00 32 LEU A O 20
ATOM 12413 N N . LYS A 1 34 ? 5.785 -5.010 1.786 1.00 0.00 33 LYS A N 20
ATOM 12414 C CA . LYS A 1 34 ? 7.212 -5.431 1.752 1.00 0.00 33 LYS A CA 20
ATOM 12415 C C . LYS A 1 34 ? 7.524 -6.096 0.410 1.00 0.00 33 LYS A C 20
ATOM 12416 O O . LYS A 1 34 ? 8.655 -6.435 0.124 1.00 0.00 33 LYS A O 20
ATOM 12435 N N . ALA A 1 35 ? 6.532 -6.288 -0.416 1.00 0.00 34 ALA A N 20
ATOM 12436 C CA . ALA A 1 35 ? 6.776 -6.932 -1.736 1.00 0.00 34 ALA A CA 20
ATOM 12437 C C . ALA A 1 35 ? 7.282 -5.883 -2.729 1.00 0.00 34 ALA A C 20
ATOM 12438 O O . ALA A 1 35 ? 8.003 -6.189 -3.657 1.00 0.00 34 ALA A O 20
ATOM 12445 N N . GLU A 1 36 ? 6.909 -4.647 -2.540 1.00 0.00 35 GLU A N 20
ATOM 12446 C CA . GLU A 1 36 ? 7.366 -3.577 -3.470 1.00 0.00 35 GLU A CA 20
ATOM 12447 C C . GLU A 1 36 ? 8.706 -3.019 -2.985 1.00 0.00 35 GLU A C 20
ATOM 12448 O O . GLU A 1 36 ? 9.553 -2.641 -3.770 1.00 0.00 35 GLU A O 20
ATOM 12460 N N . ILE A 1 37 ? 8.902 -2.962 -1.696 1.00 0.00 36 ILE A N 20
ATOM 12461 C CA . ILE A 1 37 ? 10.184 -2.425 -1.157 1.00 0.00 36 ILE A CA 20
ATOM 12462 C C . ILE A 1 37 ? 11.360 -3.017 -1.937 1.00 0.00 36 ILE A C 20
ATOM 12463 O O . ILE A 1 37 ? 12.373 -2.376 -2.133 1.00 0.00 36 ILE A O 20
ATOM 12479 N N . GLN A 1 38 ? 11.234 -4.236 -2.383 1.00 0.00 37 GLN A N 20
ATOM 12480 C CA . GLN A 1 38 ? 12.346 -4.869 -3.149 1.00 0.00 37 GLN A CA 20
ATOM 12481 C C . GLN A 1 38 ? 12.785 -3.936 -4.280 1.00 0.00 37 GLN A C 20
ATOM 12482 O O . GLN A 1 38 ? 13.889 -3.427 -4.284 1.00 0.00 37 GLN A O 20
ATOM 12496 N N . LYS A 1 39 ? 11.932 -3.707 -5.241 1.00 0.00 38 LYS A N 20
ATOM 12497 C CA . LYS A 1 39 ? 12.299 -2.811 -6.366 1.00 0.00 38 LYS A CA 20
ATOM 12498 C C . LYS A 1 39 ? 11.366 -1.598 -6.379 1.00 0.00 38 LYS A C 20
ATOM 12499 O O . LYS A 1 39 ? 10.509 -1.486 -7.233 1.00 0.00 38 LYS A O 20
ATOM 12532 N N . ASP A 1 2 ? -13.169 0.736 -2.339 1.00 0.00 1 ASP A N 21
ATOM 12533 C CA . ASP A 1 2 ? -13.234 1.810 -3.370 1.00 0.00 1 ASP A CA 21
ATOM 12534 C C . ASP A 1 2 ? -12.467 3.041 -2.876 1.00 0.00 1 ASP A C 21
ATOM 12535 O O . ASP A 1 2 ? -11.267 3.139 -3.040 1.00 0.00 1 ASP A O 21
ATOM 12544 N N . TRP A 1 3 ? -13.146 3.984 -2.278 1.00 0.00 2 TRP A N 21
ATOM 12545 C CA . TRP A 1 3 ? -12.447 5.202 -1.786 1.00 0.00 2 TRP A CA 21
ATOM 12546 C C . TRP A 1 3 ? -11.169 4.799 -1.048 1.00 0.00 2 TRP A C 21
ATOM 12547 O O . TRP A 1 3 ? -10.160 5.472 -1.112 1.00 0.00 2 TRP A O 21
ATOM 12568 N N . LEU A 1 4 ? -11.219 3.712 -0.331 1.00 0.00 3 LEU A N 21
ATOM 12569 C CA . LEU A 1 4 ? -10.025 3.265 0.433 1.00 0.00 3 LEU A CA 21
ATOM 12570 C C . LEU A 1 4 ? -8.850 3.075 -0.522 1.00 0.00 3 LEU A C 21
ATOM 12571 O O . LEU A 1 4 ? -7.760 3.542 -0.272 1.00 0.00 3 LEU A O 21
ATOM 12587 N N . LYS A 1 5 ? -9.060 2.399 -1.616 1.00 0.00 4 LYS A N 21
ATOM 12588 C CA . LYS A 1 5 ? -7.941 2.194 -2.578 1.00 0.00 4 LYS A CA 21
ATOM 12589 C C . LYS A 1 5 ? -7.249 3.533 -2.829 1.00 0.00 4 LYS A C 21
ATOM 12590 O O . LYS A 1 5 ? -6.065 3.593 -3.099 1.00 0.00 4 LYS A O 21
ATOM 12609 N N . ALA A 1 6 ? -7.979 4.610 -2.736 1.00 0.00 5 ALA A N 21
ATOM 12610 C CA . ALA A 1 6 ? -7.369 5.947 -2.962 1.00 0.00 5 ALA A CA 21
ATOM 12611 C C . ALA A 1 6 ? -6.669 6.412 -1.683 1.00 0.00 5 ALA A C 21
ATOM 12612 O O . ALA A 1 6 ? -5.628 7.038 -1.726 1.00 0.00 5 ALA A O 21
ATOM 12619 N N . ARG A 1 7 ? -7.234 6.117 -0.542 1.00 0.00 6 ARG A N 21
ATOM 12620 C CA . ARG A 1 7 ? -6.605 6.547 0.734 1.00 0.00 6 ARG A CA 21
ATOM 12621 C C . ARG A 1 7 ? -5.629 5.472 1.223 1.00 0.00 6 ARG A C 21
ATOM 12622 O O . ARG A 1 7 ? -5.065 5.576 2.293 1.00 0.00 6 ARG A O 21
ATOM 12643 N N . VAL A 1 8 ? -5.424 4.441 0.448 1.00 0.00 7 VAL A N 21
ATOM 12644 C CA . VAL A 1 8 ? -4.487 3.368 0.868 1.00 0.00 7 VAL A CA 21
ATOM 12645 C C . VAL A 1 8 ? -3.081 3.678 0.351 1.00 0.00 7 VAL A C 21
ATOM 12646 O O . VAL A 1 8 ? -2.108 3.582 1.072 1.00 0.00 7 VAL A O 21
ATOM 12659 N N . GLU A 1 9 ? -2.968 4.044 -0.897 1.00 0.00 8 GLU A N 21
ATOM 12660 C CA . GLU A 1 9 ? -1.626 4.353 -1.468 1.00 0.00 8 GLU A CA 21
ATOM 12661 C C . GLU A 1 9 ? -0.924 5.400 -0.600 1.00 0.00 8 GLU A C 21
ATOM 12662 O O . GLU A 1 9 ? 0.287 5.481 -0.571 1.00 0.00 8 GLU A O 21
ATOM 12674 N N . GLN A 1 10 ? -1.673 6.202 0.104 1.00 0.00 9 GLN A N 21
ATOM 12675 C CA . GLN A 1 10 ? -1.046 7.240 0.965 1.00 0.00 9 GLN A CA 21
ATOM 12676 C C . GLN A 1 10 ? -0.346 6.566 2.146 1.00 0.00 9 GLN A C 21
ATOM 12677 O O . GLN A 1 10 ? 0.761 6.914 2.506 1.00 0.00 9 GLN A O 21
ATOM 12691 N N . GLU A 1 11 ? -0.984 5.604 2.754 1.00 0.00 10 GLU A N 21
ATOM 12692 C CA . GLU A 1 11 ? -0.359 4.909 3.912 1.00 0.00 10 GLU A CA 21
ATOM 12693 C C . GLU A 1 11 ? 0.918 4.199 3.456 1.00 0.00 10 GLU A C 21
ATOM 12694 O O . GLU A 1 11 ? 1.990 4.435 3.978 1.00 0.00 10 GLU A O 21
ATOM 12706 N N . LEU A 1 12 ? 0.812 3.329 2.489 1.00 0.00 11 LEU A N 21
ATOM 12707 C CA . LEU A 1 12 ? 2.019 2.603 2.006 1.00 0.00 11 LEU A CA 21
ATOM 12708 C C . LEU A 1 12 ? 3.068 3.609 1.526 1.00 0.00 11 LEU A C 21
ATOM 12709 O O . LEU A 1 12 ? 4.256 3.391 1.657 1.00 0.00 11 LEU A O 21
ATOM 12725 N N . GLN A 1 13 ? 2.641 4.708 0.968 1.00 0.00 12 GLN A N 21
ATOM 12726 C CA . GLN A 1 13 ? 3.617 5.723 0.479 1.00 0.00 12 GLN A CA 21
ATOM 12727 C C . GLN A 1 13 ? 4.332 6.360 1.672 1.00 0.00 12 GLN A C 21
ATOM 12728 O O . GLN A 1 13 ? 5.479 6.749 1.585 1.00 0.00 12 GLN A O 21
ATOM 12742 N N . ALA A 1 14 ? 3.663 6.473 2.787 1.00 0.00 13 ALA A N 21
ATOM 12743 C CA . ALA A 1 14 ? 4.302 7.084 3.983 1.00 0.00 13 ALA A CA 21
ATOM 12744 C C . ALA A 1 14 ? 5.499 6.234 4.413 1.00 0.00 13 ALA A C 21
ATOM 12745 O O . ALA A 1 14 ? 6.484 6.740 4.915 1.00 0.00 13 ALA A O 21
ATOM 12752 N N . LEU A 1 15 ? 5.423 4.945 4.222 1.00 0.00 14 LEU A N 21
ATOM 12753 C CA . LEU A 1 15 ? 6.557 4.064 4.620 1.00 0.00 14 LEU A CA 21
ATOM 12754 C C . LEU A 1 15 ? 7.738 4.295 3.674 1.00 0.00 14 LEU A C 21
ATOM 12755 O O . LEU A 1 15 ? 8.870 3.991 3.994 1.00 0.00 14 LEU A O 21
ATOM 12771 N N . GLU A 1 16 ? 7.481 4.830 2.512 1.00 0.00 15 GLU A N 21
ATOM 12772 C CA . GLU A 1 16 ? 8.588 5.081 1.546 1.00 0.00 15 GLU A CA 21
ATOM 12773 C C . GLU A 1 16 ? 8.962 6.564 1.573 1.00 0.00 15 GLU A C 21
ATOM 12774 O O . GLU A 1 16 ? 9.989 6.965 1.062 1.00 0.00 15 GLU A O 21
ATOM 12786 N N . ALA A 1 17 ? 8.135 7.383 2.162 1.00 0.00 16 ALA A N 21
ATOM 12787 C CA . ALA A 1 17 ? 8.440 8.840 2.219 1.00 0.00 16 ALA A CA 21
ATOM 12788 C C . ALA A 1 17 ? 9.546 9.093 3.244 1.00 0.00 16 ALA A C 21
ATOM 12789 O O . ALA A 1 17 ? 10.101 10.171 3.319 1.00 0.00 16 ALA A O 21
ATOM 12796 N N . ARG A 1 18 ? 9.872 8.109 4.036 1.00 0.00 17 ARG A N 21
ATOM 12797 C CA . ARG A 1 18 ? 10.942 8.298 5.054 1.00 0.00 17 ARG A CA 21
ATOM 12798 C C . ARG A 1 18 ? 11.828 7.052 5.100 1.00 0.00 17 ARG A C 21
ATOM 12799 O O . ARG A 1 18 ? 12.171 6.561 6.157 1.00 0.00 17 ARG A O 21
ATOM 12820 N N . GLY A 1 19 ? 12.201 6.538 3.961 1.00 0.00 18 GLY A N 21
ATOM 12821 C CA . GLY A 1 19 ? 13.064 5.325 3.939 1.00 0.00 18 GLY A CA 21
ATOM 12822 C C . GLY A 1 19 ? 13.719 5.191 2.564 1.00 0.00 18 GLY A C 21
ATOM 12823 O O . GLY A 1 19 ? 13.282 5.783 1.598 1.00 0.00 18 GLY A O 21
ATOM 12827 N N . THR A 1 20 ? 14.765 4.418 2.468 1.00 0.00 19 THR A N 21
ATOM 12828 C CA . THR A 1 20 ? 15.446 4.248 1.154 1.00 0.00 19 THR A CA 21
ATOM 12829 C C . THR A 1 20 ? 15.596 2.757 0.850 1.00 0.00 19 THR A C 21
ATOM 12830 O O . THR A 1 20 ? 16.609 2.314 0.346 1.00 0.00 19 THR A O 21
ATOM 12841 N N . ASP A 1 21 ? 14.594 1.979 1.155 1.00 0.00 20 ASP A N 21
ATOM 12842 C CA . ASP A 1 21 ? 14.676 0.517 0.886 1.00 0.00 20 ASP A CA 21
ATOM 12843 C C . ASP A 1 21 ? 13.264 -0.048 0.724 1.00 0.00 20 ASP A C 21
ATOM 12844 O O . ASP A 1 21 ? 12.747 -0.714 1.598 1.00 0.00 20 ASP A O 21
ATOM 12853 N N . SER A 1 22 ? 12.635 0.215 -0.388 1.00 0.00 21 SER A N 21
ATOM 12854 C CA . SER A 1 22 ? 11.257 -0.305 -0.606 1.00 0.00 21 SER A CA 21
ATOM 12855 C C . SER A 1 22 ? 10.751 0.153 -1.975 1.00 0.00 21 SER A C 21
ATOM 12856 O O . SER A 1 22 ? 9.582 0.431 -2.154 1.00 0.00 21 SER A O 21
ATOM 12864 N N . ASN A 1 23 ? 11.622 0.233 -2.944 1.00 0.00 22 ASN A N 21
ATOM 12865 C CA . ASN A 1 23 ? 11.187 0.671 -4.300 1.00 0.00 22 ASN A CA 21
ATOM 12866 C C . ASN A 1 23 ? 11.082 -0.547 -5.219 1.00 0.00 22 ASN A C 21
ATOM 12867 O O . ASN A 1 23 ? 11.162 -0.437 -6.426 1.00 0.00 22 ASN A O 21
ATOM 12878 N N . ALA A 1 24 ? 10.905 -1.707 -4.653 1.00 0.00 23 ALA A N 21
ATOM 12879 C CA . ALA A 1 24 ? 10.796 -2.934 -5.481 1.00 0.00 23 ALA A CA 21
ATOM 12880 C C . ALA A 1 24 ? 9.530 -3.700 -5.092 1.00 0.00 23 ALA A C 21
ATOM 12881 O O . ALA A 1 24 ? 8.794 -4.174 -5.935 1.00 0.00 23 ALA A O 21
ATOM 12888 N N . GLU A 1 25 ? 9.272 -3.826 -3.818 1.00 0.00 24 GLU A N 21
ATOM 12889 C CA . GLU A 1 25 ? 8.060 -4.560 -3.368 1.00 0.00 24 GLU A CA 21
ATOM 12890 C C . GLU A 1 25 ? 6.810 -3.721 -3.652 1.00 0.00 24 GLU A C 21
ATOM 12891 O O . GLU A 1 25 ? 5.700 -4.140 -3.393 1.00 0.00 24 GLU A O 21
ATOM 12903 N N . LEU A 1 26 ? 6.980 -2.537 -4.175 1.00 0.00 25 LEU A N 21
ATOM 12904 C CA . LEU A 1 26 ? 5.802 -1.673 -4.467 1.00 0.00 25 LEU A CA 21
ATOM 12905 C C . LEU A 1 26 ? 4.760 -2.461 -5.266 1.00 0.00 25 LEU A C 21
ATOM 12906 O O . LEU A 1 26 ? 3.590 -2.137 -5.262 1.00 0.00 25 LEU A O 21
ATOM 12922 N N . ARG A 1 27 ? 5.173 -3.491 -5.952 1.00 0.00 26 ARG A N 21
ATOM 12923 C CA . ARG A 1 27 ? 4.200 -4.289 -6.746 1.00 0.00 26 ARG A CA 21
ATOM 12924 C C . ARG A 1 27 ? 3.636 -5.417 -5.881 1.00 0.00 26 ARG A C 21
ATOM 12925 O O . ARG A 1 27 ? 2.491 -5.802 -6.013 1.00 0.00 26 ARG A O 21
ATOM 12946 N N . ALA A 1 28 ? 4.433 -5.956 -5.001 1.00 0.00 27 ALA A N 21
ATOM 12947 C CA . ALA A 1 28 ? 3.950 -7.062 -4.134 1.00 0.00 27 ALA A CA 21
ATOM 12948 C C . ALA A 1 28 ? 3.006 -6.512 -3.060 1.00 0.00 27 ALA A C 21
ATOM 12949 O O . ALA A 1 28 ? 2.246 -7.244 -2.460 1.00 0.00 27 ALA A O 21
ATOM 12956 N N . MET A 1 29 ? 3.049 -5.231 -2.808 1.00 0.00 28 MET A N 21
ATOM 12957 C CA . MET A 1 29 ? 2.154 -4.651 -1.766 1.00 0.00 28 MET A CA 21
ATOM 12958 C C . MET A 1 29 ? 0.697 -4.733 -2.231 1.00 0.00 28 MET A C 21
ATOM 12959 O O . MET A 1 29 ? -0.215 -4.804 -1.433 1.00 0.00 28 MET A O 21
ATOM 12973 N N . GLU A 1 30 ? 0.473 -4.717 -3.517 1.00 0.00 29 GLU A N 21
ATOM 12974 C CA . GLU A 1 30 ? -0.925 -4.787 -4.032 1.00 0.00 29 GLU A CA 21
ATOM 12975 C C . GLU A 1 30 ? -1.596 -6.071 -3.539 1.00 0.00 29 GLU A C 21
ATOM 12976 O O . GLU A 1 30 ? -2.764 -6.081 -3.202 1.00 0.00 29 GLU A O 21
ATOM 12988 N N . ALA A 1 31 ? -0.872 -7.154 -3.496 1.00 0.00 30 ALA A N 21
ATOM 12989 C CA . ALA A 1 31 ? -1.470 -8.433 -3.030 1.00 0.00 30 ALA A CA 21
ATOM 12990 C C . ALA A 1 31 ? -2.099 -8.237 -1.648 1.00 0.00 30 ALA A C 21
ATOM 12991 O O . ALA A 1 31 ? -3.261 -8.526 -1.437 1.00 0.00 30 ALA A O 21
ATOM 12998 N N . LYS A 1 32 ? -1.341 -7.753 -0.704 1.00 0.00 31 LYS A N 21
ATOM 12999 C CA . LYS A 1 32 ? -1.892 -7.544 0.664 1.00 0.00 31 LYS A CA 21
ATOM 13000 C C . LYS A 1 32 ? -3.080 -6.580 0.605 1.00 0.00 31 LYS A C 21
ATOM 13001 O O . LYS A 1 32 ? -4.044 -6.724 1.330 1.00 0.00 31 LYS A O 21
ATOM 13020 N N . LEU A 1 33 ? -3.017 -5.597 -0.250 1.00 0.00 32 LEU A N 21
ATOM 13021 C CA . LEU A 1 33 ? -4.141 -4.624 -0.351 1.00 0.00 32 LEU A CA 21
ATOM 13022 C C . LEU A 1 33 ? -5.452 -5.373 -0.605 1.00 0.00 32 LEU A C 21
ATOM 13023 O O . LEU A 1 33 ? -6.446 -5.144 0.055 1.00 0.00 32 LEU A O 21
ATOM 13039 N N . LYS A 1 34 ? -5.464 -6.261 -1.562 1.00 0.00 33 LYS A N 21
ATOM 13040 C CA . LYS A 1 34 ? -6.712 -7.017 -1.862 1.00 0.00 33 LYS A CA 21
ATOM 13041 C C . LYS A 1 34 ? -7.105 -7.873 -0.655 1.00 0.00 33 LYS A C 21
ATOM 13042 O O . LYS A 1 34 ? -8.257 -8.212 -0.474 1.00 0.00 33 LYS A O 21
ATOM 13061 N N . ALA A 1 35 ? -6.159 -8.228 0.170 1.00 0.00 34 ALA A N 21
ATOM 13062 C CA . ALA A 1 35 ? -6.486 -9.065 1.360 1.00 0.00 34 ALA A CA 21
ATOM 13063 C C . ALA A 1 35 ? -7.125 -8.193 2.443 1.00 0.00 34 ALA A C 21
ATOM 13064 O O . ALA A 1 35 ? -7.908 -8.659 3.247 1.00 0.00 34 ALA A O 21
ATOM 13071 N N . GLU A 1 36 ? -6.796 -6.930 2.474 1.00 0.00 35 GLU A N 21
ATOM 13072 C CA . GLU A 1 36 ? -7.381 -6.032 3.509 1.00 0.00 35 GLU A CA 21
ATOM 13073 C C . GLU A 1 36 ? -8.819 -5.671 3.129 1.00 0.00 35 GLU A C 21
ATOM 13074 O O . GLU A 1 36 ? -9.686 -5.568 3.975 1.00 0.00 35 GLU A O 21
ATOM 13086 N N . ILE A 1 37 ? -9.082 -5.473 1.866 1.00 0.00 36 ILE A N 21
ATOM 13087 C CA . ILE A 1 37 ? -10.466 -5.114 1.443 1.00 0.00 36 ILE A CA 21
ATOM 13088 C C . ILE A 1 37 ? -11.463 -6.085 2.077 1.00 0.00 36 ILE A C 21
ATOM 13089 O O . ILE A 1 37 ? -12.565 -5.714 2.433 1.00 0.00 36 ILE A O 21
ATOM 13105 N N . GLN A 1 38 ? -11.087 -7.325 2.220 1.00 0.00 37 GLN A N 21
ATOM 13106 C CA . GLN A 1 38 ? -12.013 -8.320 2.831 1.00 0.00 37 GLN A CA 21
ATOM 13107 C C . GLN A 1 38 ? -12.542 -7.776 4.159 1.00 0.00 37 GLN A C 21
ATOM 13108 O O . GLN A 1 38 ? -13.730 -7.586 4.334 1.00 0.00 37 GLN A O 21
ATOM 13122 N N . LYS A 1 39 ? -11.671 -7.524 5.097 1.00 0.00 38 LYS A N 21
ATOM 13123 C CA . LYS A 1 39 ? -12.126 -6.993 6.413 1.00 0.00 38 LYS A CA 21
ATOM 13124 C C . LYS A 1 39 ? -13.040 -5.787 6.189 1.00 0.00 38 LYS A C 21
ATOM 13125 O O . LYS A 1 39 ? -14.228 -5.857 6.434 1.00 0.00 38 LYS A O 21
ATOM 13158 N N . ASP A 1 2 ? 12.307 8.200 0.162 1.00 0.00 1 ASP A N 22
ATOM 13159 C CA . ASP A 1 2 ? 11.393 8.028 1.319 1.00 0.00 1 ASP A CA 22
ATOM 13160 C C . ASP A 1 2 ? 10.016 8.603 0.978 1.00 0.00 1 ASP A C 22
ATOM 13161 O O . ASP A 1 2 ? 8.999 8.085 1.393 1.00 0.00 1 ASP A O 22
ATOM 13170 N N . TRP A 1 3 ? 9.973 9.673 0.231 1.00 0.00 2 TRP A N 22
ATOM 13171 C CA . TRP A 1 3 ? 8.662 10.279 -0.127 1.00 0.00 2 TRP A CA 22
ATOM 13172 C C . TRP A 1 3 ? 7.746 9.217 -0.736 1.00 0.00 2 TRP A C 22
ATOM 13173 O O . TRP A 1 3 ? 6.543 9.252 -0.578 1.00 0.00 2 TRP A O 22
ATOM 13194 N N . LEU A 1 4 ? 8.311 8.289 -1.456 1.00 0.00 3 LEU A N 22
ATOM 13195 C CA . LEU A 1 4 ? 7.482 7.239 -2.104 1.00 0.00 3 LEU A CA 22
ATOM 13196 C C . LEU A 1 4 ? 6.634 6.525 -1.055 1.00 0.00 3 LEU A C 22
ATOM 13197 O O . LEU A 1 4 ? 5.490 6.207 -1.289 1.00 0.00 3 LEU A O 22
ATOM 13213 N N . LYS A 1 5 ? 7.182 6.269 0.098 1.00 0.00 4 LYS A N 22
ATOM 13214 C CA . LYS A 1 5 ? 6.391 5.573 1.150 1.00 0.00 4 LYS A CA 22
ATOM 13215 C C . LYS A 1 5 ? 5.063 6.305 1.361 1.00 0.00 4 LYS A C 22
ATOM 13216 O O . LYS A 1 5 ? 4.047 5.700 1.641 1.00 0.00 4 LYS A O 22
ATOM 13235 N N . ALA A 1 6 ? 5.063 7.603 1.232 1.00 0.00 5 ALA A N 22
ATOM 13236 C CA . ALA A 1 6 ? 3.803 8.374 1.429 1.00 0.00 5 ALA A CA 22
ATOM 13237 C C . ALA A 1 6 ? 2.950 8.315 0.158 1.00 0.00 5 ALA A C 22
ATOM 13238 O O . ALA A 1 6 ? 1.737 8.319 0.216 1.00 0.00 5 ALA A O 22
ATOM 13245 N N . ARG A 1 7 ? 3.570 8.270 -0.991 1.00 0.00 6 ARG A N 22
ATOM 13246 C CA . ARG A 1 7 ? 2.789 8.223 -2.255 1.00 0.00 6 ARG A CA 22
ATOM 13247 C C . ARG A 1 7 ? 2.508 6.769 -2.648 1.00 0.00 6 ARG A C 22
ATOM 13248 O O . ARG A 1 7 ? 1.885 6.502 -3.657 1.00 0.00 6 ARG A O 22
ATOM 13269 N N . VAL A 1 8 ? 2.956 5.825 -1.865 1.00 0.00 7 VAL A N 22
ATOM 13270 C CA . VAL A 1 8 ? 2.706 4.400 -2.205 1.00 0.00 7 VAL A CA 22
ATOM 13271 C C . VAL A 1 8 ? 1.393 3.945 -1.567 1.00 0.00 7 VAL A C 22
ATOM 13272 O O . VAL A 1 8 ? 0.432 3.642 -2.246 1.00 0.00 7 VAL A O 22
ATOM 13285 N N . GLU A 1 9 ? 1.348 3.889 -0.264 1.00 0.00 8 GLU A N 22
ATOM 13286 C CA . GLU A 1 9 ? 0.102 3.448 0.423 1.00 0.00 8 GLU A CA 22
ATOM 13287 C C . GLU A 1 9 ? -1.097 4.214 -0.139 1.00 0.00 8 GLU A C 22
ATOM 13288 O O . GLU A 1 9 ? -2.177 3.675 -0.280 1.00 0.00 8 GLU A O 22
ATOM 13300 N N . GLN A 1 10 ? -0.919 5.465 -0.459 1.00 0.00 9 GLN A N 22
ATOM 13301 C CA . GLN A 1 10 ? -2.051 6.261 -1.007 1.00 0.00 9 GLN A CA 22
ATOM 13302 C C . GLN A 1 10 ? -2.591 5.580 -2.267 1.00 0.00 9 GLN A C 22
ATOM 13303 O O . GLN A 1 10 ? -3.780 5.374 -2.413 1.00 0.00 9 GLN A O 22
ATOM 13317 N N . GLU A 1 11 ? -1.727 5.232 -3.180 1.00 0.00 10 GLU A N 22
ATOM 13318 C CA . GLU A 1 11 ? -2.187 4.568 -4.431 1.00 0.00 10 GLU A CA 22
ATOM 13319 C C . GLU A 1 11 ? -2.908 3.261 -4.090 1.00 0.00 10 GLU A C 22
ATOM 13320 O O . GLU A 1 11 ? -3.993 2.996 -4.568 1.00 0.00 10 GLU A O 22
ATOM 13332 N N . LEU A 1 12 ? -2.309 2.436 -3.274 1.00 0.00 11 LEU A N 22
ATOM 13333 C CA . LEU A 1 12 ? -2.952 1.145 -2.913 1.00 0.00 11 LEU A CA 22
ATOM 13334 C C . LEU A 1 12 ? -3.937 1.353 -1.760 1.00 0.00 11 LEU A C 22
ATOM 13335 O O . LEU A 1 12 ? -4.478 0.409 -1.219 1.00 0.00 11 LEU A O 22
ATOM 13351 N N . GLN A 1 13 ? -4.175 2.576 -1.375 1.00 0.00 12 GLN A N 22
ATOM 13352 C CA . GLN A 1 13 ? -5.126 2.829 -0.256 1.00 0.00 12 GLN A CA 22
ATOM 13353 C C . GLN A 1 13 ? -6.562 2.687 -0.765 1.00 0.00 12 GLN A C 22
ATOM 13354 O O . GLN A 1 13 ? -7.366 1.978 -0.194 1.00 0.00 12 GLN A O 22
ATOM 13368 N N . ALA A 1 14 ? -6.891 3.357 -1.835 1.00 0.00 13 ALA A N 22
ATOM 13369 C CA . ALA A 1 14 ? -8.272 3.261 -2.381 1.00 0.00 13 ALA A CA 22
ATOM 13370 C C . ALA A 1 14 ? -8.603 1.798 -2.682 1.00 0.00 13 ALA A C 22
ATOM 13371 O O . ALA A 1 14 ? -9.753 1.407 -2.727 1.00 0.00 13 ALA A O 22
ATOM 13378 N N . LEU A 1 15 ? -7.603 0.986 -2.892 1.00 0.00 14 LEU A N 22
ATOM 13379 C CA . LEU A 1 15 ? -7.859 -0.450 -3.195 1.00 0.00 14 LEU A CA 22
ATOM 13380 C C . LEU A 1 15 ? -8.676 -1.077 -2.063 1.00 0.00 14 LEU A C 22
ATOM 13381 O O . LEU A 1 15 ? -9.666 -1.741 -2.295 1.00 0.00 14 LEU A O 22
ATOM 13397 N N . GLU A 1 16 ? -8.271 -0.872 -0.839 1.00 0.00 15 GLU A N 22
ATOM 13398 C CA . GLU A 1 16 ? -9.028 -1.458 0.303 1.00 0.00 15 GLU A CA 22
ATOM 13399 C C . GLU A 1 16 ? -10.165 -0.514 0.700 1.00 0.00 15 GLU A C 22
ATOM 13400 O O . GLU A 1 16 ? -11.005 -0.846 1.511 1.00 0.00 15 GLU A O 22
ATOM 13412 N N . ALA A 1 17 ? -10.196 0.662 0.135 1.00 0.00 16 ALA A N 22
ATOM 13413 C CA . ALA A 1 17 ? -11.277 1.627 0.482 1.00 0.00 16 ALA A CA 22
ATOM 13414 C C . ALA A 1 17 ? -12.610 1.125 -0.077 1.00 0.00 16 ALA A C 22
ATOM 13415 O O . ALA A 1 17 ? -13.605 1.074 0.617 1.00 0.00 16 ALA A O 22
ATOM 13422 N N . ARG A 1 18 ? -12.639 0.757 -1.329 1.00 0.00 17 ARG A N 22
ATOM 13423 C CA . ARG A 1 18 ? -13.910 0.262 -1.928 1.00 0.00 17 ARG A CA 22
ATOM 13424 C C . ARG A 1 18 ? -13.861 -1.263 -2.043 1.00 0.00 17 ARG A C 22
ATOM 13425 O O . ARG A 1 18 ? -14.108 -1.825 -3.091 1.00 0.00 17 ARG A O 22
ATOM 13446 N N . GLY A 1 19 ? -13.547 -1.935 -0.970 1.00 0.00 18 GLY A N 22
ATOM 13447 C CA . GLY A 1 19 ? -13.482 -3.423 -1.012 1.00 0.00 18 GLY A CA 22
ATOM 13448 C C . GLY A 1 19 ? -13.187 -3.959 0.389 1.00 0.00 18 GLY A C 22
ATOM 13449 O O . GLY A 1 19 ? -12.083 -3.851 0.885 1.00 0.00 18 GLY A O 22
ATOM 13453 N N . THR A 1 20 ? -14.165 -4.536 1.033 1.00 0.00 19 THR A N 22
ATOM 13454 C CA . THR A 1 20 ? -13.938 -5.077 2.402 1.00 0.00 19 THR A CA 22
ATOM 13455 C C . THR A 1 20 ? -13.470 -6.530 2.308 1.00 0.00 19 THR A C 22
ATOM 13456 O O . THR A 1 20 ? -13.653 -7.312 3.219 1.00 0.00 19 THR A O 22
ATOM 13467 N N . ASP A 1 21 ? -12.863 -6.898 1.213 1.00 0.00 20 ASP A N 22
ATOM 13468 C CA . ASP A 1 21 ? -12.380 -8.300 1.064 1.00 0.00 20 ASP A CA 22
ATOM 13469 C C . ASP A 1 21 ? -10.855 -8.321 1.176 1.00 0.00 20 ASP A C 22
ATOM 13470 O O . ASP A 1 21 ? -10.166 -8.844 0.323 1.00 0.00 20 ASP A O 22
ATOM 13479 N N . SER A 1 22 ? -10.322 -7.755 2.224 1.00 0.00 21 SER A N 22
ATOM 13480 C CA . SER A 1 22 ? -8.845 -7.739 2.394 1.00 0.00 21 SER A CA 22
ATOM 13481 C C . SER A 1 22 ? -8.496 -7.067 3.724 1.00 0.00 21 SER A C 22
ATOM 13482 O O . SER A 1 22 ? -7.501 -6.380 3.841 1.00 0.00 21 SER A O 22
ATOM 13490 N N . ASN A 1 23 ? -9.309 -7.260 4.726 1.00 0.00 22 ASN A N 22
ATOM 13491 C CA . ASN A 1 23 ? -9.027 -6.633 6.048 1.00 0.00 22 ASN A CA 22
ATOM 13492 C C . ASN A 1 23 ? -8.136 -7.555 6.873 1.00 0.00 22 ASN A C 22
ATOM 13493 O O . ASN A 1 23 ? -8.000 -7.405 8.071 1.00 0.00 22 ASN A O 22
ATOM 13504 N N . ALA A 1 24 ? -7.533 -8.507 6.235 1.00 0.00 23 ALA A N 22
ATOM 13505 C CA . ALA A 1 24 ? -6.648 -9.453 6.960 1.00 0.00 23 ALA A CA 22
ATOM 13506 C C . ALA A 1 24 ? -5.252 -9.432 6.334 1.00 0.00 23 ALA A C 22
ATOM 13507 O O . ALA A 1 24 ? -4.251 -9.431 7.023 1.00 0.00 23 ALA A O 22
ATOM 13514 N N . GLU A 1 25 ? -5.176 -9.422 5.031 1.00 0.00 24 GLU A N 22
ATOM 13515 C CA . GLU A 1 25 ? -3.850 -9.409 4.360 1.00 0.00 24 GLU A CA 22
ATOM 13516 C C . GLU A 1 25 ? -3.258 -7.999 4.406 1.00 0.00 24 GLU A C 22
ATOM 13517 O O . GLU A 1 25 ? -2.192 -7.748 3.879 1.00 0.00 24 GLU A O 22
ATOM 13529 N N . LEU A 1 26 ? -3.936 -7.076 5.030 1.00 0.00 25 LEU A N 22
ATOM 13530 C CA . LEU A 1 26 ? -3.405 -5.686 5.105 1.00 0.00 25 LEU A CA 22
ATOM 13531 C C . LEU A 1 26 ? -1.969 -5.717 5.634 1.00 0.00 25 LEU A C 22
ATOM 13532 O O . LEU A 1 26 ? -1.133 -4.930 5.236 1.00 0.00 25 LEU A O 22
ATOM 13548 N N . ARG A 1 27 ? -1.675 -6.622 6.527 1.00 0.00 26 ARG A N 22
ATOM 13549 C CA . ARG A 1 27 ? -0.293 -6.704 7.079 1.00 0.00 26 ARG A CA 22
ATOM 13550 C C . ARG A 1 27 ? 0.652 -7.239 6.002 1.00 0.00 26 ARG A C 22
ATOM 13551 O O . ARG A 1 27 ? 1.752 -6.754 5.831 1.00 0.00 26 ARG A O 22
ATOM 13572 N N . ALA A 1 28 ? 0.231 -8.237 5.275 1.00 0.00 27 ALA A N 22
ATOM 13573 C CA . ALA A 1 28 ? 1.104 -8.801 4.211 1.00 0.00 27 ALA A CA 22
ATOM 13574 C C . ALA A 1 28 ? 1.437 -7.706 3.196 1.00 0.00 27 ALA A C 22
ATOM 13575 O O . ALA A 1 28 ? 2.484 -7.715 2.580 1.00 0.00 27 ALA A O 22
ATOM 13582 N N . MET A 1 29 ? 0.555 -6.760 3.019 1.00 0.00 28 MET A N 22
ATOM 13583 C CA . MET A 1 29 ? 0.822 -5.663 2.045 1.00 0.00 28 MET A CA 22
ATOM 13584 C C . MET A 1 29 ? 2.042 -4.863 2.503 1.00 0.00 28 MET A C 22
ATOM 13585 O O . MET A 1 29 ? 2.785 -4.333 1.701 1.00 0.00 28 MET A O 22
ATOM 13599 N N . GLU A 1 30 ? 2.255 -4.771 3.787 1.00 0.00 29 GLU A N 22
ATOM 13600 C CA . GLU A 1 30 ? 3.428 -4.006 4.294 1.00 0.00 29 GLU A CA 22
ATOM 13601 C C . GLU A 1 30 ? 4.716 -4.696 3.841 1.00 0.00 29 GLU A C 22
ATOM 13602 O O . GLU A 1 30 ? 5.647 -4.058 3.390 1.00 0.00 29 GLU A O 22
ATOM 13614 N N . ALA A 1 31 ? 4.779 -5.995 3.957 1.00 0.00 30 ALA A N 22
ATOM 13615 C CA . ALA A 1 31 ? 6.003 -6.723 3.532 1.00 0.00 30 ALA A CA 22
ATOM 13616 C C . ALA A 1 31 ? 6.307 -6.396 2.069 1.00 0.00 30 ALA A C 22
ATOM 13617 O O . ALA A 1 31 ? 7.376 -5.924 1.736 1.00 0.00 30 ALA A O 22
ATOM 13624 N N . LYS A 1 32 ? 5.373 -6.644 1.191 1.00 0.00 31 LYS A N 22
ATOM 13625 C CA . LYS A 1 32 ? 5.604 -6.348 -0.249 1.00 0.00 31 LYS A CA 22
ATOM 13626 C C . LYS A 1 32 ? 5.842 -4.847 -0.429 1.00 0.00 31 LYS A C 22
ATOM 13627 O O . LYS A 1 32 ? 6.456 -4.416 -1.384 1.00 0.00 31 LYS A O 22
ATOM 13646 N N . LEU A 1 33 ? 5.359 -4.049 0.484 1.00 0.00 32 LEU A N 22
ATOM 13647 C CA . LEU A 1 33 ? 5.556 -2.578 0.367 1.00 0.00 32 LEU A CA 22
ATOM 13648 C C . LEU A 1 33 ? 7.050 -2.267 0.258 1.00 0.00 32 LEU A C 22
ATOM 13649 O O . LEU A 1 33 ? 7.480 -1.535 -0.611 1.00 0.00 32 LEU A O 22
ATOM 13665 N N . LYS A 1 34 ? 7.846 -2.815 1.135 1.00 0.00 33 LYS A N 22
ATOM 13666 C CA . LYS A 1 34 ? 9.311 -2.549 1.084 1.00 0.00 33 LYS A CA 22
ATOM 13667 C C . LYS A 1 34 ? 9.838 -2.847 -0.322 1.00 0.00 33 LYS A C 22
ATOM 13668 O O . LYS A 1 34 ? 10.783 -2.238 -0.784 1.00 0.00 33 LYS A O 22
ATOM 13687 N N . ALA A 1 35 ? 9.235 -3.780 -1.006 1.00 0.00 34 ALA A N 22
ATOM 13688 C CA . ALA A 1 35 ? 9.703 -4.117 -2.381 1.00 0.00 34 ALA A CA 22
ATOM 13689 C C . ALA A 1 35 ? 9.405 -2.949 -3.323 1.00 0.00 34 ALA A C 22
ATOM 13690 O O . ALA A 1 35 ? 10.180 -2.637 -4.205 1.00 0.00 34 ALA A O 22
ATOM 13697 N N . GLU A 1 36 ? 8.286 -2.301 -3.146 1.00 0.00 35 GLU A N 22
ATOM 13698 C CA . GLU A 1 36 ? 7.940 -1.155 -4.034 1.00 0.00 35 GLU A CA 22
ATOM 13699 C C . GLU A 1 36 ? 8.853 0.033 -3.720 1.00 0.00 35 GLU A C 22
ATOM 13700 O O . GLU A 1 36 ? 9.346 0.700 -4.607 1.00 0.00 35 GLU A O 22
ATOM 13712 N N . ILE A 1 37 ? 9.079 0.305 -2.464 1.00 0.00 36 ILE A N 22
ATOM 13713 C CA . ILE A 1 37 ? 9.956 1.451 -2.095 1.00 0.00 36 ILE A CA 22
ATOM 13714 C C . ILE A 1 37 ? 11.346 1.249 -2.699 1.00 0.00 36 ILE A C 22
ATOM 13715 O O . ILE A 1 37 ? 11.944 2.165 -3.229 1.00 0.00 36 ILE A O 22
ATOM 13731 N N . GLN A 1 38 ? 11.865 0.056 -2.622 1.00 0.00 37 GLN A N 22
ATOM 13732 C CA . GLN A 1 38 ? 13.217 -0.209 -3.190 1.00 0.00 37 GLN A CA 22
ATOM 13733 C C . GLN A 1 38 ? 13.259 0.257 -4.647 1.00 0.00 37 GLN A C 22
ATOM 13734 O O . GLN A 1 38 ? 13.918 1.221 -4.982 1.00 0.00 37 GLN A O 22
ATOM 13748 N N . LYS A 1 39 ? 12.561 -0.421 -5.517 1.00 0.00 38 LYS A N 22
ATOM 13749 C CA . LYS A 1 39 ? 12.563 -0.015 -6.950 1.00 0.00 38 LYS A CA 22
ATOM 13750 C C . LYS A 1 39 ? 12.163 1.457 -7.064 1.00 0.00 38 LYS A C 22
ATOM 13751 O O . LYS A 1 39 ? 12.300 2.057 -8.112 1.00 0.00 38 LYS A O 22
ATOM 13784 N N . ASP A 1 2 ? 13.269 -0.821 5.251 1.00 0.00 1 ASP A N 23
ATOM 13785 C CA . ASP A 1 2 ? 12.013 -0.611 6.020 1.00 0.00 1 ASP A CA 23
ATOM 13786 C C . ASP A 1 2 ? 11.367 0.705 5.585 1.00 0.00 1 ASP A C 23
ATOM 13787 O O . ASP A 1 2 ? 10.171 0.788 5.393 1.00 0.00 1 ASP A O 23
ATOM 13796 N N . TRP A 1 3 ? 12.151 1.736 5.435 1.00 0.00 2 TRP A N 23
ATOM 13797 C CA . TRP A 1 3 ? 11.587 3.045 5.018 1.00 0.00 2 TRP A CA 23
ATOM 13798 C C . TRP A 1 3 ? 10.828 2.886 3.703 1.00 0.00 2 TRP A C 23
ATOM 13799 O O . TRP A 1 3 ? 9.918 3.635 3.407 1.00 0.00 2 TRP A O 23
ATOM 13820 N N . LEU A 1 4 ? 11.199 1.925 2.901 1.00 0.00 3 LEU A N 23
ATOM 13821 C CA . LEU A 1 4 ? 10.498 1.740 1.604 1.00 0.00 3 LEU A CA 23
ATOM 13822 C C . LEU A 1 4 ? 9.022 1.446 1.857 1.00 0.00 3 LEU A C 23
ATOM 13823 O O . LEU A 1 4 ? 8.165 1.883 1.117 1.00 0.00 3 LEU A O 23
ATOM 13839 N N . LYS A 1 5 ? 8.705 0.725 2.899 1.00 0.00 4 LYS A N 23
ATOM 13840 C CA . LYS A 1 5 ? 7.270 0.445 3.178 1.00 0.00 4 LYS A CA 23
ATOM 13841 C C . LYS A 1 5 ? 6.513 1.766 3.076 1.00 0.00 4 LYS A C 23
ATOM 13842 O O . LYS A 1 5 ? 5.385 1.821 2.627 1.00 0.00 4 LYS A O 23
ATOM 13861 N N . ALA A 1 6 ? 7.147 2.837 3.467 1.00 0.00 5 ALA A N 23
ATOM 13862 C CA . ALA A 1 6 ? 6.496 4.169 3.373 1.00 0.00 5 ALA A CA 23
ATOM 13863 C C . ALA A 1 6 ? 6.522 4.612 1.909 1.00 0.00 5 ALA A C 23
ATOM 13864 O O . ALA A 1 6 ? 5.573 5.172 1.400 1.00 0.00 5 ALA A O 23
ATOM 13871 N N . ARG A 1 7 ? 7.605 4.351 1.227 1.00 0.00 6 ARG A N 23
ATOM 13872 C CA . ARG A 1 7 ? 7.704 4.737 -0.210 1.00 0.00 6 ARG A CA 23
ATOM 13873 C C . ARG A 1 7 ? 6.496 4.184 -0.969 1.00 0.00 6 ARG A C 23
ATOM 13874 O O . ARG A 1 7 ? 5.996 4.795 -1.893 1.00 0.00 6 ARG A O 23
ATOM 13895 N N . VAL A 1 8 ? 6.034 3.021 -0.596 1.00 0.00 7 VAL A N 23
ATOM 13896 C CA . VAL A 1 8 ? 4.879 2.413 -1.297 1.00 0.00 7 VAL A CA 23
ATOM 13897 C C . VAL A 1 8 ? 3.571 2.867 -0.644 1.00 0.00 7 VAL A C 23
ATOM 13898 O O . VAL A 1 8 ? 2.528 2.880 -1.266 1.00 0.00 7 VAL A O 23
ATOM 13911 N N . GLU A 1 9 ? 3.615 3.232 0.607 1.00 0.00 8 GLU A N 23
ATOM 13912 C CA . GLU A 1 9 ? 2.371 3.676 1.298 1.00 0.00 8 GLU A CA 23
ATOM 13913 C C . GLU A 1 9 ? 1.910 5.020 0.727 1.00 0.00 8 GLU A C 23
ATOM 13914 O O . GLU A 1 9 ? 0.729 5.282 0.610 1.00 0.00 8 GLU A O 23
ATOM 13926 N N . GLN A 1 10 ? 2.829 5.875 0.375 1.00 0.00 9 GLN A N 23
ATOM 13927 C CA . GLN A 1 10 ? 2.443 7.200 -0.182 1.00 0.00 9 GLN A CA 23
ATOM 13928 C C . GLN A 1 10 ? 1.742 7.008 -1.528 1.00 0.00 9 GLN A C 23
ATOM 13929 O O . GLN A 1 10 ? 0.668 7.526 -1.760 1.00 0.00 9 GLN A O 23
ATOM 13943 N N . GLU A 1 11 ? 2.344 6.270 -2.420 1.00 0.00 10 GLU A N 23
ATOM 13944 C CA . GLU A 1 11 ? 1.718 6.048 -3.753 1.00 0.00 10 GLU A CA 23
ATOM 13945 C C . GLU A 1 11 ? 0.367 5.351 -3.578 1.00 0.00 10 GLU A C 23
ATOM 13946 O O . GLU A 1 11 ? -0.614 5.713 -4.197 1.00 0.00 10 GLU A O 23
ATOM 13958 N N . LEU A 1 12 ? 0.309 4.348 -2.745 1.00 0.00 11 LEU A N 23
ATOM 13959 C CA . LEU A 1 12 ? -0.973 3.624 -2.536 1.00 0.00 11 LEU A CA 23
ATOM 13960 C C . LEU A 1 12 ? -1.945 4.504 -1.746 1.00 0.00 11 LEU A C 23
ATOM 13961 O O . LEU A 1 12 ? -3.125 4.225 -1.667 1.00 0.00 11 LEU A O 23
ATOM 13977 N N . GLN A 1 13 ? -1.460 5.563 -1.158 1.00 0.00 12 GLN A N 23
ATOM 13978 C CA . GLN A 1 13 ? -2.359 6.456 -0.372 1.00 0.00 12 GLN A CA 23
ATOM 13979 C C . GLN A 1 13 ? -3.333 7.166 -1.315 1.00 0.00 12 GLN A C 23
ATOM 13980 O O . GLN A 1 13 ? -4.496 7.338 -1.008 1.00 0.00 12 GLN A O 23
ATOM 13994 N N . ALA A 1 14 ? -2.865 7.584 -2.459 1.00 0.00 13 ALA A N 23
ATOM 13995 C CA . ALA A 1 14 ? -3.759 8.287 -3.419 1.00 0.00 13 ALA A CA 23
ATOM 13996 C C . ALA A 1 14 ? -4.894 7.355 -3.848 1.00 0.00 13 ALA A C 23
ATOM 13997 O O . ALA A 1 14 ? -5.999 7.788 -4.108 1.00 0.00 13 ALA A O 23
ATOM 14004 N N . LEU A 1 15 ? -4.633 6.079 -3.928 1.00 0.00 14 LEU A N 23
ATOM 14005 C CA . LEU A 1 15 ? -5.699 5.124 -4.344 1.00 0.00 14 LEU A CA 23
ATOM 14006 C C . LEU A 1 15 ? -6.799 5.084 -3.281 1.00 0.00 14 LEU A C 23
ATOM 14007 O O . LEU A 1 15 ? -7.973 5.147 -3.587 1.00 0.00 14 LEU A O 23
ATOM 14023 N N . GLU A 1 16 ? -6.429 4.977 -2.035 1.00 0.00 15 GLU A N 23
ATOM 14024 C CA . GLU A 1 16 ? -7.453 4.930 -0.953 1.00 0.00 15 GLU A CA 23
ATOM 14025 C C . GLU A 1 16 ? -8.379 6.143 -1.072 1.00 0.00 15 GLU A C 23
ATOM 14026 O O . GLU A 1 16 ? -9.574 6.045 -0.875 1.00 0.00 15 GLU A O 23
ATOM 14038 N N . ALA A 1 17 ? -7.837 7.285 -1.391 1.00 0.00 16 ALA A N 23
ATOM 14039 C CA . ALA A 1 17 ? -8.687 8.501 -1.521 1.00 0.00 16 ALA A CA 23
ATOM 14040 C C . ALA A 1 17 ? -9.749 8.266 -2.597 1.00 0.00 16 ALA A C 23
ATOM 14041 O O . ALA A 1 17 ? -10.873 8.713 -2.482 1.00 0.00 16 ALA A O 23
ATOM 14048 N N . ARG A 1 18 ? -9.401 7.568 -3.642 1.00 0.00 17 ARG A N 23
ATOM 14049 C CA . ARG A 1 18 ? -10.388 7.304 -4.726 1.00 0.00 17 ARG A CA 23
ATOM 14050 C C . ARG A 1 18 ? -10.609 5.797 -4.862 1.00 0.00 17 ARG A C 23
ATOM 14051 O O . ARG A 1 18 ? -10.625 5.258 -5.951 1.00 0.00 17 ARG A O 23
ATOM 14072 N N . GLY A 1 19 ? -10.778 5.111 -3.765 1.00 0.00 18 GLY A N 23
ATOM 14073 C CA . GLY A 1 19 ? -10.996 3.638 -3.835 1.00 0.00 18 GLY A CA 23
ATOM 14074 C C . GLY A 1 19 ? -12.471 3.325 -3.574 1.00 0.00 18 GLY A C 23
ATOM 14075 O O . GLY A 1 19 ? -12.883 2.182 -3.587 1.00 0.00 18 GLY A O 23
ATOM 14079 N N . THR A 1 20 ? -13.271 4.329 -3.336 1.00 0.00 19 THR A N 23
ATOM 14080 C CA . THR A 1 20 ? -14.716 4.083 -3.075 1.00 0.00 19 THR A CA 23
ATOM 14081 C C . THR A 1 20 ? -14.874 3.342 -1.745 1.00 0.00 19 THR A C 23
ATOM 14082 O O . THR A 1 20 ? -15.177 2.166 -1.710 1.00 0.00 19 THR A O 23
ATOM 14093 N N . ASP A 1 21 ? -14.670 4.022 -0.650 1.00 0.00 20 ASP A N 23
ATOM 14094 C CA . ASP A 1 21 ? -14.807 3.357 0.678 1.00 0.00 20 ASP A CA 23
ATOM 14095 C C . ASP A 1 21 ? -13.886 2.137 0.735 1.00 0.00 20 ASP A C 23
ATOM 14096 O O . ASP A 1 21 ? -14.298 1.052 1.095 1.00 0.00 20 ASP A O 23
ATOM 14105 N N . SER A 1 22 ? -12.643 2.307 0.383 1.00 0.00 21 SER A N 23
ATOM 14106 C CA . SER A 1 22 ? -11.695 1.163 0.416 1.00 0.00 21 SER A CA 23
ATOM 14107 C C . SER A 1 22 ? -11.088 1.041 1.815 1.00 0.00 21 SER A C 23
ATOM 14108 O O . SER A 1 22 ? -9.885 1.011 1.979 1.00 0.00 21 SER A O 23
ATOM 14116 N N . ASN A 1 23 ? -11.911 0.971 2.827 1.00 0.00 22 ASN A N 23
ATOM 14117 C CA . ASN A 1 23 ? -11.376 0.852 4.213 1.00 0.00 22 ASN A CA 23
ATOM 14118 C C . ASN A 1 23 ? -11.477 -0.597 4.678 1.00 0.00 22 ASN A C 23
ATOM 14119 O O . ASN A 1 23 ? -11.361 -0.899 5.849 1.00 0.00 22 ASN A O 23
ATOM 14130 N N . ALA A 1 24 ? -11.691 -1.489 3.764 1.00 0.00 23 ALA A N 23
ATOM 14131 C CA . ALA A 1 24 ? -11.802 -2.926 4.126 1.00 0.00 23 ALA A CA 23
ATOM 14132 C C . ALA A 1 24 ? -10.730 -3.723 3.381 1.00 0.00 23 ALA A C 23
ATOM 14133 O O . ALA A 1 24 ? -10.020 -4.521 3.959 1.00 0.00 23 ALA A O 23
ATOM 14140 N N . GLU A 1 25 ? -10.612 -3.515 2.098 1.00 0.00 24 GLU A N 23
ATOM 14141 C CA . GLU A 1 25 ? -9.592 -4.258 1.310 1.00 0.00 24 GLU A CA 23
ATOM 14142 C C . GLU A 1 25 ? -8.190 -3.820 1.737 1.00 0.00 24 GLU A C 23
ATOM 14143 O O . GLU A 1 25 ? -7.200 -4.399 1.335 1.00 0.00 24 GLU A O 23
ATOM 14155 N N . LEU A 1 26 ? -8.096 -2.801 2.547 1.00 0.00 25 LEU A N 23
ATOM 14156 C CA . LEU A 1 26 ? -6.756 -2.327 2.997 1.00 0.00 25 LEU A CA 23
ATOM 14157 C C . LEU A 1 26 ? -5.918 -3.523 3.454 1.00 0.00 25 LEU A C 23
ATOM 14158 O O . LEU A 1 26 ? -4.716 -3.554 3.278 1.00 0.00 25 LEU A O 23
ATOM 14174 N N . ARG A 1 27 ? -6.541 -4.509 4.039 1.00 0.00 26 ARG A N 23
ATOM 14175 C CA . ARG A 1 27 ? -5.779 -5.700 4.506 1.00 0.00 26 ARG A CA 23
ATOM 14176 C C . ARG A 1 27 ? -5.123 -6.389 3.307 1.00 0.00 26 ARG A C 23
ATOM 14177 O O . ARG A 1 27 ? -3.947 -6.694 3.322 1.00 0.00 26 ARG A O 23
ATOM 14198 N N . ALA A 1 28 ? -5.874 -6.639 2.270 1.00 0.00 27 ALA A N 23
ATOM 14199 C CA . ALA A 1 28 ? -5.295 -7.309 1.074 1.00 0.00 27 ALA A CA 23
ATOM 14200 C C . ALA A 1 28 ? -4.137 -6.472 0.525 1.00 0.00 27 ALA A C 23
ATOM 14201 O O . ALA A 1 28 ? -3.053 -6.972 0.294 1.00 0.00 27 ALA A O 23
ATOM 14208 N N . MET A 1 29 ? -4.356 -5.203 0.312 1.00 0.00 28 MET A N 23
ATOM 14209 C CA . MET A 1 29 ? -3.266 -4.339 -0.223 1.00 0.00 28 MET A CA 23
ATOM 14210 C C . MET A 1 29 ? -2.083 -4.351 0.746 1.00 0.00 28 MET A C 23
ATOM 14211 O O . MET A 1 29 ? -0.950 -4.142 0.359 1.00 0.00 28 MET A O 23
ATOM 14225 N N . GLU A 1 30 ? -2.335 -4.595 2.002 1.00 0.00 29 GLU A N 23
ATOM 14226 C CA . GLU A 1 30 ? -1.223 -4.620 2.993 1.00 0.00 29 GLU A CA 23
ATOM 14227 C C . GLU A 1 30 ? -0.356 -5.857 2.751 1.00 0.00 29 GLU A C 23
ATOM 14228 O O . GLU A 1 30 ? 0.850 -5.820 2.894 1.00 0.00 29 GLU A O 23
ATOM 14240 N N . ALA A 1 31 ? -0.961 -6.954 2.385 1.00 0.00 30 ALA A N 23
ATOM 14241 C CA . ALA A 1 31 ? -0.178 -8.190 2.134 1.00 0.00 30 ALA A CA 23
ATOM 14242 C C . ALA A 1 31 ? 0.771 -7.967 0.954 1.00 0.00 30 ALA A C 23
ATOM 14243 O O . ALA A 1 31 ? 1.973 -8.091 1.079 1.00 0.00 30 ALA A O 23
ATOM 14250 N N . LYS A 1 32 ? 0.239 -7.641 -0.192 1.00 0.00 31 LYS A N 23
ATOM 14251 C CA . LYS A 1 32 ? 1.106 -7.414 -1.382 1.00 0.00 31 LYS A CA 23
ATOM 14252 C C . LYS A 1 32 ? 2.120 -6.308 -1.083 1.00 0.00 31 LYS A C 23
ATOM 14253 O O . LYS A 1 32 ? 3.169 -6.234 -1.692 1.00 0.00 31 LYS A O 23
ATOM 14272 N N . LEU A 1 33 ? 1.818 -5.445 -0.152 1.00 0.00 32 LEU A N 23
ATOM 14273 C CA . LEU A 1 33 ? 2.767 -4.345 0.178 1.00 0.00 32 LEU A CA 23
ATOM 14274 C C . LEU A 1 33 ? 4.168 -4.920 0.398 1.00 0.00 32 LEU A C 23
ATOM 14275 O O . LEU A 1 33 ? 5.103 -4.589 -0.304 1.00 0.00 32 LEU A O 23
ATOM 14291 N N . LYS A 1 34 ? 4.321 -5.776 1.371 1.00 0.00 33 LYS A N 23
ATOM 14292 C CA . LYS A 1 34 ? 5.661 -6.369 1.638 1.00 0.00 33 LYS A CA 23
ATOM 14293 C C . LYS A 1 34 ? 6.177 -7.065 0.377 1.00 0.00 33 LYS A C 23
ATOM 14294 O O . LYS A 1 34 ? 7.368 -7.176 0.161 1.00 0.00 33 LYS A O 23
ATOM 14313 N N . ALA A 1 35 ? 5.292 -7.538 -0.457 1.00 0.00 34 ALA A N 23
ATOM 14314 C CA . ALA A 1 35 ? 5.735 -8.229 -1.701 1.00 0.00 34 ALA A CA 23
ATOM 14315 C C . ALA A 1 35 ? 6.447 -7.231 -2.617 1.00 0.00 34 ALA A C 23
ATOM 14316 O O . ALA A 1 35 ? 7.379 -7.572 -3.316 1.00 0.00 34 ALA A O 23
ATOM 14323 N N . GLU A 1 36 ? 6.014 -6.000 -2.620 1.00 0.00 35 GLU A N 23
ATOM 14324 C CA . GLU A 1 36 ? 6.665 -4.984 -3.493 1.00 0.00 35 GLU A CA 23
ATOM 14325 C C . GLU A 1 36 ? 8.017 -4.582 -2.897 1.00 0.00 35 GLU A C 23
ATOM 14326 O O . GLU A 1 36 ? 9.020 -4.547 -3.580 1.00 0.00 35 GLU A O 23
ATOM 14338 N N . ILE A 1 37 ? 8.051 -4.278 -1.628 1.00 0.00 36 ILE A N 23
ATOM 14339 C CA . ILE A 1 37 ? 9.338 -3.877 -0.993 1.00 0.00 36 ILE A CA 23
ATOM 14340 C C . ILE A 1 37 ? 10.414 -4.912 -1.325 1.00 0.00 36 ILE A C 23
ATOM 14341 O O . ILE A 1 37 ? 11.577 -4.590 -1.465 1.00 0.00 36 ILE A O 23
ATOM 14357 N N . GLN A 1 38 ? 10.036 -6.153 -1.453 1.00 0.00 37 GLN A N 23
ATOM 14358 C CA . GLN A 1 38 ? 11.037 -7.205 -1.776 1.00 0.00 37 GLN A CA 23
ATOM 14359 C C . GLN A 1 38 ? 11.708 -6.874 -3.110 1.00 0.00 37 GLN A C 23
ATOM 14360 O O . GLN A 1 38 ? 12.918 -6.850 -3.218 1.00 0.00 37 GLN A O 23
ATOM 14374 N N . LYS A 1 39 ? 10.932 -6.621 -4.128 1.00 0.00 38 LYS A N 23
ATOM 14375 C CA . LYS A 1 39 ? 11.523 -6.294 -5.453 1.00 0.00 38 LYS A CA 23
ATOM 14376 C C . LYS A 1 39 ? 12.258 -4.954 -5.370 1.00 0.00 38 LYS A C 23
ATOM 14377 O O . LYS A 1 39 ? 13.442 -4.913 -5.103 1.00 0.00 38 LYS A O 23
#

Nearest PDB structures (foldseek):
  1abz-assembly1_A  TM=1.027E+00  e=8.705E-04  unclassified
  1abz-assembly1_A  TM=7.666E-01  e=3.422E-03  unclassified
  1abz-assembly1_A  TM=7.961E-01  e=4.623E-03  unclassified
  1abz-assembly1_A  TM=7.299E-01  e=3.510E-03  unclassified
  1abz-assembly1_A  TM=6.154E-01  e=4.277E-03  unclassified